Protein AF-A0A090N4J9-F1 (afdb_monomer)

pLDDT: mean 76.68, std 18.15, range [24.56, 95.38]

Mean predicted aligned error: 18.07 Å

Solvent-accessible surface area (backbone atoms only — not comparable to full-atom values): 43418 Å² total; per-residue (Å²): 136,90,82,83,91,84,81,89,71,72,74,74,58,58,66,64,58,56,68,64,55,61,63,57,52,61,60,54,57,61,62,64,61,77,75,42,74,74,63,58,58,71,72,62,67,67,87,66,100,80,63,72,74,68,57,64,62,56,54,58,59,51,55,55,56,52,55,56,54,54,51,52,54,50,50,55,54,55,60,55,45,54,60,54,51,49,52,49,50,51,50,52,50,51,51,51,50,50,51,50,51,51,50,51,51,50,51,51,52,51,49,53,50,50,50,51,49,50,51,52,52,50,50,52,50,49,51,53,48,50,53,51,47,54,52,48,58,51,48,51,54,56,52,46,55,51,47,64,49,68,59,78,54,70,66,49,51,43,24,64,72,69,47,54,74,84,37,70,59,21,54,51,30,51,52,54,49,46,54,32,53,52,50,52,52,49,58,64,67,71,48,94,57,65,100,75,82,53,68,64,58,69,61,46,48,63,54,53,48,52,51,48,54,51,48,49,54,48,51,49,56,45,52,51,52,54,56,54,55,66,72,43,86,92,60,60,61,67,62,43,43,65,74,55,52,48,77,48,26,67,56,50,54,43,28,56,77,76,35,53,70,62,34,52,50,54,52,49,55,46,33,56,51,50,13,50,52,48,23,49,52,49,43,54,49,55,56,50,52,58,75,37,48,53,79,67,78,78,91,73,43,50,54,59,78,84,71,87,66,90,74,75,84,92,77,84,84,86,90,83,88,87,89,82,94,76,88,84,84,88,86,86,82,90,82,86,85,89,90,74,68,71,64,61,56,52,56,56,56,66,74,48,73,43,61,57,76,69,58,63,51,45,54,73,35,45,77,73,52,77,49,77,86,78,64,96,80,48,90,84,57,83,70,74,64,35,55,69,40,53,51,52,45,25,54,51,46,46,52,54,54,51,49,52,52,50,43,56,48,34,35,64,40,60,70,58,50,61,68,55,42,55,60,24,47,47,45,33,52,51,48,49,50,54,49,50,53,57,48,48,70,65,46,52,69,44,39,65,47,44,48,49,43,52,52,32,52,53,40,47,49,51,54,31,58,76,67,71,48,70,90,50,51,69,55,56,49,51,48,48,70,56,49,51,61,44,30,50,51,22,50,49,49,35,42,48,33,42,69,68,52,63,53,82,41,79,69,59,81,80,54,66,50,70,41,54,53,46,47,36,41,40,53,43,38,49,50,53,65,52,68,55,87,60,95,74,91,54,64,69,57,35,53,54,50,51,56,53,49,51,54,41,49,55,50,45,51,49,29,55,70,47,29,45,30,44,74,32,65,89,39,62,37,62,32,26,33,51,48,32,27,38,30,47,53,36,33,63,60,43,49,55,60,61,58,64,56,73,77,64,64,102,80,65,89,79,77,74,91,80,67,80,58,74,89,45,50,68,43,55,52,34,50,54,51,29,54,55,32,47,51,53,24,38,57,36,46,45,45,74,62,41,33,58,55,56,54,47,47,55,34,60,74,40,94,83,49,70,56,71,67,61,53,51,50,36,43,47,51,42,61,73,42,47,68,62,36,50,55,49,48,46,52,55,34,37,53,29,74,42,95,57,90,84,62,62,62,37,54,52,54,37,49,53,41,49,52,52,49,52,50,55,50,33,52,34,69,30,57,93,92,45,81,8,50,48,37,72,73,64,34,61,72,55,48,62,76,45,52,91,46,58,83,54,70,70,61,56,54,53,56,48,51,66,76,69,105

Sequence (757 aa):
MADARGMTSATSAATATSAAATSSAAAREILRYANHEVIMELLRQDVDEDDVESVDRRAKEIELKLADVERRSIDEHATECENLLELGREVEACEAILGAMESTLGTFQEDLGKISIEIRDLQRASEDLRVKHANRARAERVLGEIIESLTVEPELINALFKSDAGDVEFVQGVSKLGGKLDALKSMRSKESITSASLPALNEFAPALEKLRIKAVDRSWAFLYGEFAALKKPRTNVQLMQENSLAKYAPLIDFLRKNGPEVYWEVKSVYANTMGTILKTSVASYLESLKTITKSPRLKVALASKTRASASSSPVGDASSSAASVFAGMFSGMSLSPMRSDVKCAQESAENNLFVLGDRARTILAAESEPPFVVHRQSDKVAQQAQEFDAIFRSAHRLLIDTATFEFAFCDVFWKGEREMFDTVFAGPLVAYNDFVAQILSRFSHDAVGLLVAIRVNNAHRRVMMNRRMPALDAYIDNLNMTLWPRFKQACDVHTKSLEDLRESFEPSPEAPSFIVKRYASFVLALTTIAHTKLGGDEADVTSQVDSLLDHMRQVFFECVSSKLCASLKATPRLRSAYLVKSYDFVCSTLSSLANLNEDVDEHVELPTRSTACTELATLQFFETALADESKAFVDHALVDRFGSIVTLKTRLESADGADEASVRESLGKFHREWKQGMEAMYADCSSCYGSTQGDWRPKDLFRRAQSELVQAYGALVGDGDDVGAVSRKLGQAFRESVNDIVVTKPTFALEFNRLTA

Nearest PDB structures (foldseek):
  6xns-assembly2_E  TM=2.730E-01  e=2.279E-01  synthetic construct
  5h11-assembly1_A  TM=2.613E-01  e=3.379E-01  Danio rerio
  1qjb-assembly1_A  TM=3.036E-01  e=1.102E+00  Homo sapiens
  6qzr-assembly3_E-4  TM=2.445E-01  e=8.042E-01  Homo sapiens

Organism: Ostreococcus tauri (NCBI:txid70448)

Radius of gyration: 69.26 Å; Cα contacts (8 Å, |Δi|>4): 523; chains: 1; bounding box: 224×95×172 Å

Foldseek 3Di:
DDDDDDDPDDPVVVVVVVVVPVVVVVVVVVVVPPPPPVVVVVVPPDDDDPPPVPVVVVVVVVVVVVVVVVVVVCVVVVVVVVVVVVVVVVVVVVVVVVVVVVVVVVVVVVVVVVVVVVVVVVVVVVVVVVVVVVVVVVVCVVVVVVCQLLDDDVQLVCLLPPNA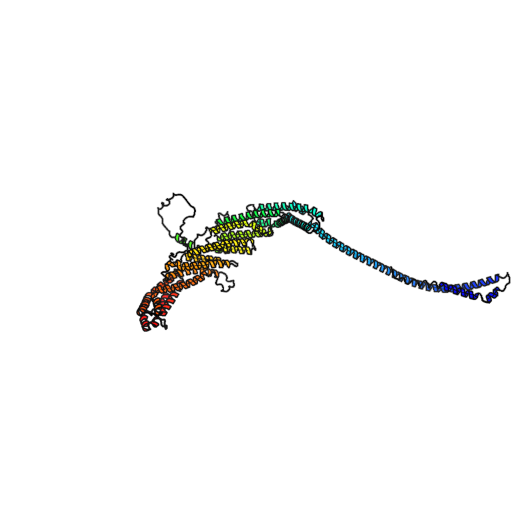CQDPSVLVSLLSLLSSVVVLVVVVVVDPDDPPPDPSSVVSVVVSVVSLVSSLVRLLVVLLVLLVVCLDPPDPNLCCLVPRQLVNLSSLVSCVVRPVPSNVVSLVSNLVSLLVVLLCVLLVVLVLLVVLADAADDLDALQDDPPPDPDDDDDDDDDDDDDDPDPPPDDDDDDDDDDDPPVVVVVVVLLCSLPCPCLLVLLVCLQPPAADDRDPPPPPDPDHRDYPLNSLSNSVRVLLVVLLSVQVSCCSNVVNPLVSSCSSSVSSLVSVVVSVVVSCVRHLQPLLSLLSSLSSLVSSVVSCVVSVHCSCVVVSVVVNVVSVVSSLVNLVSNLVSLVPQALPAADDLFAQDSSLSSLLSNLLSLLCSLPVDDDDPSVVSVVVSLVSNVSSLVSNVCSLLDRNCVVVPVQQLSSLLNLLLSLVSSLVSLCVVVVVVVPPDPDDPDDDPPDPDSSCVSNVVSVVVSVVSLVSNLVSLCCVLLVLLVVQLVQLVDPNHDDLVSVLVSLQVCLVCVLVSLVVSLVSLQSSHHPDPPDCRSLVSSVVSLVVVCVSLCQALPDDPGQHSCCVRVNDVSSVVNPVSDDDPVNSVVSSVVSND

InterPro domains:
  IPR007258 Vps52 [PTHR14190] (40-713)
  IPR048319 Vps52, coiled-coil domain [PF04129] (79-255)
  IPR048361 Vps52, C-terminal [PF20655] (343-601)

Structure (mmCIF, N/CA/C/O backbone):
data_AF-A0A090N4J9-F1
#
_entry.id   AF-A0A090N4J9-F1
#
loop_
_atom_site.group_PDB
_atom_site.id
_atom_site.type_symbol
_atom_site.label_atom_id
_atom_site.label_alt_id
_atom_site.label_comp_id
_atom_site.label_asym_id
_atom_site.label_entity_id
_atom_site.label_seq_id
_atom_site.pdbx_PDB_ins_code
_atom_site.Cartn_x
_atom_site.Cartn_y
_atom_site.Cartn_z
_atom_site.occupancy
_atom_site.B_iso_or_equiv
_atom_site.auth_seq_id
_atom_site.auth_comp_id
_atom_site.auth_asym_id
_atom_site.auth_atom_id
_atom_site.pdbx_PDB_model_num
ATOM 1 N N . MET A 1 1 ? -93.371 -13.574 44.706 1.00 39.47 1 MET A N 1
ATOM 2 C CA . MET A 1 1 ? -94.378 -12.557 45.075 1.00 39.47 1 MET A CA 1
ATOM 3 C C . MET A 1 1 ? -95.157 -12.233 43.812 1.00 39.47 1 MET A C 1
ATOM 5 O O . MET A 1 1 ? -94.513 -11.880 42.838 1.00 39.47 1 MET A O 1
ATOM 9 N N . ALA A 1 2 ? -96.483 -12.401 43.866 1.00 40.12 2 ALA A N 1
ATOM 10 C CA . ALA A 1 2 ? -97.479 -12.138 42.818 1.00 40.12 2 ALA A CA 1
ATOM 11 C C . ALA A 1 2 ? -97.428 -13.031 41.559 1.00 40.12 2 ALA A C 1
ATOM 13 O O . ALA A 1 2 ? -96.766 -12.693 40.591 1.00 40.12 2 ALA A O 1
ATOM 14 N N . ASP A 1 3 ? -98.163 -14.152 41.579 1.00 34.22 3 ASP A N 1
ATOM 15 C CA . ASP A 1 3 ? -99.332 -14.320 40.699 1.00 34.22 3 ASP A CA 1
ATOM 16 C C . ASP A 1 3 ? -100.197 -15.541 41.085 1.00 34.22 3 ASP A C 1
ATOM 18 O O . ASP A 1 3 ? -99.670 -16.583 41.460 1.00 34.22 3 ASP A O 1
ATOM 22 N N . ALA A 1 4 ? -101.525 -15.349 41.000 1.00 36.88 4 ALA A N 1
ATOM 23 C CA . ALA A 1 4 ? -102.652 -16.299 41.138 1.00 36.88 4 ALA A CA 1
ATOM 24 C C . ALA A 1 4 ? -102.818 -17.025 42.503 1.00 36.88 4 ALA A C 1
ATOM 26 O O . ALA A 1 4 ? -102.131 -17.990 42.793 1.00 36.88 4 ALA A O 1
ATOM 27 N N . ARG A 1 5 ? -103.732 -16.702 43.439 1.00 39.19 5 ARG A N 1
ATOM 28 C CA . ARG A 1 5 ? -105.061 -16.043 43.421 1.00 39.19 5 ARG A CA 1
ATOM 29 C C . ARG A 1 5 ? -106.033 -16.614 42.383 1.00 39.19 5 ARG A C 1
ATOM 31 O O . ARG A 1 5 ? -106.370 -15.950 41.413 1.00 39.19 5 ARG A O 1
ATOM 38 N N . GLY A 1 6 ? -106.513 -17.835 42.628 1.00 37.38 6 GLY A N 1
ATOM 39 C CA . GLY A 1 6 ? -107.584 -18.424 41.823 1.00 37.38 6 GLY A CA 1
ATOM 40 C C . GLY A 1 6 ? -108.031 -19.827 42.230 1.00 37.38 6 GLY A C 1
ATOM 41 O O . GLY A 1 6 ? -108.210 -20.640 41.345 1.00 37.38 6 GLY A O 1
ATOM 42 N N . MET A 1 7 ? -108.184 -20.149 43.523 1.00 35.88 7 MET A N 1
ATOM 43 C CA . MET A 1 7 ? -108.877 -21.395 43.935 1.00 35.88 7 MET A CA 1
ATOM 44 C C . MET A 1 7 ? -109.414 -21.379 45.377 1.00 35.88 7 MET A C 1
ATOM 46 O O . MET A 1 7 ? -109.684 -22.411 45.979 1.00 35.88 7 MET A O 1
ATOM 50 N N . THR A 1 8 ? -109.640 -20.184 45.925 1.00 42.78 8 THR A N 1
ATOM 51 C CA . THR A 1 8 ? -110.431 -19.963 47.140 1.00 42.78 8 THR A CA 1
ATOM 52 C C . THR A 1 8 ? -111.869 -19.606 46.740 1.00 42.78 8 THR A C 1
ATOM 54 O O . THR A 1 8 ? -112.133 -18.431 46.508 1.00 42.78 8 THR A O 1
ATOM 57 N N . SER A 1 9 ? -112.783 -20.579 46.620 1.00 40.50 9 SER A N 1
ATOM 58 C CA . SER A 1 9 ? -114.228 -20.362 46.903 1.00 40.50 9 SER A CA 1
ATOM 59 C C . SER A 1 9 ? -115.114 -21.618 46.819 1.00 40.50 9 SER A C 1
ATOM 61 O O . SER A 1 9 ? -116.207 -21.595 47.373 1.00 40.50 9 SER A O 1
ATOM 63 N N . ALA A 1 10 ? -114.691 -22.712 46.171 1.00 38.34 10 ALA A N 1
ATOM 64 C CA . ALA A 1 10 ? -115.617 -23.809 45.845 1.00 38.34 10 ALA A CA 1
ATOM 65 C C . ALA A 1 10 ? -115.793 -24.882 46.943 1.00 38.34 10 ALA A C 1
ATOM 67 O O . ALA A 1 10 ? -116.870 -25.460 47.060 1.00 38.34 10 ALA A O 1
ATOM 68 N N . THR A 1 11 ? -114.784 -25.146 47.778 1.00 41.41 11 THR A N 1
ATOM 69 C CA . THR A 1 11 ? -114.797 -26.339 48.651 1.00 41.41 11 THR A CA 1
ATOM 70 C C . THR A 1 11 ? -115.318 -26.096 50.068 1.00 41.41 11 THR A C 1
ATOM 72 O O . THR A 1 11 ? -115.770 -27.040 50.703 1.00 41.41 11 THR A O 1
ATOM 75 N N . SER A 1 12 ? -115.346 -24.851 50.567 1.00 41.94 12 SER A N 1
ATOM 76 C CA . SER A 1 12 ? -115.948 -24.560 51.885 1.00 41.94 12 SER A CA 1
ATOM 77 C C . SER A 1 12 ? -117.463 -24.322 51.824 1.00 41.94 12 SER A C 1
ATOM 79 O O . SER A 1 12 ? -118.112 -24.260 52.865 1.00 41.94 12 SER A O 1
ATOM 81 N N . ALA A 1 13 ? -118.037 -24.195 50.621 1.00 40.34 13 ALA A N 1
ATOM 82 C CA . ALA A 1 13 ? -119.475 -24.024 50.430 1.00 40.34 13 ALA A CA 1
ATOM 83 C C . ALA A 1 13 ? -120.242 -25.359 50.495 1.00 40.34 13 ALA A C 1
ATOM 85 O O . ALA A 1 13 ? -121.388 -25.364 50.929 1.00 40.34 13 ALA A O 1
ATOM 86 N N . ALA A 1 14 ? -119.612 -26.485 50.130 1.00 39.31 14 ALA A N 1
ATOM 87 C CA . ALA A 1 14 ? -120.267 -27.795 50.036 1.00 39.31 14 ALA A CA 1
ATOM 88 C C . ALA A 1 14 ? -120.443 -28.508 51.393 1.00 39.31 14 ALA A C 1
ATOM 90 O O . ALA A 1 14 ? -121.411 -29.241 51.596 1.00 39.31 14 ALA A O 1
ATOM 91 N N . THR A 1 15 ? -119.551 -28.269 52.356 1.00 43.03 15 THR A N 1
ATOM 92 C CA . THR A 1 15 ? -119.582 -28.956 53.660 1.00 43.03 15 THR A CA 1
ATOM 93 C C . THR A 1 15 ? -120.596 -28.343 54.631 1.00 43.03 15 THR A C 1
ATOM 95 O O . THR A 1 15 ? -121.132 -29.043 55.486 1.00 43.03 15 THR A O 1
ATOM 98 N N . ALA A 1 16 ? -120.935 -27.059 54.469 1.00 38.91 16 ALA A N 1
ATOM 99 C CA . ALA A 1 16 ? -121.932 -26.382 55.302 1.00 38.91 16 ALA A CA 1
ATOM 100 C C . ALA A 1 16 ? -123.388 -26.687 54.886 1.00 38.91 16 ALA A C 1
ATOM 102 O O . ALA A 1 16 ? -124.294 -26.585 55.710 1.00 38.91 16 ALA A O 1
ATOM 103 N N . THR A 1 17 ? -123.635 -27.092 53.632 1.00 46.19 17 THR A N 1
ATOM 104 C CA . THR A 1 17 ? -124.997 -27.370 53.125 1.00 46.19 17 THR A CA 1
ATOM 105 C C . THR A 1 17 ? -125.498 -28.778 53.470 1.00 46.19 17 THR A C 1
ATOM 107 O O . THR A 1 17 ? -126.702 -28.986 53.588 1.00 46.19 17 THR A O 1
ATOM 110 N N . SER A 1 18 ? -124.590 -29.739 53.678 1.00 45.91 18 SER A N 1
ATOM 111 C CA . SER A 1 18 ? -124.920 -31.142 53.982 1.00 45.91 18 SER A CA 1
ATOM 112 C C . SER A 1 18 ? -125.458 -31.340 55.410 1.00 45.91 18 SER A C 1
ATOM 114 O O . SER A 1 18 ? -126.453 -32.034 55.613 1.00 45.91 18 SER A O 1
ATOM 116 N N . ALA A 1 19 ? -124.885 -30.648 56.402 1.00 44.12 19 ALA A N 1
ATOM 117 C CA . ALA A 1 19 ? -125.276 -30.791 57.810 1.00 44.12 19 ALA A CA 1
ATOM 118 C C . ALA A 1 19 ? -126.644 -30.159 58.154 1.00 44.12 19 ALA A C 1
ATOM 120 O O . ALA A 1 19 ? -127.297 -30.565 59.113 1.00 44.12 19 ALA A O 1
ATOM 121 N N . ALA A 1 20 ? -127.110 -29.184 57.365 1.00 44.50 20 ALA A N 1
ATOM 122 C CA . ALA A 1 20 ? -128.405 -28.533 57.577 1.00 44.50 20 ALA A CA 1
ATOM 123 C C . ALA A 1 20 ? -129.597 -29.344 57.019 1.00 44.50 20 ALA A C 1
ATOM 125 O O . ALA A 1 20 ? -130.731 -29.164 57.465 1.00 44.50 20 ALA A O 1
ATOM 126 N N . ALA A 1 21 ? -129.361 -30.252 56.063 1.00 50.25 21 ALA A N 1
ATOM 127 C CA . ALA A 1 21 ? -130.415 -31.009 55.381 1.00 50.25 21 ALA A CA 1
ATOM 128 C C . ALA A 1 21 ? -130.897 -32.245 56.171 1.00 50.25 21 ALA A C 1
ATOM 130 O O . ALA A 1 21 ? -132.083 -32.579 56.127 1.00 50.25 21 ALA A O 1
ATOM 131 N N . THR A 1 22 ? -130.014 -32.895 56.932 1.00 52.53 22 THR A N 1
ATOM 132 C CA . THR A 1 22 ? -130.301 -34.129 57.692 1.00 52.53 22 THR A CA 1
ATOM 133 C C . THR A 1 22 ? -131.149 -33.894 58.946 1.00 52.53 22 THR A C 1
ATOM 135 O O . THR A 1 22 ? -132.049 -34.682 59.227 1.00 52.53 22 THR A O 1
ATOM 138 N N . SER A 1 23 ? -130.967 -32.766 59.640 1.00 51.62 23 SER A N 1
ATOM 139 C CA . SER A 1 23 ? -131.802 -32.363 60.793 1.00 51.62 23 SER A CA 1
ATOM 140 C C . SER A 1 23 ? -133.290 -32.179 60.423 1.00 51.62 23 SER A C 1
ATOM 142 O O . SER A 1 23 ? -134.195 -32.528 61.183 1.00 51.62 23 SER A O 1
ATOM 144 N N . SER A 1 24 ? -133.565 -31.709 59.202 1.00 57.28 24 SER A N 1
ATOM 145 C CA . SER A 1 24 ? -134.920 -31.399 58.725 1.00 57.28 24 SER A CA 1
ATOM 146 C C . SER A 1 24 ? -135.755 -32.633 58.343 1.00 57.28 24 SER A C 1
ATOM 148 O O . SER A 1 24 ? -136.986 -32.558 58.328 1.00 57.28 24 SER A O 1
ATOM 150 N N . ALA A 1 25 ? -135.116 -33.761 58.016 1.00 58.78 25 ALA A N 1
ATOM 151 C CA . ALA A 1 25 ? -135.800 -34.988 57.600 1.00 58.78 25 ALA A CA 1
ATOM 152 C C . ALA A 1 25 ? -136.335 -35.788 58.801 1.00 58.78 25 ALA A C 1
ATOM 154 O O . ALA A 1 25 ? -137.509 -36.154 58.808 1.00 58.78 25 ALA A O 1
ATOM 155 N N . ALA A 1 26 ? -135.525 -35.949 59.854 1.00 57.22 26 ALA A N 1
ATOM 156 C CA . ALA A 1 26 ? -135.923 -36.635 61.088 1.00 57.22 26 ALA A CA 1
ATOM 157 C C . ALA A 1 26 ? -137.048 -35.889 61.836 1.00 57.22 26 ALA A C 1
ATOM 159 O O . ALA A 1 26 ? -138.009 -36.496 62.305 1.00 57.22 26 ALA A O 1
ATOM 160 N N . ALA A 1 27 ? -137.000 -34.551 61.861 1.00 55.47 27 ALA A N 1
ATOM 161 C CA . ALA A 1 27 ? -138.069 -33.727 62.433 1.00 55.47 27 ALA A CA 1
ATOM 162 C C . ALA A 1 27 ? -139.414 -33.873 61.686 1.00 55.47 27 ALA A C 1
ATOM 164 O O . ALA A 1 27 ? -140.481 -33.713 62.282 1.00 55.47 27 ALA A O 1
ATOM 165 N N . ARG A 1 28 ? -139.383 -34.203 60.385 1.00 59.62 28 ARG A N 1
ATOM 166 C CA . ARG A 1 28 ? -140.583 -34.404 59.554 1.00 59.62 28 ARG A CA 1
ATOM 167 C C . ARG A 1 28 ? -141.255 -35.762 59.772 1.00 59.62 28 ARG A C 1
ATOM 169 O O . ARG A 1 28 ? -142.470 -35.846 59.614 1.00 59.62 28 ARG A O 1
ATOM 176 N N . GLU A 1 29 ? -140.516 -36.796 60.164 1.00 58.50 29 GLU A N 1
ATOM 177 C CA . GLU A 1 29 ? -141.097 -38.109 60.485 1.00 58.50 29 GLU A CA 1
ATOM 178 C C . GLU A 1 29 ? -141.765 -38.134 61.862 1.00 58.50 29 GLU A C 1
ATOM 180 O O . GLU A 1 29 ? -142.840 -38.714 62.006 1.00 58.50 29 GLU A O 1
ATOM 185 N N . ILE A 1 30 ? -141.208 -37.421 62.845 1.00 62.62 30 ILE A N 1
ATOM 186 C CA . ILE A 1 30 ? -141.766 -37.335 64.206 1.00 62.62 30 ILE A CA 1
ATOM 187 C C . ILE A 1 30 ? -143.124 -36.606 64.211 1.00 62.62 30 ILE A C 1
ATOM 189 O O . ILE A 1 30 ? -144.059 -37.029 64.889 1.00 62.62 30 ILE A O 1
ATOM 193 N N . LEU A 1 31 ? -143.291 -35.571 63.378 1.00 59.34 31 LEU A N 1
ATOM 194 C CA . LEU A 1 31 ? -144.572 -34.864 63.216 1.00 59.34 31 LEU A CA 1
ATOM 195 C C . LEU A 1 31 ? -145.674 -35.719 62.561 1.00 59.34 31 LEU A C 1
ATOM 197 O O . LEU A 1 31 ? -146.854 -35.406 62.709 1.00 59.34 31 LEU A O 1
ATOM 201 N N . ARG A 1 32 ? -145.322 -36.807 61.862 1.00 58.53 32 ARG A N 1
ATOM 202 C CA . ARG A 1 32 ? -146.289 -37.674 61.166 1.00 58.53 32 ARG A CA 1
ATOM 203 C C . ARG A 1 32 ? -147.072 -38.580 62.121 1.00 58.53 32 ARG A C 1
ATOM 205 O O . ARG A 1 32 ? -148.199 -38.951 61.807 1.00 58.53 32 ARG A O 1
ATOM 212 N N . TYR A 1 33 ? -146.505 -38.901 63.284 1.00 57.22 33 TYR A N 1
ATOM 213 C CA . TYR A 1 33 ? -147.124 -39.787 64.277 1.00 57.22 33 TYR A CA 1
ATOM 214 C C . TYR A 1 33 ? -147.935 -39.051 65.351 1.00 57.22 33 TYR A C 1
ATOM 216 O O . TYR A 1 33 ? -148.717 -39.682 66.054 1.00 57.22 33 TYR A O 1
ATOM 224 N N . ALA A 1 34 ? -147.823 -37.722 65.436 1.00 58.00 34 ALA A N 1
ATOM 225 C CA . ALA A 1 34 ? -148.533 -36.918 66.432 1.00 58.00 34 ALA A CA 1
ATOM 226 C C . ALA A 1 34 ? -150.073 -36.923 66.274 1.00 58.00 34 ALA A C 1
ATOM 228 O O . ALA A 1 34 ? -150.778 -36.701 67.250 1.00 58.00 34 ALA A O 1
ATOM 229 N N . ASN A 1 35 ? -150.601 -37.207 65.073 1.00 56.34 35 ASN A N 1
ATOM 230 C CA . ASN A 1 35 ? -152.041 -37.147 64.761 1.00 56.34 35 ASN A CA 1
ATOM 231 C C . ASN A 1 35 ? -152.675 -38.525 64.475 1.00 56.34 35 ASN A C 1
ATOM 233 O O . ASN A 1 35 ? -153.721 -38.603 63.831 1.00 56.34 35 ASN A O 1
ATOM 237 N N . HIS A 1 36 ? -152.036 -39.622 64.889 1.00 65.31 36 HIS A N 1
ATOM 238 C CA . HIS A 1 36 ? -152.545 -40.968 64.622 1.00 65.31 36 HIS A CA 1
ATOM 239 C C . HIS A 1 36 ? -153.729 -41.298 65.556 1.00 65.31 36 HIS A C 1
ATOM 241 O O . HIS A 1 36 ? -153.591 -41.250 66.776 1.00 65.31 36 HIS A O 1
ATOM 247 N N . GLU A 1 37 ? -154.882 -41.647 64.976 1.00 58.38 37 GLU A N 1
ATOM 248 C CA . GLU A 1 37 ? -156.225 -41.759 65.594 1.00 58.38 37 GLU A CA 1
ATOM 249 C C . GLU A 1 37 ? -156.267 -42.594 66.892 1.00 58.38 37 GLU A C 1
ATOM 251 O O . GLU A 1 37 ? -156.960 -42.262 67.847 1.00 58.38 37 GLU A O 1
ATOM 256 N N . VAL A 1 38 ? -155.421 -43.619 66.977 1.00 63.75 38 VAL A N 1
ATOM 257 C CA . VAL A 1 38 ? -155.292 -44.510 68.143 1.00 63.75 38 VAL A CA 1
ATOM 258 C C . VAL A 1 38 ? -154.700 -43.810 69.381 1.00 63.75 38 VAL A C 1
ATOM 260 O O . VAL A 1 38 ? -155.020 -44.177 70.508 1.00 63.75 38 VAL A O 1
ATOM 263 N N . ILE A 1 39 ? -153.845 -42.797 69.195 1.00 59.34 39 ILE A N 1
ATOM 264 C CA . ILE A 1 39 ? -153.140 -42.101 70.289 1.00 59.34 39 ILE A CA 1
ATOM 265 C C . ILE A 1 39 ? -154.057 -41.069 70.970 1.00 59.34 39 ILE A C 1
ATOM 267 O O . ILE A 1 39 ? -153.942 -40.841 72.170 1.00 59.34 39 ILE A O 1
ATOM 271 N N . MET A 1 40 ? -155.015 -40.491 70.236 1.00 57.62 40 MET A N 1
ATOM 272 C CA . MET A 1 40 ? -156.006 -39.555 70.787 1.00 57.62 40 MET A CA 1
ATOM 273 C C . MET A 1 40 ? -157.068 -40.252 71.654 1.00 57.62 40 MET A C 1
ATOM 275 O O . MET A 1 40 ? -157.529 -39.658 72.626 1.00 57.62 40 MET A O 1
ATOM 279 N N . GLU A 1 41 ? -157.429 -41.505 71.354 1.00 58.75 41 GLU A N 1
ATOM 280 C CA . GLU A 1 41 ? -158.405 -42.272 72.150 1.00 58.75 41 GLU A CA 1
ATOM 281 C C . GLU A 1 41 ? -157.841 -42.643 73.539 1.00 58.75 41 GLU A C 1
ATOM 283 O O . GLU A 1 41 ? -158.557 -42.594 74.536 1.00 58.75 41 GLU A O 1
ATOM 288 N N . LEU A 1 42 ? -156.529 -42.912 73.625 1.00 53.56 42 LEU A N 1
ATOM 289 C CA . LEU A 1 42 ? -155.809 -43.202 74.878 1.00 53.56 42 LEU A CA 1
ATOM 290 C C . LEU A 1 42 ? -155.734 -42.008 75.846 1.00 53.56 42 LEU A C 1
ATOM 292 O O . LEU A 1 42 ? -155.533 -42.211 77.037 1.00 53.56 42 LEU A O 1
ATOM 296 N N . LEU A 1 43 ? -155.894 -40.780 75.347 1.00 58.25 43 LEU A N 1
ATOM 297 C CA . LEU A 1 43 ? -155.852 -39.540 76.135 1.00 58.25 43 LEU A CA 1
ATOM 298 C C . LEU A 1 43 ? -157.244 -39.045 76.571 1.00 58.25 43 LEU A C 1
ATOM 300 O O . LEU A 1 43 ? -157.329 -38.024 77.249 1.00 58.25 43 LEU A O 1
ATOM 304 N N . ARG A 1 44 ? -158.329 -39.724 76.164 1.00 55.94 44 ARG A N 1
ATOM 305 C CA . ARG A 1 44 ? -159.718 -39.272 76.381 1.00 55.94 44 ARG A CA 1
ATOM 306 C C . ARG A 1 44 ? -160.492 -40.058 77.431 1.00 55.94 44 ARG A C 1
ATOM 308 O O . ARG A 1 44 ? -161.521 -39.570 77.889 1.00 55.94 44 ARG A O 1
ATOM 315 N N . GLN A 1 45 ? -160.023 -41.245 77.811 1.00 48.47 45 GLN A N 1
ATOM 316 C CA . GLN A 1 45 ? -160.472 -41.853 79.054 1.00 48.47 45 GLN A CA 1
ATOM 317 C C . GLN A 1 45 ? -159.745 -41.141 80.187 1.00 48.47 45 GLN A C 1
ATOM 319 O O . GLN A 1 45 ? -158.656 -41.519 80.614 1.00 48.47 45 GLN A O 1
ATOM 324 N N . ASP A 1 46 ? -160.408 -40.061 80.611 1.00 51.19 46 ASP A N 1
ATOM 325 C CA . ASP A 1 46 ? -160.473 -39.626 82.000 1.00 51.19 46 ASP A CA 1
ATOM 326 C C . ASP A 1 46 ? -160.514 -40.851 82.920 1.00 51.19 46 ASP A C 1
ATOM 328 O O . ASP A 1 46 ? -160.894 -41.937 82.477 1.00 51.19 46 ASP A O 1
ATOM 332 N N . VAL A 1 47 ? -160.333 -40.615 84.219 1.00 44.16 47 VAL A N 1
ATOM 333 C CA . VAL A 1 47 ? -160.772 -41.550 85.268 1.00 44.16 47 VAL A CA 1
ATOM 334 C C . VAL A 1 47 ? -159.715 -42.646 85.481 1.00 44.16 47 VAL A C 1
ATOM 336 O O . VAL A 1 47 ? -159.348 -43.370 84.567 1.00 44.16 47 VAL A O 1
ATOM 339 N N . ASP A 1 48 ? -159.113 -42.843 86.644 1.00 49.53 48 ASP A N 1
ATOM 340 C CA . ASP A 1 48 ? -159.230 -42.263 87.980 1.00 49.53 48 ASP A CA 1
ATOM 341 C C . ASP A 1 48 ? -157.840 -42.388 88.635 1.00 49.53 48 ASP A C 1
ATOM 343 O O . ASP A 1 48 ? -156.992 -43.140 88.151 1.00 49.53 48 ASP A O 1
ATOM 347 N N . GLU A 1 49 ? -157.580 -41.652 89.717 1.00 51.66 49 GLU A N 1
ATOM 348 C CA . GLU A 1 49 ? -156.255 -41.448 90.340 1.00 51.66 49 GLU A CA 1
ATOM 349 C C . GLU A 1 49 ? -155.492 -42.708 90.827 1.00 51.66 49 GLU A C 1
ATOM 351 O O . GLU A 1 49 ? -154.394 -42.569 91.361 1.00 51.66 49 GLU A O 1
ATOM 356 N N . ASP A 1 50 ? -155.979 -43.928 90.589 1.00 50.91 50 ASP A N 1
ATOM 357 C CA . ASP A 1 50 ? -155.430 -45.150 91.191 1.00 50.91 50 ASP A CA 1
ATOM 358 C C . ASP A 1 50 ? -154.689 -46.119 90.236 1.00 50.91 50 ASP A C 1
ATOM 360 O O . ASP A 1 50 ? -154.050 -47.051 90.721 1.00 50.91 50 ASP A O 1
ATOM 364 N N . ASP A 1 51 ? -154.652 -45.911 88.910 1.00 52.88 51 ASP A N 1
ATOM 365 C CA . ASP A 1 51 ? -154.172 -46.961 87.970 1.00 52.88 51 ASP A CA 1
ATOM 366 C C . ASP A 1 51 ? -152.840 -46.688 87.217 1.00 52.88 51 ASP A C 1
ATOM 368 O O . ASP A 1 51 ? -152.499 -47.358 86.229 1.00 52.88 51 ASP A O 1
ATOM 372 N N . VAL A 1 52 ? -152.012 -45.760 87.716 1.00 55.56 52 VAL A N 1
ATOM 373 C CA . VAL A 1 52 ? -150.687 -45.403 87.146 1.00 55.56 52 VAL A CA 1
ATOM 374 C C . VAL A 1 52 ? -149.673 -46.573 87.168 1.00 55.56 52 VAL A C 1
ATOM 376 O O . VAL A 1 52 ? -148.781 -46.630 86.320 1.00 55.56 52 VAL A O 1
ATOM 379 N N . GLU A 1 53 ? -149.832 -47.582 88.037 1.00 60.44 53 GLU A N 1
ATOM 380 C CA . GLU A 1 53 ? -148.897 -48.726 88.127 1.00 60.44 53 GLU A CA 1
ATOM 381 C C . GLU A 1 53 ? -148.922 -49.675 86.903 1.00 60.44 53 GLU A C 1
ATOM 383 O O . GLU A 1 53 ? -147.977 -50.441 86.686 1.00 60.44 53 GLU A O 1
ATOM 388 N N . SER A 1 54 ? -149.955 -49.633 86.048 1.00 58.38 54 SER A N 1
ATOM 389 C CA . SER A 1 54 ? -150.088 -50.590 84.930 1.00 58.38 54 SER A CA 1
ATOM 390 C C . SER A 1 54 ? -149.345 -50.196 83.636 1.00 58.38 54 SER A C 1
ATOM 392 O O . SER A 1 54 ? -149.088 -51.059 82.780 1.00 58.38 54 SER A O 1
ATOM 394 N N . VAL A 1 55 ? -148.992 -48.914 83.475 1.00 61.03 55 VAL A N 1
ATOM 395 C CA . VAL A 1 55 ? -148.304 -48.371 82.284 1.00 61.03 55 VAL A CA 1
ATOM 396 C C . VAL A 1 55 ? -146.788 -48.588 82.380 1.00 61.03 55 VAL A C 1
ATOM 398 O O . VAL A 1 55 ? -146.163 -49.019 81.406 1.00 61.03 55 VAL A O 1
ATOM 401 N N . ASP A 1 56 ? -146.220 -48.452 83.581 1.00 63.91 56 ASP A N 1
ATOM 402 C CA . ASP A 1 56 ? -144.783 -48.624 83.854 1.00 63.91 56 ASP A CA 1
ATOM 403 C C . ASP A 1 56 ? -144.267 -50.041 83.565 1.00 63.91 56 ASP A C 1
ATOM 405 O O . ASP A 1 56 ? -143.116 -50.243 83.162 1.00 63.91 56 ASP A O 1
ATOM 409 N N . ARG A 1 57 ? -145.125 -51.057 83.708 1.00 66.12 57 ARG A N 1
ATOM 410 C CA . ARG A 1 57 ? -144.734 -52.445 83.430 1.00 66.12 57 ARG A CA 1
ATOM 411 C C . ARG A 1 57 ? -144.594 -52.733 81.932 1.00 66.12 57 ARG A C 1
ATOM 413 O O . ARG A 1 57 ? -143.796 -53.589 81.559 1.00 66.12 57 ARG A O 1
ATOM 420 N N . ARG A 1 58 ? -145.349 -52.039 81.072 1.00 62.03 58 ARG A N 1
ATOM 421 C CA . ARG A 1 58 ? -145.340 -52.266 79.613 1.00 62.03 58 ARG A CA 1
ATOM 422 C C . ARG A 1 58 ? -144.217 -51.509 78.899 1.00 62.03 58 ARG A C 1
ATOM 424 O O . ARG A 1 58 ? -143.669 -52.043 77.939 1.00 62.03 58 ARG A O 1
ATOM 431 N N . ALA A 1 59 ? -143.813 -50.339 79.397 1.00 71.56 59 ALA A N 1
ATOM 432 C CA . ALA A 1 59 ? -142.662 -49.598 78.867 1.00 71.56 59 ALA A CA 1
ATOM 433 C C . ALA A 1 59 ? -141.340 -50.383 79.015 1.00 71.56 59 ALA A C 1
ATOM 435 O O . ALA A 1 59 ? -140.570 -50.491 78.060 1.00 71.56 59 ALA A O 1
ATOM 436 N N . LYS A 1 60 ? -141.137 -51.047 80.163 1.00 75.62 60 LYS A N 1
ATOM 437 C CA . LYS A 1 60 ? -139.921 -51.834 80.447 1.00 75.62 60 LYS A CA 1
ATOM 438 C C . LYS A 1 60 ? -139.718 -53.047 79.533 1.00 75.62 60 LYS A C 1
ATOM 440 O O . LYS A 1 60 ? -138.584 -53.443 79.283 1.00 75.62 60 LYS A O 1
ATOM 445 N N . GLU A 1 61 ? -140.789 -53.660 79.025 1.00 74.12 61 GLU A N 1
ATOM 446 C CA . GLU A 1 61 ? -140.666 -54.824 78.132 1.00 74.12 61 GLU A CA 1
ATOM 447 C C . GLU A 1 61 ? -140.271 -54.422 76.697 1.00 74.12 61 GLU A C 1
ATOM 449 O O . GLU A 1 61 ? -139.621 -55.193 75.987 1.00 74.12 61 GLU A O 1
ATOM 454 N N . ILE A 1 62 ? -140.640 -53.210 76.268 1.00 70.75 62 ILE A N 1
ATOM 455 C CA . ILE A 1 62 ? -140.305 -52.678 74.940 1.00 70.75 62 ILE A CA 1
ATOM 456 C C . ILE A 1 62 ? -138.853 -52.185 74.907 1.00 70.75 62 ILE A C 1
ATOM 458 O O . ILE A 1 62 ? -138.145 -52.490 73.947 1.00 70.75 62 ILE A O 1
ATOM 462 N N . GLU A 1 63 ? -138.375 -51.529 75.971 1.00 78.06 63 GLU A N 1
ATOM 463 C CA . GLU A 1 63 ? -136.959 -51.139 76.101 1.00 78.06 63 GLU A CA 1
ATOM 464 C C . GLU A 1 63 ? -136.013 -52.345 75.993 1.00 78.06 63 GLU A C 1
ATOM 466 O O . GLU A 1 63 ? -134.981 -52.274 75.326 1.00 78.06 63 GLU A O 1
ATOM 471 N N . LEU A 1 64 ? -136.395 -53.490 76.568 1.00 80.25 64 LEU A N 1
ATOM 472 C CA . LEU A 1 64 ? -135.592 -54.715 76.527 1.00 80.25 64 LEU A CA 1
ATOM 473 C C . LEU A 1 64 ? -135.455 -55.312 75.118 1.00 80.25 64 LEU A C 1
ATOM 475 O O . LEU A 1 64 ? -134.384 -55.798 74.764 1.00 80.25 64 LEU A O 1
ATOM 479 N N . LYS A 1 65 ? -136.514 -55.276 74.299 1.00 75.31 65 LYS A N 1
ATOM 480 C CA . LYS A 1 65 ? -136.472 -55.812 72.924 1.00 75.31 65 LYS A CA 1
ATOM 481 C C . LYS A 1 65 ? -135.728 -54.882 71.963 1.00 75.31 65 LYS A C 1
ATOM 483 O O . LYS A 1 65 ? -135.070 -55.376 71.051 1.00 75.31 65 LYS A O 1
ATOM 488 N N . LEU A 1 66 ? -135.815 -53.566 72.170 1.00 78.81 66 LEU A N 1
ATOM 489 C CA . LEU A 1 66 ? -135.075 -52.586 71.371 1.00 78.81 66 LEU A CA 1
ATOM 490 C C . LEU A 1 66 ? -133.562 -52.709 71.616 1.00 78.81 66 LEU A C 1
ATOM 492 O O . LEU A 1 66 ? -132.796 -52.796 70.657 1.00 78.81 66 LEU A O 1
ATOM 496 N N . ALA A 1 67 ? -133.155 -52.857 72.881 1.00 79.94 67 ALA A N 1
ATOM 497 C CA . ALA A 1 67 ? -131.755 -53.053 73.259 1.00 79.94 67 ALA A CA 1
ATOM 498 C C . ALA A 1 67 ? -131.124 -54.308 72.619 1.00 79.94 67 ALA A C 1
ATOM 500 O O . ALA A 1 67 ? -129.942 -54.314 72.278 1.00 79.94 67 ALA A O 1
ATOM 501 N N . ASP A 1 68 ? -131.908 -55.372 72.422 1.00 81.31 68 ASP A N 1
ATOM 502 C CA . ASP A 1 68 ? -131.430 -56.640 71.857 1.00 81.31 68 ASP A CA 1
ATOM 503 C C . ASP A 1 68 ? -131.182 -56.567 70.335 1.00 81.31 68 ASP A C 1
ATOM 505 O O . ASP A 1 68 ? -130.278 -57.226 69.816 1.00 81.31 68 ASP A O 1
ATOM 509 N N . VAL A 1 69 ? -131.960 -55.758 69.603 1.00 77.94 69 VAL A N 1
ATOM 510 C CA . VAL A 1 69 ? -131.778 -55.537 68.153 1.00 77.94 69 VAL A CA 1
ATOM 511 C C . VAL A 1 69 ? -130.621 -54.579 67.885 1.00 77.94 69 VAL A C 1
ATOM 513 O O . VAL A 1 69 ? -129.795 -54.858 67.013 1.00 77.94 69 VAL A O 1
ATOM 516 N N . GLU A 1 70 ? -130.520 -53.496 68.660 1.00 79.50 70 GLU A N 1
ATOM 517 C CA . GLU A 1 70 ? -129.389 -52.563 68.587 1.00 79.50 70 GLU A CA 1
ATOM 518 C C . GLU A 1 70 ? -128.065 -53.295 68.808 1.00 79.50 70 GLU A C 1
ATOM 520 O O . GLU A 1 70 ? -127.115 -53.110 68.048 1.00 79.50 70 GLU A O 1
ATOM 525 N N . ARG A 1 71 ? -128.028 -54.222 69.770 1.00 81.88 71 ARG A N 1
ATOM 526 C CA . ARG A 1 71 ? -126.835 -55.021 70.052 1.00 81.88 71 ARG A CA 1
ATOM 527 C C . ARG A 1 71 ? -126.391 -55.880 68.865 1.00 81.88 71 ARG A C 1
ATOM 529 O O . ARG A 1 71 ? -125.204 -55.915 68.568 1.00 81.88 71 ARG A O 1
ATOM 536 N N . ARG A 1 72 ? -127.323 -56.517 68.145 1.00 79.12 72 ARG A N 1
ATOM 537 C CA . ARG A 1 72 ? -126.987 -57.349 66.970 1.00 79.12 72 ARG A CA 1
ATOM 538 C C . ARG A 1 72 ? -126.477 -56.529 65.786 1.00 79.12 72 ARG A C 1
ATOM 540 O O . ARG A 1 72 ? -125.554 -56.966 65.112 1.00 79.12 72 ARG A O 1
ATOM 547 N N . SER A 1 73 ? -127.048 -55.348 65.542 1.00 77.31 73 SER A N 1
ATOM 548 C CA . SER A 1 73 ? -126.579 -54.455 64.472 1.00 77.31 73 SER A CA 1
ATOM 549 C C . SER A 1 73 ? -125.201 -53.861 64.782 1.00 77.31 73 SER A C 1
ATOM 551 O O . SER A 1 73 ? -124.372 -53.735 63.881 1.00 77.31 73 SER A O 1
ATOM 553 N N . ILE A 1 74 ? -124.936 -53.548 66.056 1.00 80.50 74 ILE A N 1
ATOM 554 C CA . ILE A 1 74 ? -123.607 -53.133 66.520 1.00 80.50 74 ILE A CA 1
ATOM 555 C C . ILE A 1 74 ? -122.595 -54.262 66.313 1.00 80.50 74 ILE A C 1
ATOM 557 O O . ILE A 1 74 ? -121.505 -53.989 65.820 1.00 80.50 74 ILE A O 1
ATOM 561 N N . ASP A 1 75 ? -122.952 -55.510 66.628 1.00 79.75 75 ASP A N 1
ATOM 562 C CA . ASP A 1 75 ? -122.052 -56.655 66.449 1.00 79.75 75 ASP A CA 1
ATOM 563 C C . ASP A 1 75 ? -121.715 -56.895 64.964 1.00 79.75 75 ASP A C 1
ATOM 565 O O . ASP A 1 75 ? -120.553 -57.105 64.624 1.00 79.75 75 ASP A O 1
ATOM 569 N N . GLU A 1 76 ? -122.689 -56.799 64.053 1.00 78.44 76 GLU A N 1
ATOM 570 C CA . GLU A 1 76 ? -122.450 -57.001 62.615 1.00 78.44 76 GLU A CA 1
ATOM 571 C C . GLU A 1 76 ? -121.567 -55.882 62.023 1.00 78.44 76 GLU A C 1
ATOM 573 O O . GLU A 1 76 ? -120.561 -56.162 61.367 1.00 78.44 76 GLU A O 1
ATOM 578 N N . HIS A 1 77 ? -121.833 -54.613 62.362 1.00 74.88 77 HIS A N 1
ATOM 579 C CA . HIS A 1 77 ? -120.954 -53.498 61.983 1.00 74.88 77 HIS A CA 1
ATOM 580 C C . HIS A 1 77 ? -119.573 -53.564 62.644 1.00 74.88 77 HIS A C 1
ATOM 582 O O . HIS A 1 77 ? -118.588 -53.160 62.025 1.00 74.88 77 HIS A O 1
ATOM 588 N N . ALA A 1 78 ? -119.470 -54.093 63.864 1.00 79.25 78 ALA A N 1
ATOM 589 C CA . ALA A 1 78 ? -118.189 -54.308 64.525 1.00 79.25 78 ALA A CA 1
ATOM 590 C C . ALA A 1 78 ? -117.325 -55.329 63.768 1.00 79.25 78 ALA A C 1
ATOM 592 O O . ALA A 1 78 ? -116.117 -55.124 63.671 1.00 79.25 78 ALA A O 1
ATOM 593 N N . THR A 1 79 ? -117.926 -56.371 63.174 1.00 79.88 79 THR A N 1
ATOM 594 C CA . THR A 1 79 ? -117.166 -57.355 62.382 1.00 79.88 79 THR A CA 1
ATOM 595 C C . THR A 1 79 ? -116.625 -56.784 61.069 1.00 79.88 79 THR A C 1
ATOM 597 O O . THR A 1 79 ? -115.478 -57.040 60.717 1.00 79.88 79 THR A O 1
ATOM 600 N N . GLU A 1 80 ? -117.396 -55.961 60.353 1.00 77.00 80 GLU A N 1
ATOM 601 C CA . GLU A 1 80 ? -116.955 -55.403 59.064 1.00 77.00 80 GLU A CA 1
ATOM 602 C C . GLU A 1 80 ? -116.004 -54.198 59.223 1.00 77.00 80 GLU A C 1
ATOM 604 O O . GLU A 1 80 ? -115.198 -53.908 58.333 1.00 77.00 80 GLU A O 1
ATOM 609 N N . CYS A 1 81 ? -116.017 -53.544 60.394 1.00 78.12 81 CYS A N 1
ATOM 610 C CA . CYS A 1 81 ? -115.036 -52.520 60.762 1.00 78.12 81 CYS A CA 1
ATOM 611 C C . CYS A 1 81 ? -113.595 -53.047 60.741 1.00 78.12 81 CYS A C 1
ATOM 613 O O . CYS A 1 81 ? -112.700 -52.283 60.394 1.00 78.12 81 CYS A O 1
ATOM 615 N N . GLU A 1 82 ? -113.347 -54.321 61.069 1.00 80.44 82 GLU A N 1
ATOM 616 C CA . GLU A 1 82 ? -111.983 -54.871 61.063 1.00 80.44 82 GLU A CA 1
ATOM 617 C C . GLU A 1 82 ? -111.367 -54.867 59.654 1.00 80.44 82 GLU A C 1
ATOM 619 O O . GLU A 1 82 ? -110.238 -54.407 59.488 1.00 80.44 82 GLU A O 1
ATOM 624 N N . ASN A 1 83 ? -112.130 -55.246 58.622 1.00 81.38 83 ASN A N 1
ATOM 625 C CA . ASN A 1 83 ? -111.650 -55.243 57.233 1.00 81.38 83 ASN A CA 1
ATOM 626 C C . ASN A 1 83 ? -111.436 -53.818 56.689 1.00 81.38 83 ASN A C 1
ATOM 628 O O . ASN A 1 83 ? -110.468 -53.556 55.973 1.00 81.38 83 ASN A O 1
ATOM 632 N N . LEU A 1 84 ? -112.321 -52.872 57.032 1.00 79.19 84 LEU A N 1
ATOM 633 C CA . LEU A 1 84 ? -112.163 -51.466 56.637 1.00 79.19 84 LEU A CA 1
ATOM 634 C C . LEU A 1 84 ? -110.985 -50.795 57.356 1.00 79.19 84 LEU A C 1
ATOM 636 O O . LEU A 1 84 ? -110.299 -49.966 56.758 1.00 79.19 84 LEU A O 1
ATOM 640 N N . LEU A 1 85 ? -110.719 -51.172 58.609 1.00 81.25 85 LEU A N 1
ATOM 641 C CA . LEU A 1 85 ? -109.536 -50.732 59.348 1.00 81.25 85 LEU A CA 1
ATOM 642 C C . LEU A 1 85 ? -108.245 -51.326 58.769 1.00 81.25 85 LEU A C 1
ATOM 644 O O . LEU A 1 85 ? -107.220 -50.645 58.771 1.00 81.25 85 LEU A O 1
ATOM 648 N N . GLU A 1 86 ? -108.274 -52.558 58.256 1.00 85.06 86 GLU A N 1
ATOM 649 C CA . GLU A 1 86 ? -107.120 -53.180 57.597 1.00 85.06 86 GLU A CA 1
ATOM 650 C C . GLU A 1 86 ? -106.794 -52.505 56.256 1.00 85.06 86 GLU A C 1
ATOM 652 O O . GLU A 1 86 ? -105.649 -52.109 56.036 1.00 85.06 86 GLU A O 1
ATOM 657 N N . LEU A 1 87 ? -107.798 -52.243 55.410 1.00 84.25 87 LEU A N 1
ATOM 658 C CA . LEU A 1 87 ? -107.597 -51.484 54.169 1.00 84.25 87 LEU A CA 1
ATOM 659 C C . LEU A 1 87 ? -107.162 -50.035 54.446 1.00 84.25 87 LEU A C 1
ATOM 661 O O . LEU A 1 87 ? -106.286 -49.509 53.760 1.00 84.25 87 LEU A O 1
ATOM 665 N N . GLY A 1 88 ? -107.737 -49.399 55.473 1.00 82.69 88 GLY A N 1
ATOM 666 C CA . GLY A 1 88 ? -107.303 -48.084 55.948 1.00 82.69 88 GLY A CA 1
ATOM 667 C C . GLY A 1 88 ? -105.826 -48.087 56.340 1.00 82.69 88 GLY A C 1
ATOM 668 O O . GLY A 1 88 ? -105.080 -47.212 55.909 1.00 82.69 88 GLY A O 1
ATOM 669 N N . ARG A 1 89 ? -105.371 -49.130 57.045 1.00 85.38 89 ARG A N 1
ATOM 670 C CA . ARG A 1 89 ? -103.951 -49.324 57.367 1.00 85.38 89 ARG A CA 1
ATOM 671 C C . ARG A 1 89 ? -103.067 -49.492 56.134 1.00 85.38 89 ARG A C 1
ATOM 673 O O . ARG A 1 89 ? -101.956 -48.971 56.131 1.00 85.38 89 ARG A O 1
ATOM 680 N N . GLU A 1 90 ? -103.508 -50.214 55.107 1.00 86.00 90 GLU A N 1
ATOM 681 C CA . GLU A 1 90 ? -102.719 -50.387 53.878 1.00 86.00 90 GLU A CA 1
ATOM 682 C C . GLU A 1 90 ? -102.620 -49.098 53.054 1.00 86.00 90 GLU A C 1
ATOM 684 O O . GLU A 1 90 ? -101.553 -48.786 52.514 1.00 86.00 90 GLU A O 1
ATOM 689 N N . VAL A 1 91 ? -103.701 -48.318 52.983 1.00 86.25 91 VAL A N 1
ATOM 690 C CA . VAL A 1 91 ? -103.696 -47.005 52.323 1.00 86.25 91 VAL A CA 1
ATOM 691 C C . VAL A 1 91 ? -102.825 -46.024 53.103 1.00 86.25 91 VAL A C 1
ATOM 693 O O . VAL A 1 91 ? -101.974 -45.376 52.498 1.00 86.25 91 VAL A O 1
ATOM 696 N N . GLU A 1 92 ? -102.938 -45.989 54.433 1.00 87.38 92 GLU A N 1
ATOM 697 C CA . GLU A 1 92 ? -102.040 -45.213 55.297 1.00 87.38 92 GLU A CA 1
ATOM 698 C C . GLU A 1 92 ? -100.576 -45.649 55.125 1.00 87.38 92 GLU A C 1
ATOM 700 O O . GLU A 1 92 ? -99.678 -44.808 55.109 1.00 87.38 92 GLU A O 1
ATOM 705 N N . ALA A 1 93 ? -100.308 -46.944 54.929 1.00 87.94 93 ALA A N 1
ATOM 706 C CA . ALA A 1 93 ? -98.962 -47.443 54.655 1.00 87.94 93 ALA A CA 1
ATOM 707 C C . ALA A 1 93 ? -98.438 -46.986 53.282 1.00 87.94 93 ALA A C 1
ATOM 709 O O . ALA A 1 93 ? -97.275 -46.593 53.169 1.00 87.94 93 ALA A O 1
ATOM 710 N N . CYS A 1 94 ? -99.274 -46.987 52.240 1.00 86.50 94 CYS A N 1
ATOM 711 C CA . CYS A 1 94 ? -98.895 -46.483 50.918 1.00 86.50 94 CYS A CA 1
ATOM 712 C C . CYS A 1 94 ? -98.690 -44.961 50.920 1.00 86.50 94 CYS A C 1
ATOM 714 O O . CYS A 1 94 ? -97.719 -44.483 50.333 1.00 86.50 94 CYS A O 1
ATOM 716 N N . GLU A 1 95 ? -99.549 -44.203 51.608 1.00 87.06 95 GLU A N 1
ATOM 717 C CA . GLU A 1 95 ? -99.377 -42.761 51.814 1.00 87.06 95 GLU A CA 1
ATOM 718 C C . GLU A 1 95 ? -98.112 -42.461 52.623 1.00 87.06 95 GLU A C 1
ATOM 720 O O . GLU A 1 95 ? -97.372 -41.543 52.275 1.00 87.06 95 GLU A O 1
ATOM 725 N N . ALA A 1 96 ? -97.788 -43.272 53.634 1.00 87.50 96 ALA A N 1
ATOM 726 C CA . ALA A 1 96 ? -96.540 -43.144 54.383 1.00 87.50 96 ALA A CA 1
ATOM 727 C C . ALA A 1 96 ? -95.305 -43.408 53.504 1.00 87.50 96 ALA A C 1
ATOM 729 O O . ALA A 1 96 ? -94.315 -42.683 53.604 1.00 87.50 96 ALA A O 1
ATOM 730 N N . ILE A 1 97 ? -95.352 -44.406 52.613 1.00 87.88 97 ILE A N 1
ATOM 731 C CA . ILE A 1 97 ? -94.256 -44.697 51.673 1.00 87.88 97 ILE A CA 1
ATOM 732 C C . ILE A 1 97 ? -94.114 -43.580 50.633 1.00 87.88 97 ILE A C 1
ATOM 734 O O . ILE A 1 97 ? -92.997 -43.137 50.363 1.00 87.88 97 ILE A O 1
ATOM 738 N N . LEU A 1 98 ? -95.220 -43.096 50.062 1.00 86.38 98 LEU A N 1
ATOM 739 C CA . LEU A 1 98 ? -95.199 -41.994 49.099 1.00 86.38 98 LEU A CA 1
ATOM 740 C C . LEU A 1 98 ? -94.746 -40.688 49.751 1.00 86.38 98 LEU A C 1
ATOM 742 O O . LEU A 1 98 ? -93.916 -39.994 49.173 1.00 86.38 98 LEU A O 1
ATOM 746 N N . GLY A 1 99 ? -95.186 -40.404 50.978 1.00 90.38 99 GLY A N 1
ATOM 747 C CA . GLY A 1 99 ? -94.698 -39.281 51.775 1.00 90.38 99 GLY A CA 1
ATOM 748 C C . GLY A 1 99 ? -93.208 -39.405 52.105 1.00 90.38 99 GLY A C 1
ATOM 749 O O . GLY A 1 99 ? -92.480 -38.415 52.061 1.00 90.38 99 GLY A O 1
ATOM 750 N N . ALA A 1 100 ? -92.707 -40.621 52.353 1.00 87.06 100 ALA A N 1
ATOM 751 C CA . ALA A 1 100 ? -91.276 -40.867 52.524 1.00 87.06 100 ALA A CA 1
ATOM 752 C C . ALA A 1 100 ? -90.486 -40.670 51.215 1.00 87.06 100 ALA A C 1
ATOM 754 O O . ALA A 1 100 ? -89.389 -40.106 51.242 1.00 87.06 100 ALA A O 1
ATOM 755 N N . MET A 1 101 ? -91.030 -41.083 50.065 1.00 87.00 101 MET A N 1
ATOM 756 C CA . MET A 1 101 ? -90.427 -40.836 48.747 1.00 87.00 101 MET A CA 1
ATOM 757 C C . MET A 1 101 ? -90.446 -39.352 48.371 1.00 87.00 101 MET A C 1
ATOM 759 O O . MET A 1 101 ? -89.448 -38.838 47.875 1.00 87.00 101 MET A O 1
ATOM 763 N N . GLU A 1 102 ? -91.542 -38.646 48.637 1.00 88.50 102 GLU A N 1
ATOM 764 C CA . GLU A 1 102 ? -91.658 -37.204 48.419 1.00 88.50 102 GLU A CA 1
ATOM 765 C C . GLU A 1 102 ? -90.695 -36.439 49.327 1.00 88.50 102 GLU A C 1
ATOM 767 O O . GLU A 1 102 ? -89.968 -35.567 48.857 1.00 88.50 102 GLU A O 1
ATOM 772 N N . SER A 1 103 ? -90.607 -36.818 50.604 1.00 89.69 103 SER A N 1
ATOM 773 C CA . SER A 1 103 ? -89.642 -36.242 51.538 1.00 89.69 103 SER A CA 1
ATOM 774 C C . SER A 1 103 ? -88.205 -36.485 51.076 1.00 89.69 103 SER A C 1
ATOM 776 O O . SER A 1 103 ? -87.420 -35.541 51.013 1.00 89.69 103 SER A O 1
ATOM 778 N N . THR A 1 104 ? -87.856 -37.711 50.671 1.00 88.44 104 THR A N 1
ATOM 779 C CA . THR A 1 104 ? -86.503 -38.006 50.172 1.00 88.44 104 THR A CA 1
ATOM 780 C C . THR A 1 104 ? -86.192 -37.263 48.873 1.00 88.44 104 THR A C 1
ATOM 782 O O . THR A 1 104 ? -85.130 -36.651 48.779 1.00 88.44 104 THR A O 1
ATOM 785 N N . LEU A 1 105 ? -87.103 -37.208 47.900 1.00 87.75 105 LEU A N 1
ATOM 786 C CA . LEU A 1 105 ? -86.925 -36.419 46.671 1.00 87.75 105 LEU A CA 1
ATOM 787 C C . LEU A 1 105 ? -86.837 -34.912 46.945 1.00 87.75 105 LEU A C 1
ATOM 789 O O . LEU A 1 105 ? -85.999 -34.242 46.344 1.00 87.75 105 LEU A O 1
ATOM 793 N N . GLY A 1 106 ? -87.638 -34.394 47.878 1.00 91.25 106 GLY A N 1
ATOM 794 C CA . GLY A 1 106 ? -87.578 -33.007 48.335 1.00 91.25 106 GLY A CA 1
ATOM 795 C C . GLY A 1 106 ? -86.226 -32.681 48.965 1.00 91.25 106 GLY A C 1
ATOM 796 O O . GLY A 1 106 ? -85.590 -31.704 48.574 1.00 91.25 106 GLY A O 1
ATOM 797 N N . THR A 1 107 ? -85.721 -33.552 49.848 1.00 89.69 107 THR A N 1
ATOM 798 C CA . THR A 1 107 ? -84.372 -33.398 50.421 1.00 89.69 107 THR A CA 1
ATOM 799 C C . THR A 1 107 ? -83.283 -33.484 49.353 1.00 89.69 107 THR A C 1
ATOM 801 O O . THR A 1 107 ? -82.399 -32.634 49.330 1.00 89.69 107 THR A O 1
ATOM 804 N N . PHE A 1 108 ? -83.381 -34.411 48.391 1.00 89.44 108 PHE A N 1
ATOM 805 C CA . PHE A 1 108 ? -82.434 -34.490 47.277 1.00 89.44 108 PHE A CA 1
ATOM 806 C C . PHE A 1 108 ? -82.466 -33.239 46.400 1.00 89.44 108 PHE A C 1
ATOM 808 O O . PHE A 1 108 ? -81.409 -32.769 45.989 1.00 89.44 108 PHE A O 1
ATOM 815 N N . GLN A 1 109 ? -83.643 -32.682 46.111 1.00 91.06 109 GLN A N 1
ATOM 816 C CA . GLN A 1 109 ? -83.779 -31.453 45.331 1.00 91.06 109 GLN A CA 1
ATOM 817 C C . GLN A 1 109 ? -83.192 -30.249 46.074 1.00 91.06 109 GLN A C 1
ATOM 819 O O . GLN A 1 109 ? -82.480 -29.442 45.468 1.00 91.06 109 GLN A O 1
ATOM 824 N N . GLU A 1 110 ? -83.461 -30.129 47.373 1.00 90.75 110 GLU A N 1
ATOM 825 C CA . GLU A 1 110 ? -82.855 -29.098 48.213 1.00 90.75 110 GLU A CA 1
ATOM 826 C C . GLU A 1 110 ? -81.336 -29.238 48.256 1.00 90.75 110 GLU A C 1
ATOM 828 O O . GLU A 1 110 ? -80.629 -28.244 48.093 1.00 90.75 110 GLU A O 1
ATOM 833 N N . ASP A 1 111 ? -80.824 -30.455 48.413 1.00 91.25 111 ASP A N 1
ATOM 834 C CA . ASP A 1 111 ? -79.390 -30.712 48.487 1.00 91.25 111 ASP A CA 1
ATOM 835 C C . ASP A 1 111 ? -78.702 -30.483 47.137 1.00 91.25 111 ASP A C 1
ATOM 837 O O . ASP A 1 111 ? -77.642 -29.862 47.097 1.00 91.25 111 ASP A O 1
ATOM 841 N N . LEU A 1 112 ? -79.320 -30.842 46.006 1.00 89.62 112 LEU A N 1
ATOM 842 C CA . LEU A 1 112 ? -78.806 -30.496 44.672 1.00 89.62 112 LEU A CA 1
ATOM 843 C C . LEU A 1 112 ? -78.829 -28.980 44.427 1.00 89.62 112 LEU A C 1
ATOM 845 O O . LEU A 1 112 ? -77.932 -28.441 43.772 1.00 89.62 112 LEU A O 1
ATOM 849 N N . GLY A 1 113 ? -79.832 -28.286 44.972 1.00 91.44 113 GLY A N 1
ATOM 850 C CA . GLY A 1 113 ? -79.922 -26.829 44.979 1.00 91.44 113 GLY A CA 1
ATOM 851 C C . GLY A 1 113 ? -78.797 -26.186 45.791 1.00 91.44 113 GLY A C 1
ATOM 852 O O . GLY A 1 113 ? -78.109 -25.302 45.275 1.00 91.44 113 GLY A O 1
ATOM 853 N N . LYS A 1 114 ? -78.557 -26.672 47.016 1.00 92.31 114 LY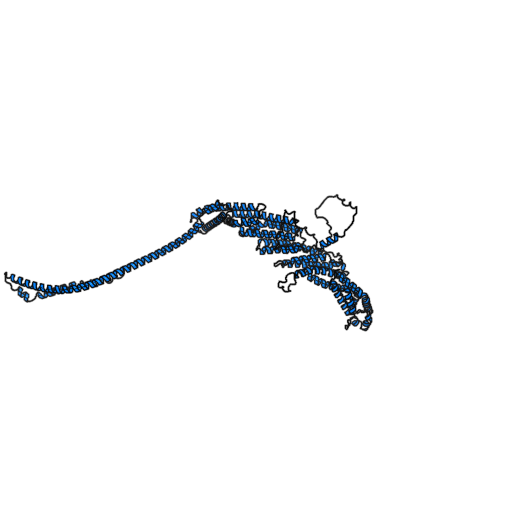S A N 1
ATOM 854 C CA . LYS A 1 114 ? -77.450 -26.239 47.886 1.00 92.31 114 LYS A CA 1
ATOM 855 C C . LYS A 1 114 ? -76.104 -26.496 47.218 1.00 92.31 114 LYS A C 1
ATOM 857 O O . LYS A 1 114 ? -75.344 -25.552 47.039 1.00 92.31 114 LYS A O 1
ATOM 862 N N . ILE A 1 115 ? -75.862 -27.713 46.729 1.00 92.94 115 ILE A N 1
ATOM 863 C CA . ILE A 1 115 ? -74.625 -28.087 46.030 1.00 92.94 115 ILE A CA 1
ATOM 864 C C . ILE A 1 115 ? -74.420 -27.220 44.783 1.00 92.94 115 ILE A C 1
ATOM 866 O O . ILE A 1 115 ? -73.314 -26.760 44.524 1.00 92.94 115 ILE A O 1
ATOM 870 N N . SER A 1 116 ? -75.468 -26.932 44.008 1.00 91.75 116 SER A N 1
ATOM 871 C CA . SER A 1 116 ? -75.344 -26.072 42.821 1.00 91.75 116 SER A CA 1
ATOM 872 C C . SER A 1 116 ? -75.018 -24.617 43.171 1.00 91.75 116 SER A C 1
ATOM 874 O O . SER A 1 116 ? -74.308 -23.948 42.416 1.00 91.75 116 SER A O 1
ATOM 876 N N . ILE A 1 117 ? -75.533 -24.111 44.295 1.00 91.81 117 ILE A N 1
ATOM 877 C CA . ILE A 1 117 ? -75.183 -22.784 44.815 1.00 91.81 117 ILE A CA 1
ATOM 878 C C . ILE A 1 117 ? -73.739 -22.795 45.322 1.00 91.81 117 ILE A C 1
ATOM 880 O O . ILE A 1 117 ? -72.959 -21.944 44.906 1.00 91.81 117 ILE A O 1
ATOM 884 N N . GLU A 1 118 ? -73.354 -23.801 46.105 1.00 93.50 118 GLU A N 1
ATOM 885 C CA . GLU A 1 118 ? -71.990 -23.976 46.610 1.00 93.50 118 GLU A CA 1
ATOM 886 C C . GLU A 1 118 ? -70.964 -24.106 45.478 1.00 93.50 118 GLU A C 1
ATOM 888 O O . GLU A 1 118 ? -69.935 -23.438 45.512 1.00 93.50 118 GLU A O 1
ATOM 893 N N . ILE A 1 119 ? -71.246 -24.888 44.429 1.00 91.88 119 ILE A N 1
ATOM 894 C CA . ILE A 1 119 ? -70.375 -25.010 43.249 1.00 91.88 119 ILE A CA 1
ATOM 895 C C . ILE A 1 119 ? -70.246 -23.662 42.542 1.00 91.88 119 ILE A C 1
ATOM 897 O O . ILE A 1 119 ? -69.147 -23.285 42.136 1.00 91.88 119 ILE A O 1
ATOM 901 N N . ARG A 1 120 ? -71.345 -22.914 42.393 1.00 90.62 120 ARG A N 1
ATOM 902 C CA . ARG A 1 120 ? -71.319 -21.595 41.749 1.00 90.62 120 ARG A CA 1
ATOM 903 C C . ARG A 1 120 ? -70.525 -20.586 42.573 1.00 90.62 120 ARG A C 1
ATOM 905 O O . ARG A 1 120 ? -69.769 -19.797 42.005 1.00 90.62 120 ARG A O 1
ATOM 912 N N . ASP A 1 121 ? -70.670 -20.615 43.889 1.00 93.00 121 ASP A N 1
ATOM 913 C CA . ASP A 1 121 ? -69.938 -19.732 44.790 1.00 93.00 121 ASP A CA 1
ATOM 914 C C . ASP A 1 121 ? -68.457 -20.120 44.863 1.00 93.00 121 ASP A C 1
ATOM 916 O O . ASP A 1 121 ? -67.598 -19.239 44.814 1.00 93.00 121 ASP A O 1
ATOM 920 N N . LEU A 1 122 ? -68.135 -21.415 44.828 1.00 92.19 122 LEU A N 1
ATOM 921 C CA . LEU A 1 122 ? -66.765 -21.911 44.709 1.00 92.19 122 LEU A CA 1
ATOM 922 C C . LEU A 1 122 ? -66.133 -21.521 43.367 1.00 92.19 122 LEU A C 1
ATOM 924 O O . LEU A 1 122 ? -64.977 -21.105 43.335 1.00 92.19 122 LEU A O 1
ATOM 928 N N . GLN A 1 123 ? -66.879 -21.601 42.262 1.00 92.75 123 GLN A N 1
ATOM 929 C CA . GLN A 1 123 ? -66.415 -21.159 40.943 1.00 92.75 123 GLN A CA 1
ATOM 930 C C . GLN A 1 123 ? -66.140 -19.654 40.921 1.00 92.75 123 GLN A C 1
ATOM 932 O O . GLN A 1 123 ? -65.070 -19.240 40.476 1.00 92.75 123 GLN A O 1
ATOM 937 N N . ARG A 1 124 ? -67.047 -18.832 41.465 1.00 92.44 124 ARG A N 1
ATOM 938 C CA . ARG A 1 124 ? -66.825 -17.382 41.603 1.00 92.44 124 ARG A CA 1
ATOM 939 C C . ARG A 1 124 ? -65.617 -17.075 42.483 1.00 92.44 124 ARG A C 1
ATOM 941 O O . ARG A 1 124 ? -64.801 -16.237 42.113 1.00 92.44 124 ARG A O 1
ATOM 948 N N . ALA A 1 125 ? -65.478 -17.763 43.616 1.00 93.81 125 ALA A N 1
ATOM 949 C CA . ALA A 1 125 ? -64.335 -17.602 44.507 1.00 93.81 125 ALA A CA 1
ATOM 950 C C . ALA A 1 125 ? -63.022 -18.024 43.829 1.00 93.81 125 ALA A C 1
ATOM 952 O O . ALA A 1 125 ? -62.013 -17.338 43.968 1.00 93.81 125 ALA A O 1
ATOM 953 N N . SER A 1 126 ? -63.031 -19.112 43.053 1.00 94.38 126 SER A N 1
ATOM 954 C CA . SER A 1 126 ? -61.874 -19.579 42.282 1.00 94.38 126 SER A CA 1
ATOM 955 C C . SER A 1 126 ? -61.472 -18.576 41.198 1.00 94.38 126 SER A C 1
ATOM 957 O O . SER A 1 126 ? -60.290 -18.261 41.056 1.00 94.38 126 SER A O 1
ATOM 959 N N . GLU A 1 127 ? -62.440 -18.011 40.475 1.00 94.00 127 GLU A N 1
ATOM 960 C CA . GLU A 1 127 ? -62.193 -16.993 39.454 1.00 94.00 127 GLU A CA 1
ATOM 961 C C . GLU A 1 127 ? -61.658 -15.687 40.060 1.00 94.00 127 GLU A C 1
ATOM 963 O O . GLU A 1 127 ? -60.669 -15.138 39.568 1.00 94.00 127 GLU A O 1
ATOM 968 N N . ASP A 1 128 ? -62.228 -15.233 41.176 1.00 95.31 128 ASP A N 1
ATOM 969 C CA . ASP A 1 128 ? -61.740 -14.064 41.912 1.00 95.31 128 ASP A CA 1
ATOM 970 C C . ASP A 1 128 ? -60.320 -14.293 42.462 1.00 95.31 128 ASP A C 1
ATOM 972 O O . ASP A 1 128 ? -59.431 -13.450 42.302 1.00 95.31 128 ASP A O 1
ATOM 976 N N . LEU A 1 129 ? -60.045 -15.475 43.026 1.00 93.38 129 LEU A N 1
ATOM 977 C CA . LEU A 1 129 ? -58.697 -15.861 43.453 1.00 93.38 129 LEU A CA 1
ATOM 978 C C . LEU A 1 129 ? -57.716 -15.919 42.280 1.00 93.38 129 LEU A C 1
ATOM 980 O O . LEU A 1 129 ? -56.578 -15.467 42.420 1.00 93.38 129 LEU A O 1
ATOM 984 N N . ARG A 1 130 ? -58.143 -16.410 41.114 1.00 94.38 130 ARG A N 1
ATOM 985 C CA . ARG A 1 130 ? -57.326 -16.446 39.895 1.00 94.38 130 ARG A CA 1
ATOM 986 C C . ARG A 1 130 ? -56.951 -15.039 39.437 1.00 94.38 130 ARG A C 1
ATOM 988 O O . ARG A 1 130 ? -55.781 -14.794 39.139 1.00 94.38 130 ARG A O 1
ATOM 995 N N . VAL A 1 131 ? -57.904 -14.107 39.424 1.00 95.19 131 VAL A N 1
ATOM 996 C CA . VAL A 1 131 ? -57.650 -12.699 39.073 1.00 95.19 131 VAL A CA 1
ATOM 997 C C . VAL A 1 131 ? -56.722 -12.046 40.099 1.00 95.19 131 VAL A C 1
ATOM 999 O O . VAL A 1 131 ? -55.735 -11.410 39.721 1.00 95.19 131 VAL A O 1
ATOM 1002 N N . LYS A 1 132 ? -56.963 -12.257 41.398 1.00 95.38 132 LYS A N 1
ATOM 1003 C CA . LYS A 1 132 ? -56.088 -11.762 42.475 1.00 95.38 132 LYS A CA 1
ATOM 1004 C C . LYS A 1 132 ? -54.667 -12.311 42.354 1.00 95.38 132 LYS A C 1
ATOM 1006 O O . LYS A 1 132 ? -53.716 -11.545 42.498 1.00 95.38 132 LYS A O 1
ATOM 1011 N N . HIS A 1 133 ? -54.508 -13.599 42.055 1.00 94.38 133 HIS A N 1
ATOM 1012 C CA . HIS A 1 133 ? -53.202 -14.218 41.838 1.00 94.38 133 HIS A CA 1
ATOM 1013 C C . HIS A 1 133 ? -52.500 -13.635 40.607 1.00 94.38 133 HIS A C 1
ATOM 1015 O O . HIS A 1 133 ? -51.339 -13.249 40.699 1.00 94.38 133 HIS A O 1
ATOM 1021 N N . ALA A 1 134 ? -53.198 -13.497 39.476 1.00 93.88 134 ALA A N 1
ATOM 1022 C CA . ALA A 1 134 ? -52.628 -12.912 38.262 1.00 93.88 134 ALA A CA 1
ATOM 1023 C C . ALA A 1 134 ? -52.163 -11.461 38.480 1.00 93.88 134 ALA A C 1
ATOM 1025 O O . ALA A 1 134 ? -51.066 -11.087 38.055 1.00 93.88 134 ALA A O 1
ATOM 1026 N N . ASN A 1 135 ? -52.959 -10.661 39.196 1.00 93.81 135 ASN A N 1
ATOM 1027 C CA . ASN A 1 135 ? -52.605 -9.288 39.550 1.00 93.81 135 ASN A CA 1
ATOM 1028 C C . ASN A 1 135 ? -51.405 -9.239 40.505 1.00 93.81 135 ASN A C 1
ATOM 1030 O O . ASN A 1 135 ? -50.486 -8.453 40.273 1.00 93.81 135 ASN A O 1
ATOM 1034 N N . ARG A 1 136 ? -51.363 -10.106 41.528 1.00 93.44 136 ARG A N 1
ATOM 1035 C CA . ARG A 1 136 ? -50.219 -10.214 42.451 1.00 93.44 136 ARG A CA 1
ATOM 1036 C C . ARG A 1 136 ? -48.946 -10.649 41.734 1.00 93.44 136 ARG A C 1
ATOM 1038 O O . ARG A 1 136 ? -47.946 -9.965 41.867 1.00 93.44 136 ARG A O 1
ATOM 1045 N N . ALA A 1 137 ? -49.000 -11.683 40.899 1.00 92.62 137 ALA A N 1
ATOM 1046 C CA . ALA A 1 137 ? -47.848 -12.154 40.128 1.00 92.62 137 ALA A CA 1
ATOM 1047 C C . ALA A 1 137 ? -47.349 -11.108 39.112 1.00 92.62 137 ALA A C 1
ATOM 1049 O O . ALA A 1 137 ? -46.166 -11.060 38.773 1.00 92.62 137 ALA A O 1
ATOM 1050 N N . ARG A 1 138 ? -48.238 -10.256 38.581 1.00 90.38 138 ARG A N 1
ATOM 1051 C CA . ARG A 1 138 ? -47.835 -9.114 37.746 1.00 90.38 138 ARG A CA 1
ATOM 1052 C C . ARG A 1 138 ? -47.157 -8.026 38.571 1.00 90.38 138 ARG A C 1
ATOM 1054 O O . ARG A 1 138 ? -46.096 -7.565 38.161 1.00 90.38 138 ARG A O 1
ATOM 1061 N N . ALA A 1 139 ? -47.747 -7.644 39.700 1.00 88.62 139 ALA A N 1
ATOM 1062 C CA . ALA A 1 139 ? -47.173 -6.647 40.597 1.00 88.62 139 ALA A CA 1
ATOM 1063 C C . ALA A 1 139 ? -45.813 -7.101 41.147 1.00 88.62 139 ALA A C 1
ATOM 1065 O O . ALA A 1 139 ? -44.863 -6.334 41.095 1.00 88.62 139 ALA A O 1
ATOM 1066 N N . GLU A 1 140 ? -45.695 -8.357 41.581 1.00 90.62 140 GLU A N 1
ATOM 1067 C CA . GLU A 1 140 ? -44.453 -8.961 42.073 1.00 90.62 140 GLU A CA 1
ATOM 1068 C C . GLU A 1 140 ? -43.337 -8.902 41.033 1.00 90.62 140 GLU A C 1
ATOM 1070 O O . GLU A 1 140 ? -42.229 -8.506 41.362 1.00 90.62 140 GLU A O 1
ATOM 1075 N N . ARG A 1 141 ? -43.628 -9.203 39.763 1.00 86.44 141 ARG A N 1
ATOM 1076 C CA . ARG A 1 141 ? -42.623 -9.120 38.695 1.00 86.44 141 ARG A CA 1
ATOM 1077 C C . ARG A 1 141 ? -42.118 -7.690 38.481 1.00 86.44 141 ARG A C 1
ATOM 1079 O O . ARG A 1 141 ? -40.918 -7.485 38.367 1.00 86.44 141 ARG A O 1
ATOM 1086 N N . VAL A 1 142 ? -43.028 -6.712 38.440 1.00 82.81 142 VAL A N 1
ATOM 1087 C CA . VAL A 1 142 ? -42.674 -5.299 38.211 1.00 82.81 142 VAL A CA 1
ATOM 1088 C C . VAL A 1 142 ? -41.946 -4.708 39.421 1.00 82.81 142 VAL A C 1
ATOM 1090 O O . VAL A 1 142 ? -40.928 -4.043 39.255 1.00 82.81 142 VAL A O 1
ATOM 1093 N N . LEU A 1 143 ? -42.434 -4.958 40.641 1.00 82.38 143 LEU A N 1
ATOM 1094 C CA . LEU A 1 143 ? -41.747 -4.517 41.856 1.00 82.38 143 LEU A CA 1
ATOM 1095 C C . LEU A 1 143 ? -40.411 -5.242 42.038 1.00 82.38 143 LEU A C 1
ATOM 1097 O O . LEU A 1 143 ? -39.454 -4.602 42.453 1.00 82.38 143 LEU A O 1
ATOM 1101 N N . GLY A 1 144 ? -40.332 -6.532 41.710 1.00 84.31 144 GLY A N 1
ATOM 1102 C CA . GLY A 1 144 ? -39.103 -7.320 41.761 1.00 84.31 144 GLY A CA 1
ATOM 1103 C C . GLY A 1 144 ? -38.016 -6.727 40.871 1.00 84.31 144 GLY A C 1
ATOM 1104 O O . GLY A 1 144 ? -36.928 -6.448 41.359 1.00 84.31 144 GLY A O 1
ATOM 1105 N N . GLU A 1 145 ? -38.340 -6.409 39.615 1.00 80.44 145 GLU A N 1
ATOM 1106 C CA . GLU A 1 145 ? -37.405 -5.765 38.682 1.00 80.44 145 GLU A CA 1
ATOM 1107 C C . GLU A 1 145 ? -36.907 -4.403 39.207 1.00 80.44 145 GLU A C 1
ATOM 1109 O O . GLU A 1 145 ? -35.711 -4.105 39.168 1.00 80.44 145 GLU A O 1
ATOM 1114 N N . ILE A 1 146 ? -37.805 -3.585 39.772 1.00 77.12 146 ILE A N 1
ATOM 1115 C CA . ILE A 1 146 ? -37.438 -2.286 40.360 1.00 77.12 146 ILE A CA 1
ATOM 1116 C C . ILE A 1 146 ? -36.548 -2.481 41.594 1.00 77.12 146 ILE A C 1
ATOM 1118 O O . ILE A 1 146 ? -35.519 -1.814 41.713 1.00 77.12 146 ILE A O 1
ATOM 1122 N N . ILE A 1 147 ? -36.904 -3.399 42.495 1.00 81.69 147 ILE A N 1
ATOM 1123 C CA . ILE A 1 147 ? -36.147 -3.675 43.721 1.00 81.69 147 ILE A CA 1
ATOM 1124 C C . ILE A 1 147 ? -34.762 -4.231 43.381 1.00 81.69 147 ILE A C 1
ATOM 1126 O O . ILE A 1 147 ? -33.779 -3.740 43.931 1.00 81.69 147 ILE A O 1
ATOM 1130 N N . GLU A 1 148 ? -34.643 -5.179 42.453 1.00 81.06 148 GLU A N 1
ATOM 1131 C CA . GLU A 1 148 ? -33.350 -5.711 42.000 1.00 81.06 148 GLU A CA 1
ATOM 1132 C C . GLU A 1 148 ? -32.469 -4.616 41.380 1.00 81.06 148 GLU A C 1
ATOM 1134 O O . GLU A 1 148 ? -31.262 -4.560 41.636 1.00 81.06 148 GLU A O 1
ATOM 1139 N N . SER A 1 149 ? -33.071 -3.689 40.625 1.00 74.00 149 SER A N 1
ATOM 1140 C CA . SER A 1 149 ? -32.344 -2.566 40.021 1.00 74.00 149 SER A CA 1
ATOM 1141 C C . SER A 1 149 ? -31.875 -1.511 41.038 1.00 74.00 149 SER A C 1
ATOM 1143 O O . SER A 1 149 ? -30.832 -0.885 40.834 1.00 74.00 149 SER A O 1
ATOM 1145 N N . LEU A 1 150 ? -32.610 -1.327 42.143 1.00 73.88 150 LEU A N 1
ATOM 1146 C CA . LEU A 1 150 ? -32.345 -0.296 43.155 1.00 73.88 150 LEU A CA 1
ATOM 1147 C C . LEU A 1 150 ? -31.519 -0.816 44.342 1.00 73.88 150 LEU A C 1
ATOM 1149 O O . LEU A 1 150 ? -30.825 -0.044 45.005 1.00 73.88 150 LEU A O 1
ATOM 1153 N N . THR A 1 151 ? -31.565 -2.122 44.611 1.00 78.88 151 THR A N 1
ATOM 1154 C CA . THR A 1 151 ? -30.871 -2.734 45.748 1.00 78.88 151 THR A CA 1
ATOM 1155 C C . THR A 1 151 ? -29.369 -2.733 45.508 1.00 78.88 151 THR A C 1
ATOM 1157 O O . THR A 1 151 ? -28.865 -3.295 44.536 1.00 78.88 151 THR A O 1
ATOM 1160 N N . VAL A 1 152 ? -28.613 -2.120 46.415 1.00 77.62 152 VAL A N 1
ATOM 1161 C CA . VAL A 1 152 ? -27.148 -2.151 46.396 1.00 77.62 152 VAL A CA 1
ATOM 1162 C C . VAL A 1 152 ? -26.673 -3.244 47.345 1.00 77.62 152 VAL A C 1
ATOM 1164 O O . VAL A 1 152 ? -26.759 -3.103 48.561 1.00 77.62 152 VAL A O 1
ATOM 1167 N N . GLU A 1 153 ? -26.166 -4.341 46.789 1.00 81.50 153 GLU A N 1
ATOM 1168 C CA . GLU A 1 153 ? -25.605 -5.438 47.577 1.00 81.50 153 GLU A CA 1
ATOM 1169 C C . GLU A 1 153 ? -24.336 -4.978 48.322 1.00 81.50 153 GLU A C 1
ATOM 1171 O O . GLU A 1 153 ? -23.491 -4.292 47.737 1.00 81.50 153 GLU A O 1
ATOM 1176 N N . PRO A 1 154 ? -24.138 -5.373 49.591 1.00 77.12 154 PRO A N 1
ATOM 1177 C CA . PRO A 1 154 ? -22.929 -5.031 50.340 1.00 77.12 154 PRO A CA 1
ATOM 1178 C C . PRO A 1 154 ? -21.661 -5.632 49.713 1.00 77.12 154 PRO A C 1
ATOM 1180 O O . PRO A 1 154 ? -20.578 -5.066 49.856 1.00 77.12 154 PRO A O 1
ATOM 1183 N N . GLU A 1 155 ? -21.783 -6.731 48.966 1.00 78.00 155 GLU A N 1
ATOM 1184 C CA . GLU A 1 155 ? -20.706 -7.305 48.151 1.00 78.00 155 GLU A CA 1
ATOM 1185 C C . GLU A 1 155 ? -20.255 -6.352 47.041 1.00 78.00 155 GLU A C 1
ATOM 1187 O O . GLU A 1 155 ? -19.058 -6.160 46.852 1.00 78.00 155 GLU A O 1
ATOM 1192 N N . LEU A 1 156 ? -21.193 -5.668 46.377 1.00 80.00 156 LEU A N 1
ATOM 1193 C CA . LEU A 1 156 ? -20.887 -4.657 45.363 1.00 80.00 156 LEU A CA 1
ATOM 1194 C C . LEU A 1 156 ? -20.147 -3.459 45.973 1.00 80.00 156 LEU A C 1
ATOM 1196 O O . LEU A 1 156 ? -19.200 -2.943 45.383 1.00 80.00 156 LEU A O 1
ATOM 1200 N N . ILE A 1 157 ? -20.548 -3.032 47.173 1.00 80.31 157 ILE A N 1
ATOM 1201 C CA . ILE A 1 157 ? -19.861 -1.958 47.903 1.00 80.31 157 ILE A CA 1
ATOM 1202 C C . ILE A 1 157 ? -18.449 -2.412 48.293 1.00 80.31 157 ILE A C 1
ATOM 1204 O O . ILE A 1 157 ? -17.490 -1.669 48.095 1.00 80.31 157 ILE A O 1
ATOM 1208 N N . ASN A 1 158 ? -18.293 -3.634 48.807 1.00 81.56 158 ASN A N 1
ATOM 1209 C CA . ASN A 1 158 ? -16.981 -4.174 49.160 1.00 81.56 158 ASN A CA 1
ATOM 1210 C C . ASN A 1 158 ? -16.076 -4.330 47.931 1.00 81.56 158 ASN A C 1
ATOM 1212 O O . ASN A 1 158 ? -14.912 -3.949 48.017 1.00 81.56 158 ASN A O 1
ATOM 1216 N N . ALA A 1 159 ? -16.596 -4.785 46.791 1.00 79.12 159 ALA A N 1
ATOM 1217 C CA . ALA A 1 159 ? -15.846 -4.823 45.539 1.00 79.12 159 ALA A CA 1
ATOM 1218 C C . ALA A 1 159 ? -15.385 -3.408 45.141 1.00 79.12 159 ALA A C 1
ATOM 1220 O O . ALA A 1 159 ? -14.207 -3.154 44.934 1.00 79.12 159 ALA A O 1
ATOM 1221 N N . LEU A 1 160 ? -16.270 -2.411 45.157 1.00 80.62 160 LEU A N 1
ATOM 1222 C CA . LEU A 1 160 ? -15.899 -1.053 44.742 1.00 80.62 160 LEU A CA 1
ATOM 1223 C C . LEU A 1 160 ? -14.940 -0.334 45.705 1.00 80.62 160 LEU A C 1
ATOM 1225 O O . LEU A 1 160 ? -14.169 0.524 45.264 1.00 80.62 160 LEU A O 1
ATOM 1229 N N . PHE A 1 161 ? -14.967 -0.650 47.003 1.00 80.12 161 PHE A N 1
ATOM 1230 C CA . PHE A 1 161 ? -14.151 0.031 48.018 1.00 80.12 161 PHE A CA 1
ATOM 1231 C C . PHE A 1 161 ? -12.893 -0.725 48.455 1.00 80.12 161 PHE A C 1
ATOM 1233 O O . PHE A 1 161 ? -11.906 -0.069 48.785 1.00 80.12 161 PHE A O 1
ATOM 1240 N N . LYS A 1 162 ? -12.922 -2.061 48.507 1.00 76.69 162 LYS A N 1
ATOM 1241 C CA . LYS A 1 162 ? -11.855 -2.881 49.109 1.00 76.69 162 LYS A CA 1
ATOM 1242 C C . LYS A 1 162 ? -11.036 -3.671 48.097 1.00 76.69 162 LYS A C 1
ATOM 1244 O O . LYS A 1 162 ? -9.850 -3.847 48.354 1.00 76.69 162 LYS A O 1
ATOM 1249 N N . SER A 1 163 ? -11.628 -4.146 46.998 1.00 77.12 163 SER A N 1
ATOM 1250 C CA . SER A 1 163 ? -10.854 -4.879 45.984 1.00 77.12 163 SER A CA 1
ATOM 1251 C C . SER A 1 163 ? -9.900 -3.930 45.267 1.00 77.12 163 SER A C 1
ATOM 1253 O O . SER A 1 163 ? -10.146 -2.716 45.252 1.00 77.12 163 SER A O 1
ATOM 1255 N N . ASP A 1 164 ? -8.823 -4.444 44.676 1.00 77.00 164 ASP A N 1
ATOM 1256 C CA . ASP A 1 164 ? -7.954 -3.610 43.855 1.00 77.00 164 ASP A CA 1
ATOM 1257 C C . ASP A 1 164 ? -8.672 -3.231 42.552 1.00 77.00 164 ASP A C 1
ATOM 1259 O O . ASP A 1 164 ? -9.555 -3.943 42.071 1.00 77.00 164 ASP A O 1
ATOM 1263 N N . ALA A 1 165 ? -8.325 -2.080 41.983 1.00 72.19 165 ALA A N 1
ATOM 1264 C CA . ALA A 1 165 ? -8.964 -1.578 40.769 1.00 72.19 165 ALA A CA 1
ATOM 1265 C C . ALA A 1 165 ? -8.632 -2.425 39.521 1.00 72.19 165 ALA A C 1
ATOM 1267 O O . ALA A 1 165 ? -9.353 -2.354 38.526 1.00 72.19 165 ALA A O 1
ATOM 1268 N N . GLY A 1 166 ? -7.572 -3.239 39.588 1.00 69.00 166 GLY A N 1
ATOM 1269 C CA . GLY A 1 166 ? -7.200 -4.208 38.554 1.00 69.00 166 GLY A CA 1
ATOM 1270 C C . GLY A 1 166 ? -7.895 -5.571 38.671 1.00 69.00 166 GLY A C 1
ATOM 1271 O O . GLY A 1 166 ? -7.802 -6.376 37.744 1.00 69.00 166 GLY A O 1
ATOM 1272 N N . ASP A 1 167 ? -8.601 -5.848 39.772 1.00 83.00 167 ASP A N 1
ATOM 1273 C CA . ASP A 1 167 ? -9.233 -7.150 39.985 1.00 83.00 167 ASP A CA 1
ATOM 1274 C C . ASP A 1 167 ? -10.486 -7.328 39.118 1.00 83.00 167 ASP A C 1
ATOM 1276 O O . ASP A 1 167 ? -11.260 -6.398 38.871 1.00 83.00 167 ASP A O 1
ATOM 1280 N N . VAL A 1 168 ? -10.748 -8.575 38.712 1.00 81.69 168 VAL A N 1
ATOM 1281 C CA . VAL A 1 168 ? -11.957 -8.941 37.952 1.00 81.69 168 VAL A CA 1
ATOM 1282 C C . VAL A 1 168 ? -13.226 -8.562 38.723 1.00 81.69 168 VAL A C 1
ATOM 1284 O O . VAL A 1 168 ? -14.205 -8.113 38.125 1.00 81.69 168 VAL A O 1
ATOM 1287 N N . GLU A 1 169 ? -13.191 -8.682 40.051 1.00 83.12 169 GLU A N 1
ATOM 1288 C CA . GLU A 1 169 ? -14.287 -8.304 40.947 1.00 83.12 169 GLU A CA 1
ATOM 1289 C C . GLU A 1 169 ? -14.620 -6.809 40.855 1.00 83.12 169 GLU A C 1
ATOM 1291 O O . GLU A 1 169 ? -15.798 -6.444 40.824 1.00 83.12 169 GLU A O 1
ATOM 1296 N N . PHE A 1 170 ? -13.608 -5.943 40.728 1.00 87.31 170 PHE A N 1
ATOM 1297 C CA . PHE A 1 170 ? -13.815 -4.506 40.559 1.00 87.31 170 PHE A CA 1
ATOM 1298 C C . PHE A 1 170 ? -14.450 -4.197 39.206 1.00 87.31 170 PHE A C 1
ATOM 1300 O O . PHE A 1 170 ? -15.460 -3.497 39.149 1.00 87.31 170 PHE A O 1
ATOM 1307 N N . VAL A 1 171 ? -13.913 -4.752 38.115 1.00 85.62 171 VAL A N 1
ATOM 1308 C CA . VAL A 1 171 ? -14.428 -4.508 36.755 1.00 85.62 171 VAL A CA 1
ATOM 1309 C C . VAL A 1 171 ? -15.878 -4.989 36.619 1.00 85.62 171 VAL A C 1
ATOM 1311 O O . VAL A 1 171 ? -16.727 -4.275 36.074 1.00 85.62 171 VAL A O 1
ATOM 1314 N N . GLN A 1 172 ? -16.197 -6.166 37.167 1.00 85.50 172 GLN A N 1
ATOM 1315 C CA . GLN A 1 172 ? -17.572 -6.672 37.220 1.00 85.50 172 GLN A CA 1
ATOM 1316 C C . GLN A 1 172 ? -18.464 -5.803 38.114 1.00 85.50 172 GLN A C 1
ATOM 1318 O O . GLN A 1 172 ? -19.599 -5.502 37.737 1.00 85.50 172 GLN A O 1
ATOM 1323 N N . GLY A 1 173 ? -17.956 -5.355 39.264 1.00 85.12 173 GLY A N 1
ATOM 1324 C CA . GLY A 1 173 ? -18.654 -4.433 40.157 1.00 85.12 173 GLY A CA 1
ATOM 1325 C C . GLY A 1 173 ? -18.994 -3.105 39.476 1.00 85.12 173 GLY A C 1
ATOM 1326 O O . GLY A 1 173 ? -20.135 -2.651 39.533 1.00 85.12 173 GLY A O 1
ATOM 1327 N N . VAL A 1 174 ? -18.050 -2.512 38.747 1.00 86.81 174 VAL A N 1
ATOM 1328 C CA . VAL A 1 174 ? -18.253 -1.272 37.983 1.00 86.81 174 VAL A CA 1
ATOM 1329 C C . VAL A 1 174 ? -19.290 -1.462 36.870 1.00 86.81 174 VAL A C 1
ATOM 1331 O O . VAL A 1 174 ? -20.155 -0.605 36.688 1.00 86.81 174 VAL A O 1
ATOM 1334 N N . SER A 1 175 ? -19.275 -2.598 36.167 1.00 86.19 175 SER A N 1
ATOM 1335 C CA . SER A 1 175 ? -20.291 -2.916 35.153 1.00 86.19 175 SER A CA 1
ATOM 1336 C C . SER A 1 175 ? -21.694 -3.061 35.764 1.00 86.19 175 SER A C 1
ATOM 1338 O O . SER A 1 175 ? -22.646 -2.450 35.271 1.00 86.19 175 SER A O 1
ATOM 1340 N N . LYS A 1 176 ? -21.815 -3.775 36.895 1.00 85.94 176 LYS A N 1
ATOM 1341 C CA . LYS A 1 176 ? -23.070 -3.895 37.661 1.00 85.94 176 LYS A CA 1
ATOM 1342 C C . LYS A 1 176 ? -23.567 -2.532 38.154 1.00 85.94 176 LYS A C 1
ATOM 1344 O O . LYS A 1 176 ? -24.754 -2.237 38.035 1.00 85.94 176 LYS A O 1
ATOM 1349 N N . LEU A 1 177 ? -22.674 -1.680 38.668 1.00 86.56 177 LEU A N 1
ATOM 1350 C CA . LEU A 1 177 ? -23.008 -0.311 39.074 1.00 86.56 177 LEU A CA 1
ATOM 1351 C C . LEU A 1 177 ? -23.486 0.525 37.880 1.00 86.56 177 LEU A C 1
ATOM 1353 O O . LEU A 1 177 ? -24.464 1.257 38.006 1.00 86.56 177 LEU A O 1
ATOM 1357 N N . GLY A 1 178 ? -22.836 0.393 36.721 1.00 85.62 178 GLY A N 1
ATOM 1358 C CA . GLY A 1 178 ? -23.251 1.042 35.478 1.00 85.62 178 GLY A CA 1
ATOM 1359 C C . GLY A 1 178 ? -24.681 0.678 35.080 1.00 85.62 178 GLY A C 1
ATOM 1360 O O . GLY A 1 178 ? -25.485 1.574 34.842 1.00 85.62 178 GLY A O 1
ATOM 1361 N N . GLY A 1 179 ? -25.028 -0.613 35.114 1.00 85.19 179 GLY A N 1
ATOM 1362 C CA . GLY A 1 179 ? -26.395 -1.077 34.851 1.00 85.19 179 GLY A CA 1
ATOM 1363 C C . GLY A 1 179 ? -27.426 -0.495 35.825 1.00 85.19 179 GLY A C 1
ATOM 1364 O O . GLY A 1 179 ? -28.489 -0.043 35.399 1.00 85.19 179 GLY A O 1
ATOM 1365 N N . LYS A 1 180 ? -27.091 -0.416 37.120 1.00 83.88 180 LYS A N 1
ATOM 1366 C CA . LYS A 1 180 ? -27.958 0.202 38.143 1.00 83.88 180 LYS A CA 1
ATOM 1367 C C . LYS A 1 180 ? -28.136 1.709 37.923 1.00 83.88 180 LYS A C 1
ATOM 1369 O O . LYS A 1 180 ? -29.243 2.223 38.062 1.00 83.88 180 LYS A O 1
ATOM 1374 N N . LEU A 1 181 ? -27.079 2.421 37.523 1.00 83.75 181 LEU A N 1
ATOM 1375 C CA . LEU A 1 181 ? -27.150 3.847 37.174 1.00 83.75 181 LEU A CA 1
ATOM 1376 C C . LEU A 1 181 ? -27.997 4.095 35.916 1.00 83.75 181 LEU A C 1
ATOM 1378 O O . LEU A 1 181 ? -28.753 5.065 35.874 1.00 83.75 181 LEU A O 1
ATOM 1382 N N . ASP A 1 182 ? -27.910 3.227 34.909 1.00 83.75 182 ASP A N 1
ATOM 1383 C CA . ASP A 1 182 ? -28.711 3.342 33.687 1.00 83.75 182 ASP A CA 1
ATOM 1384 C C . ASP A 1 182 ? -30.193 3.020 33.948 1.00 83.75 182 ASP A C 1
ATOM 1386 O O . ASP A 1 182 ? -31.072 3.737 33.461 1.00 83.75 182 ASP A O 1
ATOM 1390 N N . ALA A 1 183 ? -30.483 2.021 34.789 1.00 80.38 183 ALA A N 1
ATOM 1391 C CA . ALA A 1 183 ? -31.838 1.738 35.264 1.00 80.38 183 ALA A CA 1
ATOM 1392 C C . ALA A 1 183 ? -32.425 2.936 36.031 1.00 80.38 183 ALA A C 1
ATOM 1394 O O . ALA A 1 183 ? -33.549 3.356 35.749 1.00 80.38 183 ALA A O 1
ATOM 1395 N N . LEU A 1 184 ? -31.640 3.556 36.921 1.00 78.69 184 LEU A N 1
ATOM 1396 C CA . LEU A 1 184 ? -32.022 4.769 37.653 1.00 78.69 184 LEU A CA 1
ATOM 1397 C C . LEU A 1 184 ? -32.360 5.932 36.705 1.00 78.69 184 LEU A C 1
ATOM 1399 O O . LEU A 1 184 ? -33.392 6.589 36.861 1.00 78.69 184 LEU A O 1
ATOM 1403 N N . LYS A 1 185 ? -31.515 6.175 35.693 1.00 78.94 185 LYS A N 1
ATOM 1404 C CA . LYS A 1 185 ? -31.756 7.204 34.665 1.00 78.94 185 LYS A CA 1
ATOM 1405 C C . LYS A 1 185 ? -33.012 6.892 33.845 1.00 78.94 185 LYS A C 1
ATOM 1407 O O . LYS A 1 185 ? -33.811 7.794 33.600 1.00 78.94 185 LYS A O 1
ATOM 1412 N N . SER A 1 186 ? -33.217 5.630 33.457 1.00 78.44 186 SER A N 1
ATOM 1413 C CA . SER A 1 186 ? -34.397 5.201 32.695 1.00 78.44 186 SER A CA 1
ATOM 1414 C C . SER A 1 186 ? -35.687 5.406 33.489 1.00 78.44 186 SER A C 1
ATOM 1416 O O . SER A 1 186 ? -36.632 5.994 32.960 1.00 78.44 186 SER A O 1
ATOM 1418 N N . MET A 1 187 ? -35.705 5.011 34.765 1.00 72.50 187 MET A N 1
ATOM 1419 C CA . MET A 1 187 ? -36.846 5.213 35.665 1.00 72.50 187 MET A CA 1
ATOM 1420 C C . MET A 1 187 ? -37.171 6.699 35.833 1.00 72.50 18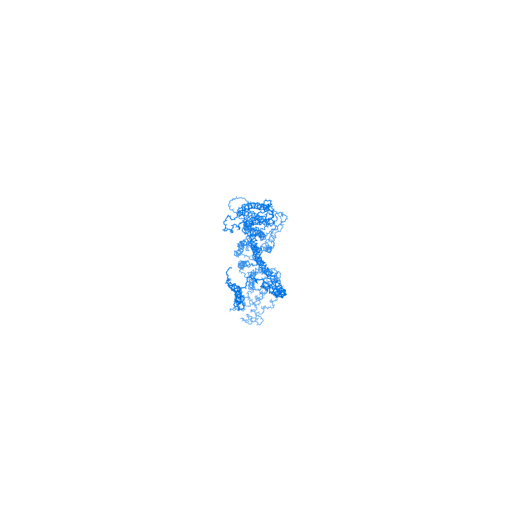7 MET A C 1
ATOM 1422 O O . MET A 1 187 ? -38.322 7.094 35.679 1.00 72.50 187 MET A O 1
ATOM 1426 N N . ARG A 1 188 ? -36.146 7.542 36.000 1.00 70.44 188 ARG A N 1
ATOM 1427 C CA . ARG A 1 188 ? -36.310 9.000 36.088 1.00 70.44 188 ARG A CA 1
ATOM 1428 C C . ARG A 1 188 ? -36.808 9.642 34.784 1.00 70.44 188 ARG A C 1
ATOM 1430 O O . ARG A 1 188 ? -37.454 10.680 34.830 1.00 70.44 188 ARG A O 1
ATOM 1437 N N . SER A 1 189 ? -36.495 9.053 33.627 1.00 67.44 189 SER A N 1
ATOM 1438 C CA . SER A 1 189 ? -36.888 9.570 32.303 1.00 67.44 189 SER A CA 1
ATOM 1439 C C . SER A 1 189 ? -38.283 9.133 31.838 1.00 67.44 189 SER A C 1
ATOM 1441 O O . SER A 1 189 ? -38.928 9.855 31.083 1.00 67.44 189 SER A O 1
ATOM 1443 N N . LYS A 1 190 ? -38.757 7.959 32.279 1.00 66.00 190 LYS A N 1
ATOM 1444 C CA . LYS A 1 190 ? -40.086 7.420 31.937 1.00 66.00 190 LYS A CA 1
ATOM 1445 C C . LYS A 1 190 ? -41.216 8.109 32.709 1.00 66.00 190 LYS A C 1
ATOM 1447 O O . LYS A 1 190 ? -42.381 7.978 32.339 1.00 66.00 190 LYS A O 1
ATOM 1452 N N . GLU A 1 191 ? -40.888 8.867 33.749 1.00 51.38 191 GLU A N 1
ATOM 1453 C CA . GLU A 1 191 ? -41.858 9.573 34.573 1.00 51.38 191 GLU A CA 1
ATOM 1454 C C . GLU A 1 191 ? -42.186 10.970 34.019 1.00 51.38 191 GLU A C 1
ATOM 1456 O O . GLU A 1 191 ? -41.589 11.983 34.366 1.00 51.38 191 GLU A O 1
ATOM 1461 N N . SER A 1 192 ? -43.275 11.023 33.248 1.00 43.31 192 SER A N 1
ATOM 1462 C CA . SER A 1 192 ? -44.197 12.171 33.173 1.00 43.31 192 SER A CA 1
ATOM 1463 C C . SER A 1 192 ? -45.005 12.353 34.482 1.00 43.31 192 SER A C 1
ATOM 1465 O O . SER A 1 192 ? -46.024 13.044 34.502 1.00 43.31 192 SER A O 1
ATOM 1467 N N . ILE A 1 193 ? -44.596 11.712 35.580 1.00 51.06 193 ILE A N 1
ATOM 1468 C CA . ILE A 1 193 ? -45.296 11.701 36.862 1.00 51.06 193 ILE A CA 1
ATOM 1469 C C . ILE A 1 193 ? -44.336 12.294 37.885 1.00 51.06 193 ILE A C 1
ATOM 1471 O O . ILE A 1 193 ? -43.272 11.755 38.146 1.00 51.06 193 ILE A O 1
ATOM 1475 N N . THR A 1 194 ? -44.715 13.463 38.387 1.00 42.69 194 THR A N 1
ATOM 1476 C CA . THR A 1 194 ? -44.096 14.256 39.454 1.00 42.69 194 THR A CA 1
ATOM 1477 C C . THR A 1 194 ? -43.049 13.531 40.308 1.00 42.69 194 THR A C 1
ATOM 1479 O O . THR A 1 194 ? -43.339 12.504 40.921 1.00 42.69 194 THR A O 1
ATOM 1482 N N . SER A 1 195 ? -41.896 14.184 40.463 1.00 43.66 195 SER A N 1
ATOM 1483 C CA . SER A 1 195 ? -40.723 13.919 41.322 1.00 43.66 195 SER A CA 1
ATOM 1484 C C . SER A 1 195 ? -40.975 13.590 42.813 1.00 43.66 195 SER A C 1
ATOM 1486 O O . SER A 1 195 ? -40.035 13.542 43.607 1.00 43.66 195 SER A O 1
ATOM 1488 N N . ALA A 1 196 ? -42.228 13.355 43.199 1.00 47.88 196 ALA A N 1
ATOM 1489 C CA . ALA A 1 196 ? -42.708 12.976 44.520 1.00 47.88 196 ALA A CA 1
ATOM 1490 C C . ALA A 1 196 ? -43.108 11.486 44.640 1.00 47.88 196 ALA A C 1
ATOM 1492 O O . ALA A 1 196 ? -43.413 11.042 45.743 1.00 47.88 196 ALA A O 1
ATOM 1493 N N . SER A 1 197 ? -43.133 10.705 43.548 1.00 52.94 197 SER A N 1
ATOM 1494 C CA . SER A 1 197 ? -43.822 9.400 43.548 1.00 52.94 197 SER A CA 1
ATOM 1495 C C . SER A 1 197 ? -43.055 8.225 44.185 1.00 52.94 197 SER A C 1
ATOM 1497 O O . SER A 1 197 ? -43.683 7.210 44.483 1.00 52.94 197 SER A O 1
ATOM 1499 N N . LEU A 1 198 ? -41.742 8.328 44.442 1.00 61.47 198 LEU A N 1
ATOM 1500 C CA . LEU A 1 198 ? -40.957 7.272 45.108 1.00 61.47 198 LEU A CA 1
ATOM 1501 C C . LEU A 1 198 ? -39.886 7.867 46.048 1.00 61.47 198 LEU A C 1
ATOM 1503 O O . LEU A 1 198 ? -38.774 8.156 45.603 1.00 61.47 198 LEU A O 1
ATOM 1507 N N . PRO A 1 199 ? -40.164 8.015 47.359 1.00 67.31 199 PRO A N 1
ATOM 1508 C CA . PRO A 1 199 ? -39.180 8.464 48.353 1.00 67.31 199 PRO A CA 1
ATOM 1509 C C . PRO A 1 199 ? -37.885 7.640 48.331 1.00 67.31 199 PRO A C 1
ATOM 1511 O O . PRO A 1 199 ? -36.795 8.202 48.393 1.00 67.31 199 PRO A O 1
ATOM 1514 N N . ALA A 1 200 ? -38.005 6.326 48.116 1.00 66.81 200 ALA A N 1
ATOM 1515 C CA . ALA A 1 200 ? -36.870 5.417 47.983 1.00 66.81 200 ALA A CA 1
ATOM 1516 C C . ALA A 1 200 ? -35.904 5.848 46.863 1.00 66.81 200 ALA A C 1
ATOM 1518 O O . ALA A 1 200 ? -34.693 5.856 47.059 1.00 66.81 200 ALA A O 1
ATOM 1519 N N . LEU A 1 201 ? -36.408 6.286 45.705 1.00 69.38 201 LEU A N 1
ATOM 1520 C CA . LEU A 1 201 ? -35.557 6.716 44.589 1.00 69.38 201 LEU A CA 1
ATOM 1521 C C . LEU A 1 201 ? -34.694 7.930 44.970 1.00 69.38 201 LEU A C 1
ATOM 1523 O O . LEU A 1 201 ? -33.505 7.977 44.651 1.00 69.38 201 LEU A O 1
ATOM 1527 N N . ASN A 1 202 ? -35.283 8.884 45.695 1.00 72.56 202 ASN A N 1
ATOM 1528 C CA . ASN A 1 202 ? -34.590 10.079 46.175 1.00 72.56 202 ASN A CA 1
ATOM 1529 C C . ASN A 1 202 ? -33.594 9.774 47.311 1.00 72.56 202 ASN A C 1
ATOM 1531 O O . ASN A 1 202 ? -32.597 10.483 47.437 1.00 72.56 202 ASN A O 1
ATOM 1535 N N . GLU A 1 203 ? -33.809 8.713 48.095 1.00 76.56 203 GLU A N 1
ATOM 1536 C CA . GLU A 1 203 ? -32.868 8.247 49.125 1.00 76.56 203 GLU A CA 1
ATOM 1537 C C . GLU A 1 203 ? -31.681 7.461 48.542 1.00 76.56 203 GLU A C 1
ATOM 1539 O O . GLU A 1 203 ? -30.541 7.645 48.977 1.00 76.56 203 GLU A O 1
ATOM 1544 N N . PHE A 1 204 ? -31.908 6.622 47.526 1.00 77.06 204 PHE A N 1
ATOM 1545 C CA . PHE A 1 204 ? -30.854 5.794 46.924 1.00 77.06 204 PHE A CA 1
ATOM 1546 C C . PHE A 1 204 ? -30.012 6.534 45.877 1.00 77.06 204 PHE A C 1
ATOM 1548 O O . PHE A 1 204 ? -28.826 6.227 45.722 1.00 77.06 204 PHE A O 1
ATOM 1555 N N . ALA A 1 205 ? -30.570 7.541 45.199 1.00 78.50 205 ALA A N 1
ATOM 1556 C CA . ALA A 1 205 ? -29.839 8.370 44.240 1.00 78.50 205 ALA A CA 1
ATOM 1557 C C . ALA A 1 205 ? -28.513 8.951 44.791 1.00 78.50 205 ALA A C 1
ATOM 1559 O O . ALA A 1 205 ? -27.481 8.748 44.149 1.00 78.50 205 ALA A O 1
ATOM 1560 N N . PRO A 1 206 ? -28.459 9.609 45.970 1.00 84.25 206 PRO A N 1
ATOM 1561 C CA . PRO A 1 206 ? -27.202 10.131 46.511 1.00 84.25 206 PRO A CA 1
ATOM 1562 C C . PRO A 1 206 ? -26.211 9.030 46.926 1.00 84.25 206 PRO A C 1
ATOM 1564 O O . PRO A 1 206 ? -25.002 9.263 46.900 1.00 84.25 206 PRO A O 1
ATOM 1567 N N . ALA A 1 207 ? -26.679 7.836 47.303 1.00 82.25 207 ALA A N 1
ATOM 1568 C CA . ALA A 1 207 ? -25.804 6.708 47.629 1.00 82.25 207 ALA A CA 1
ATOM 1569 C C . ALA A 1 207 ? -25.136 6.128 46.370 1.00 82.25 207 ALA A C 1
ATOM 1571 O O . ALA A 1 207 ? -23.919 5.925 46.351 1.00 82.25 207 ALA A O 1
ATOM 1572 N N . LEU A 1 208 ? -25.911 5.936 45.298 1.00 82.25 208 LEU A N 1
ATOM 1573 C CA . LEU A 1 208 ? -25.400 5.527 43.987 1.00 82.25 208 LEU A CA 1
ATOM 1574 C C . LEU A 1 208 ? -24.470 6.582 43.381 1.00 82.25 208 LEU A C 1
ATOM 1576 O O . LEU A 1 208 ? -23.458 6.232 42.782 1.00 82.25 208 LEU A O 1
ATOM 1580 N N . GLU A 1 209 ? -24.759 7.863 43.594 1.00 85.00 209 GLU A N 1
ATOM 1581 C CA . GLU A 1 209 ? -23.916 8.962 43.127 1.00 85.00 209 GLU A CA 1
ATOM 1582 C C . GLU A 1 209 ? -22.563 9.007 43.855 1.00 85.00 209 GLU A C 1
ATOM 1584 O O . GLU A 1 209 ? -21.517 9.183 43.231 1.00 85.00 209 GLU A O 1
ATOM 1589 N N . LYS A 1 210 ? -22.540 8.752 45.169 1.00 87.00 210 LYS A N 1
ATOM 1590 C CA . LYS A 1 210 ? -21.282 8.588 45.919 1.00 87.00 210 LYS A CA 1
ATOM 1591 C C . LYS A 1 210 ? -20.476 7.387 45.421 1.00 87.00 210 LYS A C 1
ATOM 1593 O O . LYS A 1 210 ? -19.258 7.493 45.269 1.00 87.00 210 LYS A O 1
ATOM 1598 N N . LEU A 1 211 ? -21.144 6.265 45.139 1.00 85.81 211 LEU A N 1
ATOM 1599 C CA . LEU A 1 211 ? -20.511 5.084 44.543 1.00 85.81 211 LEU A CA 1
ATOM 1600 C C . LEU A 1 211 ? -19.963 5.387 43.145 1.00 85.81 211 LEU A C 1
ATOM 1602 O O . LEU A 1 211 ? -18.844 4.981 42.844 1.00 85.81 211 LEU A O 1
ATOM 1606 N N . ARG A 1 212 ? -20.698 6.152 42.326 1.00 89.12 212 ARG A N 1
ATOM 1607 C CA . ARG A 1 212 ? -20.254 6.628 41.009 1.00 89.12 212 ARG A CA 1
ATOM 1608 C C . ARG A 1 212 ? -18.968 7.432 41.133 1.00 89.12 212 ARG A C 1
ATOM 1610 O O . ARG A 1 212 ? -17.983 7.077 40.495 1.00 89.12 212 ARG A O 1
ATOM 1617 N N . ILE A 1 213 ? -18.958 8.473 41.967 1.00 89.50 213 ILE A N 1
ATOM 1618 C CA . ILE A 1 213 ? -17.786 9.340 42.157 1.00 89.50 213 ILE A CA 1
ATOM 1619 C C . ILE A 1 213 ? -16.579 8.506 42.595 1.00 89.50 213 ILE A C 1
ATOM 1621 O O . ILE A 1 213 ? -15.497 8.653 42.029 1.00 89.50 213 ILE A O 1
ATOM 1625 N N . LYS A 1 214 ? -16.763 7.578 43.546 1.00 88.25 214 LYS A N 1
ATOM 1626 C CA . LYS A 1 214 ? -15.653 6.748 44.020 1.00 88.25 214 LYS A CA 1
ATOM 1627 C C . LYS A 1 214 ? -15.159 5.753 42.970 1.00 88.25 214 LYS A C 1
ATOM 1629 O O . LYS A 1 214 ? -13.952 5.576 42.831 1.00 88.25 214 LYS A O 1
ATOM 1634 N N . ALA A 1 215 ? -16.065 5.125 42.224 1.00 87.94 215 ALA A N 1
ATOM 1635 C CA . ALA A 1 215 ? -15.712 4.217 41.137 1.00 87.94 215 ALA A CA 1
ATOM 1636 C C . ALA A 1 215 ? -14.949 4.946 40.021 1.00 87.94 215 ALA A C 1
ATOM 1638 O O . ALA A 1 215 ? -13.964 4.413 39.512 1.00 87.94 215 ALA A O 1
ATOM 1639 N N . VAL A 1 216 ? -15.362 6.172 39.680 1.00 90.50 216 VAL A N 1
ATOM 1640 C CA . VAL A 1 216 ? -14.689 7.031 38.692 1.00 90.50 216 VAL A CA 1
ATOM 1641 C C . VAL A 1 216 ? -13.278 7.408 39.161 1.00 90.50 216 VAL A C 1
ATOM 1643 O O . VAL A 1 216 ? -12.329 7.181 38.418 1.00 90.50 216 VAL A O 1
ATOM 1646 N N . ASP A 1 217 ? -13.128 7.896 40.396 1.00 89.38 217 ASP A N 1
ATOM 1647 C CA . ASP A 1 217 ? -11.839 8.263 41.013 1.00 89.38 217 ASP A CA 1
ATOM 1648 C C . ASP A 1 217 ? -10.842 7.090 41.011 1.00 89.38 217 ASP A C 1
ATOM 1650 O O . ASP A 1 217 ? -9.707 7.207 40.544 1.00 89.38 217 ASP A O 1
ATOM 1654 N N . ARG A 1 218 ? -11.294 5.906 41.444 1.00 88.69 218 ARG A N 1
ATOM 1655 C CA . ARG A 1 218 ? -10.453 4.699 41.456 1.00 88.69 218 ARG A CA 1
ATOM 1656 C C . ARG A 1 218 ? -10.102 4.208 40.052 1.00 88.69 218 ARG A C 1
ATOM 1658 O O . ARG A 1 218 ? -8.953 3.842 39.820 1.00 88.69 218 ARG A O 1
ATOM 1665 N N . SER A 1 219 ? -11.064 4.217 39.126 1.00 89.50 219 SER A N 1
ATOM 1666 C CA . SER A 1 219 ? -10.824 3.810 37.733 1.00 89.50 219 SER A CA 1
ATOM 1667 C C . SER A 1 219 ? -9.815 4.737 37.056 1.00 89.50 219 SER A C 1
ATOM 1669 O O . SER A 1 219 ? -8.920 4.265 36.359 1.00 89.50 219 SER A O 1
ATOM 1671 N N . TRP A 1 220 ? -9.915 6.047 37.299 1.00 90.31 220 TRP A N 1
ATOM 1672 C CA . TRP A 1 220 ? -8.955 7.031 36.806 1.00 90.31 220 TRP A CA 1
ATOM 1673 C C . TRP A 1 220 ? -7.555 6.797 37.376 1.00 90.31 220 TRP A C 1
ATOM 1675 O O . TRP A 1 220 ? -6.605 6.686 36.604 1.00 90.31 220 TRP A O 1
ATOM 1685 N N . ALA A 1 221 ? -7.423 6.651 38.700 1.00 89.31 221 ALA A N 1
ATOM 1686 C CA . ALA A 1 221 ? -6.127 6.444 39.348 1.00 89.31 221 ALA A CA 1
ATOM 1687 C C . ALA A 1 221 ? -5.423 5.173 38.841 1.00 89.31 221 ALA A C 1
ATOM 1689 O O . ALA A 1 221 ? -4.213 5.179 38.606 1.00 89.31 221 ALA A O 1
ATOM 1690 N N . PHE A 1 222 ? -6.192 4.105 38.622 1.00 90.06 222 PHE A N 1
ATOM 1691 C CA . PHE A 1 222 ? -5.696 2.852 38.062 1.00 90.06 222 PHE A CA 1
ATOM 1692 C C . PHE A 1 222 ? -5.228 3.002 36.610 1.00 90.06 222 PHE A C 1
ATOM 1694 O O . PHE A 1 222 ? -4.073 2.705 36.303 1.00 90.06 222 PHE A O 1
ATOM 1701 N N . LEU A 1 223 ? -6.084 3.531 35.726 1.00 89.19 223 LEU A N 1
ATOM 1702 C CA . LEU A 1 223 ? -5.741 3.740 34.314 1.00 89.19 223 LEU A CA 1
ATOM 1703 C C . LEU A 1 223 ? -4.549 4.690 34.154 1.00 89.19 223 LEU A C 1
ATOM 1705 O O . LEU A 1 223 ? -3.674 4.458 33.322 1.00 89.19 223 LEU A O 1
ATOM 1709 N N . TYR A 1 224 ? -4.469 5.727 34.988 1.00 89.62 224 TYR A N 1
ATOM 1710 C CA . TYR A 1 224 ? -3.328 6.635 35.019 1.00 89.62 224 TYR A CA 1
ATOM 1711 C C . TYR A 1 224 ? -2.030 5.908 35.403 1.00 89.62 224 TYR A C 1
ATOM 1713 O O . TYR A 1 224 ? -0.990 6.128 34.775 1.00 89.62 224 TYR A O 1
ATOM 1721 N N . GLY A 1 225 ? -2.085 5.012 36.394 1.00 87.62 225 GLY A N 1
ATOM 1722 C CA . GLY A 1 225 ? -0.964 4.153 36.783 1.00 87.62 225 GLY A CA 1
ATOM 1723 C C . GLY A 1 225 ? -0.494 3.240 35.647 1.00 87.62 225 GLY A C 1
ATOM 1724 O O . GLY A 1 225 ? 0.705 3.189 35.355 1.00 87.62 225 GLY A O 1
ATOM 1725 N N . GLU A 1 226 ? -1.427 2.592 34.948 1.00 86.94 226 GLU A N 1
ATOM 1726 C CA . GLU A 1 226 ? -1.131 1.740 33.788 1.00 86.94 226 GLU A CA 1
ATOM 1727 C C . GLU A 1 226 ? -0.519 2.544 32.628 1.00 86.94 226 GLU A C 1
ATOM 1729 O O . GLU A 1 226 ? 0.496 2.148 32.048 1.00 86.94 226 GLU A O 1
ATOM 1734 N N . PHE A 1 227 ? -1.044 3.735 32.326 1.00 89.50 227 PHE A N 1
ATOM 1735 C CA . PHE A 1 227 ? -0.464 4.606 31.295 1.00 89.50 227 PHE A CA 1
ATOM 1736 C C . PHE A 1 227 ? 0.920 5.135 31.688 1.00 89.50 227 PHE A C 1
ATOM 1738 O O . PHE A 1 227 ? 1.796 5.287 30.833 1.00 89.50 227 PHE A O 1
ATOM 1745 N N . ALA A 1 228 ? 1.168 5.377 32.976 1.00 86.56 228 ALA A N 1
ATOM 1746 C CA . ALA A 1 228 ? 2.500 5.712 33.466 1.00 86.56 228 ALA A CA 1
ATOM 1747 C C . ALA A 1 228 ? 3.475 4.527 33.336 1.00 86.56 228 ALA A C 1
ATOM 1749 O O . ALA A 1 228 ? 4.658 4.739 33.056 1.00 86.56 228 ALA A O 1
ATOM 1750 N N . ALA A 1 229 ? 3.000 3.285 33.474 1.00 86.38 229 ALA A N 1
ATOM 1751 C CA . ALA A 1 229 ? 3.816 2.092 33.262 1.00 86.38 229 ALA A CA 1
ATOM 1752 C C . ALA A 1 229 ? 4.281 1.952 31.802 1.00 86.38 229 ALA A C 1
ATOM 1754 O O . ALA A 1 229 ? 5.426 1.553 31.574 1.00 86.38 229 ALA A O 1
ATOM 1755 N N . LEU A 1 230 ? 3.468 2.383 30.826 1.00 84.38 230 LEU A N 1
ATOM 1756 C CA . LEU A 1 230 ? 3.857 2.413 29.407 1.00 84.38 230 LEU A CA 1
ATOM 1757 C C . LEU A 1 230 ? 5.070 3.317 29.133 1.00 84.38 230 LEU A C 1
ATOM 1759 O O . LEU A 1 230 ? 5.833 3.055 28.208 1.00 84.38 230 LEU A O 1
ATOM 1763 N N . LYS A 1 231 ? 5.287 4.360 29.946 1.00 83.69 231 LYS A N 1
ATOM 1764 C CA . LYS A 1 231 ? 6.436 5.276 29.801 1.00 83.69 231 LYS A CA 1
ATOM 1765 C C . LYS A 1 231 ? 7.761 4.655 30.247 1.00 83.69 231 LYS A C 1
ATOM 1767 O O . LYS A 1 231 ? 8.818 5.231 29.984 1.00 83.69 231 LYS A O 1
ATOM 1772 N N . LYS A 1 232 ? 7.736 3.518 30.951 1.00 82.31 232 LYS A N 1
ATOM 1773 C CA . LYS A 1 232 ? 8.962 2.878 31.440 1.00 82.31 232 LYS A CA 1
ATOM 1774 C C . LYS A 1 232 ? 9.790 2.349 30.258 1.00 82.31 232 LYS A C 1
ATOM 1776 O O . LYS A 1 232 ? 9.238 1.721 29.353 1.00 82.31 232 LYS A O 1
ATOM 1781 N N . PRO A 1 233 ? 11.116 2.575 30.248 1.00 68.56 233 PRO A N 1
ATOM 1782 C CA . PRO A 1 233 ? 11.973 2.111 29.165 1.00 68.56 233 PRO A CA 1
ATOM 1783 C C . PRO A 1 233 ? 12.021 0.577 29.121 1.00 68.56 233 PRO A C 1
ATOM 1785 O O . PRO A 1 233 ? 12.007 -0.075 30.162 1.00 68.56 233 PRO A O 1
ATOM 1788 N N . ARG A 1 234 ? 12.164 0.008 27.913 1.00 68.12 234 ARG A N 1
ATOM 1789 C CA . ARG A 1 234 ? 12.229 -1.447 27.620 1.00 68.12 234 ARG A CA 1
ATOM 1790 C C . ARG A 1 234 ? 10.914 -2.220 27.774 1.00 68.12 234 ARG A C 1
ATOM 1792 O O . ARG A 1 234 ? 10.912 -3.436 27.605 1.00 68.12 234 ARG A O 1
ATOM 1799 N N . THR A 1 235 ? 9.808 -1.537 28.036 1.00 74.44 235 THR A N 1
ATOM 1800 C CA . THR A 1 235 ? 8.480 -2.149 28.017 1.00 74.44 235 THR A CA 1
ATOM 1801 C C . THR A 1 235 ? 8.078 -2.474 26.579 1.00 74.44 235 THR A C 1
ATOM 1803 O O . THR A 1 235 ? 8.133 -1.606 25.707 1.00 74.44 235 THR A O 1
ATOM 1806 N N . ASN A 1 236 ? 7.662 -3.717 26.315 1.00 80.44 236 ASN A N 1
ATOM 1807 C CA . ASN A 1 236 ? 7.019 -4.048 25.046 1.00 80.44 236 ASN A CA 1
ATOM 1808 C C . ASN A 1 236 ? 5.587 -3.497 25.075 1.00 80.44 236 ASN A C 1
ATOM 1810 O O . ASN A 1 236 ? 4.694 -4.086 25.682 1.00 80.44 236 ASN A O 1
ATOM 1814 N N . VAL A 1 237 ? 5.407 -2.334 24.449 1.00 81.00 237 VAL A N 1
ATOM 1815 C CA . VAL A 1 237 ? 4.147 -1.584 24.451 1.00 81.00 237 VAL A CA 1
ATOM 1816 C C . VAL A 1 237 ? 3.011 -2.412 23.852 1.00 81.00 237 VAL A C 1
ATOM 1818 O O . VAL A 1 237 ? 1.927 -2.441 24.426 1.00 81.00 237 VAL A O 1
ATOM 1821 N N . GLN A 1 238 ? 3.281 -3.148 22.770 1.00 82.56 238 GLN A N 1
ATOM 1822 C CA . GLN A 1 238 ? 2.277 -3.978 22.103 1.00 82.56 238 GLN A CA 1
ATOM 1823 C C . GLN A 1 238 ? 1.789 -5.103 23.021 1.00 82.56 238 GLN A C 1
ATOM 1825 O O . GLN A 1 238 ? 0.592 -5.273 23.237 1.00 82.56 238 GLN A O 1
ATOM 1830 N N . LEU A 1 239 ? 2.722 -5.801 23.674 1.00 81.38 239 LEU A N 1
ATOM 1831 C CA . LEU A 1 239 ? 2.381 -6.876 24.605 1.00 81.38 239 LEU A CA 1
ATOM 1832 C C . LEU A 1 239 ? 1.561 -6.373 25.806 1.00 81.38 239 LEU A C 1
ATOM 1834 O O . LEU A 1 239 ? 0.687 -7.090 26.294 1.00 81.38 239 LEU A O 1
ATOM 1838 N N . MET A 1 240 ? 1.838 -5.158 26.292 1.00 80.56 240 MET A N 1
ATOM 1839 C CA . MET A 1 240 ? 1.097 -4.556 27.408 1.00 80.56 240 MET A CA 1
ATOM 1840 C C . MET A 1 240 ? -0.298 -4.084 27.010 1.00 80.56 240 MET A C 1
ATOM 1842 O O . MET A 1 240 ? -1.242 -4.245 27.785 1.00 80.56 240 MET A O 1
ATOM 1846 N N . GLN A 1 241 ? -0.446 -3.535 25.806 1.00 84.44 241 GLN A N 1
ATOM 1847 C CA . GLN A 1 241 ? -1.753 -3.160 25.283 1.00 84.44 241 GLN A CA 1
ATOM 1848 C C . GLN A 1 241 ? -2.673 -4.384 25.142 1.00 84.44 241 GLN A C 1
ATOM 1850 O O . GLN A 1 241 ? -3.800 -4.358 25.637 1.00 84.44 241 GLN A O 1
ATOM 1855 N N . GLU A 1 242 ? -2.173 -5.481 24.567 1.00 82.00 242 GLU A N 1
ATOM 1856 C CA . GLU A 1 242 ? -2.960 -6.699 24.336 1.00 82.00 242 GLU A CA 1
ATOM 1857 C C . GLU A 1 242 ? -3.267 -7.471 25.632 1.00 82.00 242 GLU A C 1
ATOM 1859 O O . GLU A 1 242 ? -4.412 -7.847 25.882 1.00 82.00 242 GLU A O 1
ATOM 1864 N N . ASN A 1 243 ? -2.270 -7.680 26.499 1.00 81.00 243 ASN A N 1
ATOM 1865 C CA . ASN A 1 243 ? -2.435 -8.566 27.658 1.00 81.00 243 ASN A CA 1
ATOM 1866 C C . ASN A 1 243 ? -2.925 -7.871 28.932 1.00 81.00 243 ASN A C 1
ATOM 1868 O O . ASN A 1 243 ? -3.475 -8.552 29.806 1.00 81.00 243 ASN A O 1
ATOM 1872 N N . SER A 1 244 ? -2.725 -6.558 29.064 1.00 79.19 244 SER A N 1
ATOM 1873 C CA . SER A 1 244 ? -3.112 -5.806 30.264 1.00 79.19 244 SER A CA 1
ATOM 1874 C C . SER A 1 244 ? -4.250 -4.838 29.970 1.00 79.19 244 SER A C 1
ATOM 1876 O O . SER A 1 244 ? -5.322 -4.981 30.550 1.00 79.19 244 SER A O 1
ATOM 1878 N N . LEU A 1 245 ? -4.064 -3.892 29.044 1.00 84.00 245 LEU A N 1
ATOM 1879 C CA . LEU A 1 245 ? -5.024 -2.797 28.852 1.00 84.00 245 LEU A CA 1
ATOM 1880 C C . LEU A 1 245 ? -6.339 -3.243 28.213 1.00 84.00 245 LEU A C 1
ATOM 1882 O O . LEU A 1 245 ? -7.397 -2.802 28.658 1.00 84.00 245 LEU A O 1
ATOM 1886 N N . ALA A 1 246 ? -6.306 -4.150 27.233 1.00 83.25 246 ALA A N 1
ATOM 1887 C CA . ALA A 1 246 ? -7.515 -4.608 26.544 1.00 83.25 246 ALA A CA 1
ATOM 1888 C C . ALA A 1 246 ? -8.582 -5.176 27.506 1.00 83.25 246 ALA A C 1
ATOM 1890 O O . ALA A 1 246 ? -9.780 -4.990 27.290 1.00 83.25 246 ALA A O 1
ATOM 1891 N N . LYS A 1 247 ? -8.161 -5.789 28.623 1.00 85.25 247 LYS A N 1
ATOM 1892 C CA . LYS A 1 247 ? -9.054 -6.332 29.666 1.00 85.25 247 LYS A CA 1
ATOM 1893 C C . LYS A 1 247 ? -9.890 -5.256 30.366 1.00 85.25 247 LYS A C 1
ATOM 1895 O O . LYS A 1 247 ? -10.976 -5.550 30.861 1.00 85.25 247 LYS A O 1
ATOM 1900 N N . TYR A 1 248 ? -9.409 -4.015 30.387 1.00 86.81 248 TYR A N 1
ATOM 1901 C CA . TYR A 1 248 ? -10.033 -2.896 31.091 1.00 86.81 248 TYR A CA 1
ATOM 1902 C C . TYR A 1 248 ? -10.933 -2.031 30.196 1.00 86.81 248 TYR A C 1
ATOM 1904 O O . TYR A 1 248 ? -11.444 -1.007 30.651 1.00 86.81 248 TYR A O 1
ATOM 1912 N N . ALA A 1 249 ? -11.213 -2.457 28.958 1.00 86.81 249 ALA A N 1
ATOM 1913 C CA . ALA A 1 249 ? -12.188 -1.802 28.080 1.00 86.81 249 ALA A CA 1
ATOM 1914 C C . ALA A 1 249 ? -13.575 -1.552 28.736 1.00 86.81 249 ALA A C 1
ATOM 1916 O O . ALA A 1 249 ? -14.168 -0.496 28.488 1.00 86.81 249 ALA A O 1
ATOM 1917 N N . PRO A 1 250 ? -14.108 -2.425 29.625 1.00 87.62 250 PRO A N 1
ATOM 1918 C CA . PRO A 1 250 ? -15.358 -2.137 30.335 1.00 87.62 250 PRO A CA 1
ATOM 1919 C C . PRO A 1 250 ? -15.285 -0.908 31.256 1.00 87.62 250 PRO A C 1
ATOM 1921 O O . PRO A 1 250 ? -16.290 -0.214 31.417 1.00 87.62 250 PRO A O 1
ATOM 1924 N N . LEU A 1 251 ? -14.112 -0.600 31.828 1.00 87.94 251 LEU A N 1
ATOM 1925 C CA . LEU A 1 251 ? -13.920 0.596 32.660 1.00 87.94 251 LEU A CA 1
ATOM 1926 C C . LEU A 1 251 ? -14.041 1.872 31.819 1.00 87.94 251 LEU A C 1
ATOM 1928 O O . LEU A 1 251 ? -14.670 2.838 32.247 1.00 87.94 251 LEU A O 1
ATOM 1932 N N . ILE A 1 252 ? -13.503 1.857 30.598 1.00 89.19 252 ILE A N 1
ATOM 1933 C CA . ILE A 1 252 ? -13.614 2.971 29.649 1.00 89.19 252 ILE A CA 1
ATOM 1934 C C . ILE A 1 252 ? -15.078 3.222 29.263 1.00 89.19 252 ILE A C 1
ATOM 1936 O O . ILE A 1 252 ? -15.525 4.370 29.263 1.00 89.19 252 ILE A O 1
ATOM 1940 N N . ASP A 1 253 ? -15.860 2.166 29.009 1.00 88.25 253 ASP A N 1
ATOM 1941 C CA . ASP A 1 253 ? -17.296 2.307 28.718 1.00 88.25 253 ASP A CA 1
ATOM 1942 C C . ASP A 1 253 ? -18.078 2.903 29.893 1.00 88.25 253 ASP A C 1
ATOM 1944 O O . ASP A 1 253 ? -18.972 3.732 29.701 1.00 88.25 253 ASP A O 1
ATOM 1948 N N . PHE A 1 254 ? -17.728 2.497 31.115 1.00 89.56 254 PHE A N 1
ATOM 1949 C CA . PHE A 1 254 ? -18.325 3.048 32.323 1.00 89.56 254 PHE A CA 1
ATOM 1950 C C . PHE A 1 254 ? -18.004 4.538 32.482 1.00 89.56 254 PHE A C 1
ATOM 1952 O O . PHE A 1 254 ? -18.917 5.336 32.714 1.00 89.56 254 PHE A O 1
ATOM 1959 N N . LEU A 1 255 ? -16.737 4.929 32.310 1.00 90.25 255 LEU A N 1
ATOM 1960 C CA . LEU A 1 255 ? -16.312 6.329 32.382 1.00 90.25 255 LEU A CA 1
ATOM 1961 C C . LEU A 1 255 ? -17.012 7.181 31.318 1.00 90.25 255 LEU A C 1
ATOM 1963 O O . LEU A 1 255 ? -17.518 8.254 31.642 1.00 90.25 255 LEU A O 1
ATOM 1967 N N . ARG A 1 256 ? -17.146 6.677 30.086 1.00 89.06 256 ARG A N 1
ATOM 1968 C CA . ARG A 1 256 ? -17.849 7.377 28.999 1.00 89.06 256 ARG A CA 1
ATOM 1969 C C . ARG A 1 256 ? -19.294 7.732 29.369 1.00 89.06 256 ARG A C 1
ATOM 1971 O O . ARG A 1 256 ? -19.743 8.841 29.098 1.00 89.06 256 ARG A O 1
ATOM 1978 N N . LYS A 1 257 ? -20.030 6.803 29.989 1.00 87.69 257 LYS A N 1
ATOM 1979 C CA . LYS A 1 257 ? -21.461 6.976 30.317 1.00 87.69 257 LYS A CA 1
ATOM 1980 C C . LYS A 1 257 ? -21.710 7.739 31.615 1.00 87.69 257 LYS A C 1
ATOM 1982 O O . LYS A 1 257 ? -22.731 8.418 31.748 1.00 87.69 257 LYS A O 1
ATOM 1987 N N . ASN A 1 258 ? -20.826 7.570 32.595 1.00 86.06 258 ASN A N 1
ATOM 1988 C CA . ASN A 1 258 ? -21.060 8.022 33.963 1.00 86.06 258 ASN A CA 1
ATOM 1989 C C . ASN A 1 258 ? -20.124 9.142 34.413 1.00 86.06 258 ASN A C 1
ATOM 1991 O O . ASN A 1 258 ? -20.399 9.725 35.451 1.00 86.06 258 ASN A O 1
ATOM 1995 N N . GLY A 1 259 ? -19.064 9.479 33.679 1.00 86.75 259 GLY A N 1
ATOM 1996 C CA . GLY A 1 259 ? -18.105 10.524 34.048 1.00 86.75 259 GLY A CA 1
ATOM 1997 C C . GLY A 1 259 ? -17.382 11.104 32.830 1.00 86.75 259 GLY A C 1
ATOM 1998 O O . GLY A 1 259 ? -16.182 10.871 32.687 1.00 86.75 259 GLY A O 1
ATOM 1999 N N . PRO A 1 260 ? -18.081 11.857 31.958 1.00 87.62 260 PRO A N 1
ATOM 2000 C CA . PRO A 1 260 ? -17.527 12.308 30.682 1.00 87.62 260 PRO A CA 1
ATOM 2001 C C . PRO A 1 260 ? -16.295 13.208 30.844 1.00 87.62 260 PRO A C 1
ATOM 2003 O O . PRO A 1 260 ? -15.362 13.093 30.062 1.00 87.62 260 PRO A O 1
ATOM 2006 N N . GLU A 1 261 ? -16.246 14.060 31.871 1.00 89.62 261 GLU A N 1
ATOM 2007 C CA . GLU A 1 261 ? -15.096 14.940 32.141 1.00 89.62 261 GLU A CA 1
ATOM 2008 C C . GLU A 1 261 ? -13.810 14.138 32.391 1.00 89.62 261 GLU A C 1
ATOM 2010 O O . GLU A 1 261 ? -12.797 14.344 31.725 1.00 89.62 261 GLU A O 1
ATOM 2015 N N . VAL A 1 262 ? -13.886 13.143 33.279 1.00 90.88 262 VAL A N 1
ATOM 2016 C CA . VAL A 1 262 ? -12.763 12.253 33.606 1.00 90.88 262 VAL A CA 1
ATOM 2017 C C . VAL A 1 262 ? -12.402 11.371 32.411 1.00 90.88 262 VAL A C 1
ATOM 2019 O O . VAL A 1 262 ? -11.227 11.122 32.155 1.00 90.88 262 VAL A O 1
ATOM 2022 N N . TYR A 1 263 ? -13.394 10.928 31.634 1.00 90.75 263 TYR A N 1
ATOM 2023 C CA . TYR A 1 263 ? -13.154 10.202 30.388 1.00 90.75 263 TYR A CA 1
ATOM 2024 C C . TYR A 1 263 ? -12.297 11.015 29.405 1.00 90.75 263 TYR A C 1
ATOM 2026 O O . TYR A 1 263 ? -11.327 10.478 28.870 1.00 90.75 263 TYR A O 1
ATOM 2034 N N . TRP A 1 264 ? -12.597 12.303 29.204 1.00 90.88 264 TRP A N 1
ATOM 2035 C CA . TRP A 1 264 ? -11.802 13.176 28.331 1.00 90.88 264 TRP A CA 1
ATOM 2036 C C . TRP A 1 264 ? -10.367 13.360 28.831 1.00 90.88 264 TRP A C 1
ATOM 2038 O O . TRP A 1 264 ? -9.436 13.352 28.023 1.00 90.88 264 TRP A O 1
ATOM 2048 N N . GLU A 1 265 ? -10.161 13.460 30.145 1.00 92.25 265 GLU A N 1
ATOM 2049 C CA . GLU A 1 265 ? -8.814 13.492 30.723 1.00 92.25 265 GLU A CA 1
ATOM 2050 C C . GLU A 1 265 ? -8.050 12.188 30.472 1.00 92.25 265 GLU A C 1
ATOM 2052 O O . GLU A 1 265 ? -6.926 12.231 29.973 1.00 92.25 265 GLU A O 1
ATOM 2057 N N . VAL A 1 266 ? -8.656 11.027 30.745 1.00 91.62 266 VAL A N 1
ATOM 2058 C CA . VAL A 1 266 ? -8.050 9.704 30.486 1.00 91.62 266 VAL A CA 1
ATOM 2059 C C . VAL A 1 266 ? -7.696 9.561 29.004 1.00 91.62 266 VAL A C 1
ATOM 2061 O O . VAL A 1 266 ? -6.582 9.147 28.669 1.00 91.62 266 VAL A O 1
ATOM 2064 N N . LYS A 1 267 ? -8.615 9.962 28.118 1.00 91.56 267 LYS A N 1
ATOM 2065 C CA . LYS A 1 267 ? -8.443 9.973 26.661 1.00 91.56 267 LYS A CA 1
ATOM 2066 C C . LYS A 1 267 ? -7.238 10.830 26.256 1.00 91.56 267 LYS A C 1
ATOM 2068 O O . LYS A 1 267 ? -6.351 10.354 25.549 1.00 91.56 267 LYS A O 1
ATOM 2073 N N . SER A 1 268 ? -7.153 12.057 26.770 1.00 92.00 268 SER A N 1
ATOM 2074 C CA . SER A 1 268 ? -6.048 12.990 26.510 1.00 92.00 268 SER A CA 1
ATOM 2075 C C . SER A 1 268 ? -4.701 12.486 27.048 1.00 92.00 268 SER A C 1
ATOM 2077 O O . SER A 1 268 ? -3.685 12.532 26.349 1.00 92.00 268 SER A O 1
ATOM 2079 N N . VAL A 1 269 ? -4.669 11.949 28.272 1.00 92.56 269 VAL A N 1
ATOM 2080 C CA . VAL A 1 269 ? -3.444 11.411 28.890 1.00 92.56 269 VAL A CA 1
ATOM 2081 C C . VAL A 1 269 ? -2.913 10.214 28.103 1.00 92.56 269 VAL A C 1
ATOM 2083 O O . VAL A 1 269 ? -1.702 10.141 27.851 1.00 92.56 269 VAL A O 1
ATOM 2086 N N . TYR A 1 270 ? -3.795 9.302 27.684 1.00 92.25 270 TYR A N 1
ATOM 2087 C CA . TYR A 1 270 ? -3.420 8.177 26.833 1.00 92.25 270 TYR A CA 1
ATOM 2088 C C . TYR A 1 270 ? -2.903 8.660 25.478 1.00 92.25 270 TYR A C 1
ATOM 2090 O O . TYR A 1 270 ? -1.799 8.277 25.091 1.00 92.25 270 TYR A O 1
ATOM 2098 N N . ALA A 1 271 ? -3.641 9.546 24.799 1.00 92.44 271 ALA A N 1
ATOM 2099 C CA . ALA A 1 271 ? -3.273 10.049 23.478 1.00 92.44 271 ALA A CA 1
ATOM 2100 C C . ALA A 1 271 ? -1.880 10.697 23.474 1.00 92.44 271 ALA A C 1
ATOM 2102 O O . ALA A 1 271 ? -1.029 10.358 22.650 1.00 92.44 271 ALA A O 1
ATOM 2103 N N . ASN A 1 272 ? -1.603 11.555 24.459 1.00 92.25 272 ASN A N 1
ATOM 2104 C CA . ASN A 1 272 ? -0.302 12.207 24.610 1.00 92.25 272 ASN A CA 1
ATOM 2105 C C . ASN A 1 272 ? 0.822 11.213 24.929 1.00 92.25 272 ASN A C 1
ATOM 2107 O O . ASN A 1 272 ? 1.926 11.309 24.383 1.00 92.25 272 ASN A O 1
ATOM 2111 N N . THR A 1 273 ? 0.557 10.251 25.816 1.00 91.31 273 THR A N 1
ATOM 2112 C CA . THR A 1 273 ? 1.553 9.255 26.227 1.00 91.31 273 THR A CA 1
ATOM 2113 C C . THR A 1 273 ? 1.893 8.319 25.072 1.00 91.31 273 THR A C 1
ATOM 2115 O O . THR A 1 273 ? 3.065 8.186 24.716 1.00 91.31 273 THR A O 1
ATOM 2118 N N . MET A 1 274 ? 0.876 7.722 24.453 1.00 91.00 274 MET A N 1
ATOM 2119 C CA . MET A 1 274 ? 1.051 6.762 23.371 1.00 91.00 274 MET A CA 1
ATOM 2120 C C . MET A 1 274 ? 1.603 7.431 22.112 1.00 91.00 274 MET A C 1
ATOM 2122 O O . MET A 1 274 ? 2.567 6.932 21.532 1.00 91.00 274 MET A O 1
ATOM 2126 N N . GLY A 1 275 ? 1.094 8.613 21.749 1.00 92.00 275 GLY A N 1
ATOM 2127 C CA . GLY A 1 275 ? 1.608 9.377 20.613 1.00 92.00 275 GLY A CA 1
ATOM 2128 C C . GLY A 1 275 ? 3.087 9.742 20.766 1.00 92.00 275 GLY A C 1
ATOM 2129 O O . GLY A 1 275 ? 3.855 9.634 19.809 1.00 92.00 275 GLY A O 1
ATOM 2130 N N . THR A 1 276 ? 3.534 10.085 21.980 1.00 92.31 276 THR A N 1
ATOM 2131 C CA . THR A 1 276 ? 4.959 10.352 22.253 1.00 92.31 276 THR A CA 1
ATOM 2132 C C . THR A 1 276 ? 5.808 9.086 22.144 1.00 92.31 276 THR A C 1
ATOM 2134 O O . THR A 1 276 ? 6.888 9.119 21.546 1.00 92.31 276 THR A O 1
ATOM 2137 N N . ILE A 1 277 ? 5.336 7.965 22.698 1.00 91.69 277 ILE A N 1
ATOM 2138 C CA . ILE A 1 277 ? 6.054 6.683 22.672 1.00 91.69 277 ILE A CA 1
ATOM 2139 C C . ILE A 1 277 ? 6.204 6.179 21.234 1.00 91.69 277 ILE A C 1
ATOM 2141 O O . ILE A 1 277 ? 7.325 5.886 20.816 1.00 91.69 277 ILE A O 1
ATOM 2145 N N . LEU A 1 278 ? 5.113 6.142 20.463 1.00 92.25 278 LEU A N 1
ATOM 2146 C CA . LEU A 1 278 ? 5.128 5.702 19.066 1.00 92.25 278 LEU A CA 1
ATOM 2147 C C . LEU A 1 278 ? 5.968 6.624 18.184 1.00 92.25 278 LEU A C 1
ATOM 2149 O O . LEU A 1 278 ? 6.765 6.155 17.375 1.00 92.25 278 LEU A O 1
ATOM 2153 N N . LYS A 1 279 ? 5.844 7.947 18.354 1.00 93.56 279 LYS A N 1
ATOM 2154 C CA . LYS A 1 279 ? 6.689 8.900 17.622 1.00 93.56 279 LYS A CA 1
ATOM 2155 C C . LYS A 1 279 ? 8.166 8.638 17.905 1.00 93.56 279 LYS A C 1
ATOM 2157 O O . LYS A 1 279 ? 8.972 8.629 16.980 1.00 93.56 279 LYS A O 1
ATOM 2162 N N . THR A 1 280 ? 8.523 8.411 19.169 1.00 92.31 280 THR A N 1
ATOM 2163 C CA . THR A 1 280 ? 9.912 8.166 19.580 1.00 92.31 280 THR A CA 1
ATOM 2164 C C . THR A 1 280 ? 10.427 6.822 19.066 1.00 92.31 280 THR A C 1
ATOM 2166 O O . THR A 1 280 ? 11.568 6.750 18.608 1.00 92.31 280 THR A O 1
ATOM 2169 N N . SER A 1 281 ? 9.609 5.764 19.099 1.00 89.88 281 SER A N 1
ATOM 2170 C CA . SER A 1 281 ? 9.998 4.440 18.600 1.00 89.88 281 SER A CA 1
ATOM 2171 C C . SER A 1 281 ? 10.225 4.459 17.088 1.00 89.88 281 SER A C 1
ATOM 2173 O O . SER A 1 281 ? 11.291 4.039 16.632 1.00 89.88 281 SER A O 1
ATOM 2175 N N . VAL A 1 282 ? 9.287 5.036 16.327 1.00 92.44 282 VAL A N 1
ATOM 2176 C CA . VAL A 1 282 ? 9.396 5.191 14.872 1.00 92.44 282 VAL A CA 1
ATOM 2177 C C . VAL A 1 282 ? 10.582 6.087 14.526 1.00 92.44 282 VAL A C 1
ATOM 2179 O O . VAL A 1 282 ? 11.447 5.667 13.765 1.00 92.44 282 VAL A O 1
ATOM 2182 N N . ALA A 1 283 ? 10.719 7.268 15.136 1.00 93.31 283 ALA A N 1
ATOM 2183 C CA . ALA A 1 283 ? 11.849 8.161 14.864 1.00 93.31 283 ALA A CA 1
ATOM 2184 C C . ALA A 1 283 ? 13.211 7.510 15.174 1.00 93.31 283 ALA A C 1
ATOM 2186 O O . ALA A 1 283 ? 14.148 7.629 14.386 1.00 93.31 283 ALA A O 1
ATOM 2187 N N . SER A 1 284 ? 13.323 6.775 16.285 1.00 90.75 284 SER A N 1
ATOM 2188 C CA . SER A 1 284 ? 14.550 6.057 16.660 1.00 90.75 284 SER A CA 1
ATOM 2189 C C . SER A 1 284 ? 14.909 4.953 15.664 1.00 90.75 284 SER A C 1
ATOM 2191 O O . SER A 1 284 ? 16.091 4.755 15.355 1.00 90.75 284 SER A O 1
ATOM 2193 N N . TYR A 1 285 ? 13.902 4.248 15.143 1.00 90.94 285 TYR A N 1
ATOM 2194 C CA . TYR A 1 285 ? 14.086 3.248 14.099 1.00 90.94 285 TYR A CA 1
ATOM 2195 C C . TYR A 1 285 ? 14.513 3.879 12.772 1.00 90.94 285 TYR A C 1
ATOM 2197 O O . TYR A 1 285 ? 15.499 3.445 12.180 1.00 90.94 285 TYR A O 1
ATOM 2205 N N . LEU A 1 286 ? 13.834 4.945 12.342 1.00 91.75 286 LEU A N 1
ATOM 2206 C CA . LEU A 1 286 ? 14.166 5.675 11.117 1.00 91.75 286 LEU A CA 1
ATOM 2207 C C . LEU A 1 286 ? 15.593 6.234 11.164 1.00 91.75 286 LEU A C 1
ATOM 2209 O O . LEU A 1 286 ? 16.316 6.156 10.175 1.00 91.75 286 LEU A O 1
ATOM 2213 N N . GLU A 1 287 ? 16.038 6.729 12.320 1.00 90.19 287 GLU A N 1
ATOM 2214 C CA . GLU A 1 287 ? 17.422 7.173 12.504 1.00 90.19 287 GLU A CA 1
ATOM 2215 C C . GLU A 1 287 ? 18.419 6.007 12.437 1.00 90.19 287 GLU A C 1
ATOM 2217 O O . GLU A 1 287 ? 19.505 6.147 11.881 1.00 90.19 287 GLU A O 1
ATOM 2222 N N . SER A 1 288 ? 18.034 4.829 12.932 1.00 87.44 288 SER A N 1
ATOM 2223 C CA . SER A 1 288 ? 18.849 3.614 12.812 1.00 87.44 288 SER A CA 1
ATOM 2224 C C . SER A 1 288 ? 18.932 3.130 11.359 1.00 87.44 288 SER A C 1
ATOM 2226 O O . SER A 1 288 ? 19.977 2.660 10.933 1.00 87.44 288 SER A O 1
ATOM 2228 N N . LEU A 1 289 ? 17.881 3.296 10.552 1.00 87.19 289 LEU A N 1
ATOM 2229 C CA . LEU A 1 289 ? 17.935 2.976 9.121 1.00 87.19 289 LEU A CA 1
ATOM 2230 C C . LEU A 1 289 ? 18.882 3.901 8.339 1.00 87.19 289 LEU A C 1
ATOM 2232 O O . LEU A 1 289 ? 19.501 3.471 7.363 1.00 87.19 289 LEU A O 1
ATOM 2236 N N . LYS A 1 290 ? 19.057 5.155 8.776 1.00 84.94 290 LYS A N 1
ATOM 2237 C CA . LYS A 1 290 ? 20.000 6.086 8.134 1.00 84.94 290 LYS A CA 1
ATOM 2238 C C . LYS A 1 290 ? 21.453 5.615 8.231 1.00 84.94 290 LYS A C 1
ATOM 2240 O O . LYS A 1 290 ? 22.235 5.932 7.339 1.00 84.94 290 LYS A O 1
ATOM 2245 N N . THR A 1 291 ? 21.824 4.848 9.262 1.00 83.94 291 THR A N 1
ATOM 2246 C CA . THR A 1 291 ? 23.210 4.374 9.443 1.00 83.94 291 THR A CA 1
ATOM 2247 C C . THR A 1 291 ? 23.598 3.283 8.448 1.00 83.94 291 THR A C 1
ATOM 2249 O O . THR A 1 291 ? 24.760 3.198 8.064 1.00 83.94 291 THR A O 1
ATOM 2252 N N . ILE A 1 292 ? 22.628 2.490 7.985 1.00 83.94 292 ILE A N 1
ATOM 2253 C CA . ILE A 1 292 ? 22.834 1.429 6.989 1.00 83.94 292 ILE A CA 1
ATOM 2254 C C . ILE A 1 292 ? 22.568 1.905 5.554 1.00 83.94 292 ILE A C 1
ATOM 2256 O O . ILE A 1 292 ? 22.536 1.094 4.635 1.00 83.94 292 ILE A O 1
ATOM 2260 N N . THR A 1 293 ? 22.353 3.206 5.334 1.00 83.69 293 THR A N 1
ATOM 2261 C CA . THR A 1 293 ? 22.034 3.759 4.010 1.00 83.69 293 THR A CA 1
ATOM 2262 C C . THR A 1 293 ? 23.284 3.915 3.147 1.00 83.69 293 THR A C 1
ATOM 2264 O O . THR A 1 293 ? 24.232 4.596 3.541 1.00 83.69 293 THR A O 1
ATOM 2267 N N . LYS A 1 294 ? 23.284 3.335 1.935 1.00 81.31 294 LYS A N 1
ATOM 2268 C CA . LYS A 1 294 ? 24.329 3.601 0.927 1.00 81.31 294 LYS A CA 1
ATOM 2269 C C . LYS A 1 294 ? 24.345 5.086 0.540 1.00 81.31 294 LYS A C 1
ATOM 2271 O O . LYS A 1 294 ? 23.312 5.756 0.531 1.00 81.31 294 LYS A O 1
ATOM 2276 N N . SER A 1 295 ? 25.516 5.599 0.164 1.00 73.69 295 SER A N 1
ATOM 2277 C CA . SER A 1 295 ? 25.634 6.952 -0.383 1.00 73.69 295 SER A CA 1
ATOM 2278 C C . SER A 1 295 ? 24.790 7.114 -1.660 1.00 73.69 295 SER A C 1
ATOM 2280 O O . SER A 1 295 ? 24.636 6.157 -2.426 1.00 73.69 295 SER A O 1
ATOM 2282 N N . PRO A 1 296 ? 24.220 8.310 -1.907 1.00 70.19 296 PRO A N 1
ATOM 2283 C CA . PRO A 1 296 ? 23.440 8.559 -3.113 1.00 70.19 296 PRO A CA 1
ATOM 2284 C C . PRO A 1 296 ? 24.285 8.325 -4.366 1.00 70.19 296 PRO A C 1
ATOM 2286 O O . PRO A 1 296 ? 25.450 8.730 -4.423 1.00 70.19 296 PRO A O 1
ATOM 2289 N N . ARG A 1 297 ? 23.688 7.674 -5.376 1.00 68.94 297 ARG A N 1
ATOM 2290 C CA . ARG A 1 297 ? 24.328 7.496 -6.686 1.00 68.94 297 ARG A CA 1
ATOM 2291 C C . ARG A 1 297 ? 24.635 8.874 -7.287 1.00 68.94 297 ARG A C 1
ATOM 2293 O O . ARG A 1 297 ? 23.898 9.840 -7.081 1.00 68.94 297 ARG A O 1
ATOM 2300 N N . LEU A 1 298 ? 25.755 8.964 -8.006 1.00 65.62 298 LEU A N 1
ATOM 2301 C CA . LEU A 1 298 ? 26.182 10.190 -8.683 1.00 65.62 298 LEU A CA 1
ATOM 2302 C C . LEU A 1 298 ? 25.076 10.688 -9.624 1.00 65.62 298 LEU A C 1
ATOM 2304 O O . LEU A 1 298 ? 24.420 9.894 -10.295 1.00 65.62 298 LEU A O 1
ATOM 2308 N N . LYS A 1 299 ? 24.901 12.013 -9.696 1.00 72.88 299 LYS A N 1
ATOM 2309 C CA . LYS A 1 299 ? 23.959 12.659 -10.619 1.00 72.88 299 LYS A CA 1
ATOM 2310 C C . LYS A 1 299 ? 24.479 12.526 -12.051 1.00 72.88 299 LYS A C 1
ATOM 2312 O O . LYS A 1 299 ? 25.185 13.405 -12.539 1.00 72.88 299 LYS A O 1
ATOM 2317 N N . VAL A 1 300 ? 24.174 11.408 -12.698 1.00 74.31 300 VAL A N 1
ATOM 2318 C CA . VAL A 1 300 ? 24.612 11.111 -14.064 1.00 74.31 300 VAL A CA 1
ATOM 2319 C C . VAL A 1 300 ? 23.380 11.008 -14.955 1.00 74.31 300 VAL A C 1
ATOM 2321 O O . VAL A 1 300 ? 22.620 10.045 -14.889 1.00 74.31 300 VAL A O 1
ATOM 2324 N N . ALA A 1 301 ? 23.182 12.023 -15.795 1.00 80.12 301 ALA A N 1
ATOM 2325 C CA . ALA A 1 301 ? 22.155 12.002 -16.830 1.00 80.12 301 ALA A CA 1
ATOM 2326 C C . ALA A 1 301 ? 22.614 11.160 -18.035 1.00 80.12 301 ALA A C 1
ATOM 2328 O O . ALA A 1 301 ? 23.815 10.920 -18.210 1.00 80.12 301 ALA A O 1
ATOM 2329 N N . LEU A 1 302 ? 21.675 10.739 -18.893 1.00 80.81 302 LEU A N 1
ATOM 2330 C CA . LEU A 1 302 ? 21.948 9.782 -19.978 1.00 80.81 302 LEU A CA 1
ATOM 2331 C C . LEU A 1 302 ? 23.065 10.258 -20.915 1.00 80.81 302 LEU A C 1
ATOM 2333 O O . LEU A 1 302 ? 24.006 9.508 -21.175 1.00 80.81 302 LEU A O 1
ATOM 2337 N N . ALA A 1 303 ? 22.997 11.516 -21.359 1.00 77.06 303 ALA A N 1
ATOM 2338 C CA . ALA A 1 303 ? 23.943 12.092 -22.315 1.00 77.06 303 ALA A CA 1
ATOM 2339 C C . ALA A 1 303 ? 25.127 12.825 -21.658 1.00 77.06 303 ALA A C 1
ATOM 2341 O O . ALA A 1 303 ? 25.984 13.376 -22.350 1.00 77.06 303 ALA A O 1
ATOM 2342 N N . SER A 1 304 ? 25.192 12.857 -20.323 1.00 78.19 304 SER A N 1
ATOM 2343 C CA . SER A 1 304 ? 26.268 13.553 -19.618 1.00 78.19 304 SER A CA 1
ATOM 2344 C C . SER A 1 304 ? 27.594 12.800 -19.775 1.00 78.19 304 SER A C 1
ATOM 2346 O O . SER A 1 304 ? 27.743 11.649 -19.351 1.00 78.19 304 SER A O 1
ATOM 2348 N N . LYS A 1 305 ? 28.576 13.459 -20.404 1.00 64.06 305 LYS A N 1
ATOM 2349 C CA . LYS A 1 305 ? 29.957 12.973 -20.476 1.00 64.06 305 LYS A CA 1
ATOM 2350 C C . LYS A 1 305 ? 30.559 13.167 -19.089 1.00 64.06 305 LYS A C 1
ATOM 2352 O O . LYS A 1 305 ? 30.809 14.302 -18.685 1.00 64.06 305 LYS A O 1
ATOM 2357 N N . THR A 1 306 ? 30.750 12.088 -18.340 1.00 48.81 306 THR A N 1
ATOM 2358 C CA . THR A 1 306 ? 31.388 12.101 -17.020 1.00 48.81 306 THR A CA 1
ATOM 2359 C C . THR A 1 306 ? 32.854 12.522 -17.167 1.00 48.81 306 THR A C 1
ATOM 2361 O O . THR A 1 306 ? 33.775 11.716 -17.159 1.00 48.81 306 THR A O 1
ATOM 2364 N N . ARG A 1 307 ? 33.118 13.828 -17.301 1.00 34.72 307 ARG A N 1
ATOM 2365 C CA . ARG A 1 307 ? 34.397 14.383 -16.860 1.00 34.72 307 ARG A CA 1
ATOM 2366 C C . ARG A 1 307 ? 34.320 14.404 -15.342 1.00 34.72 307 ARG A C 1
ATOM 2368 O O . ARG A 1 307 ? 33.748 15.323 -14.766 1.00 34.72 307 ARG A O 1
ATOM 2375 N N . ALA A 1 308 ? 34.893 13.394 -14.698 1.00 34.91 308 ALA A N 1
ATOM 2376 C CA . ALA A 1 308 ? 35.274 13.496 -13.299 1.00 34.91 308 ALA A CA 1
ATOM 2377 C C . ALA A 1 308 ? 36.342 14.600 -13.166 1.00 34.91 308 ALA A C 1
ATOM 2379 O O . ALA A 1 308 ? 37.539 14.338 -13.148 1.00 34.91 308 ALA A O 1
ATOM 2380 N N . SER A 1 309 ? 35.909 15.858 -13.124 1.00 26.05 309 SER A N 1
ATOM 2381 C CA . SER A 1 309 ? 36.612 16.888 -12.378 1.00 26.05 309 SER A CA 1
ATOM 2382 C C . SER A 1 309 ? 35.807 17.073 -11.107 1.00 26.05 309 SER A C 1
ATOM 2384 O O . SER A 1 309 ? 34.690 17.586 -11.125 1.00 26.05 309 SER A O 1
ATOM 2386 N N . ALA A 1 310 ? 36.356 16.582 -10.003 1.00 36.31 310 ALA A N 1
ATOM 2387 C CA . ALA A 1 310 ? 35.968 17.052 -8.693 1.00 36.31 310 ALA A CA 1
ATOM 2388 C C . ALA A 1 310 ? 36.319 18.548 -8.617 1.00 36.31 310 ALA A C 1
ATOM 2390 O O . ALA A 1 310 ? 37.418 18.913 -8.213 1.00 36.31 310 ALA A O 1
ATOM 2391 N N . SER A 1 311 ? 35.405 19.416 -9.044 1.00 28.64 311 SER A N 1
ATOM 2392 C CA . SER A 1 311 ? 35.434 20.835 -8.709 1.00 28.64 311 SER A CA 1
ATOM 2393 C C . SER A 1 311 ? 34.422 21.074 -7.593 1.00 28.64 311 SER A C 1
ATOM 2395 O O . SER A 1 311 ? 33.221 21.133 -7.838 1.00 28.64 311 SER A O 1
ATOM 2397 N N . SER A 1 312 ? 34.963 21.105 -6.374 1.00 30.77 312 SER A N 1
ATOM 2398 C CA . SER A 1 312 ? 34.570 21.929 -5.221 1.00 30.77 312 SER A CA 1
ATOM 2399 C C . SER A 1 312 ? 33.082 22.228 -4.981 1.00 30.77 312 SER A C 1
ATOM 2401 O O . SER A 1 312 ? 32.414 22.893 -5.768 1.00 30.77 312 SER A O 1
ATOM 2403 N N . SER A 1 313 ? 32.640 21.833 -3.785 1.00 27.33 313 SER A N 1
ATOM 2404 C CA . SER A 1 313 ? 31.454 22.281 -3.044 1.00 27.33 313 SER A CA 1
ATOM 2405 C C . SER A 1 313 ? 31.018 23.737 -3.292 1.00 27.33 313 SER A C 1
ATOM 2407 O O . SER A 1 313 ? 31.876 24.609 -3.428 1.00 27.33 313 SER A O 1
ATOM 2409 N N . PRO A 1 314 ? 29.710 24.051 -3.220 1.00 36.12 314 PRO A N 1
ATOM 2410 C CA . PRO A 1 314 ? 29.228 25.424 -3.267 1.00 36.12 314 PRO A CA 1
ATOM 2411 C C . PRO A 1 314 ? 29.016 25.965 -1.847 1.00 36.12 314 PRO A C 1
ATOM 2413 O O . PRO A 1 314 ? 28.085 25.520 -1.185 1.00 36.12 314 PRO A O 1
ATOM 2416 N N . VAL A 1 315 ? 29.813 26.933 -1.378 1.00 29.89 315 VAL A N 1
ATOM 2417 C CA . VAL A 1 315 ? 29.410 27.844 -0.284 1.00 29.89 315 VAL A CA 1
ATOM 2418 C C . VAL A 1 315 ? 30.158 29.181 -0.400 1.00 29.89 315 VAL A C 1
ATOM 2420 O O . VAL A 1 315 ? 31.381 29.191 -0.401 1.00 29.89 315 VAL A O 1
ATOM 2423 N N . GLY A 1 316 ? 29.397 30.280 -0.436 1.00 26.38 316 GLY A N 1
ATOM 2424 C CA . GLY A 1 316 ? 29.634 31.476 0.390 1.00 26.38 316 GLY A CA 1
ATOM 2425 C C . GLY A 1 316 ? 30.811 32.404 0.078 1.00 26.38 316 GLY A C 1
ATOM 2426 O O . GLY A 1 316 ? 31.945 32.145 0.449 1.00 26.38 316 GLY A O 1
ATOM 2427 N N . ASP A 1 317 ? 30.446 33.523 -0.534 1.00 24.56 317 ASP A N 1
ATOM 2428 C CA . ASP A 1 317 ? 30.913 34.910 -0.398 1.00 24.56 317 ASP A CA 1
ATOM 2429 C C . ASP A 1 317 ? 32.139 35.306 0.476 1.00 24.56 317 ASP A C 1
ATOM 2431 O O . ASP A 1 317 ? 32.281 34.926 1.635 1.00 24.56 317 ASP A O 1
ATOM 2435 N N . ALA A 1 318 ? 32.907 36.230 -0.119 1.00 28.38 318 ALA A N 1
ATOM 2436 C CA . ALA A 1 318 ? 33.773 37.295 0.407 1.00 28.38 318 ALA A CA 1
ATOM 2437 C C . ALA A 1 318 ? 34.953 37.043 1.389 1.00 28.38 318 ALA A C 1
ATOM 2439 O O . ALA A 1 318 ? 34.799 36.747 2.567 1.00 28.38 318 ALA A O 1
ATOM 2440 N N . SER A 1 319 ? 36.126 37.491 0.903 1.00 27.36 319 SER A N 1
ATOM 2441 C CA . SER A 1 319 ? 37.284 38.060 1.623 1.00 27.36 319 SER A CA 1
ATOM 2442 C C . SER A 1 319 ? 38.270 37.113 2.319 1.00 27.36 319 SER A C 1
ATOM 2444 O O . SER A 1 319 ? 38.090 36.702 3.459 1.00 27.36 319 SER A O 1
ATOM 2446 N N . SER A 1 320 ? 39.417 36.879 1.677 1.00 28.52 320 SER A N 1
ATOM 2447 C CA . SER A 1 320 ? 40.735 37.369 2.132 1.00 28.52 320 SER A CA 1
ATOM 2448 C C . SER A 1 320 ? 41.869 36.604 1.447 1.00 28.52 320 SER A C 1
ATOM 2450 O O . SER A 1 320 ? 41.835 35.393 1.248 1.00 28.52 320 SER A O 1
ATOM 2452 N N . SER A 1 321 ? 42.869 37.369 1.030 1.00 30.11 321 SER A N 1
ATOM 2453 C CA . SER A 1 321 ? 44.065 36.914 0.338 1.00 30.11 321 SER A CA 1
ATOM 2454 C C . SER A 1 321 ? 45.052 36.204 1.270 1.00 30.11 321 SER A C 1
ATOM 2456 O O . SER A 1 321 ? 45.208 36.592 2.424 1.00 30.11 321 SER A O 1
ATOM 2458 N N . ALA A 1 322 ? 45.827 35.308 0.647 1.00 28.61 322 ALA A N 1
ATOM 2459 C CA . ALA A 1 322 ? 47.128 34.751 1.036 1.00 28.61 322 ALA A CA 1
ATOM 2460 C C . ALA A 1 322 ? 47.155 33.344 1.671 1.00 28.61 322 ALA A C 1
ATOM 2462 O O . ALA A 1 322 ? 46.451 33.035 2.621 1.00 28.61 322 ALA A O 1
ATOM 2463 N N . ALA A 1 323 ? 48.110 32.560 1.148 1.00 26.48 323 ALA A N 1
ATOM 2464 C CA . ALA A 1 323 ? 48.662 31.291 1.632 1.00 26.48 323 ALA A CA 1
ATOM 2465 C C . ALA A 1 323 ? 47.988 29.976 1.178 1.00 26.48 323 ALA A C 1
ATOM 2467 O O . ALA A 1 323 ? 47.170 29.382 1.869 1.00 26.48 323 ALA A O 1
ATOM 2468 N N . SER A 1 324 ? 48.466 29.423 0.056 1.00 32.19 324 SER A N 1
ATOM 2469 C CA . SER A 1 324 ? 49.248 28.164 0.082 1.00 32.19 324 SER A CA 1
ATOM 2470 C C . SER A 1 324 ? 49.676 27.730 -1.328 1.00 32.19 324 SER A C 1
ATOM 2472 O O . SER A 1 324 ? 49.185 26.780 -1.928 1.00 32.19 324 SER A O 1
ATOM 2474 N N . VAL A 1 325 ? 50.682 28.432 -1.846 1.00 33.38 325 VAL A N 1
ATOM 2475 C CA . VAL A 1 325 ? 51.536 27.974 -2.948 1.00 33.38 325 VAL A CA 1
ATOM 2476 C C . VAL A 1 325 ? 52.586 27.037 -2.339 1.00 33.38 325 VAL A C 1
ATOM 2478 O O . VAL A 1 325 ? 53.696 27.478 -2.086 1.00 33.38 325 VAL A O 1
ATOM 2481 N N . PHE A 1 326 ? 52.244 25.792 -1.976 1.00 32.84 326 PHE A N 1
ATOM 2482 C CA . PHE A 1 326 ? 53.248 24.846 -1.437 1.00 32.84 326 PHE A CA 1
ATOM 2483 C C . PHE A 1 326 ? 52.878 23.352 -1.554 1.00 32.84 326 PHE A C 1
ATOM 2485 O O . PHE A 1 326 ? 53.123 22.568 -0.645 1.00 32.84 326 PHE A O 1
ATOM 2492 N N . ALA A 1 327 ? 52.326 22.920 -2.692 1.00 33.06 327 ALA A N 1
ATOM 2493 C CA . ALA A 1 327 ? 52.091 21.490 -2.967 1.00 33.06 327 ALA A CA 1
ATOM 2494 C C . ALA A 1 327 ? 52.825 20.974 -4.226 1.00 33.06 327 ALA A C 1
ATOM 2496 O O . ALA A 1 327 ? 52.401 20.001 -4.840 1.00 33.06 327 ALA A O 1
ATOM 2497 N N . GLY A 1 328 ? 53.920 21.636 -4.628 1.00 32.75 328 GLY A N 1
ATOM 2498 C CA . GLY A 1 328 ? 54.638 21.372 -5.886 1.00 32.75 328 GLY A CA 1
ATOM 2499 C C . GLY A 1 328 ? 56.048 20.770 -5.777 1.00 32.75 328 GLY A C 1
ATOM 2500 O O . GLY A 1 328 ? 56.745 20.746 -6.784 1.00 32.75 328 GLY A O 1
ATOM 2501 N N . MET A 1 329 ? 56.518 20.315 -4.607 1.00 33.47 329 MET A N 1
ATOM 2502 C CA . MET A 1 329 ? 57.947 19.979 -4.408 1.00 33.47 329 MET A CA 1
ATOM 2503 C C . MET A 1 329 ? 58.224 18.640 -3.702 1.00 33.47 329 MET A C 1
ATOM 2505 O O . MET A 1 329 ? 59.062 18.576 -2.813 1.00 33.47 329 MET A O 1
ATOM 2509 N N . PHE A 1 330 ? 57.588 17.546 -4.125 1.00 30.80 330 PHE A N 1
ATOM 2510 C CA . PHE A 1 330 ? 58.099 16.190 -3.852 1.00 30.80 330 PHE A CA 1
ATOM 2511 C C . PHE A 1 330 ? 57.857 15.283 -5.068 1.00 30.80 330 PHE A C 1
ATOM 2513 O O . PHE A 1 330 ? 56.975 14.431 -5.088 1.00 30.80 330 PHE A O 1
ATOM 2520 N N . SER A 1 331 ? 58.644 15.504 -6.122 1.00 35.31 331 SER A N 1
ATOM 2521 C CA . SER A 1 331 ? 58.783 14.580 -7.249 1.00 35.31 331 SER A CA 1
ATOM 2522 C C . SER A 1 331 ? 60.261 14.239 -7.399 1.00 35.31 331 SER A C 1
ATOM 2524 O O . SER A 1 331 ? 61.028 15.029 -7.943 1.00 35.31 331 SER A O 1
ATOM 2526 N N . GLY A 1 332 ? 60.658 13.073 -6.890 1.00 26.05 332 GLY A N 1
ATOM 2527 C CA . GLY A 1 332 ? 62.004 12.537 -7.077 1.00 26.05 332 GLY A CA 1
ATOM 2528 C C . GLY A 1 332 ? 62.344 11.396 -6.121 1.00 26.05 332 GLY A C 1
ATOM 2529 O O . GLY A 1 332 ? 62.945 11.650 -5.089 1.00 26.05 332 GLY A O 1
ATOM 2530 N N . MET A 1 333 ? 61.956 10.156 -6.452 1.00 28.41 333 MET A N 1
ATOM 2531 C CA . MET A 1 333 ? 62.883 9.032 -6.696 1.00 28.41 333 MET A CA 1
ATOM 2532 C C . MET A 1 333 ? 62.112 7.729 -7.023 1.00 28.41 333 MET A C 1
ATOM 2534 O O . MET A 1 333 ? 61.164 7.355 -6.347 1.00 28.41 333 MET A O 1
ATOM 2538 N N . SER A 1 334 ? 62.550 7.104 -8.119 1.00 28.08 334 SER A N 1
ATOM 2539 C CA . SER A 1 334 ? 62.193 5.843 -8.798 1.00 28.08 334 SER A CA 1
ATOM 2540 C C . SER A 1 334 ? 61.493 4.696 -8.037 1.00 28.08 334 SER A C 1
ATOM 2542 O O . SER A 1 334 ? 62.015 4.220 -7.034 1.00 28.08 334 SER A O 1
ATOM 2544 N N . LEU A 1 335 ? 60.420 4.147 -8.637 1.00 26.86 335 LEU A N 1
ATOM 2545 C CA . LEU A 1 335 ? 60.298 2.739 -9.086 1.00 26.86 335 LEU A CA 1
ATOM 2546 C C . LEU A 1 335 ? 58.982 2.545 -9.885 1.00 26.86 335 LEU A C 1
ATOM 2548 O O . LEU A 1 335 ? 57.894 2.823 -9.392 1.00 26.86 335 LEU A O 1
ATOM 2552 N N . SER A 1 336 ? 59.083 2.091 -11.139 1.00 27.08 336 SER A N 1
ATOM 2553 C CA . SER A 1 336 ? 57.967 1.483 -11.906 1.00 27.08 336 SER A CA 1
ATOM 2554 C C . SER A 1 336 ? 57.649 0.080 -11.337 1.00 27.08 336 SER A C 1
ATOM 2556 O O . SER A 1 336 ? 58.542 -0.454 -10.676 1.00 27.08 336 SER A O 1
ATOM 2558 N N . PRO A 1 337 ? 56.487 -0.576 -11.604 1.00 37.69 337 PRO A N 1
ATOM 2559 C CA . PRO A 1 337 ? 55.642 -0.455 -12.806 1.00 37.69 337 PRO A CA 1
ATOM 2560 C C . PRO A 1 337 ? 54.103 -0.524 -12.578 1.00 37.69 337 PRO A C 1
ATOM 2562 O O . PRO A 1 337 ? 53.614 -0.510 -11.458 1.00 37.69 337 PRO A O 1
ATOM 2565 N N . MET A 1 338 ? 53.361 -0.623 -13.693 1.00 24.64 338 MET A N 1
ATOM 2566 C CA . MET A 1 338 ? 51.916 -0.904 -13.850 1.00 24.64 338 MET A CA 1
ATOM 2567 C C . MET A 1 338 ? 50.932 0.244 -13.565 1.00 24.64 338 MET A C 1
ATOM 2569 O O . MET A 1 338 ? 50.292 0.345 -12.525 1.00 24.64 338 MET A O 1
ATOM 2573 N N . ARG A 1 339 ? 50.717 1.067 -14.599 1.00 31.55 339 ARG A N 1
ATOM 2574 C CA . ARG A 1 339 ? 49.494 1.857 -14.794 1.00 31.55 339 ARG A CA 1
ATOM 2575 C C . ARG A 1 339 ? 48.800 1.388 -16.077 1.00 31.55 339 ARG A C 1
ATOM 2577 O O . ARG A 1 339 ? 49.059 1.931 -17.144 1.00 31.55 339 ARG A O 1
ATOM 2584 N N . SER A 1 340 ? 47.909 0.406 -15.960 1.00 26.55 340 SER A N 1
ATOM 2585 C CA . SER A 1 340 ? 46.918 0.078 -17.003 1.00 26.55 340 SER A CA 1
ATOM 2586 C C . SER A 1 340 ? 45.525 -0.269 -16.460 1.00 26.55 340 SER A C 1
ATOM 2588 O O . SER A 1 340 ? 44.557 -0.126 -17.198 1.00 26.55 340 SER A O 1
ATOM 2590 N N . ASP A 1 341 ? 45.366 -0.584 -15.169 1.00 26.19 341 ASP A N 1
ATOM 2591 C CA . ASP A 1 341 ? 44.108 -1.190 -14.687 1.00 26.19 341 ASP A CA 1
ATOM 2592 C C . ASP A 1 341 ? 43.066 -0.218 -14.106 1.00 26.19 341 ASP A C 1
ATOM 2594 O O . ASP A 1 341 ? 41.929 -0.605 -13.850 1.00 26.19 341 ASP A O 1
ATOM 2598 N N . VAL A 1 342 ? 43.377 1.076 -13.962 1.00 33.22 342 VAL A N 1
ATOM 2599 C CA . VAL A 1 342 ? 42.413 2.049 -13.398 1.00 33.22 342 VAL A CA 1
ATOM 2600 C C . VAL A 1 342 ? 41.360 2.504 -14.425 1.00 33.22 342 VAL A C 1
ATOM 2602 O O . VAL A 1 342 ? 40.234 2.817 -14.047 1.00 33.22 342 VAL A O 1
ATOM 2605 N N . LYS A 1 343 ? 41.667 2.480 -15.732 1.00 26.83 343 LYS A N 1
ATOM 2606 C CA . LYS A 1 343 ? 40.703 2.875 -16.782 1.00 26.83 343 LYS A CA 1
ATOM 2607 C C . LYS A 1 343 ? 39.603 1.829 -17.010 1.00 26.83 343 LYS A C 1
ATOM 2609 O O . LYS A 1 343 ? 38.448 2.202 -17.180 1.00 26.83 343 LYS A O 1
ATOM 2614 N N . CYS A 1 344 ? 39.941 0.541 -16.942 1.00 26.53 344 CYS A N 1
ATOM 2615 C CA . CYS A 1 344 ? 38.991 -0.549 -17.196 1.00 26.53 344 CYS A CA 1
ATOM 2616 C C . CYS A 1 344 ? 37.971 -0.710 -16.046 1.00 26.53 344 CYS A C 1
ATOM 2618 O O . CYS A 1 344 ? 36.784 -0.946 -16.272 1.00 26.53 344 CYS A O 1
ATOM 2620 N N . ALA A 1 345 ? 38.401 -0.478 -14.798 1.00 27.98 345 ALA A N 1
ATOM 2621 C CA . ALA A 1 345 ? 37.513 -0.519 -13.636 1.00 27.98 345 ALA A CA 1
ATOM 2622 C C . ALA A 1 345 ? 36.475 0.626 -13.629 1.00 27.98 345 ALA A C 1
ATOM 2624 O O . ALA A 1 345 ? 35.317 0.394 -13.283 1.00 27.98 345 ALA A O 1
ATOM 2625 N N . GLN A 1 346 ? 36.837 1.842 -14.061 1.00 32.91 346 GLN A N 1
ATOM 2626 C CA . GLN A 1 346 ? 35.895 2.973 -14.117 1.00 32.91 346 GLN A CA 1
ATOM 2627 C C . GLN A 1 346 ? 34.848 2.842 -15.235 1.00 32.91 346 GLN A C 1
ATOM 2629 O O . GLN A 1 346 ? 33.676 3.114 -14.986 1.00 32.91 346 GLN A O 1
ATOM 2634 N N . GLU A 1 347 ? 35.216 2.359 -16.427 1.00 33.56 347 GLU A N 1
ATOM 2635 C CA . GLU A 1 347 ? 34.251 2.147 -17.523 1.00 33.56 347 GLU A CA 1
ATOM 2636 C C . GLU A 1 347 ? 33.222 1.047 -17.199 1.00 33.56 347 GLU A C 1
ATOM 2638 O O . GLU A 1 347 ? 32.051 1.158 -17.568 1.00 33.56 347 GLU A O 1
ATOM 2643 N N . SER A 1 348 ? 33.619 0.011 -16.450 1.00 37.12 348 SER A N 1
ATOM 2644 C CA . SER A 1 348 ? 32.699 -1.045 -15.999 1.00 37.12 348 SER A CA 1
ATOM 2645 C C . SER A 1 348 ? 31.680 -0.560 -14.952 1.00 37.12 348 SER A C 1
ATOM 2647 O O . SER A 1 348 ? 30.515 -0.953 -14.999 1.00 37.12 348 SER A O 1
ATOM 2649 N N . ALA A 1 349 ? 32.067 0.353 -14.053 1.00 42.81 349 ALA A N 1
ATOM 2650 C CA . ALA A 1 349 ? 31.165 0.931 -13.053 1.00 42.81 349 ALA A CA 1
ATOM 2651 C C . ALA A 1 349 ? 30.154 1.922 -13.666 1.00 42.81 349 ALA A C 1
ATOM 2653 O O . ALA A 1 349 ? 29.010 1.996 -13.220 1.00 42.81 349 ALA A O 1
ATOM 2654 N N . GLU A 1 350 ? 30.546 2.653 -14.716 1.00 48.16 350 GLU A N 1
ATOM 2655 C CA . GLU A 1 350 ? 29.677 3.605 -15.424 1.00 48.16 350 GLU A CA 1
ATOM 2656 C C . GLU A 1 350 ? 28.637 2.936 -16.339 1.00 48.16 350 GLU A C 1
ATOM 2658 O O . GLU A 1 350 ? 27.557 3.496 -16.548 1.00 48.16 350 GLU A O 1
ATOM 2663 N N . ASN A 1 351 ? 28.936 1.742 -16.861 1.00 48.31 351 ASN A N 1
ATOM 2664 C CA . ASN A 1 351 ? 27.997 0.943 -17.658 1.00 48.31 351 ASN A CA 1
ATOM 2665 C C . ASN A 1 351 ? 26.964 0.193 -16.793 1.00 48.31 351 ASN A C 1
ATOM 2667 O O . ASN A 1 351 ? 25.896 -0.158 -17.288 1.00 48.31 351 ASN A O 1
ATOM 2671 N N . ASN A 1 352 ? 27.231 0.024 -15.493 1.00 59.47 352 ASN A N 1
ATOM 2672 C CA . ASN A 1 352 ? 26.359 -0.684 -14.548 1.00 59.47 352 ASN A CA 1
ATOM 2673 C C . ASN A 1 352 ? 25.406 0.233 -13.751 1.00 59.47 352 ASN A C 1
ATOM 2675 O O . ASN A 1 352 ? 24.744 -0.223 -12.820 1.00 59.47 352 ASN A O 1
ATOM 2679 N N . LEU A 1 353 ? 25.303 1.523 -14.099 1.00 66.81 353 LEU A N 1
ATOM 2680 C CA . LEU A 1 353 ? 24.563 2.520 -13.307 1.00 66.81 353 LEU A CA 1
ATOM 2681 C C . LEU A 1 353 ? 23.060 2.214 -13.149 1.00 66.81 353 LEU A C 1
ATOM 2683 O O . LEU A 1 353 ? 22.474 2.563 -12.123 1.00 66.81 353 LEU A O 1
ATOM 2687 N N . PHE A 1 354 ? 22.451 1.571 -14.147 1.00 76.88 354 PHE A N 1
ATOM 2688 C CA . PHE A 1 354 ? 21.011 1.283 -14.201 1.00 76.88 354 PHE A CA 1
ATOM 2689 C C . PHE A 1 354 ? 20.672 -0.208 -14.080 1.00 76.88 354 PHE A C 1
ATOM 2691 O O . PHE A 1 354 ? 19.521 -0.588 -14.260 1.00 76.88 354 PHE A O 1
ATOM 2698 N N . VAL A 1 355 ? 21.647 -1.060 -13.755 1.00 75.00 355 VAL A N 1
ATOM 2699 C CA . VAL A 1 355 ? 21.393 -2.492 -13.540 1.00 75.00 355 VAL A CA 1
ATOM 2700 C C . VAL A 1 355 ? 20.504 -2.668 -12.303 1.00 75.00 355 VAL A C 1
ATOM 2702 O O . VAL A 1 355 ? 20.776 -2.070 -11.258 1.00 75.00 355 VAL A O 1
ATOM 2705 N N . LEU A 1 356 ? 19.443 -3.480 -12.424 1.00 72.00 356 LEU A N 1
ATOM 2706 C CA . LEU A 1 356 ? 18.460 -3.691 -11.351 1.00 72.00 356 LEU A CA 1
ATOM 2707 C C . LEU A 1 356 ? 19.086 -4.277 -10.084 1.00 72.00 356 LEU A C 1
ATOM 2709 O O . LEU A 1 356 ? 18.733 -3.847 -8.989 1.00 72.00 356 LEU A O 1
ATOM 2713 N N . GLY A 1 357 ? 20.003 -5.239 -10.220 1.00 74.00 357 GLY A N 1
ATOM 2714 C CA . GLY A 1 357 ? 20.589 -5.947 -9.078 1.00 74.00 357 GLY A CA 1
ATOM 2715 C C . GLY A 1 357 ? 19.509 -6.452 -8.113 1.00 74.00 357 GLY A C 1
ATOM 2716 O O . GLY A 1 357 ? 18.508 -7.025 -8.539 1.00 74.00 357 GLY A O 1
ATOM 2717 N N . ASP A 1 358 ? 19.672 -6.159 -6.823 1.00 70.25 358 ASP A N 1
ATOM 2718 C CA . ASP A 1 358 ? 18.741 -6.578 -5.765 1.00 70.25 358 ASP A CA 1
ATOM 2719 C C . ASP A 1 358 ? 17.414 -5.785 -5.732 1.00 70.25 358 ASP A C 1
ATOM 2721 O O . ASP A 1 358 ? 16.503 -6.145 -4.986 1.00 70.25 358 ASP A O 1
ATOM 2725 N N . ARG A 1 359 ? 17.243 -4.729 -6.544 1.00 78.38 359 ARG A N 1
ATOM 2726 C CA . ARG A 1 359 ? 16.038 -3.868 -6.518 1.00 78.38 359 ARG A CA 1
ATOM 2727 C C . ARG A 1 359 ? 14.762 -4.596 -6.927 1.00 78.38 359 ARG A C 1
ATOM 2729 O O . ARG A 1 359 ? 13.694 -4.309 -6.392 1.00 78.38 359 ARG A O 1
ATOM 2736 N N . ALA A 1 360 ? 14.869 -5.554 -7.853 1.00 77.12 360 ALA A N 1
ATOM 2737 C CA . ALA A 1 360 ? 13.741 -6.401 -8.249 1.00 77.12 360 ALA A CA 1
ATOM 2738 C C . ALA A 1 360 ? 13.195 -7.185 -7.044 1.00 77.12 360 ALA A C 1
ATOM 2740 O O . ALA A 1 360 ? 11.985 -7.270 -6.829 1.00 77.12 360 ALA A O 1
ATOM 2741 N N . ARG A 1 361 ? 14.105 -7.693 -6.202 1.00 80.50 361 ARG A N 1
ATOM 2742 C CA . ARG A 1 361 ? 13.760 -8.426 -4.985 1.00 80.50 361 ARG A CA 1
ATOM 2743 C C . ARG A 1 361 ? 13.035 -7.536 -3.981 1.00 80.50 361 ARG A C 1
ATOM 2745 O O . ARG A 1 361 ? 12.091 -8.015 -3.364 1.00 80.50 361 ARG A O 1
ATOM 2752 N N . THR A 1 362 ? 13.418 -6.264 -3.837 1.00 81.19 362 THR A N 1
ATOM 2753 C CA . THR A 1 362 ? 12.747 -5.317 -2.924 1.00 81.19 362 THR A CA 1
ATOM 2754 C C . THR A 1 362 ? 11.238 -5.251 -3.171 1.00 81.19 362 THR A C 1
ATOM 2756 O O . THR A 1 362 ? 10.463 -5.171 -2.217 1.00 81.19 362 THR A O 1
ATOM 2759 N N . ILE A 1 363 ? 10.817 -5.313 -4.437 1.00 82.25 363 ILE A N 1
ATOM 2760 C CA . ILE A 1 363 ? 9.404 -5.256 -4.820 1.00 82.25 363 ILE A CA 1
ATOM 2761 C C . ILE A 1 363 ? 8.690 -6.555 -4.430 1.00 82.25 363 ILE A C 1
ATOM 2763 O O . ILE A 1 363 ? 7.661 -6.512 -3.760 1.00 82.25 363 ILE A O 1
ATOM 2767 N N . LEU A 1 364 ? 9.267 -7.709 -4.779 1.00 80.06 364 LEU A N 1
ATOM 2768 C CA . LEU A 1 364 ? 8.719 -9.026 -4.424 1.00 80.06 364 LEU A CA 1
ATOM 2769 C C . LEU A 1 364 ? 8.643 -9.230 -2.899 1.00 80.06 364 LEU A C 1
ATOM 2771 O O . LEU A 1 364 ? 7.717 -9.851 -2.382 1.00 80.06 364 LEU A O 1
ATOM 2775 N N . ALA A 1 365 ? 9.595 -8.652 -2.169 1.00 83.06 365 ALA A N 1
ATOM 2776 C CA . ALA A 1 365 ? 9.673 -8.664 -0.714 1.00 83.06 365 ALA A CA 1
ATOM 2777 C C . ALA A 1 365 ? 8.726 -7.663 -0.022 1.00 83.06 365 ALA A C 1
ATOM 2779 O O . ALA A 1 365 ? 8.630 -7.664 1.208 1.00 83.06 365 A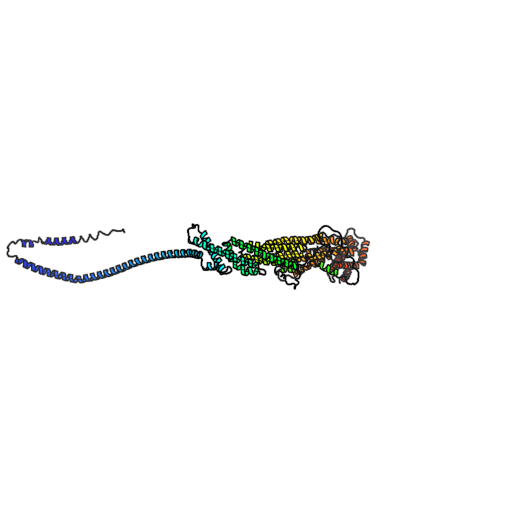LA A O 1
ATOM 2780 N N . ALA A 1 366 ? 8.051 -6.771 -0.757 1.00 83.88 366 ALA A N 1
ATOM 2781 C CA . ALA A 1 366 ? 7.269 -5.685 -0.161 1.00 83.88 366 ALA A CA 1
ATOM 2782 C C . ALA A 1 366 ? 6.067 -6.188 0.658 1.00 83.88 366 ALA A C 1
ATOM 2784 O O . ALA A 1 366 ? 5.760 -5.638 1.718 1.00 83.88 366 ALA A O 1
ATOM 2785 N N . GLU A 1 367 ? 5.396 -7.247 0.203 1.00 83.25 367 GLU A N 1
ATOM 2786 C CA . GLU A 1 367 ? 4.207 -7.780 0.881 1.00 83.25 367 GLU A CA 1
ATOM 2787 C C . GLU A 1 367 ? 4.557 -8.798 1.978 1.00 83.25 367 GLU A C 1
ATOM 2789 O O . GLU A 1 367 ? 3.906 -8.823 3.030 1.00 83.25 367 GLU A O 1
ATOM 2794 N N . SER A 1 368 ? 5.603 -9.599 1.754 1.00 82.19 368 SER A N 1
ATOM 2795 C CA . SER A 1 368 ? 5.921 -10.804 2.526 1.00 82.19 368 SER A CA 1
ATOM 2796 C C . SER A 1 368 ? 7.024 -10.618 3.573 1.00 82.19 368 SER A C 1
ATOM 2798 O O . SER A 1 368 ? 6.899 -11.149 4.678 1.00 82.19 368 SER A O 1
ATOM 2800 N N . GLU A 1 369 ? 8.095 -9.874 3.274 1.00 86.44 369 GLU A N 1
ATOM 2801 C CA . GLU A 1 369 ? 9.254 -9.791 4.169 1.00 86.44 369 GLU A CA 1
ATOM 2802 C C . GLU A 1 369 ? 9.047 -8.749 5.290 1.00 86.44 369 GLU A C 1
ATOM 2804 O O . GLU A 1 369 ? 8.589 -7.626 5.035 1.00 86.44 369 GLU A O 1
ATOM 2809 N N . PRO A 1 370 ? 9.445 -9.058 6.540 1.00 87.62 370 PRO A N 1
ATOM 2810 C CA . PRO A 1 370 ? 9.337 -8.121 7.655 1.00 87.62 370 PRO A CA 1
ATOM 2811 C C . PRO A 1 370 ? 10.276 -6.904 7.501 1.00 87.62 370 PRO A C 1
ATOM 2813 O O . PRO A 1 370 ? 11.168 -6.882 6.638 1.00 87.62 370 PRO A O 1
ATOM 2816 N N . PRO A 1 371 ? 10.104 -5.864 8.339 1.00 88.19 371 PRO A N 1
ATOM 2817 C CA . PRO A 1 371 ? 11.069 -4.774 8.445 1.00 88.19 371 PRO A CA 1
ATOM 2818 C C . PRO A 1 371 ? 12.459 -5.282 8.853 1.00 88.19 371 PRO A C 1
ATOM 2820 O O . PRO A 1 371 ? 12.595 -6.254 9.597 1.00 88.19 371 PRO A O 1
ATOM 2823 N N . PHE A 1 372 ? 13.505 -4.583 8.419 1.00 86.56 372 PHE A N 1
ATOM 2824 C CA . PHE A 1 372 ? 14.874 -4.838 8.844 1.00 86.56 372 PHE A CA 1
ATOM 2825 C C . PHE A 1 372 ? 15.035 -4.647 10.348 1.00 86.56 372 PHE A C 1
ATOM 2827 O O . PHE A 1 372 ? 14.560 -3.664 10.923 1.00 86.56 372 PHE A O 1
ATOM 2834 N N . VAL A 1 373 ? 15.787 -5.552 10.968 1.00 81.69 373 VAL A N 1
ATOM 2835 C CA . VAL A 1 373 ? 16.183 -5.454 12.372 1.00 81.69 373 VAL A CA 1
ATOM 2836 C C . VAL A 1 373 ? 17.548 -4.772 12.446 1.00 81.69 373 VAL A C 1
ATOM 2838 O O . VAL A 1 373 ? 18.589 -5.386 12.206 1.00 81.69 373 VAL A O 1
ATOM 2841 N N . VAL A 1 374 ? 17.553 -3.481 12.782 1.00 74.50 374 VAL A N 1
ATOM 2842 C CA . VAL A 1 374 ? 18.795 -2.725 12.994 1.00 74.50 374 VAL A CA 1
ATOM 2843 C C . VAL A 1 374 ? 19.186 -2.835 14.464 1.00 74.50 374 VAL A C 1
ATOM 2845 O O . VAL A 1 374 ? 18.546 -2.246 15.336 1.00 74.50 374 VAL A O 1
ATOM 2848 N N . HIS A 1 375 ? 20.218 -3.623 14.766 1.00 64.12 375 HIS A N 1
ATOM 2849 C CA . HIS A 1 375 ? 20.666 -3.809 16.142 1.00 64.12 375 HIS A CA 1
ATOM 2850 C C . HIS A 1 375 ? 21.761 -2.795 16.488 1.00 64.12 375 HIS A C 1
ATOM 2852 O O . HIS A 1 375 ? 22.889 -2.895 16.017 1.00 64.12 375 HIS A O 1
ATOM 2858 N N . ARG A 1 376 ? 21.444 -1.831 17.364 1.00 53.84 376 ARG A N 1
ATOM 2859 C CA . ARG A 1 376 ? 22.393 -0.800 17.835 1.00 53.84 376 ARG A CA 1
ATOM 2860 C C . ARG A 1 376 ? 23.622 -1.349 18.584 1.00 53.84 376 ARG A C 1
ATOM 2862 O O . ARG A 1 376 ? 24.533 -0.577 18.840 1.00 53.84 376 ARG A O 1
ATOM 2869 N N . GLN A 1 377 ? 23.638 -2.629 18.979 1.00 42.38 377 GLN A N 1
ATOM 2870 C CA . GLN A 1 377 ? 24.700 -3.241 19.800 1.00 42.38 377 GLN A CA 1
ATOM 2871 C C . GLN A 1 377 ? 25.516 -4.333 19.080 1.00 42.38 377 GLN A C 1
ATOM 2873 O O . GLN A 1 377 ? 26.399 -4.930 19.693 1.00 42.38 377 GLN A O 1
ATOM 2878 N N . SER A 1 378 ? 25.265 -4.618 17.796 1.00 46.94 378 SER A N 1
ATOM 2879 C CA . SER A 1 378 ? 26.060 -5.602 17.047 1.00 46.94 378 SER A CA 1
ATOM 2880 C C . SER A 1 378 ? 27.130 -4.912 16.210 1.00 46.94 378 SER A C 1
ATOM 2882 O O . SER A 1 378 ? 27.104 -4.995 14.986 1.00 46.94 378 SER A O 1
ATOM 2884 N N . ASP A 1 379 ? 28.133 -4.329 16.865 1.00 44.16 379 ASP A N 1
ATOM 2885 C CA . ASP A 1 379 ? 29.387 -3.905 16.211 1.00 44.16 379 ASP A CA 1
ATOM 2886 C C . ASP A 1 379 ? 30.117 -5.076 15.508 1.00 44.16 379 ASP A C 1
ATOM 2888 O O . ASP A 1 379 ? 31.076 -4.877 14.770 1.00 44.16 379 ASP A O 1
ATOM 2892 N N . LYS A 1 380 ? 29.669 -6.323 15.726 1.00 42.59 380 LYS A N 1
ATOM 2893 C CA . LYS A 1 380 ? 30.280 -7.553 15.195 1.00 42.59 380 LYS A CA 1
ATOM 2894 C C . LYS A 1 380 ? 29.698 -8.049 13.869 1.00 42.59 380 LYS A C 1
ATOM 2896 O O . LYS A 1 380 ? 30.318 -8.901 13.242 1.00 42.59 380 LYS A O 1
ATOM 2901 N N . VAL A 1 381 ? 28.539 -7.552 13.437 1.00 45.28 381 VAL A N 1
ATOM 2902 C CA . VAL A 1 381 ? 27.972 -7.885 12.122 1.00 45.28 381 VAL A CA 1
ATOM 2903 C C . VAL A 1 381 ? 27.896 -6.584 11.350 1.00 45.28 381 VAL A C 1
ATOM 2905 O O . VAL A 1 381 ? 26.991 -5.787 11.580 1.00 45.28 381 VAL A O 1
ATOM 2908 N N . ALA A 1 382 ? 28.864 -6.351 10.463 1.00 49.69 382 ALA A N 1
ATOM 2909 C CA . ALA A 1 382 ? 28.778 -5.262 9.502 1.00 49.69 382 ALA A CA 1
ATOM 2910 C C . ALA A 1 382 ? 27.509 -5.486 8.667 1.00 49.69 382 ALA A C 1
ATOM 2912 O O . ALA A 1 382 ? 27.489 -6.324 7.766 1.00 49.69 382 ALA A O 1
ATOM 2913 N N . GLN A 1 383 ? 26.419 -4.805 9.026 1.00 62.50 383 GLN A N 1
ATOM 2914 C CA . GLN A 1 383 ? 25.193 -4.856 8.245 1.00 62.50 383 GLN A CA 1
ATOM 2915 C C . GLN A 1 383 ? 25.520 -4.259 6.880 1.00 62.50 383 GLN A C 1
ATOM 2917 O O . GLN A 1 383 ? 26.038 -3.145 6.783 1.00 62.50 383 GLN A O 1
ATOM 2922 N N . GLN A 1 384 ? 25.279 -5.036 5.826 1.00 69.44 384 GLN A N 1
ATOM 2923 C CA . GLN A 1 384 ? 25.536 -4.591 4.467 1.00 69.44 384 GLN A CA 1
ATOM 2924 C C . GLN A 1 384 ? 24.730 -3.319 4.210 1.00 69.44 384 GLN A C 1
ATOM 2926 O O . GLN A 1 384 ? 23.524 -3.291 4.467 1.00 69.44 384 GLN A O 1
ATOM 2931 N N . ALA A 1 385 ? 25.397 -2.276 3.711 1.00 77.25 385 ALA A N 1
ATOM 2932 C CA . ALA A 1 385 ? 24.727 -1.034 3.360 1.00 77.25 385 ALA A CA 1
ATOM 2933 C C . ALA A 1 385 ? 23.613 -1.324 2.342 1.00 77.25 385 ALA A C 1
ATOM 2935 O O . ALA A 1 385 ? 23.839 -2.020 1.349 1.00 77.25 385 ALA A O 1
ATOM 2936 N N . GLN A 1 386 ? 22.421 -0.796 2.599 1.00 82.69 386 GLN A N 1
ATOM 2937 C CA . GLN A 1 386 ? 21.203 -1.041 1.835 1.00 82.69 386 GLN A CA 1
ATOM 2938 C C . GLN A 1 386 ? 20.911 0.109 0.874 1.00 82.69 386 GLN A C 1
ATOM 2940 O O . GLN A 1 386 ? 21.301 1.261 1.097 1.00 82.69 386 GLN A O 1
ATOM 2945 N N . GLU A 1 387 ? 20.235 -0.219 -0.224 1.00 82.94 387 GLU A N 1
ATOM 2946 C CA . GLU A 1 387 ? 19.765 0.778 -1.182 1.00 82.94 387 GLU A CA 1
ATOM 2947 C C . GLU A 1 387 ? 18.555 1.544 -0.637 1.00 82.94 387 GLU A C 1
ATOM 2949 O O . GLU A 1 387 ? 17.876 1.099 0.293 1.00 82.94 387 GLU A O 1
ATOM 2954 N N . PHE A 1 388 ? 18.302 2.723 -1.207 1.00 84.81 388 PHE A N 1
ATOM 2955 C CA . PHE A 1 388 ? 17.215 3.599 -0.774 1.00 84.81 388 PHE A CA 1
ATOM 2956 C C . PHE A 1 388 ? 15.856 2.884 -0.793 1.00 84.81 388 PHE A C 1
ATOM 2958 O O . PHE A 1 388 ? 15.101 2.985 0.172 1.00 84.81 388 PHE A O 1
ATOM 2965 N N . ASP A 1 389 ? 15.553 2.149 -1.856 1.00 87.69 389 ASP A N 1
ATOM 2966 C CA . ASP A 1 389 ? 14.288 1.441 -2.033 1.00 87.69 389 ASP A CA 1
ATOM 2967 C C . ASP A 1 389 ? 14.052 0.387 -0.941 1.00 87.69 389 ASP A C 1
ATOM 2969 O O . ASP A 1 389 ? 12.965 0.322 -0.363 1.00 87.69 389 ASP A O 1
ATOM 2973 N N . ALA A 1 390 ? 15.086 -0.375 -0.581 1.00 88.19 390 ALA A N 1
ATOM 2974 C CA . ALA A 1 390 ? 15.024 -1.358 0.495 1.00 88.19 390 ALA A CA 1
ATOM 2975 C C . ALA A 1 390 ? 14.765 -0.699 1.861 1.00 88.19 390 ALA A C 1
ATOM 2977 O O . ALA A 1 390 ? 13.994 -1.212 2.679 1.00 88.19 390 ALA A O 1
ATOM 2978 N N . ILE A 1 391 ? 15.370 0.468 2.097 1.00 89.62 391 ILE A N 1
ATOM 2979 C CA . ILE A 1 391 ? 15.167 1.267 3.311 1.00 89.62 391 ILE A CA 1
ATOM 2980 C C . ILE A 1 391 ? 13.755 1.845 3.358 1.00 89.62 391 ILE A C 1
ATOM 2982 O O . ILE A 1 391 ? 13.103 1.765 4.399 1.00 89.62 391 ILE A O 1
ATOM 2986 N N . PHE A 1 392 ? 13.269 2.384 2.239 1.00 92.00 392 PHE A N 1
ATOM 2987 C CA . PHE A 1 392 ? 11.909 2.895 2.111 1.00 92.00 392 PHE A CA 1
ATOM 2988 C C . PHE A 1 392 ? 10.882 1.793 2.392 1.00 92.00 392 PHE A C 1
ATOM 2990 O O . PHE A 1 392 ? 10.007 1.991 3.235 1.00 92.00 392 PHE A O 1
ATOM 2997 N N . ARG A 1 393 ? 11.047 0.611 1.780 1.00 92.31 393 ARG A N 1
ATOM 2998 C CA . ARG A 1 393 ? 10.222 -0.582 2.030 1.00 92.31 393 ARG A CA 1
ATOM 2999 C C . ARG A 1 393 ? 10.217 -0.964 3.502 1.00 92.31 393 ARG A C 1
ATOM 3001 O O . ARG A 1 393 ? 9.157 -1.103 4.098 1.00 92.31 393 ARG A O 1
ATOM 3008 N N . SER A 1 394 ? 11.391 -1.098 4.111 1.00 91.94 394 SER A N 1
ATOM 3009 C CA . SER A 1 394 ? 11.508 -1.484 5.519 1.00 91.94 394 SER A CA 1
ATOM 3010 C C . SER A 1 394 ? 10.852 -0.473 6.462 1.00 91.94 394 SER A C 1
ATOM 3012 O O . SER A 1 394 ? 10.122 -0.850 7.380 1.00 91.94 394 SER A O 1
ATOM 3014 N N . ALA A 1 395 ? 11.098 0.817 6.231 1.00 92.94 395 ALA A N 1
ATOM 3015 C CA . ALA A 1 395 ? 10.515 1.899 7.010 1.00 92.94 395 ALA A CA 1
ATOM 3016 C C . ALA A 1 395 ? 8.987 1.922 6.875 1.00 92.94 395 ALA A C 1
ATOM 3018 O O . ALA A 1 395 ? 8.283 2.027 7.880 1.00 92.94 395 ALA A O 1
ATOM 3019 N N . HIS A 1 396 ? 8.475 1.818 5.644 1.00 93.88 396 HIS A N 1
ATOM 3020 C CA . HIS A 1 396 ? 7.038 1.850 5.391 1.00 93.88 396 HIS A CA 1
ATOM 3021 C C . HIS A 1 396 ? 6.359 0.599 5.960 1.00 93.88 396 HIS A C 1
ATOM 3023 O O . HIS A 1 396 ? 5.314 0.708 6.600 1.00 93.88 396 HIS A O 1
ATOM 3029 N N . ARG A 1 397 ? 6.996 -0.573 5.838 1.00 93.44 397 ARG A N 1
ATOM 3030 C CA . ARG A 1 397 ? 6.489 -1.817 6.418 1.00 93.44 397 ARG A CA 1
ATOM 3031 C C . ARG A 1 397 ? 6.317 -1.716 7.934 1.00 93.44 397 ARG A C 1
ATOM 3033 O O . ARG A 1 397 ? 5.267 -2.090 8.449 1.00 93.44 397 ARG A O 1
ATOM 3040 N N . LEU A 1 398 ? 7.303 -1.160 8.646 1.00 92.94 398 LEU A N 1
ATOM 3041 C CA . LEU A 1 398 ? 7.179 -0.944 10.091 1.00 92.94 398 LEU A CA 1
ATOM 3042 C C . LEU A 1 398 ? 6.016 0.002 10.417 1.00 92.94 398 LEU A C 1
ATOM 3044 O O . LEU A 1 398 ? 5.270 -0.251 11.364 1.00 92.94 398 LEU A O 1
ATOM 3048 N N . LEU A 1 399 ? 5.862 1.082 9.645 1.00 94.19 399 LEU A N 1
ATOM 3049 C CA . LEU A 1 399 ? 4.796 2.060 9.847 1.00 94.19 399 LEU A CA 1
ATOM 3050 C C . LEU A 1 399 ? 3.412 1.410 9.707 1.00 94.19 399 LEU A C 1
ATOM 3052 O O . LEU A 1 399 ? 2.594 1.560 10.612 1.00 94.19 399 LEU A O 1
ATOM 3056 N N . ILE A 1 400 ? 3.163 0.653 8.630 1.00 94.19 400 ILE A N 1
ATOM 3057 C CA . ILE A 1 400 ? 1.860 -0.000 8.413 1.00 94.19 400 ILE A CA 1
ATOM 3058 C C . ILE A 1 400 ? 1.587 -1.108 9.435 1.00 94.19 400 ILE A C 1
ATOM 3060 O O . ILE A 1 400 ? 0.445 -1.267 9.865 1.00 94.19 400 ILE A O 1
ATOM 3064 N N . ASP A 1 401 ? 2.610 -1.854 9.864 1.00 92.50 401 ASP A N 1
ATOM 3065 C CA . ASP A 1 401 ? 2.467 -2.899 10.885 1.00 92.50 401 ASP A CA 1
ATOM 3066 C C . ASP A 1 401 ? 2.130 -2.283 12.249 1.00 92.50 401 ASP A C 1
ATOM 3068 O O . ASP A 1 401 ? 1.207 -2.738 12.926 1.00 92.50 401 ASP A O 1
ATOM 3072 N N . THR A 1 402 ? 2.796 -1.179 12.603 1.00 92.31 402 THR A N 1
ATOM 3073 C CA . THR A 1 402 ? 2.493 -0.414 13.822 1.00 92.31 402 THR A CA 1
ATOM 3074 C C . THR A 1 402 ? 1.086 0.184 13.755 1.00 92.31 402 THR A C 1
ATOM 3076 O O . THR A 1 402 ? 0.322 0.050 14.704 1.00 92.31 402 THR A O 1
ATOM 3079 N N . ALA A 1 403 ? 0.701 0.782 12.624 1.00 93.12 403 ALA A N 1
ATOM 3080 C CA . ALA A 1 403 ? -0.635 1.343 12.426 1.00 93.12 403 ALA A CA 1
ATOM 3081 C C . ALA A 1 403 ? -1.743 0.288 12.532 1.00 93.12 403 ALA A C 1
ATOM 3083 O O . ALA A 1 403 ? -2.774 0.533 13.150 1.00 93.12 403 ALA A O 1
ATOM 3084 N N . THR A 1 404 ? -1.524 -0.889 11.938 1.00 92.12 404 THR A N 1
ATOM 3085 C CA . THR A 1 404 ? -2.482 -2.005 11.981 1.00 92.12 404 THR A CA 1
ATOM 3086 C C . THR A 1 404 ? -2.735 -2.431 13.423 1.00 92.12 404 THR A C 1
ATOM 3088 O O . THR A 1 404 ? -3.884 -2.587 13.828 1.00 92.12 404 THR A O 1
ATOM 3091 N N . PHE A 1 405 ? -1.662 -2.584 14.202 1.00 90.94 405 PHE A N 1
ATOM 3092 C CA . PHE A 1 405 ? -1.760 -2.970 15.603 1.00 90.94 405 PHE A CA 1
ATOM 3093 C C . PHE A 1 405 ? -2.493 -1.912 16.441 1.00 90.94 405 PHE A C 1
ATOM 3095 O O . PHE A 1 405 ? -3.457 -2.235 17.133 1.00 90.94 405 PHE A O 1
ATOM 3102 N N . GLU A 1 406 ? -2.094 -0.642 16.333 1.00 91.38 406 GLU A N 1
ATOM 3103 C CA . GLU A 1 406 ? -2.699 0.439 17.123 1.00 91.38 406 GLU A CA 1
ATOM 3104 C C . GLU A 1 406 ? -4.164 0.680 16.766 1.00 91.38 406 GLU A C 1
ATOM 3106 O O . GLU A 1 406 ? -4.974 0.966 17.646 1.00 91.38 406 GLU A O 1
ATOM 3111 N N . PHE A 1 407 ? -4.539 0.542 15.495 1.00 91.44 407 PHE A N 1
ATOM 3112 C CA . PHE A 1 407 ? -5.938 0.664 15.105 1.00 91.44 407 PHE A CA 1
ATOM 3113 C C . PHE A 1 407 ? -6.780 -0.483 15.654 1.00 91.44 407 PHE A C 1
ATOM 3115 O O . PHE A 1 407 ? -7.850 -0.228 16.200 1.00 91.44 407 PHE A O 1
ATOM 3122 N N . ALA A 1 408 ? -6.298 -1.726 15.555 1.00 89.62 408 ALA A N 1
ATOM 3123 C CA . ALA A 1 408 ? -6.995 -2.879 16.119 1.00 89.62 408 ALA A CA 1
ATOM 3124 C C . ALA A 1 408 ? -7.171 -2.731 17.640 1.00 89.62 408 ALA A C 1
ATOM 3126 O O . ALA A 1 408 ? -8.254 -2.980 18.169 1.00 89.62 408 ALA A O 1
ATOM 3127 N N . PHE A 1 409 ? -6.139 -2.248 18.339 1.00 90.62 409 PHE A N 1
ATOM 3128 C CA . PHE A 1 409 ? -6.240 -1.932 19.761 1.00 90.62 409 PHE A CA 1
ATOM 3129 C C . PHE A 1 409 ? -7.259 -0.817 20.031 1.00 90.62 409 PHE A C 1
ATOM 3131 O O . PHE A 1 409 ? -8.098 -0.959 20.922 1.00 90.62 409 PHE A O 1
ATOM 3138 N N . CYS A 1 410 ? -7.224 0.278 19.264 1.00 90.12 410 CYS A N 1
ATOM 3139 C CA . CYS A 1 410 ? -8.155 1.390 19.449 1.00 90.12 410 CYS A CA 1
ATOM 3140 C C . CYS A 1 410 ? -9.609 0.980 19.196 1.00 90.12 410 CYS A C 1
ATOM 3142 O O . CYS A 1 410 ? -10.500 1.428 19.920 1.00 90.12 410 CYS A O 1
ATOM 3144 N N . ASP A 1 411 ? -9.851 0.106 18.221 1.00 88.06 411 ASP A N 1
ATOM 3145 C CA . ASP A 1 411 ? -11.181 -0.422 17.929 1.00 88.06 411 ASP A CA 1
ATOM 3146 C C . ASP A 1 411 ? -11.747 -1.202 19.126 1.00 88.06 411 ASP A C 1
ATOM 3148 O O . ASP A 1 411 ? -12.864 -0.934 19.571 1.00 88.06 411 ASP A O 1
ATOM 3152 N N . VAL A 1 412 ? -10.935 -2.073 19.735 1.00 88.94 412 VAL A N 1
ATOM 3153 C CA . VAL A 1 412 ? -11.335 -2.882 20.898 1.00 88.94 412 VAL A CA 1
ATOM 3154 C C . VAL A 1 412 ? -11.450 -2.044 22.178 1.00 88.94 412 VAL A C 1
ATOM 3156 O O . VAL A 1 412 ? -12.469 -2.099 22.868 1.00 88.94 412 VAL A O 1
ATOM 3159 N N . PHE A 1 413 ? -10.422 -1.263 22.519 1.00 90.12 413 PHE A N 1
ATOM 3160 C CA . PHE A 1 413 ? -10.338 -0.567 23.808 1.00 90.12 413 PHE A CA 1
ATOM 3161 C C . PHE A 1 413 ? -11.209 0.696 23.861 1.00 90.12 413 PHE A C 1
ATOM 3163 O O . PHE A 1 413 ? -11.853 0.959 24.879 1.00 90.12 413 PHE A O 1
ATOM 3170 N N . TRP A 1 414 ? -11.295 1.448 22.757 1.00 89.81 414 TRP A N 1
ATOM 3171 C CA . TRP A 1 414 ? -12.106 2.669 22.661 1.00 89.81 414 TRP A CA 1
ATOM 3172 C C . TRP A 1 414 ? -13.456 2.450 21.960 1.00 89.81 414 TRP A C 1
ATOM 3174 O O . TRP A 1 414 ? -14.206 3.411 21.797 1.00 89.81 414 TRP A O 1
ATOM 3184 N N . LYS A 1 415 ? -13.829 1.212 21.603 1.00 84.25 415 LYS A N 1
ATOM 3185 C CA . LYS A 1 415 ? -15.083 0.870 20.895 1.00 84.25 415 LYS A CA 1
ATOM 3186 C C . LYS A 1 415 ? -15.262 1.620 19.563 1.00 84.25 415 LYS A C 1
ATOM 3188 O O . LYS A 1 415 ? -16.333 2.169 19.301 1.00 84.25 415 LYS A O 1
ATOM 3193 N N . GLY A 1 416 ? -14.213 1.670 18.745 1.00 73.38 416 GLY A N 1
ATOM 3194 C CA . GLY A 1 416 ? -14.279 2.214 17.381 1.00 73.38 416 GLY A CA 1
ATOM 3195 C C . GLY A 1 416 ? -14.227 3.744 17.253 1.00 73.38 416 GLY A C 1
ATOM 3196 O O . GLY A 1 416 ? -14.554 4.278 16.191 1.00 73.38 416 GLY A O 1
ATOM 3197 N N . GLU A 1 417 ? -13.812 4.480 18.294 1.00 80.62 417 GLU A N 1
ATOM 3198 C CA . GLU A 1 417 ? -13.555 5.928 18.190 1.00 80.62 417 GLU A CA 1
ATOM 3199 C C . GLU A 1 417 ? -12.322 6.211 17.308 1.00 80.62 417 GLU A C 1
ATOM 3201 O O . GLU A 1 417 ? -11.190 6.260 17.789 1.00 80.62 417 GLU A O 1
ATOM 3206 N N . ARG A 1 418 ? -12.547 6.432 16.004 1.00 78.94 418 ARG A N 1
ATOM 3207 C CA . ARG A 1 418 ? -11.484 6.671 15.003 1.00 78.94 418 ARG A CA 1
ATOM 3208 C C . ARG A 1 418 ? -10.564 7.847 15.341 1.00 78.94 418 ARG A C 1
ATOM 3210 O O . ARG A 1 418 ? -9.359 7.749 15.147 1.00 78.94 418 ARG A O 1
ATOM 3217 N N . GLU A 1 419 ? -11.113 8.904 15.938 1.00 86.12 419 GLU A N 1
ATOM 3218 C CA . GLU A 1 419 ? -10.362 10.105 16.338 1.00 86.12 419 GLU A CA 1
ATOM 3219 C C . GLU A 1 419 ? -9.183 9.796 17.277 1.00 86.12 419 GLU A C 1
ATOM 3221 O O . GLU A 1 419 ? -8.183 10.521 17.293 1.00 86.12 419 GLU A O 1
ATOM 3226 N N . MET A 1 420 ? -9.285 8.719 18.069 1.00 89.88 420 MET A N 1
ATOM 3227 C CA . MET A 1 420 ? -8.201 8.307 18.960 1.00 89.88 420 MET A CA 1
ATOM 3228 C C . MET A 1 420 ? -6.993 7.799 18.204 1.00 89.88 420 MET A C 1
ATOM 3230 O O . MET A 1 420 ? -5.871 8.196 18.521 1.00 89.88 420 MET A O 1
ATOM 3234 N N . PHE A 1 421 ? -7.227 6.963 17.196 1.00 92.12 421 PHE A N 1
ATOM 3235 C CA . PHE A 1 421 ? -6.162 6.490 16.331 1.00 92.12 421 PHE A CA 1
ATOM 3236 C C . PHE A 1 421 ? -5.488 7.672 15.629 1.00 92.12 421 PHE A C 1
ATOM 3238 O O . PHE A 1 421 ? -4.267 7.796 15.695 1.00 92.12 421 PHE A O 1
ATOM 3245 N N . ASP A 1 422 ? -6.272 8.586 15.049 1.00 91.56 422 ASP A N 1
ATOM 3246 C CA . ASP A 1 422 ? -5.738 9.737 14.312 1.00 91.56 422 ASP A CA 1
ATOM 3247 C C . ASP A 1 422 ? -4.855 10.626 15.203 1.00 91.56 422 ASP A C 1
ATOM 3249 O O . ASP A 1 422 ? -3.756 11.024 14.810 1.00 91.56 422 ASP A O 1
ATOM 3253 N N . THR A 1 423 ? -5.286 10.878 16.444 1.00 92.69 423 THR A N 1
ATOM 3254 C CA . THR A 1 423 ? -4.533 11.699 17.407 1.00 92.69 423 THR A CA 1
ATOM 3255 C C . THR A 1 423 ? -3.238 11.014 17.856 1.00 92.69 423 THR A C 1
ATOM 3257 O O . THR A 1 423 ? -2.183 11.649 17.919 1.00 92.69 423 THR A O 1
ATOM 3260 N N . VAL A 1 424 ? -3.296 9.714 18.160 1.00 92.69 424 VAL A N 1
ATOM 3261 C CA . VAL A 1 424 ? -2.135 8.926 18.606 1.00 92.69 424 VAL A CA 1
ATOM 3262 C C . VAL A 1 424 ? -1.120 8.749 17.473 1.00 92.69 424 VAL A C 1
ATOM 3264 O O . VAL A 1 424 ? 0.089 8.866 17.691 1.00 92.69 424 VAL A O 1
ATOM 3267 N N . PHE A 1 425 ? -1.597 8.496 16.254 1.00 94.19 425 PHE A N 1
ATOM 3268 C CA . PHE A 1 425 ? -0.758 8.135 15.113 1.00 94.19 425 PHE A CA 1
ATOM 3269 C C . PHE A 1 425 ? -0.234 9.343 14.316 1.00 94.19 425 PHE A C 1
ATOM 3271 O O . PHE A 1 425 ? 0.718 9.204 13.543 1.00 94.19 425 PHE A O 1
ATOM 3278 N N . ALA A 1 426 ? -0.750 10.554 14.561 1.00 93.81 426 ALA A N 1
ATOM 3279 C CA . ALA A 1 426 ? -0.259 11.786 13.936 1.00 93.81 426 ALA A CA 1
ATOM 3280 C C . ALA A 1 426 ? 1.256 12.003 14.128 1.00 93.81 426 ALA A C 1
ATOM 3282 O O . ALA A 1 426 ? 1.968 12.355 13.186 1.00 93.81 426 ALA A O 1
ATOM 3283 N N . GLY A 1 427 ? 1.778 11.761 15.336 1.00 94.00 427 GLY A N 1
ATOM 3284 C CA . GLY A 1 427 ? 3.204 11.919 15.649 1.00 94.00 427 GLY A CA 1
ATOM 3285 C C . GLY A 1 427 ? 4.128 11.012 14.815 1.00 94.00 427 GLY A C 1
ATOM 3286 O O . GLY A 1 427 ? 5.070 11.525 14.199 1.00 94.00 427 GLY A O 1
ATOM 3287 N N . PRO A 1 428 ? 3.879 9.689 14.778 1.00 94.88 428 PRO A N 1
ATOM 3288 C CA . PRO A 1 428 ? 4.544 8.749 13.872 1.00 94.88 428 PRO A CA 1
ATOM 3289 C C . PRO A 1 428 ? 4.505 9.150 12.394 1.00 94.88 428 PRO A C 1
ATOM 3291 O O . PRO A 1 428 ? 5.545 9.107 11.733 1.00 94.88 428 PRO A O 1
ATOM 3294 N N . LEU A 1 429 ? 3.343 9.581 11.885 1.00 94.75 429 LEU A N 1
ATOM 3295 C CA . LEU A 1 429 ? 3.192 9.995 10.485 1.00 94.75 429 LEU A CA 1
ATOM 3296 C C . LEU A 1 429 ? 4.070 11.201 10.143 1.00 94.75 429 LEU A C 1
ATOM 3298 O O . LEU A 1 429 ? 4.720 11.205 9.099 1.00 94.75 429 LEU A O 1
ATOM 3302 N N . VAL A 1 430 ? 4.148 12.196 11.032 1.00 94.50 430 VAL A N 1
ATOM 3303 C CA . VAL A 1 430 ? 5.039 13.355 10.852 1.00 94.50 430 VAL A CA 1
ATOM 3304 C C . VAL A 1 430 ? 6.503 12.914 10.804 1.00 94.50 430 VAL A C 1
ATOM 3306 O O . VAL A 1 430 ? 7.217 13.281 9.874 1.00 94.50 430 VAL A O 1
ATOM 3309 N N . ALA A 1 431 ? 6.943 12.073 11.746 1.00 94.75 431 ALA A N 1
ATOM 3310 C CA . ALA A 1 431 ? 8.327 11.590 11.779 1.00 94.75 431 ALA A CA 1
ATOM 3311 C C . ALA A 1 431 ? 8.707 10.810 10.508 1.00 94.75 431 ALA A C 1
ATOM 3313 O O . ALA A 1 431 ? 9.818 10.952 9.991 1.00 94.75 431 ALA A O 1
ATOM 3314 N N . TYR A 1 432 ? 7.780 10.004 9.990 1.00 94.75 432 TYR A N 1
ATOM 3315 C CA . TYR A 1 432 ? 7.988 9.278 8.747 1.00 94.75 432 TYR A CA 1
ATOM 3316 C C . TYR A 1 432 ? 7.980 10.206 7.521 1.00 94.75 432 TYR A C 1
ATOM 3318 O O . TYR A 1 432 ? 8.835 10.067 6.649 1.00 94.75 432 TYR A O 1
ATOM 3326 N N . ASN A 1 433 ? 7.080 11.190 7.456 1.00 93.62 433 ASN A N 1
ATOM 3327 C CA . ASN A 1 433 ? 7.060 12.172 6.367 1.00 93.62 433 ASN A CA 1
ATOM 3328 C C . ASN A 1 433 ? 8.346 12.998 6.306 1.00 93.62 433 ASN A C 1
ATOM 3330 O O . ASN A 1 433 ? 8.899 13.182 5.221 1.00 93.62 433 ASN A O 1
ATOM 3334 N N . ASP A 1 434 ? 8.871 13.422 7.456 1.00 93.62 434 ASP A N 1
ATOM 3335 C CA . ASP A 1 434 ? 10.160 14.113 7.536 1.00 93.62 434 ASP A CA 1
ATOM 3336 C C . ASP A 1 434 ? 11.301 13.226 7.023 1.00 93.62 434 ASP A C 1
ATOM 3338 O O . ASP A 1 434 ? 12.187 13.688 6.299 1.00 93.62 434 ASP A O 1
ATOM 3342 N N . PHE A 1 435 ? 11.274 11.935 7.361 1.00 92.94 435 PHE A N 1
ATOM 3343 C CA . PHE A 1 435 ? 12.234 10.954 6.862 1.00 92.94 435 PHE A CA 1
ATOM 3344 C C . PHE A 1 435 ? 12.146 10.780 5.342 1.00 92.94 435 PHE A C 1
ATOM 3346 O O . PHE A 1 435 ? 13.172 10.869 4.663 1.00 92.94 435 PHE A O 1
ATOM 3353 N N . VAL A 1 436 ? 10.942 10.601 4.791 1.00 91.75 436 VAL A N 1
ATOM 3354 C CA . VAL A 1 436 ? 10.729 10.490 3.341 1.00 91.75 436 VAL A CA 1
ATOM 3355 C C . VAL A 1 436 ? 11.178 11.763 2.632 1.00 91.75 436 VAL A C 1
ATOM 3357 O O . VAL A 1 436 ? 11.920 11.674 1.659 1.00 91.75 436 VAL A O 1
ATOM 3360 N N . ALA A 1 437 ? 10.828 12.947 3.135 1.00 91.38 437 ALA A N 1
ATOM 3361 C CA . ALA A 1 437 ? 11.253 14.217 2.549 1.00 91.38 437 ALA A CA 1
ATOM 3362 C C . ALA A 1 437 ? 12.787 14.368 2.537 1.00 91.38 437 ALA A C 1
ATOM 3364 O O . ALA A 1 437 ? 13.372 14.735 1.511 1.00 91.38 437 ALA A O 1
ATOM 3365 N N . GLN A 1 438 ? 13.458 14.028 3.644 1.00 89.00 438 GLN A N 1
ATOM 3366 C CA . GLN A 1 438 ? 14.923 14.044 3.737 1.00 89.00 438 GLN A CA 1
ATOM 3367 C C . GLN A 1 438 ? 15.560 13.092 2.727 1.00 89.00 438 GLN A C 1
ATOM 3369 O O . GLN A 1 438 ? 16.517 13.460 2.043 1.00 89.00 438 GLN A O 1
ATOM 3374 N N . ILE A 1 439 ? 15.027 11.882 2.599 1.00 84.94 439 ILE A N 1
ATOM 3375 C CA . ILE A 1 439 ? 15.558 10.887 1.677 1.00 84.94 439 ILE A CA 1
ATOM 3376 C C . ILE A 1 439 ? 15.281 11.280 0.221 1.00 84.94 439 ILE A C 1
ATOM 3378 O O . ILE A 1 439 ? 16.217 11.337 -0.574 1.00 84.94 439 ILE A O 1
ATOM 3382 N N . LEU A 1 440 ? 14.056 11.666 -0.134 1.00 86.94 440 LEU A N 1
ATOM 3383 C CA . LEU A 1 440 ? 13.721 12.110 -1.491 1.00 86.94 440 LEU A CA 1
ATOM 3384 C C . LEU A 1 440 ? 14.561 13.313 -1.931 1.00 86.94 440 LEU A C 1
ATOM 3386 O O . LEU A 1 440 ? 14.949 13.396 -3.095 1.00 86.94 440 LEU A O 1
ATOM 3390 N N . SER A 1 441 ? 14.919 14.216 -1.012 1.00 86.19 441 SER A N 1
ATOM 3391 C CA . SER A 1 441 ? 15.835 15.318 -1.331 1.00 86.19 441 SER A CA 1
ATOM 3392 C C . SER A 1 441 ? 17.225 14.820 -1.761 1.00 86.19 441 SER A C 1
ATOM 3394 O O . SER A 1 441 ? 17.809 15.352 -2.709 1.00 86.19 441 SER A O 1
ATOM 3396 N N . ARG A 1 442 ? 17.726 13.750 -1.126 1.00 82.19 442 ARG A N 1
ATOM 3397 C CA . ARG A 1 442 ? 19.046 13.154 -1.384 1.00 82.19 442 ARG A CA 1
ATOM 3398 C C . ARG A 1 442 ? 19.068 12.262 -2.627 1.00 82.19 442 ARG A C 1
ATOM 3400 O O . ARG A 1 442 ? 20.054 12.291 -3.358 1.00 82.19 442 ARG A O 1
ATOM 3407 N N . PHE A 1 443 ? 17.996 11.512 -2.882 1.00 79.00 443 PHE A N 1
ATOM 3408 C CA . PHE A 1 443 ? 17.912 10.508 -3.956 1.00 79.00 443 PHE A CA 1
ATOM 3409 C C . PHE A 1 443 ? 17.028 10.934 -5.141 1.00 79.00 443 PHE A C 1
ATOM 3411 O O . PHE A 1 443 ? 16.674 10.111 -5.976 1.00 79.00 443 PHE A O 1
ATOM 3418 N N . SER A 1 444 ? 16.724 12.230 -5.266 1.00 79.12 444 SER A N 1
ATOM 3419 C CA . SER A 1 444 ? 15.863 12.812 -6.317 1.00 79.12 444 SER A CA 1
ATOM 3420 C C . SER A 1 444 ? 16.269 12.521 -7.772 1.00 79.12 444 SER A C 1
ATOM 3422 O O . SER A 1 444 ? 15.490 12.804 -8.674 1.00 79.12 444 SER A O 1
ATOM 3424 N N . HIS A 1 445 ? 17.464 11.975 -8.011 1.00 80.19 445 HIS A N 1
ATOM 3425 C CA . HIS A 1 445 ? 18.008 11.692 -9.348 1.00 80.19 445 HIS A CA 1
ATOM 3426 C C . HIS A 1 445 ? 17.908 10.210 -9.739 1.00 80.19 445 HIS A C 1
ATOM 3428 O O . HIS A 1 445 ? 18.169 9.872 -10.887 1.00 80.19 445 HIS A O 1
ATOM 3434 N N . ASP A 1 446 ? 17.555 9.319 -8.809 1.00 86.81 446 ASP A N 1
ATOM 3435 C CA . ASP A 1 446 ? 17.461 7.876 -9.061 1.00 86.81 446 ASP A CA 1
ATOM 3436 C C . ASP A 1 446 ? 16.037 7.494 -9.486 1.00 86.81 446 ASP A C 1
ATOM 3438 O O . ASP A 1 446 ? 15.222 7.067 -8.667 1.00 86.81 446 ASP A O 1
ATOM 3442 N N . ALA A 1 447 ? 15.723 7.661 -10.775 1.00 89.88 447 ALA A N 1
ATOM 3443 C CA . ALA A 1 447 ? 14.393 7.354 -11.308 1.00 89.88 447 ALA A CA 1
ATOM 3444 C C . ALA A 1 447 ? 13.990 5.882 -11.092 1.00 89.88 447 ALA A C 1
ATOM 3446 O O . ALA A 1 447 ? 12.836 5.602 -10.782 1.00 89.88 447 ALA A O 1
ATOM 3447 N N . VAL A 1 448 ? 14.946 4.948 -11.181 1.00 89.44 448 VAL A N 1
ATOM 3448 C CA . VAL A 1 448 ? 14.704 3.515 -10.949 1.00 89.44 448 VAL A CA 1
ATOM 3449 C C . VAL A 1 448 ? 14.306 3.277 -9.488 1.00 89.44 448 VAL A C 1
ATOM 3451 O O . VAL A 1 448 ? 13.296 2.633 -9.229 1.00 89.44 448 VAL A O 1
ATOM 3454 N N . GLY A 1 449 ? 15.049 3.835 -8.525 1.00 88.75 449 GLY A N 1
ATOM 3455 C CA . GLY A 1 449 ? 14.729 3.707 -7.097 1.00 88.75 449 GLY A CA 1
ATOM 3456 C C . GLY A 1 449 ? 13.406 4.380 -6.710 1.00 88.75 449 GLY A C 1
ATOM 3457 O O . GLY A 1 449 ? 12.656 3.847 -5.893 1.00 88.75 449 GLY A O 1
ATOM 3458 N N . LEU A 1 450 ? 13.081 5.522 -7.328 1.00 91.69 450 LEU A N 1
ATOM 3459 C CA . LEU A 1 450 ? 11.790 6.196 -7.148 1.00 91.69 450 LEU A CA 1
ATOM 3460 C C . LEU A 1 450 ? 10.627 5.356 -7.684 1.00 91.69 450 LEU A C 1
ATOM 3462 O O . LEU A 1 450 ? 9.600 5.262 -7.013 1.00 91.69 450 LEU A O 1
ATOM 3466 N N . LEU A 1 451 ? 10.793 4.708 -8.840 1.00 91.88 451 LEU A N 1
ATOM 3467 C CA . LEU A 1 451 ? 9.779 3.801 -9.368 1.00 91.88 451 LEU A CA 1
ATOM 3468 C C . LEU A 1 451 ? 9.576 2.602 -8.433 1.00 91.88 451 LEU A C 1
ATOM 3470 O O . LEU A 1 451 ? 8.436 2.291 -8.103 1.00 91.88 451 LEU A O 1
ATOM 3474 N N . VAL A 1 452 ? 10.650 1.990 -7.916 1.00 90.94 452 VAL A N 1
ATOM 3475 C CA . VAL A 1 452 ? 10.531 0.924 -6.899 1.00 90.94 452 VAL A CA 1
ATOM 3476 C C . VAL A 1 452 ? 9.753 1.418 -5.676 1.00 90.94 452 VAL A C 1
ATOM 3478 O O . VAL A 1 452 ? 8.855 0.721 -5.211 1.00 90.94 452 VAL A O 1
ATOM 3481 N N . ALA A 1 453 ? 10.029 2.628 -5.179 1.00 92.00 453 ALA A N 1
ATOM 3482 C CA . ALA A 1 453 ? 9.295 3.202 -4.050 1.00 92.00 453 ALA A CA 1
ATOM 3483 C C . ALA A 1 453 ? 7.792 3.381 -4.346 1.00 92.00 453 ALA A C 1
ATOM 3485 O O . ALA A 1 453 ? 6.971 3.085 -3.478 1.00 92.00 453 ALA A O 1
ATOM 3486 N N . ILE A 1 454 ? 7.419 3.791 -5.566 1.00 93.00 454 ILE A N 1
ATOM 3487 C CA . ILE A 1 454 ? 6.014 3.860 -6.012 1.00 93.00 454 ILE A CA 1
ATOM 3488 C C . ILE A 1 454 ? 5.373 2.464 -5.989 1.00 93.00 454 ILE A C 1
ATOM 3490 O O . ILE A 1 454 ? 4.285 2.289 -5.438 1.00 93.00 454 ILE A O 1
ATOM 3494 N N . ARG A 1 455 ? 6.060 1.445 -6.520 1.00 90.94 455 ARG A N 1
ATOM 3495 C CA . ARG A 1 455 ? 5.565 0.054 -6.529 1.00 90.94 455 ARG A CA 1
ATOM 3496 C C . ARG A 1 455 ? 5.401 -0.496 -5.110 1.00 90.94 455 ARG A C 1
ATOM 3498 O O . ARG A 1 455 ? 4.379 -1.097 -4.795 1.00 90.94 455 ARG A O 1
ATOM 3505 N N . VAL A 1 456 ? 6.359 -0.222 -4.225 1.00 91.88 456 VAL A N 1
ATOM 3506 C CA . VAL A 1 456 ? 6.297 -0.580 -2.798 1.00 91.88 456 VAL A CA 1
ATOM 3507 C C . VAL A 1 456 ? 5.130 0.124 -2.097 1.00 91.88 456 VAL A C 1
ATOM 3509 O O . VAL A 1 456 ? 4.434 -0.501 -1.299 1.00 91.88 456 VAL A O 1
ATOM 3512 N N . ASN A 1 457 ? 4.874 1.400 -2.403 1.00 93.19 457 ASN A N 1
ATOM 3513 C CA . ASN A 1 457 ? 3.738 2.143 -1.853 1.00 93.19 457 ASN A CA 1
ATOM 3514 C C . ASN A 1 457 ? 2.398 1.490 -2.240 1.00 93.19 457 ASN A C 1
ATOM 3516 O O . ASN A 1 457 ? 1.537 1.280 -1.385 1.00 93.19 457 ASN A O 1
ATOM 3520 N N . ASN A 1 458 ? 2.255 1.084 -3.504 1.00 91.38 458 ASN A N 1
ATOM 3521 C CA . ASN A 1 458 ? 1.069 0.372 -3.987 1.00 91.38 458 ASN A CA 1
ATOM 3522 C C . ASN A 1 458 ? 0.943 -1.039 -3.385 1.00 91.38 458 ASN A C 1
ATOM 3524 O O . ASN A 1 458 ? -0.152 -1.443 -2.995 1.00 91.38 458 ASN A O 1
ATOM 3528 N N . ALA A 1 459 ? 2.051 -1.761 -3.211 1.00 90.62 459 ALA A N 1
ATOM 3529 C CA . ALA A 1 459 ? 2.052 -3.042 -2.505 1.00 90.62 459 ALA A CA 1
ATOM 3530 C C . ALA A 1 459 ? 1.576 -2.895 -1.052 1.00 90.62 459 ALA A C 1
ATOM 3532 O O . ALA A 1 459 ? 0.745 -3.665 -0.571 1.00 90.62 459 ALA A O 1
ATOM 3533 N N . HIS A 1 460 ? 2.028 -1.858 -0.348 1.00 91.19 460 HIS A N 1
ATOM 3534 C CA . HIS A 1 460 ? 1.565 -1.575 1.008 1.00 91.19 460 HIS A CA 1
ATOM 3535 C C . HIS A 1 460 ? 0.100 -1.121 1.068 1.00 91.19 460 HIS A C 1
ATOM 3537 O O . HIS A 1 460 ? -0.591 -1.507 2.014 1.00 91.19 460 HIS A O 1
ATOM 3543 N N . ARG A 1 461 ? -0.418 -0.422 0.044 1.00 91.62 461 ARG A N 1
ATOM 3544 C CA . ARG A 1 461 ? -1.868 -0.185 -0.102 1.00 91.62 461 ARG A CA 1
ATOM 3545 C C . ARG A 1 461 ? -2.635 -1.501 -0.092 1.00 91.62 461 ARG A C 1
ATOM 3547 O O . ARG A 1 461 ? -3.575 -1.649 0.682 1.00 91.62 461 ARG A O 1
ATOM 3554 N N . ARG A 1 462 ? -2.209 -2.484 -0.887 1.00 89.50 462 ARG A N 1
ATOM 3555 C CA . ARG A 1 462 ? -2.864 -3.800 -0.927 1.00 89.50 462 ARG A CA 1
ATOM 3556 C C . ARG A 1 462 ? -2.794 -4.530 0.401 1.00 89.50 462 ARG A C 1
ATOM 3558 O O . ARG A 1 462 ? -3.797 -5.083 0.837 1.00 89.50 462 ARG A O 1
ATOM 3565 N N . VAL A 1 463 ? -1.648 -4.490 1.081 1.00 90.50 463 VAL A N 1
ATOM 3566 C CA . VAL A 1 463 ? -1.520 -5.063 2.430 1.00 90.50 463 VAL A CA 1
ATOM 3567 C C . VAL A 1 463 ? -2.539 -4.430 3.387 1.00 90.50 463 VAL A C 1
ATOM 3569 O O . VAL A 1 463 ? -3.198 -5.153 4.133 1.00 90.50 463 VAL A O 1
ATOM 3572 N N . MET A 1 464 ? -2.723 -3.108 3.341 1.00 91.00 464 MET A N 1
ATOM 3573 C CA . MET A 1 464 ? -3.714 -2.401 4.163 1.00 91.00 464 MET A CA 1
ATOM 3574 C C . MET A 1 464 ? -5.161 -2.738 3.771 1.00 91.00 464 MET A C 1
ATOM 3576 O O . MET A 1 464 ? -5.990 -2.986 4.650 1.00 91.00 464 MET A O 1
ATOM 3580 N N . MET A 1 465 ? -5.459 -2.849 2.473 1.00 90.38 465 MET A N 1
ATOM 3581 C CA . MET A 1 465 ? -6.771 -3.288 1.977 1.00 90.38 465 MET A CA 1
ATOM 3582 C C . MET A 1 465 ? -7.094 -4.720 2.425 1.00 90.38 465 MET A C 1
ATOM 3584 O O . MET A 1 465 ? -8.186 -4.975 2.932 1.00 90.38 465 MET A O 1
ATOM 3588 N N . ASN A 1 466 ? -6.125 -5.636 2.339 1.00 90.50 466 ASN A N 1
ATOM 3589 C CA . ASN A 1 466 ? -6.258 -7.022 2.799 1.00 90.50 466 ASN A CA 1
ATOM 3590 C C . ASN A 1 466 ? -6.498 -7.099 4.315 1.00 90.50 466 ASN A C 1
ATOM 3592 O O . ASN A 1 466 ? -7.282 -7.925 4.781 1.00 90.50 466 ASN A O 1
ATOM 3596 N N . ARG A 1 467 ? -5.874 -6.198 5.084 1.00 90.62 467 ARG A N 1
ATOM 3597 C CA . ARG A 1 467 ? -6.096 -6.038 6.532 1.00 90.62 467 ARG A CA 1
ATOM 3598 C C . ARG A 1 467 ? -7.408 -5.324 6.880 1.00 90.62 467 ARG A C 1
ATOM 3600 O O . ARG A 1 467 ? -7.745 -5.264 8.056 1.00 90.62 467 ARG A O 1
ATOM 3607 N N . ARG A 1 468 ? -8.156 -4.813 5.889 1.00 88.81 468 ARG A N 1
ATOM 3608 C CA . ARG A 1 468 ? -9.397 -4.021 6.046 1.00 88.81 468 ARG A CA 1
ATOM 3609 C C . ARG A 1 468 ? -9.197 -2.755 6.881 1.00 88.81 468 ARG A C 1
ATOM 3611 O O . ARG A 1 468 ? -10.009 -2.417 7.739 1.00 88.81 468 ARG A O 1
ATOM 3618 N N . MET A 1 469 ? -8.100 -2.062 6.603 1.00 85.06 469 MET A N 1
ATOM 3619 C CA . MET A 1 469 ? -7.577 -0.957 7.397 1.00 85.06 469 MET A CA 1
ATOM 3620 C C . MET A 1 469 ? -7.577 0.366 6.605 1.00 85.06 469 MET A C 1
ATOM 3622 O O . MET A 1 469 ? -6.562 0.695 5.995 1.00 85.06 469 MET A O 1
ATOM 3626 N N . PRO A 1 470 ? -8.667 1.162 6.620 1.00 84.12 470 PRO A N 1
ATOM 3627 C CA . PRO A 1 470 ? -8.787 2.356 5.770 1.00 84.12 470 PRO A CA 1
ATOM 3628 C C . PRO A 1 470 ? -8.070 3.605 6.318 1.00 84.12 470 PRO A C 1
ATOM 3630 O O . PRO A 1 470 ? -7.993 4.633 5.651 1.00 84.12 470 PRO A O 1
ATOM 3633 N N . ALA A 1 471 ? -7.557 3.559 7.553 1.00 85.81 471 ALA A N 1
ATOM 3634 C CA . ALA A 1 471 ? -7.069 4.750 8.255 1.00 85.81 471 ALA A CA 1
ATOM 3635 C C . ALA A 1 471 ? -5.839 5.416 7.602 1.00 85.81 471 ALA A C 1
ATOM 3637 O O . ALA A 1 471 ? -5.600 6.601 7.814 1.00 85.81 471 ALA A O 1
ATOM 3638 N N . LEU A 1 472 ? -5.065 4.677 6.797 1.00 90.56 472 LEU A N 1
ATOM 3639 C CA . LEU A 1 472 ? -3.885 5.205 6.103 1.00 90.56 472 LEU A CA 1
ATOM 3640 C C . LEU A 1 472 ? -4.100 5.445 4.601 1.00 90.56 472 LEU A C 1
ATOM 3642 O O . LEU A 1 472 ? -3.144 5.812 3.922 1.00 90.56 472 LEU A O 1
ATOM 3646 N N . ASP A 1 473 ? -5.311 5.293 4.062 1.00 91.31 473 ASP A N 1
ATOM 3647 C CA . ASP A 1 473 ? -5.533 5.408 2.611 1.00 91.31 473 ASP A CA 1
ATOM 3648 C C . ASP A 1 473 ? -5.129 6.793 2.082 1.00 91.31 473 ASP A C 1
ATOM 3650 O O . ASP A 1 473 ? -4.295 6.899 1.179 1.00 91.31 473 ASP A O 1
ATOM 3654 N N . ALA A 1 474 ? -5.614 7.854 2.740 1.00 91.44 474 ALA A N 1
ATOM 3655 C CA . ALA A 1 474 ? -5.274 9.240 2.412 1.00 91.44 474 ALA A CA 1
ATOM 3656 C C . ALA A 1 474 ? -3.769 9.522 2.548 1.00 91.44 474 ALA A C 1
ATOM 3658 O O . ALA A 1 474 ? -3.193 10.316 1.806 1.00 91.44 474 ALA A O 1
ATOM 3659 N N . TYR A 1 475 ? -3.116 8.860 3.500 1.00 91.81 475 TYR A N 1
ATOM 3660 C CA . TYR A 1 475 ? -1.683 8.979 3.711 1.00 91.81 475 TYR A CA 1
ATOM 3661 C C . TYR A 1 475 ? -0.883 8.357 2.554 1.00 91.81 475 TYR A C 1
ATOM 3663 O O . TYR A 1 475 ? 0.012 8.998 2.000 1.00 91.81 475 TYR A O 1
ATOM 3671 N N . ILE A 1 476 ? -1.245 7.139 2.150 1.00 93.25 476 ILE A N 1
ATOM 3672 C CA . ILE A 1 476 ? -0.622 6.427 1.028 1.00 93.25 476 ILE A CA 1
ATOM 3673 C C . ILE A 1 476 ? -0.867 7.181 -0.291 1.00 93.25 476 ILE A C 1
ATOM 3675 O O . ILE A 1 476 ? 0.036 7.257 -1.130 1.00 93.25 476 ILE A O 1
ATOM 3679 N N . ASP A 1 477 ? -2.041 7.801 -0.457 1.00 92.56 477 ASP A N 1
ATOM 3680 C CA . ASP A 1 477 ? -2.345 8.671 -1.602 1.00 92.56 477 ASP A CA 1
ATOM 3681 C C . ASP A 1 477 ? -1.450 9.915 -1.624 1.00 92.56 477 ASP A C 1
ATOM 3683 O O . ASP A 1 477 ? -0.852 10.234 -2.653 1.00 92.56 477 ASP A O 1
ATOM 3687 N N . ASN A 1 478 ? -1.261 10.575 -0.479 1.00 92.44 478 ASN A N 1
ATOM 3688 C CA . ASN A 1 478 ? -0.354 11.720 -0.368 1.00 92.44 478 ASN A CA 1
ATOM 3689 C C . ASN A 1 478 ? 1.110 11.346 -0.660 1.00 92.44 478 ASN A C 1
ATOM 3691 O O . ASN A 1 478 ? 1.838 12.131 -1.279 1.00 92.44 478 ASN A O 1
ATOM 3695 N N . LEU A 1 479 ? 1.549 10.144 -0.267 1.00 92.50 479 LEU A N 1
ATOM 3696 C CA . LEU A 1 479 ? 2.861 9.624 -0.658 1.00 92.50 479 LEU A CA 1
ATOM 3697 C C . LEU A 1 479 ? 2.965 9.459 -2.178 1.00 92.50 479 LEU A C 1
ATOM 3699 O O . LEU A 1 479 ? 3.947 9.918 -2.761 1.00 92.50 479 LEU A O 1
ATOM 3703 N N . ASN A 1 480 ? 1.950 8.891 -2.837 1.00 91.50 480 ASN A N 1
ATOM 3704 C CA . ASN A 1 480 ? 1.914 8.786 -4.300 1.00 91.50 480 ASN A CA 1
ATOM 3705 C C . ASN A 1 480 ? 1.984 10.169 -4.967 1.00 91.50 480 ASN A C 1
ATOM 3707 O O . ASN A 1 480 ? 2.807 10.375 -5.862 1.00 91.50 480 ASN A O 1
ATOM 3711 N N . MET A 1 481 ? 1.216 11.142 -4.470 1.00 91.75 481 MET A N 1
ATOM 3712 C CA . MET A 1 481 ? 1.245 12.530 -4.954 1.00 91.75 481 MET A CA 1
ATOM 3713 C C . MET A 1 481 ? 2.596 13.228 -4.733 1.00 91.75 481 MET A C 1
ATOM 3715 O O . MET A 1 481 ? 2.894 14.216 -5.400 1.00 91.75 481 MET A O 1
ATOM 3719 N N . THR A 1 482 ? 3.438 12.709 -3.837 1.00 91.94 482 THR A N 1
ATOM 3720 C CA . THR A 1 482 ? 4.800 13.210 -3.604 1.00 91.94 482 THR A CA 1
ATOM 3721 C C . THR A 1 482 ? 5.838 12.486 -4.467 1.00 91.94 482 THR A C 1
ATOM 3723 O O . THR A 1 482 ? 6.762 13.119 -4.984 1.00 91.94 482 THR A O 1
ATOM 3726 N N . LEU A 1 483 ? 5.701 11.168 -4.640 1.00 92.56 483 LEU A N 1
ATOM 3727 C CA . LEU A 1 483 ? 6.651 10.322 -5.367 1.00 92.56 483 LEU A CA 1
ATOM 3728 C C . LEU A 1 483 ? 6.563 10.518 -6.887 1.00 92.56 483 LEU A C 1
ATOM 3730 O O . LEU A 1 483 ? 7.597 10.698 -7.533 1.00 92.56 483 LEU A O 1
ATOM 3734 N N . TRP A 1 484 ? 5.355 10.551 -7.456 1.00 93.50 484 TRP A N 1
ATOM 3735 C CA . TRP A 1 484 ? 5.149 10.642 -8.908 1.00 93.50 484 TRP A CA 1
ATOM 3736 C C . TRP A 1 484 ? 5.749 11.901 -9.553 1.00 93.50 484 TRP A C 1
ATOM 3738 O O . TRP A 1 484 ? 6.485 11.763 -10.534 1.00 93.50 484 TRP A O 1
ATOM 3748 N N . PRO A 1 485 ? 5.541 13.124 -9.019 1.00 93.12 485 PRO A N 1
ATOM 3749 C CA . PRO A 1 485 ? 6.164 14.320 -9.587 1.00 93.12 485 PRO A CA 1
ATOM 3750 C C . PRO A 1 485 ? 7.694 14.268 -9.555 1.00 93.12 485 PRO A C 1
ATOM 3752 O O . PRO A 1 485 ? 8.348 14.764 -10.470 1.00 93.12 485 PRO A O 1
ATOM 3755 N N . ARG A 1 486 ? 8.276 13.647 -8.519 1.00 91.44 486 ARG A N 1
ATOM 3756 C CA . ARG A 1 486 ? 9.732 13.474 -8.395 1.00 91.44 486 ARG A CA 1
ATOM 3757 C C . ARG A 1 486 ? 10.264 12.455 -9.392 1.00 91.44 486 ARG A C 1
ATOM 3759 O O . ARG A 1 486 ? 11.291 12.713 -10.010 1.00 91.44 486 ARG A O 1
ATOM 3766 N N . PHE A 1 487 ? 9.555 11.344 -9.576 1.00 93.81 487 PHE A N 1
ATOM 3767 C CA . PHE A 1 487 ? 9.876 10.353 -10.600 1.00 93.81 487 PHE A CA 1
ATOM 3768 C C . PHE A 1 487 ? 9.840 10.978 -11.999 1.00 93.81 487 PHE A C 1
ATOM 3770 O O . PHE A 1 487 ? 10.832 10.908 -12.724 1.00 93.81 487 PHE A O 1
ATOM 3777 N N . LYS A 1 488 ? 8.758 11.693 -12.330 1.00 93.19 488 LYS A N 1
ATOM 3778 C CA . LYS A 1 488 ? 8.642 12.421 -13.598 1.00 93.19 488 LYS A CA 1
ATOM 3779 C C . LYS A 1 488 ? 9.783 13.419 -13.783 1.00 93.19 488 LYS A C 1
ATOM 3781 O O . LYS A 1 488 ? 10.428 13.411 -14.822 1.00 93.19 488 LYS A O 1
ATOM 3786 N N . GLN A 1 489 ? 10.095 14.217 -12.760 1.00 91.94 489 GLN A N 1
ATOM 3787 C CA . GLN A 1 489 ? 11.215 15.158 -12.810 1.00 91.94 489 GLN A CA 1
ATOM 3788 C C . GLN A 1 489 ? 12.553 14.452 -13.094 1.00 91.94 489 GLN A C 1
ATOM 3790 O O . GLN A 1 489 ? 13.360 14.974 -13.862 1.00 91.94 489 GLN A O 1
ATOM 3795 N N . ALA A 1 490 ? 12.798 13.282 -12.498 1.00 91.00 490 ALA A N 1
ATOM 3796 C CA . ALA A 1 490 ? 14.008 12.505 -12.753 1.00 91.00 490 ALA A CA 1
ATOM 3797 C C . ALA A 1 490 ? 14.066 12.008 -14.212 1.00 91.00 490 ALA A C 1
ATOM 3799 O O . ALA A 1 490 ? 15.091 12.179 -14.875 1.00 91.00 490 ALA A O 1
ATOM 3800 N N . CYS A 1 491 ? 12.961 11.484 -14.754 1.00 92.25 491 CYS A N 1
ATOM 3801 C CA . CYS A 1 491 ? 12.851 11.104 -16.170 1.00 92.25 491 CYS A CA 1
ATOM 3802 C C . CYS A 1 491 ? 13.013 12.305 -17.121 1.00 92.25 491 CYS A C 1
ATOM 3804 O O . CYS A 1 491 ? 13.726 12.215 -18.124 1.00 92.25 491 CYS A O 1
ATOM 3806 N N . ASP A 1 492 ? 12.433 13.459 -16.786 1.00 92.12 492 ASP A N 1
ATOM 3807 C CA . ASP A 1 492 ? 12.552 14.690 -17.573 1.00 92.12 492 ASP A CA 1
ATOM 3808 C C . ASP A 1 492 ? 14.009 15.172 -17.642 1.00 92.12 492 ASP A C 1
ATOM 3810 O O . ASP A 1 492 ? 14.447 15.660 -18.681 1.00 92.12 492 ASP A O 1
ATOM 3814 N N . VAL A 1 493 ? 14.797 15.012 -16.571 1.00 90.81 493 VAL A N 1
ATOM 3815 C CA . VAL A 1 493 ? 16.239 15.330 -16.578 1.00 90.81 493 VAL A CA 1
ATOM 3816 C C . VAL A 1 493 ? 17.001 14.429 -17.555 1.00 90.81 493 VAL A C 1
ATOM 3818 O O . VAL A 1 493 ? 17.876 14.908 -18.280 1.00 90.81 493 VAL A O 1
ATOM 3821 N N . HIS A 1 494 ? 16.664 13.138 -17.616 1.00 90.44 494 HIS A N 1
ATOM 3822 C CA . HIS A 1 494 ? 17.254 12.217 -18.589 1.00 90.44 494 HIS A CA 1
ATOM 3823 C C . HIS A 1 494 ? 16.866 12.579 -20.030 1.00 90.44 494 HIS A C 1
ATOM 3825 O O . HIS A 1 494 ? 17.737 12.578 -20.900 1.00 90.44 494 HIS A O 1
ATOM 3831 N N . THR A 1 495 ? 15.604 12.952 -20.259 1.00 92.12 495 THR A N 1
ATOM 3832 C CA . THR A 1 495 ? 15.084 13.386 -21.568 1.00 92.12 495 THR A CA 1
ATOM 3833 C C . THR A 1 495 ? 15.765 14.670 -22.038 1.00 92.12 495 THR A C 1
ATOM 3835 O O . THR A 1 495 ? 16.396 14.683 -23.092 1.00 92.12 495 THR A O 1
ATOM 3838 N N . LYS A 1 496 ? 15.771 15.715 -21.201 1.00 91.44 496 LYS A N 1
ATOM 3839 C CA . LYS A 1 496 ? 16.435 16.998 -21.489 1.00 91.44 496 LYS A CA 1
ATOM 3840 C C . LYS A 1 496 ? 17.921 16.835 -21.769 1.00 91.44 496 LYS A C 1
ATOM 3842 O O . LYS A 1 496 ? 18.464 17.481 -22.653 1.00 91.44 496 LYS A O 1
ATOM 3847 N N . SER A 1 497 ? 18.591 15.915 -21.071 1.00 90.69 497 SER A N 1
ATOM 3848 C CA . SER A 1 497 ? 19.996 15.620 -21.351 1.00 90.69 497 SER A CA 1
ATOM 3849 C C . SER A 1 497 ? 20.224 15.126 -22.784 1.00 90.69 497 SER A C 1
ATOM 3851 O O . SER A 1 497 ? 21.279 15.419 -23.342 1.00 90.69 497 SER A O 1
ATOM 3853 N N . LEU A 1 498 ? 19.284 14.379 -23.371 1.00 89.56 498 LEU A N 1
ATOM 3854 C CA . LEU A 1 498 ? 19.352 13.930 -24.767 1.00 89.56 498 LEU A CA 1
ATOM 3855 C C . LEU A 1 498 ? 19.002 15.063 -25.748 1.00 89.56 498 LEU A C 1
ATOM 3857 O O . LEU A 1 498 ? 19.578 15.137 -26.838 1.00 89.56 498 LEU A O 1
ATOM 3861 N N . GLU A 1 499 ? 18.094 15.961 -25.362 1.00 89.56 499 GLU A N 1
ATOM 3862 C CA . GLU A 1 499 ? 17.730 17.157 -26.133 1.00 89.56 499 GLU A CA 1
ATOM 3863 C C . GLU A 1 499 ? 18.890 18.158 -26.220 1.00 89.56 499 GLU A C 1
ATOM 3865 O O . GLU A 1 499 ? 19.220 18.637 -27.306 1.00 89.56 499 GLU A O 1
ATOM 3870 N N . ASP A 1 500 ? 19.563 18.417 -25.102 1.00 86.50 500 ASP A N 1
ATOM 3871 C CA . ASP A 1 500 ? 20.623 19.423 -24.994 1.00 86.50 500 ASP A CA 1
ATOM 3872 C C . ASP A 1 500 ? 21.960 18.985 -25.610 1.00 86.50 500 ASP A C 1
ATOM 3874 O O . ASP A 1 500 ? 22.874 19.809 -25.771 1.00 86.50 500 ASP A O 1
ATOM 3878 N N . LEU A 1 501 ? 22.090 17.703 -25.968 1.00 83.06 501 LEU A N 1
ATOM 3879 C CA . LEU A 1 501 ? 23.302 17.159 -26.566 1.00 83.06 501 LEU A CA 1
ATOM 3880 C C . LEU A 1 501 ? 23.674 17.946 -27.833 1.00 83.06 501 LEU A C 1
ATOM 3882 O O . LEU A 1 501 ? 22.891 18.071 -28.771 1.00 83.06 501 LEU A O 1
ATOM 3886 N N . ARG A 1 502 ? 24.893 18.493 -27.861 1.00 73.81 502 ARG A N 1
ATOM 3887 C CA . ARG A 1 502 ? 25.415 19.230 -29.019 1.00 73.81 502 ARG A CA 1
ATOM 3888 C C . ARG A 1 502 ? 25.858 18.263 -30.118 1.00 73.81 502 ARG A C 1
ATOM 3890 O O . ARG A 1 502 ? 26.377 17.191 -29.825 1.00 73.81 502 ARG A O 1
ATOM 3897 N N . GLU A 1 503 ? 25.744 18.699 -31.373 1.00 64.19 503 GLU A N 1
ATOM 3898 C CA . GLU A 1 503 ? 26.145 17.959 -32.586 1.00 64.19 503 GLU A CA 1
ATOM 3899 C C . GLU A 1 503 ? 27.655 17.636 -32.677 1.00 64.19 503 GLU A C 1
ATOM 3901 O O . GLU A 1 503 ? 28.115 17.044 -33.645 1.00 64.19 503 GLU A O 1
ATOM 3906 N N . SER A 1 504 ? 28.460 18.013 -31.681 1.00 57.56 504 SER A N 1
ATOM 3907 C CA . SER A 1 504 ? 29.916 17.839 -31.675 1.00 57.56 504 SER A CA 1
ATOM 3908 C C . SER A 1 504 ? 30.375 16.470 -31.153 1.00 57.56 504 SER A C 1
ATOM 3910 O O . SER A 1 504 ? 31.519 16.338 -30.713 1.00 57.56 504 SER A O 1
ATOM 3912 N N . PHE A 1 505 ? 29.490 15.473 -31.086 1.00 63.72 505 PHE A N 1
ATOM 3913 C CA . PHE A 1 505 ? 29.891 14.125 -30.694 1.00 63.72 505 PHE A CA 1
ATOM 3914 C C . PHE A 1 505 ? 30.554 13.434 -31.887 1.00 63.72 505 PHE A C 1
ATOM 3916 O O . PHE A 1 505 ? 29.958 13.320 -32.952 1.00 63.72 505 PHE A O 1
ATOM 3923 N N . GLU A 1 506 ? 31.788 12.969 -31.711 1.00 64.06 506 GLU A N 1
ATOM 3924 C CA . GLU A 1 506 ? 32.451 12.085 -32.668 1.00 64.06 506 GLU A CA 1
ATOM 3925 C C . GLU A 1 506 ? 32.136 10.637 -32.266 1.00 64.06 506 GLU A C 1
ATOM 3927 O O . GLU A 1 506 ? 32.708 10.142 -31.288 1.00 64.06 506 GLU A O 1
ATOM 3932 N N . PRO A 1 507 ? 31.188 9.955 -32.938 1.00 63.62 507 PRO A N 1
ATOM 3933 C CA . PRO A 1 507 ? 30.948 8.546 -32.691 1.00 63.62 507 PRO A CA 1
ATOM 3934 C C . PRO A 1 507 ? 32.196 7.762 -33.091 1.00 63.62 507 PRO A C 1
ATOM 3936 O O . PRO A 1 507 ? 32.674 7.864 -34.221 1.00 63.62 507 PRO A O 1
ATOM 3939 N N . SER A 1 508 ? 32.727 6.959 -32.169 1.00 63.34 508 SER A N 1
ATOM 3940 C CA . SER A 1 508 ? 33.696 5.943 -32.555 1.00 63.34 508 SER A CA 1
ATOM 3941 C C . SER A 1 508 ? 32.967 4.889 -33.405 1.00 63.34 508 SER A C 1
ATOM 3943 O O . SER A 1 508 ? 31.934 4.369 -32.979 1.00 63.34 508 SER A O 1
ATOM 3945 N N . PRO A 1 509 ? 33.468 4.544 -34.603 1.00 63.78 509 PRO A N 1
ATOM 3946 C CA . PRO A 1 509 ? 32.817 3.551 -35.467 1.00 63.78 509 PRO A CA 1
ATOM 3947 C C . PRO A 1 509 ? 32.874 2.124 -34.876 1.00 63.78 509 PRO A C 1
ATOM 3949 O O . PRO A 1 509 ? 32.108 1.232 -35.245 1.00 63.78 509 PRO A O 1
ATOM 3952 N N . GLU A 1 510 ? 33.766 1.895 -33.912 1.00 66.50 510 GLU A N 1
ATOM 3953 C CA . GLU A 1 510 ? 34.068 0.571 -33.368 1.00 66.50 510 GLU A CA 1
ATOM 3954 C C . GLU A 1 510 ? 33.031 0.052 -32.357 1.00 66.50 510 GLU A C 1
ATOM 3956 O O . GLU A 1 510 ? 32.860 -1.163 -32.252 1.00 66.50 510 GLU A O 1
ATOM 3961 N N . ALA A 1 511 ? 32.271 0.915 -31.669 1.00 73.88 511 ALA A N 1
ATOM 3962 C CA . ALA A 1 511 ? 31.321 0.502 -30.627 1.00 73.88 511 ALA A CA 1
ATOM 3963 C C . ALA A 1 511 ? 30.117 1.459 -30.501 1.00 73.88 511 ALA A C 1
ATOM 3965 O O . ALA A 1 511 ? 30.263 2.655 -30.756 1.00 73.88 511 ALA A O 1
ATOM 3966 N N . PRO A 1 512 ? 28.934 0.975 -30.062 1.00 82.56 512 PRO A N 1
ATOM 3967 C CA . PRO A 1 512 ? 27.817 1.862 -29.747 1.00 82.56 512 PRO A CA 1
ATOM 3968 C C . PRO A 1 512 ? 28.216 2.834 -28.629 1.00 82.56 512 PRO A C 1
ATOM 3970 O O . PRO A 1 512 ? 28.964 2.476 -27.710 1.00 82.56 512 PRO A O 1
ATOM 3973 N N . SER A 1 513 ? 27.714 4.070 -28.702 1.00 84.00 513 SER A N 1
ATOM 3974 C CA . SER A 1 513 ? 28.064 5.098 -27.716 1.00 84.00 513 SER A CA 1
ATOM 3975 C C . SER A 1 513 ? 27.588 4.714 -26.313 1.00 84.00 513 SER A C 1
ATOM 3977 O O . SER A 1 513 ? 26.599 4.003 -26.135 1.00 84.00 513 SER A O 1
ATOM 3979 N N . PHE A 1 514 ? 28.258 5.243 -25.286 1.00 83.50 514 PHE A N 1
ATOM 3980 C CA . PHE A 1 514 ? 27.823 5.055 -23.899 1.00 83.50 514 PHE A CA 1
ATOM 3981 C C . PHE A 1 514 ? 26.386 5.559 -23.662 1.00 83.50 514 PHE A C 1
ATOM 3983 O O . PHE A 1 514 ? 25.707 5.053 -22.776 1.00 83.50 514 PHE A O 1
ATOM 3990 N N . ILE A 1 515 ? 25.910 6.526 -24.459 1.00 87.81 515 ILE A N 1
ATOM 3991 C CA . ILE A 1 515 ? 24.543 7.064 -24.390 1.00 87.81 515 ILE A CA 1
ATOM 3992 C C . ILE A 1 515 ? 23.537 5.989 -24.798 1.00 87.81 515 ILE A C 1
ATOM 3994 O O . ILE A 1 515 ? 22.571 5.760 -24.074 1.00 87.81 515 ILE A O 1
ATOM 3998 N N . VAL A 1 516 ? 23.802 5.286 -25.906 1.00 89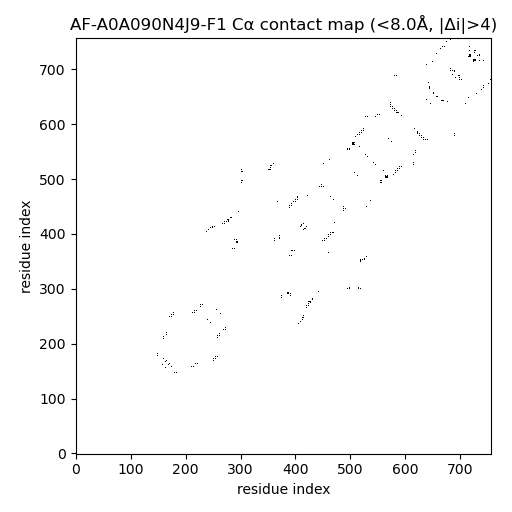.19 516 VAL A N 1
ATOM 3999 C CA . VAL A 1 516 ? 22.986 4.153 -26.374 1.00 89.19 516 VAL A CA 1
ATOM 4000 C C . VAL A 1 516 ? 22.952 3.051 -25.315 1.00 89.19 516 VAL A C 1
ATOM 4002 O O . VAL A 1 516 ? 21.876 2.570 -24.965 1.00 89.19 516 VAL A O 1
ATOM 4005 N N . LYS A 1 517 ? 24.111 2.717 -24.730 1.00 87.88 517 LYS A N 1
ATOM 4006 C CA . LYS A 1 517 ? 24.202 1.703 -23.669 1.00 87.88 517 LYS A CA 1
ATOM 4007 C C . LYS A 1 517 ? 23.400 2.081 -22.422 1.00 87.88 517 LYS A C 1
ATOM 4009 O O . LYS A 1 517 ? 22.616 1.279 -21.926 1.00 87.88 517 LYS A O 1
ATOM 4014 N N . ARG A 1 518 ? 23.560 3.316 -21.933 1.00 87.56 518 ARG A N 1
ATOM 4015 C CA . ARG A 1 518 ? 22.835 3.826 -20.758 1.00 87.56 518 ARG A CA 1
ATOM 4016 C C . ARG A 1 518 ? 21.330 3.903 -21.003 1.00 87.56 518 ARG A C 1
ATOM 4018 O O . ARG A 1 518 ? 20.578 3.551 -20.102 1.00 87.56 518 ARG A O 1
ATOM 4025 N N . TYR A 1 519 ? 20.902 4.336 -22.190 1.00 91.38 519 TYR A N 1
ATOM 4026 C CA . TYR A 1 519 ? 19.487 4.368 -22.565 1.00 91.38 519 TYR A CA 1
ATOM 4027 C C . TYR A 1 519 ? 18.878 2.964 -22.545 1.00 91.38 519 TYR A C 1
ATOM 4029 O O . TYR A 1 519 ? 17.874 2.761 -21.869 1.00 91.38 519 TYR A O 1
ATOM 4037 N N . ALA A 1 520 ? 19.518 1.990 -23.202 1.00 90.25 520 ALA A N 1
ATOM 4038 C CA . ALA A 1 520 ? 19.025 0.615 -23.248 1.00 90.25 520 ALA A CA 1
ATOM 4039 C C . ALA A 1 520 ? 18.878 0.014 -21.839 1.00 90.25 520 ALA A C 1
ATOM 4041 O O . ALA A 1 520 ? 17.807 -0.481 -21.496 1.00 90.25 520 ALA A O 1
ATOM 4042 N N . SER A 1 521 ? 19.904 0.143 -20.988 1.00 88.38 521 SER A N 1
ATOM 4043 C CA . SER A 1 521 ? 19.847 -0.339 -19.601 1.00 88.38 521 SER A CA 1
ATOM 4044 C C . SER A 1 521 ? 18.795 0.387 -18.756 1.00 88.38 521 SER A C 1
ATOM 4046 O O . SER A 1 521 ? 18.170 -0.227 -17.897 1.00 88.38 521 SER A O 1
ATOM 4048 N N . PHE A 1 522 ? 18.586 1.688 -18.981 1.00 90.25 522 PHE A N 1
ATOM 4049 C CA . PHE A 1 522 ? 17.591 2.480 -18.254 1.00 90.25 522 PHE A CA 1
ATOM 4050 C C . PHE A 1 522 ? 16.156 2.097 -18.626 1.00 90.25 522 PHE A C 1
ATOM 4052 O O . PHE A 1 522 ? 15.333 1.874 -17.739 1.00 90.25 522 PHE A O 1
ATOM 4059 N N . VAL A 1 523 ? 15.863 1.986 -19.926 1.00 91.25 523 VAL A N 1
ATOM 4060 C CA . VAL A 1 523 ? 14.543 1.563 -20.417 1.00 91.25 523 VAL A CA 1
ATOM 4061 C C . VAL A 1 523 ? 14.252 0.133 -19.989 1.00 91.25 523 VAL A C 1
ATOM 4063 O O . VAL A 1 523 ? 13.162 -0.119 -19.480 1.00 91.25 523 VAL A O 1
ATOM 4066 N N . LEU A 1 524 ? 15.229 -0.773 -20.122 1.00 88.50 524 LEU A N 1
ATOM 4067 C CA . LEU A 1 524 ? 15.121 -2.141 -19.618 1.00 88.50 524 LEU A CA 1
ATOM 4068 C C . LEU A 1 524 ? 14.700 -2.123 -18.147 1.00 88.50 524 LEU A C 1
ATOM 4070 O O . LEU A 1 524 ? 13.700 -2.731 -17.781 1.00 88.50 524 LEU A O 1
ATOM 4074 N N . ALA A 1 525 ? 15.408 -1.343 -17.328 1.00 88.38 525 ALA A N 1
ATOM 4075 C CA . ALA A 1 525 ? 15.161 -1.298 -15.901 1.00 88.38 525 ALA A CA 1
ATOM 4076 C C . ALA A 1 525 ? 13.761 -0.799 -15.522 1.00 88.38 525 ALA A C 1
ATOM 4078 O O . ALA A 1 525 ? 13.082 -1.417 -14.699 1.00 88.38 525 ALA A O 1
ATOM 4079 N N . LEU A 1 526 ? 13.323 0.314 -16.116 1.00 90.44 526 LEU A N 1
ATOM 4080 C CA . LEU A 1 526 ? 11.999 0.874 -15.845 1.00 90.44 526 LEU A CA 1
ATOM 4081 C C . LEU A 1 526 ? 10.880 -0.047 -16.338 1.00 90.44 526 LEU A C 1
ATOM 4083 O O . LEU A 1 526 ? 9.904 -0.235 -15.617 1.00 90.44 526 LEU A O 1
ATOM 4087 N N . THR A 1 527 ? 11.051 -0.654 -17.514 1.00 88.44 527 THR A N 1
ATOM 4088 C CA . THR A 1 527 ? 10.065 -1.572 -18.103 1.00 88.44 527 THR A CA 1
ATOM 4089 C C . THR A 1 527 ? 9.918 -2.824 -17.239 1.00 88.44 527 THR A C 1
ATOM 4091 O O . THR A 1 527 ? 8.804 -3.167 -16.853 1.00 88.44 527 THR A O 1
ATOM 4094 N N . THR A 1 528 ? 11.026 -3.453 -16.822 1.00 86.12 528 THR A N 1
ATOM 4095 C CA . THR A 1 528 ? 10.982 -4.613 -15.915 1.00 86.12 528 THR A CA 1
ATOM 4096 C C . THR A 1 528 ? 10.251 -4.285 -14.615 1.00 86.12 528 THR A C 1
ATOM 4098 O O . THR A 1 528 ? 9.401 -5.058 -14.182 1.00 86.12 528 THR A O 1
ATOM 4101 N N . ILE A 1 529 ? 10.533 -3.136 -13.991 1.00 87.31 529 ILE A N 1
ATOM 4102 C CA . ILE A 1 529 ? 9.915 -2.758 -12.709 1.00 87.31 529 ILE A CA 1
ATOM 4103 C C . ILE A 1 529 ? 8.425 -2.429 -12.865 1.00 87.31 529 ILE A C 1
ATOM 4105 O O . ILE A 1 529 ? 7.621 -2.808 -12.007 1.00 87.31 529 ILE A O 1
ATOM 4109 N N . ALA A 1 530 ? 8.061 -1.702 -13.923 1.00 87.19 530 ALA A N 1
ATOM 4110 C CA . ALA A 1 530 ? 6.682 -1.299 -14.174 1.00 87.19 530 ALA A CA 1
ATOM 4111 C C . ALA A 1 530 ? 5.781 -2.509 -14.433 1.00 87.19 530 ALA A C 1
ATOM 4113 O O . ALA A 1 530 ? 4.694 -2.582 -13.865 1.00 87.19 530 ALA A O 1
ATOM 4114 N N . HIS A 1 531 ? 6.274 -3.468 -15.218 1.00 81.88 531 HIS A N 1
ATOM 4115 C CA . HIS A 1 531 ? 5.505 -4.623 -15.686 1.00 81.88 531 HIS A CA 1
ATOM 4116 C C . HIS A 1 531 ? 5.705 -5.894 -14.848 1.00 81.88 531 HIS A C 1
ATOM 4118 O O . HIS A 1 531 ? 5.065 -6.911 -15.100 1.00 81.88 531 HIS A O 1
ATOM 4124 N N . THR A 1 532 ? 6.534 -5.852 -13.794 1.00 81.50 532 THR A N 1
ATOM 4125 C CA . THR A 1 532 ? 6.551 -6.919 -12.774 1.00 81.50 532 THR A CA 1
ATOM 4126 C C . THR A 1 532 ? 5.135 -7.120 -12.236 1.00 81.50 532 THR A C 1
ATOM 4128 O O . THR A 1 532 ? 4.627 -6.244 -11.541 1.00 81.50 532 THR A O 1
ATOM 4131 N N . LYS A 1 533 ? 4.499 -8.263 -12.496 1.00 74.06 533 LYS A N 1
ATOM 4132 C CA . LYS A 1 533 ? 3.150 -8.542 -11.991 1.00 74.06 533 LYS A CA 1
ATOM 4133 C C . LYS A 1 533 ? 3.181 -8.724 -10.473 1.00 74.06 533 LYS A C 1
ATOM 4135 O O . LYS A 1 533 ? 3.667 -9.736 -9.975 1.00 74.06 533 LYS A O 1
ATOM 4140 N N . LEU A 1 534 ? 2.635 -7.761 -9.736 1.00 66.62 534 LEU A N 1
ATOM 4141 C CA . LEU A 1 534 ? 2.260 -7.938 -8.335 1.00 66.62 534 LEU A CA 1
ATOM 4142 C C . LEU A 1 534 ? 0.740 -7.846 -8.268 1.00 66.62 534 LEU A C 1
ATOM 4144 O O . LEU A 1 534 ? 0.164 -6.950 -8.871 1.00 66.62 534 LEU A O 1
ATOM 4148 N N . GLY A 1 535 ? 0.084 -8.806 -7.612 1.00 57.94 535 GLY A N 1
ATOM 4149 C CA . GLY A 1 535 ? -1.372 -8.972 -7.701 1.00 57.94 535 GLY A CA 1
ATOM 4150 C C . GLY A 1 535 ? -2.155 -7.663 -7.515 1.00 57.94 535 GLY A C 1
ATOM 4151 O O . GLY A 1 535 ? -1.835 -6.882 -6.629 1.00 57.94 535 GLY A O 1
ATOM 4152 N N . GLY A 1 536 ? -3.183 -7.422 -8.334 1.00 63.59 536 GLY A N 1
ATOM 4153 C CA . GLY A 1 536 ? -3.987 -6.189 -8.336 1.00 63.59 536 GLY A CA 1
ATOM 4154 C C . GLY A 1 536 ? -4.000 -5.482 -9.696 1.00 63.59 536 GLY A C 1
ATOM 4155 O O . GLY A 1 536 ? -3.228 -5.828 -10.585 1.00 63.59 536 GLY A O 1
ATOM 4156 N N . ASP A 1 537 ? -4.901 -4.509 -9.864 1.00 64.25 537 ASP A N 1
ATOM 4157 C CA . ASP A 1 537 ? -4.973 -3.675 -11.070 1.00 64.25 537 ASP A CA 1
ATOM 4158 C C . ASP A 1 537 ? -3.920 -2.559 -10.984 1.00 64.25 537 ASP A C 1
ATOM 4160 O O . ASP A 1 537 ? -4.049 -1.611 -10.208 1.00 64.25 537 ASP A O 1
ATOM 4164 N N . GLU A 1 538 ? -2.818 -2.724 -11.713 1.00 71.44 538 GLU A N 1
ATOM 4165 C CA . GLU A 1 538 ? -1.691 -1.784 -11.741 1.00 71.44 538 GLU A CA 1
ATOM 4166 C C . GLU A 1 538 ? -1.549 -1.083 -13.101 1.00 71.44 538 GLU A C 1
ATOM 4168 O O . GLU A 1 538 ? -0.499 -0.499 -13.394 1.00 71.44 538 GLU A O 1
ATOM 4173 N N . ALA A 1 539 ? -2.619 -1.103 -13.907 1.00 77.62 539 ALA A N 1
ATOM 4174 C CA . ALA A 1 539 ? -2.673 -0.503 -15.239 1.00 77.62 539 ALA A CA 1
ATOM 4175 C C . ALA A 1 539 ? -2.314 0.995 -15.243 1.00 77.62 539 ALA A C 1
ATOM 4177 O O . ALA A 1 539 ? -1.708 1.497 -16.189 1.00 77.62 539 ALA A O 1
ATOM 4178 N N . ASP A 1 540 ? -2.621 1.710 -14.158 1.00 83.25 540 ASP A N 1
ATOM 4179 C CA . ASP A 1 540 ? -2.292 3.132 -14.027 1.00 83.25 540 ASP A CA 1
ATOM 4180 C C . ASP A 1 540 ? -0.779 3.383 -13.961 1.00 83.25 540 ASP A C 1
ATOM 4182 O O . ASP A 1 540 ? -0.287 4.376 -14.503 1.00 83.25 540 ASP A O 1
ATOM 4186 N N . VAL A 1 541 ? -0.024 2.499 -13.296 1.00 87.31 541 VAL A N 1
ATOM 4187 C CA . VAL A 1 541 ? 1.434 2.644 -13.163 1.00 87.31 541 VAL A CA 1
ATOM 4188 C C . VAL A 1 541 ? 2.108 2.333 -14.490 1.00 87.31 541 VAL A C 1
ATOM 4190 O O . VAL A 1 541 ? 2.970 3.099 -14.924 1.00 87.31 541 VAL A O 1
ATOM 4193 N N . THR A 1 542 ? 1.710 1.232 -15.132 1.00 88.00 542 THR A N 1
ATOM 4194 C CA . THR A 1 542 ? 2.263 0.817 -16.425 1.00 88.00 542 THR A CA 1
ATOM 4195 C C . THR A 1 542 ? 1.975 1.869 -17.489 1.00 88.00 542 THR A C 1
ATOM 4197 O O . THR A 1 542 ? 2.909 2.351 -18.119 1.00 88.00 542 THR A O 1
ATOM 4200 N N . SER A 1 543 ? 0.732 2.351 -17.589 1.00 88.56 543 SER A N 1
ATOM 4201 C CA . SER A 1 543 ? 0.347 3.393 -18.549 1.00 88.56 543 SER A CA 1
ATOM 4202 C C . SER A 1 543 ? 1.147 4.693 -18.381 1.00 88.56 543 SER A C 1
ATOM 4204 O O . SER A 1 543 ? 1.618 5.269 -19.366 1.00 88.56 543 SER A O 1
ATOM 4206 N N . GLN A 1 544 ? 1.355 5.154 -17.142 1.00 90.19 544 GLN A N 1
ATOM 4207 C CA . GLN A 1 544 ? 2.132 6.372 -16.882 1.00 90.19 544 GLN A CA 1
ATOM 4208 C C . GLN A 1 544 ? 3.620 6.205 -17.208 1.00 90.19 544 GLN A C 1
ATOM 4210 O O . GLN A 1 544 ? 4.230 7.124 -17.761 1.00 90.19 544 GLN A O 1
ATOM 4215 N N . VAL A 1 545 ? 4.214 5.054 -16.875 1.00 91.75 545 VAL A N 1
ATOM 4216 C CA . VAL A 1 545 ? 5.618 4.766 -17.206 1.00 91.75 545 VAL A CA 1
ATOM 4217 C C . VAL A 1 545 ? 5.791 4.625 -18.716 1.00 91.75 545 VAL A C 1
ATOM 4219 O O . VAL A 1 545 ? 6.692 5.254 -19.269 1.00 91.75 545 VAL A O 1
ATOM 4222 N N . ASP A 1 546 ? 4.905 3.891 -19.386 1.00 90.19 546 ASP A N 1
ATOM 4223 C CA . ASP A 1 546 ? 4.937 3.688 -20.836 1.00 90.19 546 ASP A CA 1
ATOM 4224 C C . ASP A 1 546 ? 4.831 5.032 -21.579 1.00 90.19 546 ASP A C 1
ATOM 4226 O O . ASP A 1 546 ? 5.628 5.306 -22.473 1.00 90.19 546 ASP A O 1
ATOM 4230 N N . SER A 1 547 ? 3.956 5.944 -21.135 1.00 91.19 547 SER A N 1
ATOM 4231 C CA . SER A 1 547 ? 3.851 7.296 -21.710 1.00 91.19 547 SER A CA 1
ATOM 4232 C C . SER A 1 547 ? 5.147 8.115 -21.583 1.00 91.19 547 SER A C 1
ATOM 4234 O O . SER A 1 547 ? 5.531 8.831 -22.515 1.00 91.19 547 SER A O 1
ATOM 4236 N N . LEU A 1 548 ? 5.854 8.010 -20.452 1.00 91.12 548 LEU A N 1
ATOM 4237 C CA . LEU A 1 548 ? 7.150 8.674 -20.264 1.00 91.12 548 LEU A CA 1
ATOM 4238 C C . LEU A 1 548 ? 8.241 8.034 -21.134 1.00 91.12 548 LEU A C 1
ATOM 4240 O O . LEU A 1 548 ? 9.052 8.747 -21.730 1.00 91.12 548 LEU A O 1
ATOM 4244 N N . LEU A 1 549 ? 8.248 6.703 -21.231 1.00 92.00 549 LEU A N 1
ATOM 4245 C CA . LEU A 1 549 ? 9.184 5.957 -22.070 1.00 92.00 549 LEU A CA 1
ATOM 4246 C C . LEU A 1 549 ? 8.960 6.232 -23.562 1.00 92.00 549 LEU A C 1
ATOM 4248 O O . LEU A 1 549 ? 9.939 6.348 -24.299 1.00 92.00 549 LEU A O 1
ATOM 4252 N N . ASP A 1 550 ? 7.715 6.411 -24.001 1.00 91.69 550 ASP A N 1
ATOM 4253 C CA . ASP A 1 550 ? 7.362 6.774 -25.376 1.00 91.69 550 ASP A CA 1
ATOM 4254 C C . ASP A 1 550 ? 7.954 8.130 -25.776 1.00 91.69 550 ASP A C 1
ATOM 4256 O O . ASP A 1 550 ? 8.587 8.251 -26.829 1.00 91.69 550 ASP A O 1
ATOM 4260 N N . HIS A 1 551 ? 7.813 9.141 -24.914 1.00 91.81 551 HIS A N 1
ATOM 4261 C CA . HIS A 1 551 ? 8.428 10.449 -25.137 1.00 91.81 551 HIS A CA 1
ATOM 4262 C C . HIS A 1 551 ? 9.962 10.334 -25.170 1.00 91.81 551 HIS A C 1
ATOM 4264 O O . HIS A 1 551 ? 10.607 10.797 -26.115 1.00 91.81 551 HIS A O 1
ATOM 4270 N N . MET A 1 552 ? 10.557 9.640 -24.193 1.00 92.94 552 MET A N 1
ATOM 4271 C CA . MET A 1 552 ? 12.004 9.402 -24.165 1.00 92.94 552 MET A CA 1
ATOM 4272 C C . MET A 1 552 ? 12.509 8.669 -25.412 1.00 92.94 552 MET A C 1
ATOM 4274 O O . MET A 1 552 ? 13.594 8.982 -25.903 1.00 92.94 552 MET A O 1
ATOM 4278 N N . ARG A 1 553 ? 11.738 7.709 -25.936 1.00 93.94 553 ARG A N 1
ATOM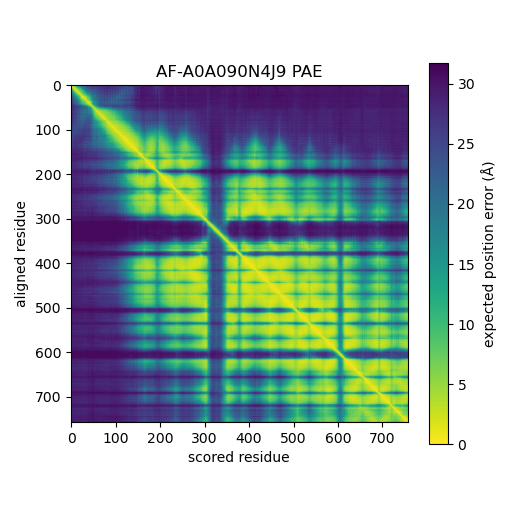 4279 C CA . ARG A 1 553 ? 12.055 6.953 -27.153 1.00 93.94 553 ARG A CA 1
ATOM 4280 C C . ARG A 1 553 ? 12.137 7.855 -28.374 1.00 93.94 553 ARG A C 1
ATOM 4282 O O . ARG A 1 553 ? 13.105 7.741 -29.122 1.00 93.94 553 ARG A O 1
ATOM 4289 N N . GLN A 1 554 ? 11.183 8.765 -28.554 1.00 92.25 554 GLN A N 1
ATOM 4290 C CA . GLN A 1 554 ? 11.187 9.709 -29.677 1.00 92.25 554 GLN A CA 1
ATOM 4291 C C . GLN A 1 554 ? 12.411 10.636 -29.629 1.00 92.25 554 GLN A C 1
ATOM 4293 O O . GLN A 1 554 ? 13.146 10.746 -30.612 1.00 92.25 554 GLN A O 1
ATOM 4298 N N . VAL A 1 555 ? 12.690 11.224 -28.461 1.00 92.62 555 VAL A N 1
ATOM 4299 C CA . VAL A 1 555 ? 13.846 12.115 -28.259 1.00 92.62 555 VAL A CA 1
ATOM 4300 C C . VAL A 1 555 ? 15.168 11.370 -28.453 1.00 92.62 555 VAL A C 1
ATOM 4302 O O . VAL A 1 555 ? 16.095 11.884 -29.083 1.00 92.62 555 VAL A O 1
ATOM 4305 N N . PHE A 1 556 ? 15.275 10.144 -27.933 1.00 92.94 556 PHE A N 1
ATOM 4306 C CA . PHE A 1 556 ? 16.462 9.314 -28.118 1.00 92.94 556 PHE A CA 1
ATOM 4307 C C . PHE A 1 556 ? 16.661 8.931 -29.589 1.00 92.94 556 PHE A C 1
ATOM 4309 O O . PHE A 1 556 ? 17.778 9.047 -30.095 1.00 92.94 556 PHE A O 1
ATOM 4316 N N . PHE A 1 557 ? 15.596 8.537 -30.291 1.00 91.88 557 PHE A N 1
ATOM 4317 C CA . PHE A 1 557 ? 15.650 8.214 -31.715 1.00 91.88 557 PHE A CA 1
ATOM 4318 C C . PHE A 1 557 ? 16.160 9.400 -32.544 1.00 91.88 557 PHE A C 1
ATOM 4320 O O . PHE A 1 557 ? 17.081 9.233 -33.345 1.00 91.88 557 PHE A O 1
ATOM 4327 N N . GLU A 1 558 ? 15.650 10.612 -32.307 1.00 90.62 558 GLU A N 1
ATOM 4328 C CA . GLU A 1 558 ? 16.145 11.826 -32.969 1.00 90.62 558 GLU A CA 1
ATOM 4329 C C . GLU A 1 558 ? 17.611 12.120 -32.605 1.00 90.62 558 GLU A C 1
ATOM 4331 O O . GLU A 1 558 ? 18.435 12.434 -33.470 1.00 90.62 558 GLU A O 1
ATOM 4336 N N . CYS A 1 559 ? 17.966 11.972 -31.326 1.00 88.50 559 CYS A N 1
ATOM 4337 C CA . CYS A 1 559 ? 19.318 12.199 -30.823 1.00 88.50 559 CYS A CA 1
ATOM 4338 C C . CYS A 1 559 ? 20.346 11.281 -31.503 1.00 88.50 559 CYS A C 1
ATOM 4340 O O . CYS A 1 559 ? 21.373 11.758 -31.994 1.00 88.50 559 CYS A O 1
ATOM 4342 N N . VAL A 1 560 ? 20.055 9.982 -31.604 1.00 88.38 560 VAL A N 1
ATOM 4343 C CA . VAL A 1 560 ? 20.931 9.009 -32.272 1.00 88.38 560 VAL A CA 1
ATOM 4344 C C . VAL A 1 560 ? 20.998 9.272 -33.778 1.00 88.38 560 VAL A C 1
ATOM 4346 O O . VAL A 1 560 ? 22.092 9.325 -34.344 1.00 88.38 560 VAL A O 1
ATOM 4349 N N . SER A 1 561 ? 19.852 9.511 -34.416 1.00 86.62 561 SER A N 1
ATOM 4350 C CA . SER A 1 561 ? 19.747 9.639 -35.877 1.00 86.62 561 SER A CA 1
ATOM 4351 C C . SER A 1 561 ? 20.332 10.938 -36.430 1.00 86.62 561 SER A C 1
ATOM 4353 O O . SER A 1 561 ? 20.834 10.950 -37.558 1.00 86.62 561 SER A O 1
ATOM 4355 N N . SER A 1 562 ? 20.268 12.029 -35.659 1.00 84.94 562 SER A N 1
ATOM 4356 C CA . SER A 1 562 ? 20.669 13.373 -36.093 1.00 84.94 562 SER A CA 1
ATOM 4357 C C . SER A 1 562 ? 21.918 13.885 -35.372 1.00 84.94 562 SER A C 1
ATOM 4359 O O . SER A 1 562 ? 22.906 14.228 -36.026 1.00 84.94 562 SER A O 1
ATOM 4361 N N . LYS A 1 563 ? 21.907 13.904 -34.031 1.00 83.12 563 LYS A N 1
ATOM 4362 C CA . LYS A 1 563 ? 22.928 14.590 -33.214 1.00 83.12 563 LYS A CA 1
ATOM 4363 C C . LYS A 1 563 ? 24.207 13.771 -33.070 1.00 83.12 563 LYS A C 1
ATOM 4365 O O . LYS A 1 563 ? 25.294 14.314 -33.240 1.00 83.12 563 LYS A O 1
ATOM 4370 N N . LEU A 1 564 ? 24.088 12.467 -32.803 1.00 81.38 564 LEU A N 1
ATOM 4371 C CA . LEU A 1 564 ? 25.244 11.562 -32.722 1.00 81.38 564 LEU A CA 1
ATOM 4372 C C . LEU A 1 564 ? 25.852 11.268 -34.092 1.00 81.38 564 LEU A C 1
ATOM 4374 O O . LEU A 1 564 ? 27.057 11.072 -34.196 1.00 81.38 564 LEU A O 1
ATOM 4378 N N . CYS A 1 565 ? 25.034 11.275 -35.142 1.00 81.88 565 CYS A N 1
ATOM 4379 C CA . CYS A 1 565 ? 25.480 11.046 -36.513 1.00 81.88 565 CYS A CA 1
ATOM 4380 C C . CYS A 1 565 ? 25.879 12.331 -37.255 1.00 81.88 565 CYS A C 1
ATOM 4382 O O . CYS A 1 565 ? 26.098 12.283 -38.466 1.00 81.88 565 CYS A O 1
ATOM 4384 N N . ALA A 1 566 ? 25.973 13.480 -36.577 1.00 80.19 566 ALA A N 1
ATOM 4385 C CA . ALA A 1 566 ? 26.193 14.770 -37.229 1.00 80.19 566 ALA A CA 1
ATOM 4386 C C . ALA A 1 566 ? 27.507 14.828 -38.027 1.00 80.19 566 ALA A C 1
ATOM 4388 O O . ALA A 1 566 ? 27.512 15.311 -39.159 1.00 80.19 566 ALA A O 1
ATOM 4389 N N . SER A 1 567 ? 28.593 14.267 -37.491 1.00 75.00 567 SER A N 1
ATOM 4390 C CA . SER A 1 567 ? 29.888 14.160 -38.183 1.00 75.00 567 SER A CA 1
ATOM 4391 C C . SER A 1 567 ? 29.898 13.115 -39.308 1.00 75.00 567 SER A C 1
ATOM 4393 O O . SER A 1 567 ? 30.679 13.230 -40.250 1.00 75.00 567 SER A O 1
ATOM 4395 N N . LEU A 1 568 ? 28.994 12.130 -39.260 1.00 78.25 568 LEU A N 1
ATOM 4396 C CA . LEU A 1 568 ? 28.851 11.072 -40.265 1.00 78.25 568 LEU A CA 1
ATOM 4397 C C . LEU A 1 568 ? 27.891 11.449 -41.407 1.00 78.25 568 LEU A C 1
ATOM 4399 O O . LEU A 1 568 ? 27.744 10.680 -42.354 1.00 78.25 568 LEU A O 1
ATOM 4403 N N . LYS A 1 569 ? 27.272 12.642 -41.380 1.00 75.25 569 LYS A N 1
ATOM 4404 C CA . LYS A 1 569 ? 26.345 13.116 -42.432 1.00 75.25 569 LYS A CA 1
ATOM 4405 C C . LYS A 1 569 ? 26.965 13.077 -43.839 1.00 75.25 569 LYS A C 1
ATOM 4407 O O . LY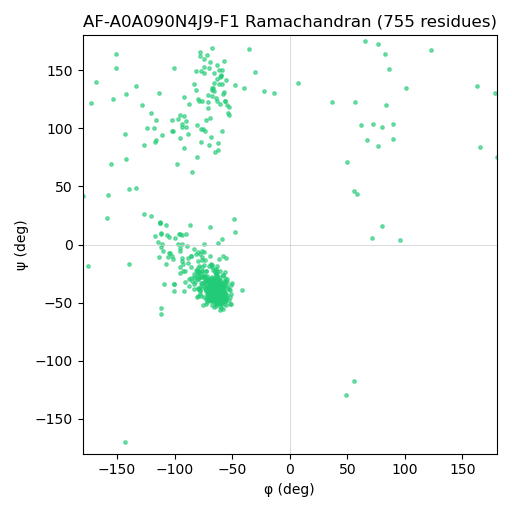S A 1 569 ? 26.252 12.822 -44.802 1.00 75.25 569 LYS A O 1
ATOM 4412 N N . ALA A 1 570 ? 28.278 13.292 -43.955 1.00 75.75 570 ALA A N 1
ATOM 4413 C CA . ALA A 1 570 ? 28.998 13.267 -45.231 1.00 75.75 570 ALA A CA 1
ATOM 4414 C C . ALA A 1 570 ? 29.219 11.851 -45.802 1.00 75.75 570 ALA A C 1
ATOM 4416 O O . ALA A 1 570 ? 29.521 11.710 -46.983 1.00 75.75 570 ALA A O 1
ATOM 4417 N N . THR A 1 571 ? 29.083 10.804 -44.982 1.00 83.44 571 THR A N 1
ATOM 4418 C CA . THR A 1 571 ? 29.323 9.406 -45.373 1.00 83.44 571 THR A CA 1
ATOM 4419 C C . THR A 1 571 ? 28.097 8.552 -45.027 1.00 83.44 571 THR A C 1
ATOM 4421 O O . THR A 1 571 ? 28.050 7.932 -43.962 1.00 83.44 571 THR A O 1
ATOM 4424 N N . PRO A 1 572 ? 27.080 8.490 -45.913 1.00 85.81 572 PRO A N 1
ATOM 4425 C CA . PRO A 1 572 ? 25.790 7.863 -45.602 1.00 85.81 572 PRO A CA 1
ATOM 4426 C C . PRO A 1 572 ? 25.922 6.382 -45.217 1.00 85.81 572 PRO A C 1
ATOM 4428 O O . PRO A 1 572 ? 25.248 5.920 -44.302 1.00 85.81 572 PRO A O 1
ATOM 4431 N N . ARG A 1 573 ? 26.877 5.661 -45.817 1.00 87.50 573 ARG A N 1
ATOM 4432 C CA . ARG A 1 573 ? 27.192 4.270 -45.464 1.00 87.50 573 ARG A CA 1
ATOM 4433 C C . ARG A 1 573 ? 27.650 4.110 -44.010 1.00 87.50 573 ARG A C 1
ATOM 4435 O O . ARG A 1 573 ? 27.151 3.239 -43.306 1.00 87.50 573 ARG A O 1
ATOM 4442 N N . LEU A 1 574 ? 28.595 4.939 -43.555 1.00 84.50 574 LEU A N 1
ATOM 4443 C CA . LEU A 1 574 ? 29.111 4.875 -42.180 1.00 84.50 574 LEU A CA 1
ATOM 4444 C C . LEU A 1 574 ? 28.052 5.314 -41.166 1.00 84.50 574 LEU A C 1
ATOM 4446 O O . LEU A 1 574 ? 27.987 4.761 -40.069 1.00 84.50 574 LEU A O 1
ATOM 4450 N N . ARG A 1 575 ? 27.194 6.266 -41.550 1.00 87.75 575 ARG A N 1
ATOM 4451 C CA . ARG A 1 575 ? 26.028 6.663 -40.760 1.00 87.75 575 ARG A CA 1
ATOM 4452 C C . ARG A 1 575 ? 25.071 5.490 -40.546 1.00 87.75 575 ARG A C 1
ATOM 4454 O O . ARG A 1 575 ? 24.821 5.151 -39.394 1.00 87.75 575 ARG A O 1
ATOM 4461 N N . SER A 1 576 ? 24.580 4.847 -41.608 1.00 88.25 576 SER A N 1
ATOM 4462 C CA . SER A 1 576 ? 23.652 3.716 -41.455 1.00 88.25 576 SER A CA 1
ATOM 4463 C C . SER A 1 576 ? 24.308 2.524 -40.749 1.00 88.25 576 SER A C 1
ATOM 4465 O O . SER A 1 576 ? 23.669 1.903 -39.909 1.00 88.25 576 SER A O 1
ATOM 4467 N N . ALA A 1 577 ? 25.608 2.270 -40.957 1.00 87.62 577 ALA A N 1
ATOM 4468 C CA . ALA A 1 577 ? 26.345 1.250 -40.199 1.00 87.62 577 ALA A CA 1
ATOM 4469 C C . ALA A 1 577 ? 26.326 1.511 -38.681 1.00 87.62 577 ALA A C 1
ATOM 4471 O O . ALA A 1 577 ? 26.110 0.597 -37.883 1.00 87.62 577 ALA A O 1
ATOM 4472 N N . TYR A 1 578 ? 26.526 2.768 -38.268 1.00 88.19 578 TYR A N 1
ATOM 4473 C CA . TYR A 1 578 ? 26.462 3.160 -36.860 1.00 88.19 578 TYR A CA 1
ATOM 4474 C C . TYR A 1 578 ? 25.040 3.064 -36.282 1.00 88.19 578 TYR A C 1
ATOM 4476 O O . TYR A 1 578 ? 24.875 2.668 -35.123 1.00 88.19 578 TYR A O 1
ATOM 4484 N N . LEU A 1 579 ? 24.016 3.406 -37.072 1.00 89.94 579 LEU A N 1
ATOM 4485 C CA . LEU A 1 579 ? 22.612 3.293 -36.663 1.00 89.94 579 LEU A CA 1
ATOM 4486 C C . LEU A 1 579 ? 22.195 1.836 -36.480 1.00 89.94 579 LEU A C 1
ATOM 4488 O O . LEU A 1 579 ? 21.702 1.497 -35.407 1.00 89.94 579 LEU A O 1
ATOM 4492 N N . VAL A 1 580 ? 22.498 0.965 -37.449 1.00 90.19 580 VAL A N 1
ATOM 4493 C CA . VAL A 1 580 ? 22.275 -0.490 -37.356 1.00 90.19 580 VAL A CA 1
ATOM 4494 C C . VAL A 1 580 ? 22.909 -1.043 -36.080 1.00 90.19 580 VAL A C 1
ATOM 4496 O O . VAL A 1 580 ? 22.242 -1.707 -35.292 1.00 90.19 580 VAL A O 1
ATOM 4499 N N . LYS A 1 581 ? 24.166 -0.681 -35.809 1.00 89.25 581 LYS A N 1
ATOM 4500 C CA . LYS A 1 581 ? 24.885 -1.089 -34.594 1.00 89.25 581 LYS A CA 1
ATOM 4501 C C . LYS A 1 581 ? 24.220 -0.617 -33.303 1.00 89.25 581 LYS A C 1
ATOM 4503 O O . LYS A 1 581 ? 24.169 -1.343 -32.312 1.00 89.25 581 LYS A O 1
ATOM 4508 N N . SER A 1 582 ? 23.753 0.628 -33.292 1.00 90.31 582 SER A N 1
ATOM 4509 C CA . SER A 1 582 ? 23.140 1.243 -32.115 1.00 90.31 582 SER A CA 1
ATOM 4510 C C . SER A 1 582 ? 21.756 0.660 -31.837 1.00 90.31 582 SER A C 1
ATOM 4512 O O . SER A 1 582 ? 21.444 0.365 -30.685 1.00 90.31 582 SER A O 1
ATOM 4514 N N . TYR A 1 583 ? 20.945 0.456 -32.875 1.00 92.38 583 TYR A N 1
ATOM 4515 C CA . TYR A 1 583 ? 19.617 -0.139 -32.753 1.00 92.38 583 TYR A CA 1
ATOM 4516 C C . TYR A 1 583 ? 19.693 -1.629 -32.422 1.00 92.38 583 TYR A C 1
ATOM 4518 O O . TYR A 1 583 ? 18.942 -2.076 -31.562 1.00 92.38 583 TYR A O 1
ATOM 4526 N N . ASP A 1 584 ? 20.641 -2.377 -32.996 1.00 90.62 584 ASP A N 1
ATOM 4527 C CA . ASP A 1 584 ? 20.889 -3.779 -32.632 1.00 90.62 584 ASP A CA 1
ATOM 4528 C C . ASP A 1 584 ? 21.283 -3.920 -31.154 1.00 90.62 584 ASP A C 1
ATOM 4530 O O . ASP A 1 584 ? 20.781 -4.805 -30.461 1.00 90.62 584 ASP A O 1
ATOM 4534 N N . PHE A 1 585 ? 22.102 -3.004 -30.620 1.00 89.56 585 PHE A N 1
ATOM 4535 C CA . PHE A 1 585 ? 22.423 -2.999 -29.190 1.00 89.56 585 PHE A CA 1
ATOM 4536 C C . PHE A 1 585 ? 21.178 -2.777 -28.315 1.00 89.56 585 PHE A C 1
ATOM 4538 O O . PHE A 1 585 ? 21.000 -3.453 -27.299 1.00 89.56 585 PHE A O 1
ATOM 4545 N N . VAL A 1 586 ? 20.306 -1.837 -28.697 1.00 90.94 586 VAL A N 1
ATOM 4546 C CA . VAL A 1 586 ? 19.049 -1.586 -27.973 1.00 90.94 586 VAL A CA 1
ATOM 4547 C C . VAL A 1 586 ? 18.132 -2.806 -28.055 1.00 90.94 586 VAL A C 1
ATOM 4549 O O . VAL A 1 586 ? 17.659 -3.260 -27.015 1.00 90.94 586 VAL A O 1
ATOM 4552 N N . CYS A 1 587 ? 17.939 -3.373 -29.249 1.00 90.25 587 CYS A N 1
ATOM 4553 C CA . CYS A 1 587 ? 17.112 -4.562 -29.456 1.00 90.25 587 CYS A CA 1
ATOM 4554 C C . CYS A 1 587 ? 17.644 -5.737 -28.638 1.00 90.25 587 CYS A C 1
ATOM 4556 O O . CYS A 1 587 ? 16.925 -6.242 -27.793 1.00 90.25 587 CYS A O 1
ATOM 4558 N N . SER A 1 588 ? 18.921 -6.099 -28.788 1.00 88.56 588 SER A N 1
ATOM 4559 C CA . SER A 1 588 ? 19.533 -7.221 -28.058 1.00 88.56 588 SER A CA 1
ATOM 4560 C C . SER A 1 588 ? 19.456 -7.074 -26.535 1.00 88.56 588 SER A C 1
ATOM 4562 O O . SER A 1 588 ? 19.219 -8.059 -25.837 1.00 88.56 588 SER A O 1
ATOM 4564 N N . THR A 1 589 ? 19.597 -5.854 -26.007 1.00 87.81 589 THR A N 1
ATOM 4565 C CA . THR A 1 589 ? 19.431 -5.592 -24.569 1.00 87.81 589 THR A CA 1
ATOM 4566 C C . THR A 1 589 ? 17.974 -5.771 -24.137 1.00 87.81 589 THR A C 1
ATOM 4568 O O . THR A 1 589 ? 17.706 -6.414 -23.122 1.00 87.81 589 THR A O 1
ATOM 4571 N N . LEU A 1 590 ? 17.021 -5.234 -24.905 1.00 87.75 590 LEU A N 1
ATOM 4572 C CA . LEU A 1 590 ? 15.591 -5.303 -24.591 1.00 87.75 590 LEU A CA 1
ATOM 4573 C C . LEU A 1 590 ? 14.969 -6.674 -24.888 1.00 87.75 590 LEU A C 1
ATOM 4575 O O . LEU A 1 590 ? 13.987 -7.021 -24.245 1.00 87.75 590 LEU A O 1
ATOM 4579 N N . SER A 1 591 ? 15.548 -7.492 -25.772 1.00 86.06 591 SER A N 1
ATOM 4580 C CA . SER A 1 591 ? 15.095 -8.866 -26.039 1.00 86.06 591 SER A CA 1
ATOM 4581 C C . SER A 1 591 ? 15.167 -9.747 -24.791 1.00 86.06 591 SER A C 1
ATOM 4583 O O . SER A 1 591 ? 14.418 -10.712 -24.684 1.00 86.06 591 SER A O 1
ATOM 4585 N N . SER A 1 592 ? 15.999 -9.389 -23.805 1.00 79.19 592 SER A N 1
ATOM 4586 C CA . SER A 1 592 ? 15.989 -10.045 -22.491 1.00 79.19 592 SER A CA 1
ATOM 4587 C C . SER A 1 592 ? 14.627 -9.961 -21.782 1.00 79.19 592 SER A C 1
ATOM 4589 O O . SER A 1 592 ? 14.298 -10.868 -21.024 1.00 79.19 592 SER A O 1
ATOM 4591 N N . LEU A 1 593 ? 13.804 -8.941 -22.071 1.00 73.94 593 LEU A N 1
ATOM 4592 C CA . LEU A 1 593 ? 12.424 -8.838 -21.576 1.00 73.94 593 LEU A CA 1
ATOM 4593 C C . LEU A 1 593 ? 11.516 -9.924 -22.153 1.00 73.94 593 LEU A C 1
ATOM 4595 O O . LEU A 1 593 ? 10.655 -10.428 -21.442 1.00 73.94 593 LEU A O 1
ATOM 4599 N N . ALA A 1 594 ? 11.708 -10.296 -23.422 1.00 67.44 594 ALA A N 1
ATOM 4600 C CA . ALA A 1 594 ? 10.905 -11.335 -24.062 1.00 67.44 594 ALA A CA 1
ATOM 4601 C C . ALA A 1 594 ? 11.170 -12.711 -23.431 1.00 67.44 594 ALA A C 1
ATOM 4603 O O . ALA A 1 594 ? 10.230 -13.457 -23.178 1.00 67.44 594 ALA A O 1
ATOM 4604 N N . ASN A 1 595 ? 12.431 -13.001 -23.093 1.00 61.97 595 ASN A N 1
ATOM 4605 C CA . ASN A 1 595 ? 12.825 -14.275 -22.482 1.00 61.97 595 ASN A CA 1
ATOM 4606 C C . ASN A 1 595 ? 12.289 -14.434 -21.048 1.00 61.97 595 ASN A C 1
ATOM 4608 O O . ASN A 1 595 ? 11.925 -15.533 -20.651 1.00 61.97 595 ASN A O 1
ATOM 4612 N N . LEU A 1 596 ? 12.186 -13.342 -20.278 1.00 59.88 596 LEU A N 1
ATOM 4613 C CA . LEU A 1 596 ? 11.632 -13.369 -18.914 1.00 59.88 596 LEU A CA 1
ATOM 4614 C C . LEU A 1 596 ? 10.145 -13.768 -18.872 1.00 59.88 596 LEU A C 1
ATOM 4616 O O . LEU A 1 596 ? 9.664 -14.201 -17.828 1.00 59.88 596 LEU A O 1
ATOM 4620 N N . ASN A 1 597 ? 9.427 -13.628 -19.991 1.00 53.44 597 ASN A N 1
ATOM 4621 C CA . ASN A 1 597 ? 8.015 -13.987 -20.108 1.00 53.44 597 ASN A CA 1
ATOM 4622 C C . ASN A 1 597 ? 7.792 -15.456 -20.514 1.00 53.44 597 ASN A C 1
ATOM 4624 O O . ASN A 1 597 ? 6.678 -15.945 -20.348 1.00 53.44 597 ASN A O 1
ATOM 4628 N N . GLU A 1 598 ? 8.808 -16.166 -21.018 1.00 52.12 598 GLU A N 1
ATOM 4629 C CA . GLU A 1 598 ? 8.698 -17.603 -21.329 1.00 52.12 598 GLU A CA 1
ATOM 4630 C C . GLU A 1 598 ? 8.816 -18.479 -20.069 1.00 52.12 598 GLU A C 1
ATOM 4632 O O . GLU A 1 598 ? 8.263 -19.575 -20.030 1.00 52.12 598 GLU A O 1
ATOM 4637 N N . ASP A 1 599 ? 9.458 -17.972 -19.010 1.00 45.59 599 ASP A N 1
ATOM 4638 C CA . ASP A 1 599 ? 9.652 -18.686 -17.739 1.00 45.59 599 ASP A CA 1
ATOM 4639 C C . ASP A 1 599 ? 8.443 -18.590 -16.778 1.00 45.59 599 ASP A C 1
ATOM 4641 O O . ASP A 1 599 ? 8.444 -19.213 -15.712 1.00 45.59 599 ASP A O 1
ATOM 4645 N N . VAL A 1 600 ? 7.397 -17.825 -17.126 1.00 47.97 600 VAL A N 1
ATOM 4646 C CA . VAL A 1 600 ? 6.190 -17.643 -16.298 1.00 47.97 600 VAL A CA 1
ATOM 4647 C C . VAL A 1 600 ? 4.975 -18.313 -16.958 1.00 47.97 600 VAL A C 1
ATOM 4649 O O . VAL A 1 600 ? 4.257 -17.704 -17.745 1.00 47.97 600 VAL A O 1
ATOM 4652 N N . ASP A 1 601 ? 4.747 -19.558 -16.525 1.00 38.53 601 ASP A N 1
ATOM 4653 C CA . ASP A 1 601 ? 3.543 -20.407 -16.612 1.00 38.53 601 ASP A CA 1
ATOM 4654 C C . ASP A 1 601 ? 3.308 -21.333 -17.827 1.00 38.53 601 ASP A C 1
ATOM 4656 O O . ASP A 1 601 ? 2.723 -20.975 -18.846 1.00 38.53 601 ASP A O 1
ATOM 4660 N N . GLU A 1 602 ? 3.559 -22.627 -17.575 1.00 41.56 602 GLU A N 1
ATOM 4661 C CA . GLU A 1 602 ? 2.944 -23.792 -18.234 1.00 41.56 602 GLU A CA 1
ATOM 4662 C C . GLU A 1 602 ? 1.484 -24.033 -17.750 1.00 41.56 602 GLU A C 1
ATOM 4664 O O . GLU A 1 602 ? 0.809 -24.957 -18.211 1.00 41.56 602 GLU A O 1
ATOM 4669 N N . HIS A 1 603 ? 0.949 -23.207 -16.834 1.00 40.19 603 HIS A N 1
ATOM 4670 C CA . HIS A 1 603 ? -0.359 -23.418 -16.193 1.00 40.19 603 HIS A CA 1
ATOM 4671 C C . HIS A 1 603 ? -1.218 -22.152 -16.007 1.00 40.19 603 HIS A C 1
ATOM 4673 O O . HIS A 1 603 ? -1.811 -21.966 -14.949 1.00 40.19 603 HIS A O 1
ATOM 4679 N N . VAL A 1 604 ? -1.385 -21.313 -17.035 1.00 39.50 604 VAL A N 1
ATOM 4680 C CA . VAL A 1 604 ? -2.507 -20.351 -17.094 1.00 39.50 604 VAL A CA 1
ATOM 4681 C C . VAL A 1 604 ? -3.007 -20.236 -18.536 1.00 39.50 604 VAL A C 1
ATOM 4683 O O . VAL A 1 604 ? -2.224 -20.042 -19.462 1.00 39.50 604 VAL A O 1
ATOM 4686 N N . GLU A 1 605 ? -4.319 -20.379 -18.740 1.00 35.91 605 GLU A N 1
ATOM 4687 C CA . GLU A 1 605 ? -4.974 -20.208 -20.041 1.00 35.91 605 GLU A CA 1
ATOM 4688 C C . GLU A 1 605 ? -4.605 -18.849 -20.666 1.00 35.91 605 GLU A C 1
ATOM 4690 O O . GLU A 1 605 ? -4.881 -17.787 -20.108 1.00 35.91 605 GLU A O 1
ATOM 4695 N N . LEU A 1 606 ? -3.962 -18.902 -21.837 1.00 32.28 606 LEU A N 1
ATOM 4696 C CA . LEU A 1 606 ? -3.519 -17.751 -22.624 1.00 32.28 606 LEU A CA 1
ATOM 4697 C C . LEU A 1 606 ? -4.685 -16.789 -22.917 1.00 32.28 606 LEU A C 1
ATOM 4699 O O . LEU A 1 606 ? -5.615 -17.170 -23.638 1.00 32.28 606 LEU A O 1
ATOM 4703 N N . PRO A 1 607 ? -4.626 -15.515 -22.485 1.00 34.94 607 PRO A N 1
ATOM 4704 C CA . PRO A 1 607 ? -5.507 -14.499 -23.025 1.00 34.94 607 PRO A CA 1
ATOM 4705 C C . PRO A 1 607 ? -5.159 -14.271 -24.498 1.00 34.94 607 PRO A C 1
ATOM 4707 O O . PRO A 1 607 ? -3.999 -14.158 -24.894 1.00 34.94 607 PRO A O 1
ATOM 4710 N N . THR A 1 608 ? -6.201 -14.205 -25.318 1.00 28.92 608 THR A N 1
ATOM 4711 C CA . THR A 1 608 ? -6.184 -13.891 -26.748 1.00 28.92 608 THR A CA 1
ATOM 4712 C C . THR A 1 608 ? -5.198 -12.776 -27.123 1.00 28.92 608 THR A C 1
ATOM 4714 O O . THR A 1 608 ? -5.214 -11.709 -26.516 1.00 28.92 608 THR A O 1
ATOM 4717 N N . ARG A 1 609 ? -4.428 -13.012 -28.198 1.00 34.84 609 ARG A N 1
ATOM 4718 C CA . ARG A 1 609 ? -3.444 -12.166 -28.923 1.00 34.84 609 ARG A CA 1
ATOM 4719 C C . ARG A 1 609 ? -3.864 -10.718 -29.311 1.00 34.84 609 ARG A C 1
ATOM 4721 O O . ARG A 1 609 ? -3.299 -10.159 -30.244 1.00 34.84 609 ARG A O 1
ATOM 4728 N N . SER A 1 610 ? -4.846 -10.094 -28.661 1.00 32.25 610 SER A N 1
ATOM 4729 C CA . SER A 1 610 ? -5.402 -8.789 -29.061 1.00 32.25 610 SER A CA 1
ATOM 4730 C C . SER A 1 610 ? -4.752 -7.570 -28.394 1.00 32.25 610 SER A C 1
ATOM 4732 O O . SER A 1 610 ? -4.925 -6.461 -28.894 1.00 32.25 610 SER A O 1
ATOM 4734 N N . THR A 1 611 ? -4.012 -7.726 -27.298 1.00 37.44 611 THR A N 1
ATOM 4735 C CA . THR A 1 611 ? -3.200 -6.649 -26.714 1.00 37.44 611 THR A CA 1
ATOM 4736 C C . THR A 1 611 ? -1.752 -6.898 -27.094 1.00 37.44 611 THR A C 1
ATOM 4738 O O . THR A 1 611 ? -1.076 -7.705 -26.461 1.00 37.44 611 THR A O 1
ATOM 4741 N N . ALA A 1 612 ? -1.262 -6.240 -28.147 1.00 39.34 612 ALA A N 1
ATOM 4742 C CA . ALA A 1 612 ? 0.177 -6.066 -28.302 1.00 39.34 612 ALA A CA 1
ATOM 4743 C C . ALA A 1 612 ? 0.686 -5.459 -26.985 1.00 39.34 612 ALA A C 1
ATOM 4745 O O . ALA A 1 612 ? 0.261 -4.368 -26.612 1.00 39.34 612 ALA A O 1
ATOM 4746 N N . CYS A 1 613 ? 1.462 -6.225 -26.221 1.00 52.38 613 CYS A N 1
ATOM 4747 C CA . CYS A 1 613 ? 1.849 -5.844 -24.870 1.00 52.38 613 CYS A CA 1
ATOM 4748 C C . CYS A 1 613 ? 2.642 -4.532 -24.940 1.00 52.38 613 CYS A C 1
ATOM 4750 O O . CYS A 1 613 ? 3.669 -4.481 -25.621 1.00 52.38 613 CYS A O 1
ATOM 4752 N N . THR A 1 614 ? 2.175 -3.472 -24.275 1.00 56.91 614 THR A N 1
ATOM 4753 C CA . THR A 1 614 ? 2.875 -2.174 -24.236 1.00 56.91 614 THR A CA 1
ATOM 4754 C C . THR A 1 614 ? 4.307 -2.316 -23.700 1.00 56.91 614 THR A C 1
ATOM 4756 O O . THR A 1 614 ? 5.190 -1.562 -24.102 1.00 56.91 614 THR A O 1
ATOM 4759 N N . GLU A 1 615 ? 4.562 -3.379 -22.927 1.00 63.44 615 GLU A N 1
ATOM 4760 C CA . GLU A 1 615 ? 5.870 -3.905 -22.505 1.00 63.44 615 GLU A CA 1
ATOM 4761 C C . GLU A 1 615 ? 6.947 -3.917 -23.602 1.00 63.44 615 GLU A C 1
ATOM 4763 O O . GLU A 1 615 ? 8.112 -3.622 -23.336 1.00 63.44 615 GLU A O 1
ATOM 4768 N N . LEU A 1 616 ? 6.582 -4.257 -24.842 1.00 75.31 616 LEU A N 1
ATOM 4769 C CA . LEU A 1 616 ? 7.528 -4.424 -25.950 1.00 75.31 616 LEU A CA 1
ATOM 4770 C C . LEU A 1 616 ? 7.474 -3.276 -26.963 1.00 75.31 616 LEU A C 1
ATOM 4772 O O . LEU A 1 616 ? 8.132 -3.356 -27.997 1.00 75.31 616 LEU A O 1
ATOM 4776 N N . ALA A 1 617 ? 6.746 -2.189 -26.686 1.00 83.75 617 ALA A N 1
ATOM 4777 C CA . ALA A 1 617 ? 6.565 -1.093 -27.641 1.00 83.75 617 ALA A CA 1
ATOM 4778 C C . ALA A 1 617 ? 7.902 -0.477 -28.094 1.00 83.75 617 ALA A C 1
ATOM 4780 O O . ALA A 1 617 ? 8.114 -0.213 -29.278 1.00 83.75 617 ALA A O 1
ATOM 4781 N N . THR A 1 618 ? 8.843 -0.291 -27.161 1.00 85.94 618 THR A N 1
ATOM 4782 C CA . THR A 1 618 ? 10.178 0.230 -27.492 1.00 85.94 618 THR A CA 1
ATOM 4783 C C . THR A 1 618 ? 11.010 -0.778 -28.282 1.00 85.94 618 THR A C 1
ATOM 4785 O O . THR A 1 618 ? 11.709 -0.378 -29.210 1.00 85.94 618 THR A O 1
ATOM 4788 N N . LEU A 1 619 ? 10.906 -2.071 -27.964 1.00 88.88 619 LEU A N 1
ATOM 4789 C CA . LEU A 1 619 ? 11.586 -3.133 -28.705 1.00 88.88 619 LEU A CA 1
ATOM 4790 C C . LEU A 1 619 ? 11.066 -3.210 -30.147 1.00 88.88 619 LEU A C 1
ATOM 4792 O O . LEU A 1 619 ? 11.858 -3.087 -31.074 1.00 88.88 619 LEU A O 1
ATOM 4796 N N . GLN A 1 620 ? 9.748 -3.278 -30.337 1.00 89.94 620 GLN A N 1
ATOM 4797 C CA . GLN A 1 620 ? 9.113 -3.317 -31.659 1.00 89.94 620 GLN A CA 1
ATOM 4798 C C . GLN A 1 620 ? 9.475 -2.089 -32.504 1.00 89.94 620 GLN A C 1
ATOM 4800 O O . GLN A 1 620 ? 9.793 -2.206 -33.687 1.00 89.94 620 GLN A O 1
ATOM 4805 N N . PHE A 1 621 ? 9.486 -0.900 -31.893 1.00 92.12 621 PHE A N 1
ATOM 4806 C CA . PHE A 1 621 ? 9.907 0.321 -32.574 1.00 92.12 621 PHE A CA 1
ATOM 4807 C C . PHE A 1 621 ? 11.354 0.219 -33.083 1.00 92.12 621 PHE A C 1
ATOM 4809 O O . PHE A 1 621 ? 11.610 0.501 -34.253 1.00 92.12 621 PHE A O 1
ATOM 4816 N N . PHE A 1 622 ? 12.302 -0.221 -32.251 1.00 92.38 622 PHE A N 1
ATOM 4817 C CA . PHE A 1 622 ? 13.697 -0.341 -32.685 1.00 92.38 622 PHE A CA 1
ATOM 4818 C C . PHE A 1 622 ? 13.947 -1.517 -33.632 1.00 92.38 622 PHE A C 1
ATOM 4820 O O . PHE A 1 622 ? 14.830 -1.397 -34.474 1.00 92.38 622 PHE A O 1
ATOM 4827 N N . GLU A 1 623 ? 13.164 -2.595 -33.580 1.00 91.56 623 GLU A N 1
ATOM 4828 C CA . GLU A 1 623 ? 13.223 -3.679 -34.571 1.00 91.56 623 GLU A CA 1
ATOM 4829 C C . GLU A 1 623 ? 12.804 -3.191 -35.962 1.00 91.56 623 GLU A C 1
ATOM 4831 O O . GLU A 1 623 ? 13.486 -3.473 -36.950 1.00 91.56 623 GLU A O 1
ATOM 4836 N N . THR A 1 624 ? 11.722 -2.407 -36.044 1.00 93.06 624 THR A N 1
ATOM 4837 C CA . THR A 1 624 ? 11.293 -1.793 -37.313 1.00 93.06 624 THR A CA 1
ATOM 4838 C C . THR A 1 624 ? 12.329 -0.793 -37.831 1.00 93.06 624 THR A C 1
ATOM 4840 O O . THR A 1 624 ? 12.754 -0.898 -38.980 1.00 93.06 624 THR A O 1
ATOM 4843 N N . ALA A 1 625 ? 12.841 0.090 -36.966 1.00 92.06 625 ALA A N 1
ATOM 4844 C CA . ALA A 1 625 ? 13.893 1.039 -37.332 1.00 92.06 625 ALA A CA 1
ATOM 4845 C C . ALA A 1 625 ? 15.204 0.344 -37.752 1.00 92.06 625 ALA A C 1
ATOM 4847 O O . ALA A 1 625 ? 15.882 0.797 -38.673 1.00 92.06 625 ALA A O 1
ATOM 4848 N N . LEU A 1 626 ? 15.563 -0.772 -37.107 1.00 92.00 626 LEU A N 1
ATOM 4849 C CA . LEU A 1 626 ? 16.719 -1.592 -37.471 1.00 92.00 626 LEU A CA 1
ATOM 4850 C C . LEU A 1 626 ? 16.537 -2.227 -38.851 1.00 92.00 626 LEU A C 1
ATOM 4852 O O . LEU A 1 626 ? 17.494 -2.261 -39.624 1.00 92.00 626 LEU A O 1
ATOM 4856 N N . ALA A 1 627 ? 15.341 -2.722 -39.176 1.00 91.25 627 ALA A N 1
ATOM 4857 C CA . ALA A 1 627 ? 15.050 -3.289 -40.490 1.00 91.25 627 ALA A CA 1
ATOM 4858 C C . ALA A 1 627 ? 15.158 -2.233 -41.604 1.00 91.25 627 ALA A C 1
ATOM 4860 O O . ALA A 1 627 ? 15.801 -2.494 -42.627 1.00 91.25 627 ALA A O 1
ATOM 4861 N N . ASP A 1 628 ? 14.603 -1.041 -41.375 1.00 92.12 628 ASP A N 1
ATOM 4862 C CA . ASP A 1 628 ? 14.645 0.076 -42.323 1.00 92.12 628 ASP A CA 1
ATOM 4863 C C . ASP A 1 628 ? 16.078 0.587 -42.545 1.00 92.12 628 ASP A C 1
ATOM 4865 O O . ASP A 1 628 ? 16.526 0.708 -43.689 1.00 92.12 628 ASP A O 1
ATOM 4869 N N . GLU A 1 629 ? 16.849 0.802 -41.473 1.00 91.44 629 GLU A N 1
ATOM 4870 C CA . GLU A 1 629 ? 18.252 1.227 -41.587 1.00 91.44 629 GLU A CA 1
ATOM 4871 C C . GLU A 1 629 ? 19.163 0.130 -42.147 1.00 91.44 629 GLU A C 1
ATOM 4873 O O . GLU A 1 629 ? 20.127 0.435 -42.846 1.00 91.44 629 GLU A O 1
ATOM 4878 N N . SER A 1 630 ? 18.862 -1.151 -41.902 1.00 90.69 630 SER A N 1
ATOM 4879 C CA . SER A 1 630 ? 19.601 -2.257 -42.528 1.00 90.69 630 SER A CA 1
ATOM 4880 C C . SER A 1 630 ? 19.426 -2.240 -44.044 1.00 90.69 630 SER A C 1
ATOM 4882 O O . SER A 1 630 ? 20.390 -2.462 -44.773 1.00 90.69 630 SER A O 1
ATOM 4884 N N . LYS A 1 631 ? 18.217 -1.933 -44.530 1.00 91.12 631 LYS A N 1
ATOM 4885 C CA . LYS A 1 631 ? 17.952 -1.767 -45.963 1.00 91.12 631 LYS A CA 1
ATOM 4886 C C . LYS A 1 631 ? 18.681 -0.544 -46.527 1.00 91.12 631 LYS A C 1
ATOM 4888 O O . LYS A 1 631 ? 19.397 -0.670 -47.516 1.00 91.12 631 LYS A O 1
ATOM 4893 N N . ALA A 1 632 ? 18.586 0.604 -45.853 1.00 91.12 632 ALA A N 1
ATOM 4894 C CA . ALA A 1 632 ? 19.295 1.820 -46.257 1.00 91.12 632 ALA A CA 1
ATOM 4895 C C . ALA A 1 632 ? 20.824 1.627 -46.284 1.00 91.12 632 ALA A C 1
ATOM 4897 O O . ALA A 1 632 ? 21.504 2.100 -47.196 1.00 91.12 632 ALA A O 1
ATOM 4898 N N . PHE A 1 633 ? 21.379 0.886 -45.319 1.00 91.69 633 PHE A N 1
ATOM 4899 C CA . PHE A 1 633 ? 22.794 0.529 -45.302 1.00 91.69 633 PHE A CA 1
ATOM 4900 C C . PHE A 1 633 ? 23.190 -0.287 -46.533 1.00 91.69 633 PHE A C 1
ATOM 4902 O O . PHE A 1 633 ? 24.220 0.014 -47.137 1.00 91.69 633 PHE A O 1
ATOM 4909 N N . VAL A 1 634 ? 22.393 -1.292 -46.911 1.00 90.81 634 VAL A N 1
ATOM 4910 C CA . VAL A 1 634 ? 22.658 -2.103 -48.106 1.00 90.81 634 VAL A CA 1
ATOM 4911 C C . VAL A 1 634 ? 22.664 -1.221 -49.356 1.00 90.81 634 VAL A C 1
ATOM 4913 O O . VAL A 1 634 ? 23.648 -1.250 -50.098 1.00 90.81 634 VAL A O 1
ATOM 4916 N N . ASP A 1 635 ? 21.655 -0.365 -49.535 1.00 89.25 635 ASP A N 1
ATOM 4917 C CA . ASP A 1 635 ? 21.590 0.581 -50.656 1.00 89.25 635 ASP A CA 1
ATOM 4918 C C . ASP A 1 635 ? 22.843 1.478 -50.713 1.00 89.25 635 ASP A C 1
ATOM 4920 O O . ASP A 1 635 ? 23.486 1.629 -51.758 1.00 89.25 635 ASP A O 1
ATOM 4924 N N . HIS A 1 636 ? 23.253 2.043 -49.573 1.00 89.88 636 HIS A N 1
ATOM 4925 C CA . HIS A 1 636 ? 24.445 2.888 -49.482 1.00 89.88 636 HIS A CA 1
ATOM 4926 C C . HIS A 1 636 ? 25.752 2.120 -49.718 1.00 89.88 636 HIS A C 1
ATOM 4928 O O . HIS A 1 636 ? 26.660 2.649 -50.364 1.00 89.88 636 HIS A O 1
ATOM 4934 N N . ALA A 1 637 ? 25.865 0.884 -49.231 1.00 87.62 637 ALA A N 1
ATOM 4935 C CA . ALA A 1 637 ? 27.029 0.030 -49.447 1.00 87.62 637 ALA A CA 1
ATOM 4936 C C . ALA A 1 637 ? 27.161 -0.385 -50.920 1.00 87.62 637 ALA A C 1
ATOM 4938 O O . ALA A 1 637 ? 28.268 -0.366 -51.465 1.00 87.62 637 ALA A O 1
ATOM 4939 N N . LEU A 1 638 ? 26.043 -0.684 -51.587 1.00 87.44 638 LEU A N 1
ATOM 4940 C CA . LEU A 1 638 ? 26.014 -0.995 -53.015 1.00 87.44 638 LEU A CA 1
ATOM 4941 C C . LEU A 1 638 ? 26.418 0.210 -53.868 1.00 87.44 638 LEU A C 1
ATOM 4943 O O . LEU A 1 638 ? 27.194 0.053 -54.810 1.00 87.44 638 LEU A O 1
ATOM 4947 N N . VAL A 1 639 ? 25.957 1.416 -53.531 1.00 88.00 639 VAL A N 1
ATOM 4948 C CA . VAL A 1 639 ? 26.360 2.644 -54.239 1.00 88.00 639 VAL A CA 1
ATOM 4949 C C . VAL A 1 639 ? 27.847 2.956 -54.029 1.00 88.00 639 VAL A C 1
ATOM 4951 O O . VAL A 1 639 ? 28.525 3.317 -54.989 1.00 88.00 639 VAL A O 1
ATOM 4954 N N . ASP A 1 640 ? 28.374 2.787 -52.813 1.00 86.81 640 ASP A N 1
ATOM 4955 C CA . ASP A 1 640 ? 29.777 3.096 -52.491 1.00 86.81 640 ASP A CA 1
ATOM 4956 C C . ASP A 1 640 ? 30.758 2.096 -53.135 1.00 86.81 640 ASP A C 1
ATOM 4958 O O . ASP A 1 640 ? 31.785 2.487 -53.690 1.00 86.81 640 ASP A O 1
ATOM 4962 N N . ARG A 1 641 ? 30.439 0.792 -53.110 1.00 86.69 641 ARG A N 1
ATOM 4963 C CA . ARG A 1 641 ? 31.322 -0.274 -53.626 1.00 86.69 641 ARG A CA 1
ATOM 4964 C C . ARG A 1 641 ? 31.086 -0.616 -55.098 1.00 86.69 641 ARG A C 1
ATOM 4966 O O . ARG A 1 641 ? 32.034 -0.963 -55.797 1.00 86.69 641 ARG A O 1
ATOM 4973 N N . PHE A 1 642 ? 29.849 -0.502 -55.582 1.00 87.69 642 PHE A N 1
ATOM 4974 C CA . PHE A 1 642 ? 29.429 -0.911 -56.930 1.00 87.69 642 PHE A CA 1
ATOM 4975 C C . PHE A 1 642 ? 28.710 0.207 -57.703 1.00 87.69 642 PHE A C 1
ATOM 4977 O O . PHE A 1 642 ? 27.928 -0.058 -58.622 1.00 87.69 642 PHE A O 1
ATOM 4984 N N . GLY A 1 643 ? 28.996 1.473 -57.381 1.00 82.62 643 GLY A N 1
ATOM 4985 C CA . GLY A 1 643 ? 28.321 2.638 -57.958 1.00 82.62 643 GLY A CA 1
ATOM 4986 C C . GLY A 1 643 ? 28.322 2.704 -59.489 1.00 82.62 643 GLY A C 1
ATOM 4987 O O . GLY A 1 643 ? 27.353 3.191 -60.067 1.00 82.62 643 GLY A O 1
ATOM 4988 N N . SER A 1 644 ? 29.336 2.161 -60.175 1.00 82.06 644 SER A N 1
ATOM 4989 C CA . SER A 1 644 ? 29.365 2.097 -61.649 1.00 82.06 644 SER A CA 1
ATOM 4990 C C . SER A 1 644 ? 28.223 1.260 -62.228 1.00 82.06 644 SER A C 1
ATOM 4992 O O . SER A 1 644 ? 27.660 1.621 -63.254 1.00 82.06 644 SER A O 1
ATOM 4994 N N . ILE A 1 645 ? 27.841 0.171 -61.559 1.00 82.81 645 ILE A N 1
ATOM 4995 C CA . ILE A 1 645 ? 26.714 -0.673 -61.966 1.00 82.81 645 ILE A CA 1
ATOM 4996 C C . ILE A 1 645 ? 25.391 -0.029 -61.600 1.00 82.81 645 ILE A C 1
ATOM 4998 O O . ILE A 1 645 ? 24.470 -0.027 -62.414 1.00 82.81 645 ILE A O 1
ATOM 5002 N N . VAL A 1 646 ? 25.290 0.519 -60.388 1.00 83.38 646 VAL A N 1
ATOM 5003 C CA . VAL A 1 646 ? 24.042 1.125 -59.909 1.00 83.38 646 VAL A CA 1
ATOM 5004 C C . VAL A 1 646 ? 23.672 2.335 -60.773 1.00 83.38 646 VAL A C 1
ATOM 5006 O O . VAL A 1 646 ? 22.528 2.462 -61.202 1.00 83.38 646 VAL A O 1
ATOM 5009 N N . THR A 1 647 ? 24.648 3.181 -61.111 1.00 83.50 647 THR A N 1
ATOM 5010 C CA . THR A 1 647 ? 24.453 4.334 -62.009 1.00 83.50 647 THR A CA 1
ATOM 5011 C C . THR A 1 647 ? 24.195 3.927 -63.457 1.00 83.50 647 THR A C 1
ATOM 5013 O O . THR A 1 647 ? 23.408 4.571 -64.148 1.00 83.50 647 THR A O 1
ATOM 5016 N N . LEU A 1 648 ? 24.818 2.849 -63.936 1.00 81.88 648 LEU A N 1
ATOM 5017 C CA . LEU A 1 648 ? 24.549 2.317 -65.269 1.00 81.88 648 LEU A CA 1
ATOM 5018 C C . LEU A 1 648 ? 23.121 1.765 -65.361 1.00 81.88 648 LEU A C 1
ATOM 5020 O O . LEU A 1 648 ? 22.432 2.041 -66.341 1.00 81.88 648 LEU A O 1
ATOM 5024 N N . LYS A 1 649 ? 22.643 1.058 -64.329 1.00 81.75 649 LYS A N 1
ATOM 5025 C CA . LYS A 1 649 ? 21.253 0.586 -64.234 1.00 81.75 649 LYS A CA 1
ATOM 5026 C C . LYS A 1 649 ? 20.258 1.732 -64.327 1.00 81.75 649 LYS A C 1
ATOM 5028 O O . LYS A 1 649 ? 19.385 1.693 -65.189 1.00 81.75 649 LYS A O 1
ATOM 5033 N N . THR A 1 650 ? 20.434 2.779 -63.526 1.00 81.94 650 THR A N 1
ATOM 5034 C CA . THR A 1 650 ? 19.519 3.929 -63.549 1.00 81.94 650 THR A CA 1
ATOM 5035 C C . THR A 1 650 ? 19.553 4.689 -64.878 1.00 81.94 650 THR A C 1
ATOM 5037 O O . THR A 1 650 ? 18.511 5.151 -65.336 1.00 81.94 650 THR A O 1
ATOM 5040 N N . ARG A 1 651 ? 20.711 4.780 -65.549 1.00 80.56 651 ARG A N 1
ATOM 5041 C CA . ARG A 1 651 ? 20.840 5.401 -66.885 1.00 80.56 651 ARG A CA 1
ATOM 5042 C C . ARG A 1 651 ? 20.209 4.585 -68.013 1.00 80.56 651 ARG A C 1
ATOM 5044 O O . ARG A 1 651 ? 19.635 5.153 -68.932 1.00 80.56 651 ARG A O 1
ATOM 5051 N N . LEU A 1 652 ? 20.300 3.259 -67.959 1.00 76.00 652 LEU A N 1
ATOM 5052 C CA . LEU A 1 652 ? 19.667 2.383 -68.953 1.00 76.00 652 LEU A CA 1
ATOM 5053 C C . LEU A 1 652 ? 18.146 2.285 -68.774 1.00 76.00 652 LEU A C 1
ATOM 5055 O O . LEU A 1 652 ? 17.427 2.052 -69.749 1.00 76.00 652 LEU A O 1
ATOM 5059 N N . GLU A 1 653 ? 17.661 2.476 -67.547 1.00 75.25 653 GLU A N 1
ATOM 5060 C CA . GLU A 1 653 ? 16.234 2.574 -67.225 1.00 75.25 653 GLU A CA 1
ATOM 5061 C C . GLU A 1 653 ? 15.648 3.961 -67.553 1.00 75.25 653 GLU A C 1
ATOM 5063 O O . GLU A 1 653 ? 14.448 4.065 -67.814 1.00 75.25 653 GLU A O 1
ATOM 5068 N N . SER A 1 654 ? 16.470 5.017 -67.604 1.00 77.94 654 SER A N 1
ATOM 5069 C CA . SER A 1 654 ? 16.035 6.365 -67.982 1.00 77.94 654 SER A CA 1
ATOM 5070 C C . SER A 1 654 ? 15.859 6.533 -69.504 1.00 77.94 654 SER A C 1
ATOM 5072 O O . SER A 1 654 ? 16.266 5.702 -70.324 1.00 77.94 654 SER A O 1
ATOM 5074 N N . ALA A 1 655 ? 15.194 7.622 -69.903 1.00 62.00 655 ALA A N 1
ATOM 5075 C CA . ALA A 1 655 ? 14.931 7.934 -71.310 1.00 62.00 655 ALA A CA 1
ATOM 5076 C C . ALA A 1 655 ? 16.193 8.335 -72.100 1.00 62.00 655 ALA A C 1
ATOM 5078 O O . ALA A 1 655 ? 16.170 8.260 -73.325 1.00 62.00 655 ALA A O 1
ATOM 5079 N N . ASP A 1 656 ? 17.269 8.723 -71.406 1.00 62.84 656 ASP A N 1
ATOM 5080 C CA . ASP A 1 656 ? 18.495 9.288 -71.991 1.00 62.84 656 ASP A CA 1
ATOM 5081 C C . ASP A 1 656 ? 19.381 8.217 -72.658 1.00 62.84 656 ASP A C 1
ATOM 5083 O O . ASP A 1 656 ? 20.188 8.519 -73.533 1.00 62.84 656 ASP A O 1
ATOM 5087 N N . GLY A 1 657 ? 19.191 6.938 -72.301 1.00 63.41 657 GLY A N 1
ATOM 5088 C CA . GLY A 1 657 ? 20.029 5.843 -72.792 1.00 63.41 657 GLY A CA 1
ATOM 5089 C C . GLY A 1 657 ? 21.481 5.955 -72.307 1.00 63.41 657 GLY A C 1
ATOM 5090 O O . GLY A 1 657 ? 21.868 6.892 -71.614 1.00 63.41 657 GLY A O 1
ATOM 5091 N N . ALA A 1 658 ? 22.304 4.957 -72.621 1.00 71.62 658 ALA A N 1
ATOM 5092 C CA . ALA A 1 658 ? 23.728 4.971 -72.294 1.00 71.62 658 ALA A CA 1
ATOM 5093 C C . ALA A 1 658 ? 24.539 4.540 -73.516 1.00 71.62 658 ALA A C 1
ATOM 5095 O O . ALA A 1 658 ? 24.180 3.561 -74.168 1.00 71.62 658 ALA A O 1
ATOM 5096 N N . ASP A 1 659 ? 25.636 5.243 -73.796 1.00 79.81 659 ASP A N 1
ATOM 5097 C CA . ASP A 1 659 ? 26.514 4.928 -74.923 1.00 79.81 659 ASP A CA 1
ATOM 5098 C C . ASP A 1 659 ? 27.166 3.546 -74.765 1.00 79.81 659 ASP A C 1
ATOM 5100 O O . ASP A 1 659 ? 27.614 3.169 -73.677 1.00 79.81 659 ASP A O 1
ATOM 5104 N N . GLU A 1 660 ? 27.321 2.821 -75.876 1.00 77.81 660 GLU A N 1
ATOM 5105 C CA . GLU A 1 660 ? 27.994 1.514 -75.935 1.00 77.81 660 GLU A CA 1
ATOM 5106 C C . GLU A 1 660 ? 29.392 1.525 -75.288 1.00 77.81 660 GLU A C 1
ATOM 5108 O O . GLU A 1 660 ? 29.780 0.588 -74.585 1.00 77.81 660 GLU A O 1
ATOM 5113 N N . ALA A 1 661 ? 30.152 2.607 -75.480 1.00 79.25 661 ALA A N 1
ATOM 5114 C CA . ALA A 1 661 ? 31.471 2.772 -74.874 1.00 79.25 661 ALA A CA 1
ATOM 5115 C C . ALA A 1 661 ? 31.394 2.881 -73.340 1.00 79.25 661 ALA A C 1
ATOM 5117 O O . ALA A 1 661 ? 32.155 2.214 -72.639 1.00 79.25 661 ALA A O 1
ATOM 5118 N N . SER A 1 662 ? 30.433 3.652 -72.820 1.00 81.88 662 SER A N 1
ATOM 5119 C CA . SER A 1 662 ? 30.228 3.854 -71.378 1.00 81.88 662 SER A CA 1
ATOM 5120 C C . SER A 1 662 ? 29.736 2.579 -70.681 1.00 81.88 662 SER A C 1
ATOM 5122 O O . SER A 1 662 ? 30.164 2.263 -69.563 1.00 81.88 662 SER A O 1
ATOM 5124 N N . VAL A 1 663 ? 28.886 1.800 -71.361 1.00 81.94 663 VAL A N 1
ATOM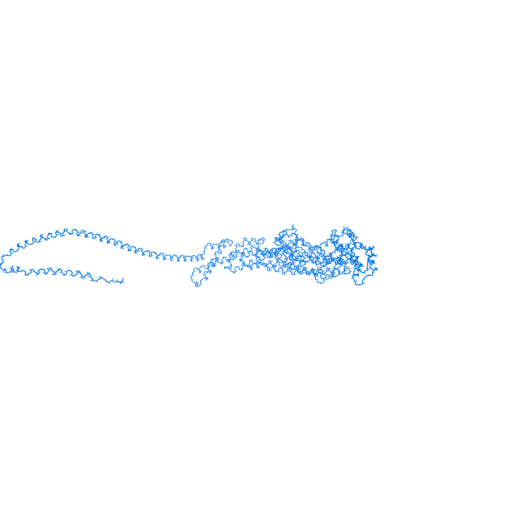 5125 C CA . VAL A 1 663 ? 28.407 0.500 -70.868 1.00 81.94 663 VAL A CA 1
ATOM 5126 C C . VAL A 1 663 ? 29.543 -0.520 -70.807 1.00 81.94 663 VAL A C 1
ATOM 5128 O O . VAL A 1 663 ? 29.715 -1.181 -69.778 1.00 81.94 663 VAL A O 1
ATOM 5131 N N . ARG A 1 664 ? 30.366 -0.615 -71.863 1.00 82.75 664 ARG A N 1
ATOM 5132 C CA . ARG A 1 664 ? 31.532 -1.515 -71.890 1.00 82.75 664 ARG A CA 1
ATOM 5133 C C . ARG A 1 664 ? 32.568 -1.134 -70.830 1.00 82.75 664 ARG A C 1
ATOM 5135 O O . ARG A 1 664 ? 33.104 -2.017 -70.162 1.00 82.75 664 ARG A O 1
ATOM 5142 N N . GLU A 1 665 ? 32.816 0.157 -70.627 1.00 84.88 665 GLU A N 1
ATOM 5143 C CA . GLU A 1 665 ? 33.739 0.650 -69.598 1.00 84.88 665 GLU A CA 1
ATOM 5144 C C . GLU A 1 665 ? 33.268 0.291 -68.180 1.00 84.88 665 GLU A C 1
ATOM 5146 O O . GLU A 1 665 ? 34.044 -0.234 -67.379 1.00 84.88 665 GLU A O 1
ATOM 5151 N N . SER A 1 666 ? 31.987 0.511 -67.878 1.00 83.75 666 SER A N 1
ATOM 5152 C CA . SER A 1 666 ? 31.419 0.262 -66.547 1.00 83.75 666 SER A CA 1
ATOM 5153 C C . SER A 1 666 ? 31.340 -1.230 -66.204 1.00 83.75 666 SER A C 1
ATOM 5155 O O . SER A 1 666 ? 31.674 -1.617 -65.080 1.00 83.75 666 SER A O 1
ATOM 5157 N N . LEU A 1 667 ? 30.963 -2.078 -67.172 1.00 83.69 667 LEU A N 1
ATOM 5158 C CA . LEU A 1 667 ? 30.990 -3.540 -67.026 1.00 83.69 667 LEU A CA 1
ATOM 5159 C C . LEU A 1 667 ? 32.431 -4.062 -66.914 1.00 83.69 667 LEU A C 1
ATOM 5161 O O . LEU A 1 667 ? 32.709 -4.911 -66.070 1.00 83.69 667 LEU A O 1
ATOM 5165 N N . GLY A 1 668 ? 33.361 -3.499 -67.693 1.00 84.12 668 GLY A N 1
ATOM 5166 C CA . GLY A 1 668 ? 34.793 -3.803 -67.619 1.00 84.12 668 GLY A CA 1
ATOM 5167 C C . GLY A 1 668 ? 35.415 -3.448 -66.273 1.00 84.12 668 GLY A C 1
ATOM 5168 O O . GLY A 1 668 ? 36.200 -4.224 -65.728 1.00 84.12 668 GLY A O 1
ATOM 5169 N N . LYS A 1 669 ? 35.048 -2.292 -65.711 1.00 85.69 669 LYS A N 1
ATOM 5170 C CA . LYS A 1 669 ? 35.473 -1.875 -64.371 1.00 85.69 669 LYS A CA 1
ATOM 5171 C C . LYS A 1 669 ? 34.953 -2.838 -63.308 1.00 85.69 669 LYS A C 1
ATOM 5173 O O . LYS A 1 669 ? 35.733 -3.320 -62.491 1.00 85.69 669 LYS A O 1
ATOM 5178 N N . PHE A 1 670 ? 33.671 -3.190 -63.375 1.00 87.25 670 PHE A N 1
ATOM 5179 C CA . PHE A 1 670 ? 33.097 -4.158 -62.451 1.00 87.25 670 PHE A CA 1
ATOM 5180 C C . PHE A 1 670 ? 33.772 -5.531 -62.534 1.00 87.25 670 PHE A C 1
ATOM 5182 O O . PHE A 1 670 ? 34.137 -6.080 -61.501 1.00 87.25 670 PHE A O 1
ATOM 5189 N N . HIS A 1 671 ? 34.010 -6.062 -63.737 1.00 85.88 671 HIS A N 1
ATOM 5190 C CA . HIS A 1 671 ? 34.659 -7.365 -63.917 1.00 85.88 671 HIS A CA 1
ATOM 5191 C C . HIS A 1 671 ? 36.039 -7.457 -63.244 1.00 85.88 671 HIS A C 1
ATOM 5193 O O . HIS A 1 671 ? 36.422 -8.522 -62.760 1.00 85.88 671 HIS A O 1
ATOM 5199 N N . ARG A 1 672 ? 36.779 -6.344 -63.167 1.00 86.50 672 ARG A N 1
ATOM 5200 C CA . ARG A 1 672 ? 38.078 -6.295 -62.479 1.00 86.50 672 ARG A CA 1
ATOM 5201 C C . ARG A 1 672 ? 37.952 -6.176 -60.962 1.00 86.50 672 ARG A C 1
ATOM 5203 O O . ARG A 1 672 ? 38.740 -6.779 -60.243 1.00 86.50 672 ARG A O 1
ATOM 5210 N N . GLU A 1 673 ? 36.984 -5.401 -60.481 1.00 87.06 673 GLU A N 1
ATOM 5211 C CA . GLU A 1 673 ? 36.923 -4.961 -59.079 1.00 87.06 673 GLU A CA 1
ATOM 5212 C C . GLU A 1 673 ? 35.915 -5.753 -58.225 1.00 87.06 673 GLU A C 1
ATOM 5214 O O . GLU A 1 673 ? 35.957 -5.665 -56.999 1.00 87.06 673 GLU A O 1
ATOM 5219 N N . TRP A 1 674 ? 35.027 -6.562 -58.820 1.00 86.06 674 TRP A N 1
ATOM 5220 C CA . TRP A 1 674 ? 33.887 -7.141 -58.093 1.00 86.06 674 TRP A CA 1
ATOM 5221 C C . TRP A 1 674 ? 34.265 -8.067 -56.931 1.00 86.06 674 TRP A C 1
ATOM 5223 O O . TRP A 1 674 ? 33.580 -8.054 -55.911 1.00 86.06 674 TRP A O 1
ATOM 5233 N N . LYS A 1 675 ? 35.354 -8.843 -57.046 1.00 86.81 675 LYS A N 1
ATOM 5234 C CA . LYS A 1 675 ? 35.823 -9.728 -55.963 1.00 86.81 675 LYS A CA 1
ATOM 5235 C C . LYS A 1 675 ? 36.306 -8.932 -54.753 1.00 86.81 675 LYS A C 1
ATOM 5237 O O . LYS A 1 675 ? 35.874 -9.188 -53.634 1.00 86.81 675 LYS A O 1
ATOM 5242 N N . GLN A 1 676 ? 37.135 -7.917 -54.998 1.00 88.06 676 GLN A N 1
ATOM 5243 C CA . GLN A 1 676 ? 37.618 -7.009 -53.957 1.00 88.06 676 GLN A CA 1
ATOM 5244 C C . GLN A 1 676 ? 36.464 -6.183 -53.365 1.00 88.06 676 GLN A C 1
ATOM 5246 O O . GLN A 1 676 ? 36.422 -5.950 -52.160 1.00 88.06 676 GLN A O 1
ATOM 5251 N N . GLY A 1 677 ? 35.497 -5.780 -54.196 1.00 87.06 677 GLY A N 1
ATOM 5252 C CA . GLY A 1 677 ? 34.271 -5.113 -53.759 1.00 87.06 677 GLY A CA 1
ATOM 5253 C C . GLY A 1 677 ? 33.417 -5.989 -52.838 1.00 87.06 677 GLY A C 1
ATOM 5254 O O . GLY A 1 677 ? 32.929 -5.500 -51.824 1.00 87.06 677 GLY A O 1
ATOM 5255 N N . MET A 1 678 ? 33.287 -7.287 -53.137 1.00 86.25 678 MET A N 1
ATOM 5256 C CA . MET A 1 678 ? 32.581 -8.263 -52.294 1.00 86.25 678 MET A CA 1
ATOM 5257 C C . MET A 1 678 ? 33.290 -8.494 -50.952 1.00 86.25 678 MET A C 1
ATOM 5259 O O . MET A 1 678 ? 32.631 -8.497 -49.913 1.00 86.25 678 MET A O 1
ATOM 5263 N N . GLU A 1 679 ? 34.620 -8.630 -50.954 1.00 88.12 679 GLU A N 1
ATOM 5264 C CA . GLU A 1 679 ? 35.436 -8.722 -49.731 1.00 88.12 679 GLU A CA 1
ATOM 5265 C C . GLU A 1 679 ? 35.281 -7.469 -48.852 1.00 88.12 679 GLU A C 1
ATOM 5267 O O . GLU A 1 679 ? 35.046 -7.570 -47.645 1.00 88.12 679 GLU A O 1
ATOM 5272 N N . ALA A 1 680 ? 35.338 -6.279 -49.460 1.00 88.50 680 ALA A N 1
ATOM 5273 C CA . ALA A 1 680 ? 35.138 -5.012 -48.761 1.00 88.50 680 ALA A CA 1
ATOM 5274 C C . ALA A 1 680 ? 33.703 -4.859 -48.226 1.00 88.50 680 ALA A C 1
ATOM 5276 O O . ALA A 1 680 ? 33.518 -4.402 -47.100 1.00 88.50 680 ALA A O 1
ATOM 5277 N N . MET A 1 681 ? 32.692 -5.282 -48.991 1.00 86.88 681 MET A N 1
ATOM 5278 C CA . MET A 1 681 ? 31.289 -5.258 -48.567 1.00 86.88 681 MET A CA 1
ATOM 5279 C C . MET A 1 681 ? 31.032 -6.210 -47.391 1.00 86.88 681 MET A C 1
ATOM 5281 O O . MET A 1 681 ? 30.299 -5.853 -46.469 1.00 86.88 681 MET A O 1
ATOM 5285 N N . TYR A 1 682 ? 31.663 -7.388 -47.369 1.00 88.06 682 TYR A N 1
ATOM 5286 C CA . TYR A 1 682 ? 31.588 -8.301 -46.224 1.00 88.06 682 TYR A CA 1
ATOM 5287 C C . TYR A 1 682 ? 32.244 -7.705 -44.971 1.00 88.06 682 TYR A C 1
ATOM 5289 O O . TYR A 1 682 ? 31.679 -7.785 -43.875 1.00 88.06 682 TYR A O 1
ATOM 5297 N N . ALA A 1 683 ? 33.402 -7.054 -45.124 1.00 87.12 683 ALA A N 1
ATOM 5298 C CA . ALA A 1 683 ? 34.055 -6.335 -44.031 1.00 87.12 683 ALA A CA 1
ATOM 5299 C C . ALA A 1 683 ? 33.177 -5.185 -43.498 1.00 87.12 683 ALA A C 1
ATOM 5301 O O . ALA A 1 683 ? 33.050 -5.015 -42.284 1.00 87.12 683 ALA A O 1
ATOM 5302 N N . ASP A 1 684 ? 32.504 -4.451 -44.389 1.00 86.12 684 ASP A N 1
ATOM 5303 C CA . ASP A 1 684 ? 31.563 -3.389 -44.024 1.00 86.12 684 ASP A CA 1
ATOM 5304 C C . ASP A 1 684 ? 30.346 -3.948 -43.255 1.00 86.12 684 ASP A C 1
ATOM 5306 O O . ASP A 1 684 ? 29.998 -3.422 -42.196 1.00 86.12 684 ASP A O 1
ATOM 5310 N N . CYS A 1 685 ? 29.743 -5.054 -43.713 1.00 87.69 685 CYS A N 1
ATOM 5311 C CA . CYS A 1 685 ? 28.644 -5.728 -43.001 1.00 87.69 685 CYS A CA 1
ATOM 5312 C C . CYS A 1 685 ? 29.087 -6.235 -41.619 1.00 87.69 685 CYS A C 1
ATOM 5314 O O . CYS A 1 685 ? 28.363 -6.100 -40.634 1.00 87.69 685 CYS A O 1
ATOM 5316 N N . SER A 1 686 ? 30.306 -6.769 -41.527 1.00 85.69 686 SER A N 1
ATOM 5317 C CA . SER A 1 686 ? 30.892 -7.236 -40.265 1.00 85.69 686 SER A CA 1
ATOM 5318 C C . SER A 1 686 ? 31.147 -6.088 -39.283 1.00 85.69 686 SER A C 1
ATOM 5320 O O . SER A 1 686 ? 30.968 -6.246 -38.075 1.00 85.69 686 SER A O 1
ATOM 5322 N N . SER A 1 687 ? 31.494 -4.898 -39.783 1.00 83.69 687 SER A N 1
ATOM 5323 C CA . SER A 1 687 ? 31.721 -3.714 -38.942 1.00 83.69 687 SER A CA 1
ATOM 5324 C C . SER A 1 687 ? 30.459 -3.232 -38.202 1.00 83.69 687 SER A C 1
ATOM 5326 O O . SER A 1 687 ? 30.568 -2.672 -37.102 1.00 83.69 687 SER A O 1
ATOM 5328 N N . CYS A 1 688 ? 29.271 -3.520 -38.755 1.00 83.38 688 CYS A N 1
ATOM 5329 C CA . CYS A 1 688 ? 27.975 -3.127 -38.196 1.00 83.38 688 CYS A CA 1
ATOM 5330 C C . CYS A 1 688 ? 27.647 -3.849 -36.880 1.00 83.38 688 CYS A C 1
ATOM 5332 O O . CYS A 1 688 ? 27.055 -3.242 -35.998 1.00 83.38 688 CYS A O 1
ATOM 5334 N N . TYR A 1 689 ? 28.077 -5.103 -36.703 1.00 78.69 689 TYR A N 1
ATOM 5335 C CA . TYR A 1 689 ? 27.710 -5.917 -35.529 1.00 78.69 689 TYR A CA 1
ATOM 5336 C C . TYR A 1 689 ? 28.880 -6.206 -34.567 1.00 78.69 689 TYR A C 1
ATOM 5338 O O . TYR A 1 689 ? 28.682 -6.802 -33.513 1.00 78.69 689 TYR A O 1
ATOM 5346 N N . GLY A 1 690 ? 30.090 -5.710 -34.859 1.00 66.94 690 GLY A N 1
ATOM 5347 C CA . GLY A 1 690 ? 31.271 -5.905 -34.006 1.00 66.94 690 GLY A CA 1
ATOM 5348 C C . GLY A 1 690 ? 31.891 -7.305 -34.125 1.00 66.94 690 GLY A C 1
ATOM 5349 O O . GLY A 1 690 ? 31.378 -8.184 -34.810 1.00 66.94 690 GLY A O 1
ATOM 5350 N N . SER A 1 691 ? 33.050 -7.514 -33.493 1.00 57.72 691 SER A N 1
ATOM 5351 C CA . SER A 1 691 ? 33.828 -8.756 -33.613 1.00 57.72 691 SER A CA 1
ATOM 5352 C C . SER A 1 691 ? 33.357 -9.845 -32.639 1.00 57.72 691 SER A C 1
ATOM 5354 O O . SER A 1 691 ? 34.110 -10.272 -31.763 1.00 57.72 691 SER A O 1
ATOM 5356 N N . THR A 1 692 ? 32.115 -10.299 -32.764 1.00 57.69 692 THR A N 1
ATOM 5357 C CA . THR A 1 692 ? 31.642 -11.525 -32.101 1.00 57.69 692 THR A CA 1
ATOM 5358 C C . THR A 1 692 ? 31.815 -12.688 -33.074 1.00 57.69 692 THR A C 1
ATOM 5360 O O . THR A 1 692 ? 31.072 -12.816 -34.047 1.00 57.69 692 THR A O 1
ATOM 5363 N N . GLN A 1 693 ? 32.844 -13.518 -32.863 1.00 55.03 693 GLN A N 1
ATOM 5364 C CA . GLN A 1 693 ? 33.070 -14.705 -33.696 1.00 55.03 693 GLN A CA 1
ATOM 5365 C C . GLN A 1 693 ? 31.819 -15.598 -33.689 1.00 55.03 693 GLN A C 1
ATOM 5367 O O . GLN A 1 693 ? 31.373 -16.025 -32.628 1.00 55.03 693 GLN A O 1
ATOM 5372 N N . GLY A 1 694 ? 31.274 -15.891 -34.874 1.00 61.72 694 GLY A N 1
ATOM 5373 C CA . GLY A 1 694 ? 30.141 -16.808 -35.047 1.00 61.72 694 GLY A CA 1
ATOM 5374 C C . GLY A 1 694 ? 28.752 -16.163 -35.126 1.00 61.72 694 GLY A C 1
ATOM 5375 O O . GLY A 1 694 ? 27.771 -16.894 -35.224 1.00 61.72 694 GLY A O 1
ATOM 5376 N N . ASP A 1 695 ? 28.642 -14.833 -35.124 1.00 76.12 695 ASP A N 1
ATOM 5377 C CA . ASP A 1 695 ? 27.350 -14.155 -35.284 1.00 76.12 695 ASP A CA 1
ATOM 5378 C C . ASP A 1 695 ? 26.757 -14.364 -36.694 1.00 76.12 695 ASP A C 1
ATOM 5380 O O . ASP A 1 695 ? 27.444 -14.218 -37.711 1.00 76.12 695 ASP A O 1
ATOM 5384 N N . TRP A 1 696 ? 25.469 -14.707 -36.771 1.00 84.31 696 TRP A N 1
ATOM 5385 C CA . TRP A 1 696 ? 24.764 -14.923 -38.038 1.00 84.31 696 TRP A CA 1
ATOM 5386 C C . TRP A 1 696 ? 24.341 -13.604 -38.699 1.00 84.31 696 TRP A C 1
ATOM 5388 O O . TRP A 1 696 ? 24.183 -13.559 -39.921 1.00 84.31 696 TRP A O 1
ATOM 5398 N N . ARG A 1 697 ? 24.198 -12.526 -37.917 1.00 85.50 697 ARG A N 1
ATOM 5399 C CA . ARG A 1 697 ? 23.665 -11.229 -38.367 1.00 85.50 697 ARG A CA 1
ATOM 5400 C C . ARG A 1 697 ? 24.504 -10.568 -39.474 1.00 85.50 697 ARG A C 1
ATOM 5402 O O . ARG A 1 697 ? 23.920 -10.210 -40.498 1.00 85.50 697 ARG A O 1
ATOM 5409 N N . PRO A 1 698 ? 25.853 -10.492 -39.384 1.00 86.38 698 PRO A N 1
ATOM 5410 C CA . PRO A 1 698 ? 26.684 -10.024 -40.499 1.00 86.38 698 PRO A CA 1
ATOM 5411 C C . PRO A 1 698 ? 26.494 -10.830 -41.784 1.00 86.38 698 PRO A C 1
ATOM 5413 O O . PRO A 1 698 ? 26.464 -10.262 -42.876 1.00 86.38 698 PRO A O 1
ATOM 5416 N N . LYS A 1 699 ? 26.356 -12.159 -41.658 1.00 86.38 699 LYS A N 1
ATOM 5417 C CA . LYS A 1 699 ? 26.170 -13.058 -42.803 1.00 86.38 699 LYS A CA 1
ATOM 5418 C C . LYS A 1 699 ? 24.811 -12.826 -43.460 1.00 86.38 699 LYS A C 1
ATOM 5420 O O . LYS A 1 699 ? 24.729 -12.848 -44.683 1.00 86.38 699 LYS A O 1
ATOM 5425 N N . ASP A 1 700 ? 23.764 -12.584 -42.674 1.00 87.38 700 ASP A N 1
ATOM 5426 C CA . ASP A 1 700 ? 22.430 -12.271 -43.195 1.00 87.38 700 ASP A CA 1
ATOM 5427 C C . ASP A 1 700 ? 22.383 -10.912 -43.900 1.00 87.38 700 ASP A C 1
ATOM 5429 O O . ASP A 1 700 ? 21.890 -10.817 -45.024 1.00 87.38 700 ASP A O 1
ATOM 5433 N N . LEU A 1 701 ? 22.983 -9.875 -43.307 1.00 88.19 701 LEU A N 1
ATOM 5434 C CA . LEU A 1 701 ? 23.079 -8.558 -43.940 1.00 88.19 701 LEU A CA 1
ATOM 5435 C C . LEU A 1 701 ? 23.852 -8.631 -45.268 1.00 88.19 701 LEU A C 1
ATOM 5437 O O . LEU A 1 701 ? 23.418 -8.079 -46.280 1.00 88.19 701 LEU A O 1
ATOM 5441 N N . PHE A 1 702 ? 24.946 -9.398 -45.297 1.00 89.44 702 PHE A N 1
ATOM 5442 C CA . PHE A 1 702 ? 25.716 -9.638 -46.515 1.00 89.44 702 PHE A CA 1
ATOM 5443 C C . PHE A 1 702 ? 24.935 -10.436 -47.573 1.00 89.44 702 PHE A C 1
ATOM 5445 O O . PHE A 1 702 ? 25.043 -10.129 -48.759 1.00 89.44 702 PHE A O 1
ATOM 5452 N N . ARG A 1 703 ? 24.098 -11.412 -47.178 1.00 88.50 703 ARG A N 1
ATOM 5453 C CA . ARG A 1 703 ? 23.188 -12.126 -48.102 1.00 88.50 703 ARG A CA 1
ATOM 5454 C C . ARG A 1 703 ? 22.193 -11.186 -48.764 1.00 88.50 703 ARG A C 1
ATOM 5456 O O . ARG A 1 703 ? 21.975 -11.297 -49.967 1.00 88.50 703 ARG A O 1
ATOM 5463 N N . ARG A 1 704 ? 21.597 -10.267 -48.000 1.00 88.88 704 ARG A N 1
ATOM 5464 C CA . ARG A 1 704 ? 20.657 -9.270 -48.540 1.00 88.88 704 ARG A CA 1
ATOM 5465 C C . ARG A 1 704 ? 21.355 -8.373 -49.562 1.00 88.88 704 ARG A C 1
ATOM 5467 O O . ARG A 1 704 ? 20.874 -8.258 -50.686 1.00 88.88 704 ARG A O 1
ATOM 5474 N N . ALA A 1 705 ? 22.542 -7.863 -49.223 1.00 88.12 705 ALA A N 1
ATOM 5475 C CA . ALA A 1 705 ? 23.352 -7.060 -50.137 1.00 88.12 705 ALA A CA 1
ATOM 5476 C C . ALA A 1 705 ? 23.755 -7.814 -51.409 1.00 88.12 705 ALA A C 1
ATOM 5478 O O . ALA A 1 705 ? 23.663 -7.282 -52.515 1.00 88.12 705 ALA A O 1
ATOM 5479 N N . GLN A 1 706 ? 24.147 -9.081 -51.276 1.00 87.25 706 GLN A N 1
ATOM 5480 C CA . GLN A 1 706 ? 24.443 -9.929 -52.422 1.00 87.25 706 GLN A CA 1
ATOM 5481 C C . GLN A 1 706 ? 23.200 -10.153 -53.294 1.00 87.25 706 GLN A C 1
ATOM 5483 O O . GLN A 1 706 ? 23.295 -10.053 -54.515 1.00 87.25 706 GLN A O 1
ATOM 5488 N N . SER A 1 707 ? 22.045 -10.454 -52.696 1.00 87.50 707 SER A N 1
ATOM 5489 C CA . SER A 1 707 ? 20.795 -10.676 -53.428 1.00 87.50 707 SER A CA 1
ATOM 5490 C C . SER A 1 707 ? 20.407 -9.445 -54.245 1.00 87.50 707 SER A C 1
ATOM 5492 O O . SER A 1 707 ? 20.094 -9.566 -55.430 1.00 87.50 707 SER A O 1
ATOM 5494 N N . GLU A 1 708 ? 20.492 -8.256 -53.649 1.00 86.56 708 GLU A N 1
ATOM 5495 C CA . GLU A 1 708 ? 20.213 -6.995 -54.339 1.00 86.56 708 GLU A CA 1
ATOM 5496 C C . GLU A 1 708 ? 21.239 -6.692 -55.440 1.00 86.56 708 GLU A C 1
ATOM 5498 O O . GLU A 1 708 ? 20.851 -6.291 -56.540 1.00 86.56 708 GLU A O 1
ATOM 5503 N N . LEU A 1 709 ? 22.531 -6.969 -55.217 1.00 86.69 709 LEU A N 1
ATOM 5504 C CA . LEU A 1 709 ? 23.568 -6.847 -56.248 1.00 86.69 709 LEU A CA 1
ATOM 5505 C C . LEU A 1 709 ? 23.312 -7.794 -57.428 1.00 86.69 709 LEU A C 1
ATOM 5507 O O . LEU A 1 709 ? 23.388 -7.378 -58.585 1.00 86.69 709 LEU A O 1
ATOM 5511 N N . VAL A 1 710 ? 22.989 -9.059 -57.151 1.00 85.44 710 VAL A N 1
ATOM 5512 C CA . VAL A 1 710 ? 22.692 -10.074 -58.174 1.00 85.44 710 VAL A CA 1
ATOM 5513 C C . VAL A 1 710 ? 21.425 -9.709 -58.939 1.00 85.44 710 VAL A C 1
ATOM 5515 O O . VAL A 1 710 ? 21.384 -9.882 -60.156 1.00 85.44 710 VAL A O 1
ATOM 5518 N N . GLN A 1 711 ? 20.410 -9.166 -58.268 1.00 84.81 711 GLN A N 1
ATOM 5519 C CA . GLN A 1 711 ? 19.196 -8.682 -58.917 1.00 84.81 711 GLN A CA 1
ATOM 5520 C C . GLN A 1 711 ? 19.478 -7.451 -59.791 1.00 84.81 711 GLN A C 1
ATOM 5522 O O . GLN A 1 711 ? 19.026 -7.395 -60.935 1.00 84.81 711 GLN A O 1
ATOM 5527 N N . ALA A 1 712 ? 20.252 -6.481 -59.295 1.00 82.00 712 ALA A N 1
ATOM 5528 C CA . ALA A 1 712 ? 20.627 -5.284 -60.043 1.00 82.00 712 ALA A CA 1
ATOM 5529 C C . ALA A 1 712 ? 21.487 -5.618 -61.271 1.00 82.00 712 ALA A C 1
ATOM 5531 O O . ALA A 1 712 ? 21.224 -5.111 -62.361 1.00 82.00 712 ALA A O 1
ATOM 5532 N N . TYR A 1 713 ? 22.467 -6.508 -61.119 1.00 84.19 713 TYR A N 1
ATOM 5533 C CA . TYR A 1 713 ? 23.316 -6.974 -62.212 1.00 84.19 713 TYR A CA 1
ATOM 5534 C C . TYR A 1 713 ? 22.562 -7.882 -63.195 1.00 84.19 713 TYR A C 1
ATOM 5536 O O . TYR A 1 713 ? 22.712 -7.748 -64.409 1.00 84.19 713 TYR A O 1
ATOM 5544 N N . GLY A 1 714 ? 21.689 -8.758 -62.692 1.00 81.00 714 GLY A N 1
ATOM 5545 C CA . GLY A 1 714 ? 20.827 -9.613 -63.509 1.00 81.00 714 GLY A CA 1
ATOM 5546 C C . GLY A 1 714 ? 19.862 -8.807 -64.380 1.00 81.00 714 GLY A C 1
ATOM 5547 O O . GLY A 1 714 ? 19.738 -9.087 -65.568 1.00 81.00 714 GLY A O 1
ATOM 5548 N N . ALA A 1 715 ? 19.261 -7.741 -63.839 1.00 80.88 715 ALA A N 1
ATOM 5549 C CA . ALA A 1 715 ? 18.394 -6.838 -64.602 1.00 80.88 715 ALA A CA 1
ATOM 5550 C C . ALA A 1 715 ? 19.129 -6.126 -65.757 1.00 80.88 715 ALA A C 1
ATOM 5552 O O . ALA A 1 715 ? 18.530 -5.826 -66.795 1.00 80.88 715 ALA A O 1
ATOM 5553 N N . LEU A 1 716 ? 20.432 -5.875 -65.601 1.00 78.69 716 LEU A N 1
ATOM 5554 C CA . LEU A 1 716 ? 21.276 -5.265 -66.628 1.00 78.69 716 LEU A CA 1
ATOM 5555 C C . LEU A 1 716 ? 21.631 -6.238 -67.748 1.00 78.69 716 LEU A C 1
ATOM 5557 O O . LEU A 1 716 ? 21.456 -5.928 -68.928 1.00 78.69 716 LEU A O 1
ATOM 5561 N N . VAL A 1 717 ? 22.155 -7.400 -67.369 1.00 76.19 717 VAL A N 1
ATOM 5562 C CA . VAL A 1 717 ? 22.839 -8.327 -68.276 1.00 76.19 717 VAL A CA 1
ATOM 5563 C C . VAL A 1 717 ? 21.899 -9.391 -68.854 1.00 76.19 717 VAL A C 1
ATOM 5565 O O . VAL A 1 717 ? 22.170 -9.895 -69.948 1.00 76.19 717 VAL A O 1
ATOM 5568 N N . GLY A 1 718 ? 20.779 -9.661 -68.176 1.00 68.00 718 GLY A N 1
ATOM 5569 C CA . GLY A 1 718 ? 19.860 -10.758 -68.476 1.00 68.00 718 GLY A CA 1
ATOM 5570 C C . GLY A 1 718 ? 20.298 -12.052 -67.797 1.00 68.00 718 GLY A C 1
ATOM 5571 O O . GLY A 1 718 ? 21.489 -12.258 -67.549 1.00 68.00 718 GLY A O 1
ATOM 5572 N N . ASP A 1 719 ? 19.337 -12.914 -67.476 1.00 63.12 719 ASP A N 1
ATOM 5573 C CA . ASP A 1 719 ? 19.588 -14.236 -66.902 1.00 63.12 719 ASP A CA 1
ATOM 5574 C C . ASP A 1 719 ? 18.848 -15.299 -67.711 1.00 63.12 719 ASP A C 1
ATOM 5576 O O . ASP A 1 719 ? 17.628 -15.242 -67.830 1.00 63.12 719 ASP A O 1
ATOM 5580 N N . GLY A 1 720 ? 19.581 -16.259 -68.279 1.00 63.19 720 GLY A N 1
ATOM 5581 C CA . GLY A 1 720 ? 18.987 -17.291 -69.132 1.00 63.19 720 GLY A CA 1
ATOM 5582 C C . GLY A 1 720 ? 18.198 -16.695 -70.305 1.00 63.19 720 GLY A C 1
ATOM 5583 O O . GLY A 1 720 ? 18.778 -16.013 -71.148 1.00 63.19 720 GLY A O 1
ATOM 5584 N N . ASP A 1 721 ? 16.887 -16.952 -70.334 1.00 51.47 721 ASP A N 1
ATOM 5585 C CA . ASP A 1 721 ? 15.954 -16.508 -71.382 1.00 51.47 721 ASP A CA 1
ATOM 5586 C C . ASP A 1 721 ? 15.500 -15.038 -71.235 1.00 51.47 721 ASP A C 1
ATOM 5588 O O . ASP A 1 721 ? 14.816 -14.507 -72.113 1.00 51.47 721 ASP A O 1
ATOM 5592 N N . ASP A 1 722 ? 15.860 -14.362 -70.138 1.00 61.94 722 ASP A N 1
ATOM 5593 C CA . ASP A 1 722 ? 15.369 -13.019 -69.820 1.00 61.94 722 ASP A CA 1
ATOM 5594 C C . ASP A 1 722 ? 16.238 -11.922 -70.467 1.00 61.94 722 ASP A C 1
ATOM 5596 O O . ASP A 1 722 ? 17.445 -11.807 -70.214 1.00 61.94 722 ASP A O 1
ATOM 5600 N N . VAL A 1 723 ? 15.631 -11.080 -71.314 1.00 65.50 723 VAL A N 1
ATOM 5601 C CA . VAL A 1 723 ? 16.355 -10.057 -72.089 1.00 65.50 723 VAL A CA 1
ATOM 5602 C C . VAL A 1 723 ? 16.714 -8.864 -71.190 1.00 65.50 723 VAL A C 1
ATOM 5604 O O . VAL A 1 723 ? 15.908 -7.962 -70.933 1.00 65.50 723 VAL A O 1
ATOM 5607 N N . GLY A 1 724 ? 17.965 -8.840 -70.723 1.00 74.69 724 GLY A N 1
ATOM 5608 C CA . GLY A 1 724 ? 18.518 -7.772 -69.883 1.00 74.69 724 GLY A CA 1
ATOM 5609 C C . GLY A 1 724 ? 18.429 -6.375 -70.507 1.00 74.69 724 GLY A C 1
ATOM 5610 O O . GLY A 1 724 ? 18.330 -6.219 -71.728 1.00 74.69 724 GLY A O 1
ATOM 5611 N N . ALA A 1 725 ? 18.485 -5.332 -69.674 1.00 75.00 725 ALA A N 1
ATOM 5612 C CA . ALA A 1 725 ? 18.387 -3.934 -70.108 1.00 75.00 725 ALA A CA 1
ATOM 5613 C C . ALA A 1 725 ? 19.413 -3.559 -71.196 1.00 75.00 725 ALA A C 1
ATOM 5615 O O . ALA A 1 725 ? 19.074 -2.829 -72.128 1.00 75.00 725 ALA A O 1
ATOM 5616 N N . VAL A 1 726 ? 20.630 -4.114 -71.132 1.00 76.31 726 VAL A N 1
ATOM 5617 C CA . VAL A 1 726 ? 21.674 -3.917 -72.153 1.00 76.31 726 VAL A CA 1
ATOM 5618 C C . VAL A 1 726 ? 21.222 -4.459 -73.511 1.00 76.31 726 VAL A C 1
ATOM 5620 O O . VAL A 1 726 ? 21.317 -3.759 -74.514 1.00 76.31 726 VAL A O 1
ATOM 5623 N N . SER A 1 727 ? 20.654 -5.668 -73.547 1.00 75.38 727 SER A N 1
ATOM 5624 C CA . SER A 1 727 ? 20.164 -6.271 -74.792 1.00 75.38 727 SER A CA 1
ATOM 5625 C C . SER A 1 727 ? 18.891 -5.587 -75.308 1.00 75.38 727 SER A C 1
ATOM 5627 O O . SER A 1 727 ? 18.705 -5.496 -76.519 1.00 75.38 727 SER A O 1
ATOM 5629 N N . ARG A 1 728 ? 18.032 -5.068 -74.415 1.00 77.25 728 ARG A N 1
ATOM 5630 C CA . ARG A 1 728 ? 16.819 -4.314 -74.789 1.00 77.25 728 ARG A CA 1
ATOM 5631 C C . ARG A 1 728 ? 17.118 -2.946 -75.409 1.00 77.25 728 ARG A C 1
ATOM 5633 O O . ARG A 1 728 ? 16.364 -2.512 -76.272 1.00 77.25 728 ARG A O 1
ATOM 5640 N N . LYS A 1 729 ? 18.169 -2.254 -74.957 1.00 76.69 729 LYS A N 1
ATOM 5641 C CA . LYS A 1 729 ? 18.476 -0.870 -75.367 1.00 76.69 729 LYS A CA 1
ATOM 5642 C C . LYS A 1 729 ? 19.573 -0.761 -76.432 1.00 7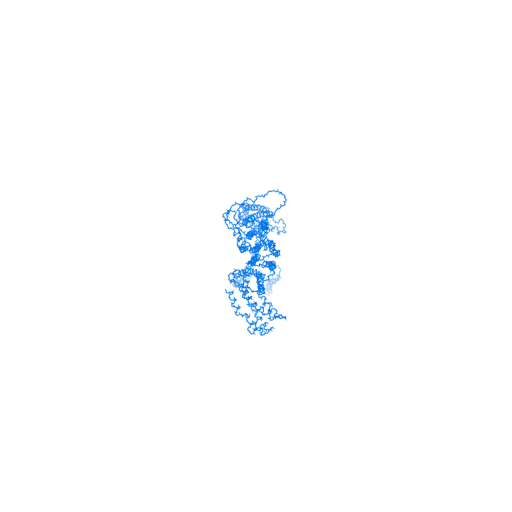6.69 729 LYS A C 1
ATOM 5644 O O . LYS A 1 729 ? 19.481 0.129 -77.267 1.00 76.69 729 LYS A O 1
ATOM 5649 N N . LEU A 1 730 ? 20.575 -1.645 -76.415 1.00 76.88 730 LEU A N 1
ATOM 5650 C CA . LEU A 1 730 ? 21.740 -1.610 -77.320 1.00 76.88 730 LEU A CA 1
ATOM 5651 C C . LEU A 1 730 ? 21.776 -2.779 -78.320 1.00 76.88 730 LEU A C 1
ATOM 5653 O O . LEU A 1 730 ? 22.650 -2.848 -79.178 1.00 76.88 730 LEU A O 1
ATOM 5657 N N . GLY A 1 731 ? 20.810 -3.697 -78.239 1.00 76.25 731 GLY A N 1
ATOM 5658 C CA . GLY A 1 731 ? 20.692 -4.830 -79.151 1.00 76.25 731 GLY A CA 1
ATOM 5659 C C . GLY A 1 731 ? 21.580 -6.027 -78.794 1.00 76.25 731 GLY A C 1
ATOM 5660 O O . GLY A 1 731 ? 22.527 -5.958 -78.006 1.00 76.25 731 GLY A O 1
ATOM 5661 N N . GLN A 1 732 ? 21.247 -7.170 -79.394 1.00 74.94 732 GLN A N 1
ATOM 5662 C CA . GLN A 1 732 ? 21.851 -8.467 -79.078 1.00 74.94 732 GLN A CA 1
ATOM 5663 C C . GLN A 1 732 ? 23.321 -8.575 -79.525 1.00 74.94 732 GLN A C 1
ATOM 5665 O O . GLN A 1 732 ? 24.142 -9.128 -78.798 1.00 74.94 732 GLN A O 1
ATOM 5670 N N . ALA A 1 733 ? 23.685 -7.962 -80.658 1.00 73.81 733 ALA A N 1
ATOM 5671 C CA . ALA A 1 733 ? 25.060 -7.967 -81.170 1.00 73.81 733 ALA A CA 1
ATOM 5672 C C . ALA A 1 733 ? 26.051 -7.281 -80.208 1.00 73.81 733 ALA A C 1
ATOM 5674 O O . ALA A 1 733 ? 27.158 -7.772 -79.978 1.00 73.81 733 ALA A O 1
ATOM 5675 N N . PHE A 1 734 ? 25.643 -6.171 -79.583 1.00 76.50 734 PHE A N 1
ATOM 5676 C CA . PHE A 1 734 ? 26.464 -5.510 -78.573 1.00 76.50 734 PHE A CA 1
ATOM 5677 C C . PHE A 1 734 ? 26.575 -6.358 -77.299 1.00 76.50 734 PHE A C 1
ATOM 5679 O O . PHE A 1 734 ? 27.666 -6.486 -76.742 1.00 76.50 734 PHE A O 1
ATOM 5686 N N . ARG A 1 735 ? 25.486 -7.006 -76.863 1.00 78.38 735 ARG A N 1
ATOM 5687 C CA . ARG A 1 735 ? 25.500 -7.915 -75.703 1.00 78.38 735 ARG A CA 1
ATOM 5688 C C . ARG A 1 735 ? 26.481 -9.075 -75.891 1.00 78.38 735 ARG A C 1
ATOM 5690 O O . ARG A 1 735 ? 27.194 -9.406 -74.942 1.00 78.38 735 ARG A O 1
ATOM 5697 N N . GLU A 1 736 ? 26.539 -9.654 -77.087 1.00 75.81 736 GLU A N 1
ATOM 5698 C CA . GLU A 1 736 ? 27.493 -10.712 -77.442 1.00 75.81 736 GLU A CA 1
ATOM 5699 C C . GLU A 1 736 ? 28.944 -10.213 -77.400 1.00 75.81 736 GLU A C 1
ATOM 5701 O O . GLU A 1 736 ? 29.819 -10.928 -76.912 1.00 75.81 736 GLU A O 1
ATOM 5706 N N . SER A 1 737 ? 29.189 -8.958 -77.794 1.00 77.75 737 SER A N 1
ATOM 5707 C CA . SER A 1 737 ? 30.523 -8.334 -77.763 1.00 77.75 737 SER A CA 1
ATOM 5708 C C . SER A 1 737 ? 31.087 -8.057 -76.360 1.00 77.75 737 SER A C 1
ATOM 5710 O O . SER A 1 737 ? 32.246 -7.670 -76.251 1.00 77.75 737 SER A O 1
ATOM 5712 N N . VAL A 1 738 ? 30.276 -8.196 -75.302 1.00 76.19 738 VAL A N 1
ATOM 5713 C CA . VAL A 1 738 ? 30.671 -7.947 -73.897 1.00 76.19 738 VAL A CA 1
ATOM 5714 C C . VAL A 1 738 ? 30.583 -9.234 -73.053 1.00 76.19 738 VAL A C 1
ATOM 5716 O O . VAL A 1 738 ? 30.739 -9.206 -71.834 1.00 76.19 738 VAL A O 1
ATOM 5719 N N . ASN A 1 739 ? 30.326 -10.394 -73.675 1.00 77.62 739 ASN A N 1
ATOM 5720 C CA . ASN A 1 739 ? 30.226 -11.684 -72.975 1.00 77.62 739 ASN A CA 1
ATOM 5721 C C . ASN A 1 739 ? 31.509 -12.095 -72.240 1.00 77.62 739 ASN A C 1
ATOM 5723 O O . ASN A 1 739 ? 31.429 -12.758 -71.211 1.00 77.62 739 ASN A O 1
ATOM 5727 N N . ASP A 1 740 ? 32.669 -11.691 -72.747 1.00 76.38 740 ASP A N 1
ATOM 5728 C CA . ASP A 1 740 ? 33.989 -11.913 -72.148 1.00 76.38 740 ASP A CA 1
ATOM 5729 C C . ASP A 1 740 ? 34.171 -11.200 -70.797 1.00 76.38 740 ASP A C 1
ATOM 5731 O O . ASP A 1 740 ? 34.956 -11.635 -69.956 1.00 76.38 740 ASP A O 1
ATOM 5735 N N . ILE A 1 741 ? 33.414 -10.127 -70.570 1.00 79.44 741 ILE A N 1
ATOM 5736 C CA . ILE A 1 741 ? 33.498 -9.260 -69.390 1.00 79.44 741 ILE A CA 1
ATOM 5737 C C . ILE A 1 741 ? 32.334 -9.526 -68.410 1.00 79.44 741 ILE A C 1
ATOM 5739 O O . ILE A 1 741 ? 32.321 -9.042 -67.274 1.00 79.44 741 ILE A O 1
ATOM 5743 N N . VAL A 1 742 ? 31.351 -10.343 -68.790 1.00 80.38 742 VAL A N 1
ATOM 5744 C CA . VAL A 1 742 ? 30.199 -10.667 -67.940 1.00 80.38 742 VAL A CA 1
ATOM 5745 C C . VAL A 1 742 ? 30.526 -11.761 -66.921 1.00 80.38 742 VAL A C 1
ATOM 5747 O O . VAL A 1 742 ? 31.064 -12.814 -67.251 1.00 80.38 742 VAL A O 1
ATOM 5750 N N . VAL A 1 743 ? 30.150 -11.530 -65.661 1.00 78.94 743 VAL A N 1
ATOM 5751 C CA . VAL A 1 743 ? 30.309 -12.497 -64.566 1.00 78.94 743 VAL A CA 1
ATOM 5752 C C . VAL A 1 743 ? 29.045 -13.349 -64.453 1.00 78.94 743 VAL A C 1
ATOM 5754 O O . VAL A 1 743 ? 27.943 -12.822 -64.325 1.00 78.94 743 VAL A O 1
ATOM 5757 N N . THR A 1 744 ? 29.172 -14.676 -64.477 1.00 77.62 744 THR A N 1
ATOM 5758 C CA . THR A 1 744 ? 28.003 -15.568 -64.387 1.00 77.62 744 THR A CA 1
ATOM 5759 C C . THR A 1 744 ? 27.540 -15.755 -62.934 1.00 77.62 744 THR A C 1
ATOM 5761 O O . THR A 1 744 ? 28.357 -15.758 -62.008 1.00 77.62 744 THR A O 1
ATOM 5764 N N . LYS A 1 745 ? 26.232 -15.974 -62.715 1.00 71.69 745 LYS A N 1
ATOM 5765 C CA . LYS A 1 745 ? 25.634 -16.222 -61.383 1.00 71.69 745 LYS A CA 1
ATOM 5766 C C . LYS A 1 745 ? 26.323 -17.324 -60.555 1.00 71.69 745 LYS A C 1
ATOM 5768 O O . LYS A 1 745 ? 26.548 -17.086 -59.367 1.00 71.69 745 LYS A O 1
ATOM 5773 N N . PRO A 1 746 ? 26.723 -18.481 -61.125 1.00 77.31 746 PRO A N 1
ATOM 5774 C CA . PRO A 1 746 ? 27.474 -19.496 -60.381 1.00 77.31 746 PRO A CA 1
ATOM 5775 C C . PRO A 1 746 ? 28.781 -18.954 -59.788 1.00 77.31 746 PRO A C 1
ATOM 5777 O O . PRO A 1 746 ? 29.164 -19.326 -58.682 1.00 77.31 746 PRO A O 1
ATOM 5780 N N . THR A 1 747 ? 29.434 -18.022 -60.485 1.00 78.94 747 THR A N 1
ATOM 5781 C CA . THR A 1 747 ? 30.679 -17.388 -60.029 1.00 78.94 747 THR A CA 1
ATOM 5782 C C . THR A 1 747 ? 30.448 -16.490 -58.811 1.00 78.94 747 THR A C 1
ATOM 5784 O O . THR A 1 747 ? 31.246 -16.521 -57.875 1.00 78.94 747 THR A O 1
ATOM 5787 N N . PHE A 1 748 ? 29.333 -15.747 -58.774 1.00 79.25 748 PHE A N 1
ATOM 5788 C CA . PHE A 1 748 ? 28.930 -14.977 -57.589 1.00 79.25 748 PHE A CA 1
ATOM 5789 C C . PHE A 1 748 ? 28.615 -15.877 -56.393 1.00 79.25 748 PHE A C 1
ATOM 5791 O O . PHE A 1 748 ? 28.996 -15.554 -55.270 1.00 79.25 748 PHE A O 1
ATOM 5798 N N . ALA A 1 749 ? 27.932 -17.002 -56.625 1.00 77.00 749 ALA A N 1
ATOM 5799 C CA . ALA A 1 749 ? 27.570 -17.947 -55.571 1.00 77.00 749 ALA A CA 1
ATOM 5800 C C . ALA A 1 749 ? 28.804 -18.624 -54.945 1.00 77.00 749 ALA A C 1
ATOM 5802 O O . ALA A 1 749 ? 28.864 -18.790 -53.728 1.00 77.00 749 ALA A O 1
ATOM 5803 N N . LEU A 1 750 ? 29.810 -18.970 -55.756 1.00 81.81 750 LEU A N 1
ATOM 5804 C CA . LEU A 1 750 ? 31.055 -19.577 -55.275 1.00 81.81 750 LEU A CA 1
ATOM 5805 C C . LEU A 1 750 ? 31.881 -18.623 -54.401 1.00 81.81 750 LEU A C 1
ATOM 5807 O O . LEU A 1 750 ? 32.297 -19.016 -53.312 1.00 81.81 750 LEU A O 1
ATOM 5811 N N . GLU A 1 751 ? 32.093 -17.375 -54.834 1.00 80.94 751 GLU A N 1
ATOM 5812 C CA . GLU A 1 751 ? 32.836 -16.396 -54.018 1.00 80.94 751 GLU A CA 1
ATOM 5813 C C . GLU A 1 751 ? 32.067 -16.006 -52.749 1.00 80.94 751 GLU A C 1
ATOM 5815 O O . GLU A 1 751 ? 32.659 -15.810 -51.691 1.00 80.94 751 GLU A O 1
ATOM 5820 N N . PHE A 1 752 ? 30.736 -15.967 -52.804 1.00 79.00 752 PHE A N 1
ATOM 5821 C CA . PHE A 1 752 ? 29.919 -15.748 -51.615 1.00 79.00 752 PHE A CA 1
ATOM 5822 C C . PHE A 1 752 ? 30.050 -16.878 -50.585 1.00 79.00 752 PHE A C 1
ATOM 5824 O O . PHE A 1 752 ? 30.244 -16.611 -49.396 1.00 79.00 752 PHE A O 1
ATOM 5831 N N . ASN A 1 753 ? 29.992 -18.138 -51.028 1.00 81.38 753 ASN A N 1
ATOM 5832 C CA . ASN A 1 753 ? 30.182 -19.288 -50.143 1.00 81.38 753 ASN A CA 1
ATOM 5833 C C . ASN A 1 753 ? 31.583 -19.289 -49.522 1.00 81.38 753 ASN A C 1
ATOM 5835 O O . ASN A 1 753 ? 31.736 -19.678 -48.371 1.00 81.38 753 ASN A O 1
ATOM 5839 N N . ARG A 1 754 ? 32.597 -18.797 -50.243 1.00 84.31 754 ARG A N 1
ATOM 5840 C CA . ARG A 1 754 ? 33.957 -18.637 -49.717 1.00 84.31 754 ARG A CA 1
ATOM 5841 C C . ARG A 1 754 ? 34.054 -17.578 -48.613 1.00 84.31 754 ARG A C 1
ATOM 5843 O O . ARG A 1 754 ? 34.819 -17.775 -47.678 1.00 84.31 754 ARG A O 1
ATOM 5850 N N . LEU A 1 755 ? 33.322 -16.469 -48.728 1.00 79.19 755 LEU A N 1
ATOM 5851 C CA . LEU A 1 755 ? 33.346 -15.376 -47.744 1.00 79.19 755 LEU A CA 1
ATOM 5852 C C . LEU A 1 755 ? 32.471 -15.641 -46.513 1.00 79.19 755 LEU A C 1
ATOM 5854 O O . LEU A 1 755 ? 32.688 -15.034 -45.467 1.00 79.19 755 LEU A O 1
ATOM 5858 N N . THR A 1 756 ? 31.468 -16.512 -46.642 1.00 74.19 756 THR A N 1
ATOM 5859 C CA . THR A 1 756 ? 30.510 -16.816 -45.567 1.00 74.19 756 THR A CA 1
ATOM 5860 C C . THR A 1 756 ? 30.715 -18.169 -44.889 1.00 74.19 756 THR A C 1
ATOM 5862 O O . THR A 1 756 ? 30.097 -18.391 -43.839 1.00 74.19 756 THR A O 1
ATOM 5865 N N . ALA A 1 757 ? 31.562 -19.042 -45.446 1.00 69.75 757 ALA A N 1
ATOM 5866 C CA . ALA A 1 757 ? 32.130 -20.200 -44.754 1.00 69.75 757 ALA A CA 1
ATOM 5867 C C . ALA A 1 757 ? 32.993 -19.725 -43.581 1.00 69.75 757 ALA A C 1
ATOM 5869 O O . ALA A 1 757 ? 32.722 -20.188 -42.448 1.00 69.75 757 ALA A O 1
#

Secondary structure (DSSP, 8-state):
-------SSSHHHHHHHHHHHHHHHHHHHHHHHTT-HHHHHTTT----TT-THHHHHHHHHHHHHHHHHHHHHHHHHHHHHHHHHHHHHHHHHHHHHHHHHHHHHHHHHHHHHHHHHHHHHHHHHHHHHHHHHHHHHHHHHHHHHHHHHH---HHHHHHHHHS-TTSHHHHHHHHHHHHHHHHHHHHHHH--S-TTS-HHHHHHHHHHHHHHHHHHHHHHHHHHHHHHHHTSTT--HHHHHHHTGGGGHHHHHHHHHH-HHHHHHHHHHHHHHHHHHHHHHHHHHHHHHHHTBPPPPP---TT-----------------------S-------------HHHHHHHHHHHTTT--TTHHHHHHHHHHSPPP---TT-TTS-PPPBPHHHHHHHHHHHHHHHHHHHHHHHHHHHTS-HHHHHHHHHHHHHHHHHHHHHHHHHHTT-HHHHHHHHHHHHHHHHHHHHTT-GGGHHHHHHHHHHHHHHHHHHHHHHHHHHHS--S-----TTS--HHHHHHHHHHHHHHHHHH---SS--HHHHHHHHHHHHHHHHHHHHIIIIIITTTTTT-HHHHHHHHHHHHHHHHHHHHHHHHHTTSS-SSSPPP-TTS--GGGHHHHHHHHHHHHHHHHHHHHHHHHHHHHHHHHHHHHHSTT---HHHHHHHHHHHHHHHHHHHHHHHHHHHHHH-S-TT-SHHHHHHHHHHHHHHHHHHHHH--TTS--HHHHHH-HHHHHTTTTTPPPHHHHHHHHHHHH-